Protein AF-0000000076037456 (afdb_homodimer)

Organism: Dicentrarchus labrax (NCBI:txid13489)

Structure (mmCIF, N/CA/C/O backbone):
data_AF-0000000076037456-model_v1
#
loop_
_entity.id
_entity.type
_entity.pdbx_description
1 polymer glutaminase
#
loop_
_atom_site.group_PDB
_atom_site.id
_atom_site.type_symbol
_atom_site.label_atom_id
_atom_site.label_alt_id
_atom_site.label_comp_id
_atom_site.label_asym_id
_atom_site.label_entity_id
_atom_site.label_seq_id
_atom_site.pdbx_PDB_ins_code
_atom_site.Cartn_x
_atom_site.Cartn_y
_atom_site.Cartn_z
_atom_site.occupancy
_atom_site.B_iso_or_equiv
_atom_site.auth_seq_id
_atom_site.auth_comp_id
_atom_site.auth_asym_id
_atom_site.auth_atom_id
_atom_site.pdbx_PDB_model_num
ATOM 1 N N . MET A 1 1 ? 34.469 20.172 8.633 1 68.5 1 MET A N 1
ATOM 2 C CA . MET A 1 1 ? 34.125 19.562 7.348 1 68.5 1 MET A CA 1
ATOM 3 C C . MET A 1 1 ? 32.719 19.969 6.902 1 68.5 1 MET A C 1
ATOM 5 O O . MET A 1 1 ? 32.531 20.406 5.77 1 68.5 1 MET A O 1
ATOM 9 N N . LEU A 1 2 ? 31.859 19.984 7.871 1 75.56 2 LEU A N 1
ATOM 10 C CA . LEU A 1 2 ? 30.484 20.344 7.504 1 75.56 2 LEU A CA 1
ATOM 11 C C . LEU A 1 2 ? 30.406 21.797 7.055 1 75.56 2 LEU A C 1
ATOM 13 O O . LEU A 1 2 ? 29.734 22.109 6.066 1 75.56 2 LEU A O 1
ATOM 17 N N . PHE A 1 3 ? 31.125 22.688 7.742 1 79.12 3 PHE A N 1
ATOM 18 C CA . PHE A 1 3 ? 31.125 24.094 7.402 1 79.12 3 PHE A CA 1
ATOM 19 C C . PHE A 1 3 ? 31.594 24.312 5.969 1 79.12 3 PHE A C 1
ATOM 21 O O . PHE A 1 3 ? 30.938 25.031 5.199 1 79.12 3 PHE A O 1
ATOM 28 N N . TYR A 1 4 ? 32.594 23.641 5.574 1 74.25 4 TYR A N 1
ATOM 29 C CA . TYR A 1 4 ? 33.156 23.828 4.242 1 74.25 4 TYR A CA 1
ATOM 30 C C . TYR A 1 4 ? 32.281 23.203 3.18 1 74.25 4 TYR A C 1
ATOM 32 O O . TYR A 1 4 ? 32.219 23.672 2.041 1 74.25 4 TYR A O 1
ATOM 40 N N . THR A 1 5 ? 31.562 22.125 3.586 1 74.06 5 THR A N 1
ATOM 41 C CA . THR A 1 5 ? 30.594 21.516 2.682 1 74.06 5 THR A CA 1
ATOM 42 C C . THR A 1 5 ? 29.453 22.5 2.395 1 74.06 5 THR A C 1
ATOM 44 O O . THR A 1 5 ? 29.016 22.625 1.249 1 74.06 5 THR A O 1
ATOM 47 N N . ILE A 1 6 ? 29.094 23.156 3.381 1 78.31 6 ILE A N 1
ATOM 48 C CA . ILE A 1 6 ? 27.969 24.078 3.27 1 78.31 6 ILE A CA 1
ATOM 49 C C . ILE A 1 6 ? 28.391 25.312 2.492 1 78.31 6 ILE A C 1
ATOM 51 O O . ILE A 1 6 ? 27.641 25.812 1.653 1 78.31 6 ILE A O 1
ATOM 55 N N . THR A 1 7 ? 29.641 25.688 2.723 1 77.62 7 THR A N 1
ATOM 56 C CA . THR A 1 7 ? 30.078 26.969 2.174 1 77.62 7 THR A CA 1
ATOM 57 C C . THR A 1 7 ? 30.797 26.766 0.837 1 77.62 7 THR A C 1
ATOM 59 O O . THR A 1 7 ? 31.266 27.719 0.227 1 77.62 7 THR A O 1
ATOM 62 N N . GLU A 1 8 ? 30.781 25.562 0.419 1 75.19 8 GLU A N 1
ATOM 63 C CA . GLU A 1 8 ? 31.469 25.219 -0.816 1 75.19 8 GLU A CA 1
ATOM 64 C C . GLU A 1 8 ? 32.938 25.672 -0.777 1 75.19 8 GLU A C 1
ATOM 66 O O . GLU A 1 8 ? 33.438 26.281 -1.732 1 75.19 8 GLU A O 1
ATOM 71 N N . GLY A 1 9 ? 33.469 25.578 0.369 1 72.12 9 GLY A N 1
ATOM 72 C CA . GLY A 1 9 ? 34.906 25.828 0.509 1 72.12 9 GLY A CA 1
ATOM 73 C C . GLY A 1 9 ? 35.219 27.234 0.963 1 72.12 9 GLY A C 1
ATOM 74 O O . GLY A 1 9 ? 36.375 27.547 1.275 1 72.12 9 GLY A O 1
ATOM 75 N N . LYS A 1 10 ? 34.25 28.062 1.097 1 81.75 10 LYS A N 1
ATOM 76 C CA . LYS A 1 10 ? 34.469 29.438 1.523 1 81.75 10 LYS A CA 1
ATOM 77 C C . LYS A 1 10 ? 34.75 29.516 3.023 1 81.75 10 LYS A C 1
ATOM 79 O O . LYS A 1 10 ? 34.188 28.734 3.799 1 81.75 10 LYS A O 1
ATOM 84 N N . GLU A 1 11 ? 35.562 30.469 3.365 1 83.44 11 GLU A N 1
ATOM 85 C CA . GLU A 1 11 ? 35.938 30.609 4.77 1 83.44 11 GLU A CA 1
ATOM 86 C C . GLU A 1 11 ? 34.875 31.391 5.547 1 83.44 11 GLU A C 1
ATOM 88 O O . GLU A 1 11 ? 34.781 31.266 6.77 1 83.44 11 GLU A O 1
ATOM 93 N N . GLN A 1 12 ? 34.219 32.281 4.82 1 88.56 12 GLN A N 1
ATOM 94 C CA . GLN A 1 12 ? 33.156 33.062 5.43 1 88.56 12 GLN A CA 1
ATOM 95 C C . GLN A 1 12 ? 31.984 33.219 4.473 1 88.56 12 GLN A C 1
ATOM 97 O O . GLN A 1 12 ? 32.188 33.375 3.262 1 88.56 12 GLN A O 1
ATOM 102 N N . VAL A 1 13 ? 30.859 33.062 5.098 1 88.75 13 VAL A N 1
ATOM 103 C CA . VAL A 1 13 ? 29.641 33.281 4.312 1 88.75 13 VAL A CA 1
ATOM 104 C C . VAL A 1 13 ? 28.641 34.125 5.125 1 88.75 13 VAL A C 1
ATOM 106 O O . VAL A 1 13 ? 28.672 34.094 6.359 1 88.75 13 VAL A O 1
ATOM 109 N N . PRO A 1 14 ? 27.891 34.938 4.367 1 89 14 PRO A N 1
ATOM 110 C CA . PRO A 1 14 ? 26.812 35.594 5.102 1 89 14 PRO A CA 1
ATOM 111 C C . PRO A 1 14 ? 25.875 34.625 5.789 1 89 14 PRO A C 1
ATOM 113 O O . PRO A 1 14 ? 25.656 33.531 5.301 1 89 14 PRO A O 1
ATOM 116 N N . ILE A 1 15 ? 25.297 35.062 6.844 1 88.31 15 ILE A N 1
ATOM 117 C CA . ILE A 1 15 ? 24.344 34.25 7.586 1 88.31 15 ILE A CA 1
ATOM 118 C C . ILE A 1 15 ? 23.156 33.875 6.688 1 88.31 15 ILE A C 1
ATOM 120 O O . ILE A 1 15 ? 22.609 32.781 6.773 1 88.31 15 ILE A O 1
ATOM 124 N N . SER A 1 16 ? 22.828 34.75 5.797 1 87.06 16 SER A N 1
ATOM 125 C CA . SER A 1 16 ? 21.734 34.531 4.867 1 87.06 16 SER A CA 1
ATOM 126 C C . SER A 1 16 ? 22.031 33.375 3.934 1 87.06 16 SER A C 1
ATOM 128 O O . SER A 1 16 ? 21.109 32.656 3.504 1 87.06 16 SER A O 1
ATOM 130 N N . TYR A 1 17 ? 23.188 33.219 3.666 1 88.69 17 TYR A N 1
ATOM 131 C CA . TYR A 1 17 ? 23.594 32.094 2.84 1 88.69 17 TYR A CA 1
ATOM 132 C C . TYR A 1 17 ? 23.312 30.766 3.545 1 88.69 17 TYR A C 1
ATOM 134 O O . TYR A 1 17 ? 22.828 29.812 2.928 1 88.69 17 TYR A O 1
ATOM 142 N N . PHE A 1 18 ? 23.609 30.75 4.781 1 87 18 PHE A N 1
ATOM 143 C CA . PHE A 1 18 ? 23.375 29.562 5.582 1 87 18 PHE A CA 1
ATOM 144 C C . PHE A 1 18 ? 21.875 29.266 5.684 1 87 18 PHE A C 1
ATOM 146 O O . PHE A 1 18 ? 21.453 28.109 5.512 1 87 18 PHE A O 1
ATOM 153 N N . THR A 1 19 ? 21.156 30.234 5.91 1 87.94 19 THR A N 1
ATOM 154 C CA . THR A 1 19 ? 19.719 30.078 6.047 1 87.94 19 THR A CA 1
ATOM 155 C C . THR A 1 19 ? 19.094 29.594 4.734 1 87.94 19 THR A C 1
ATOM 157 O O . THR A 1 19 ? 18.172 28.781 4.73 1 87.94 19 THR A O 1
ATOM 160 N N . SER A 1 20 ? 19.594 30.125 3.674 1 89.81 20 SER A N 1
ATOM 161 C CA . SER A 1 20 ? 19.141 29.688 2.359 1 89.81 20 SER A CA 1
ATOM 162 C C . SER A 1 20 ? 19.5 28.234 2.088 1 89.81 20 SER A C 1
ATOM 164 O O . SER A 1 20 ? 18.734 27.484 1.492 1 89.81 20 SER A O 1
ATOM 166 N N . ALA A 1 21 ? 20.672 27.906 2.469 1 88.19 21 ALA A N 1
ATOM 167 C CA . ALA A 1 21 ? 21.125 26.531 2.311 1 88.19 21 ALA A CA 1
ATOM 168 C C . ALA A 1 21 ? 20.266 25.562 3.123 1 88.19 21 ALA A C 1
ATOM 170 O O . ALA A 1 21 ? 19.938 24.469 2.664 1 88.19 21 ALA A O 1
ATOM 171 N N . LEU A 1 22 ? 19.922 25.984 4.312 1 89.69 22 LEU A N 1
ATOM 172 C CA . LEU A 1 22 ? 19.047 25.188 5.168 1 89.69 22 LEU A CA 1
ATOM 173 C C . LEU A 1 22 ? 17.688 24.984 4.516 1 89.69 22 LEU A C 1
ATOM 175 O O . LEU A 1 22 ? 17.141 23.875 4.512 1 89.69 22 LEU A O 1
ATOM 179 N N . LYS A 1 23 ? 17.219 26.016 3.949 1 91.94 23 LYS A N 1
ATOM 180 C CA . LYS A 1 23 ? 15.914 25.969 3.307 1 91.94 23 LYS A CA 1
ATOM 181 C C . LYS A 1 23 ? 15.914 25.016 2.113 1 91.94 23 LYS A C 1
ATOM 183 O O . LYS A 1 23 ? 14.906 24.375 1.828 1 91.94 23 LYS A O 1
ATOM 188 N N . ARG A 1 24 ? 16.969 24.906 1.469 1 92.5 24 ARG A N 1
ATOM 189 C CA . ARG A 1 24 ? 17.094 24.031 0.304 1 92.5 24 ARG A CA 1
ATOM 190 C C . ARG A 1 24 ? 17.016 22.562 0.709 1 92.5 24 ARG A C 1
ATOM 192 O O . ARG A 1 24 ? 16.656 21.703 -0.102 1 92.5 24 ARG A O 1
ATOM 199 N N . THR A 1 25 ? 17.344 22.328 1.947 1 93.44 25 THR A N 1
ATOM 200 C CA . THR A 1 25 ? 17.266 20.953 2.443 1 93.44 25 THR A CA 1
ATOM 201 C C . THR A 1 25 ? 15.859 20.625 2.938 1 93.44 25 THR A C 1
ATOM 203 O O . THR A 1 25 ? 15.562 19.484 3.281 1 93.44 25 THR A O 1
ATOM 206 N N . GLY A 1 26 ? 15.016 21.625 3.02 1 96.19 26 GLY A N 1
ATOM 207 C CA . GLY A 1 26 ? 13.648 21.438 3.486 1 96.19 26 GLY A CA 1
ATOM 208 C C . GLY A 1 26 ? 13.461 21.812 4.941 1 96.19 26 GLY A C 1
ATOM 209 O O . GLY A 1 26 ? 12.352 21.734 5.473 1 96.19 26 GLY A O 1
ATOM 210 N N . LEU A 1 27 ? 14.523 22.234 5.594 1 94.62 27 LEU A N 1
ATOM 211 C CA . LEU A 1 27 ? 14.406 22.641 6.996 1 94.62 27 LEU A CA 1
ATOM 212 C C . LEU A 1 27 ? 13.93 24.078 7.113 1 94.62 27 LEU A C 1
ATOM 214 O O . LEU A 1 27 ? 14.539 24.984 6.547 1 94.62 27 LEU A O 1
ATOM 218 N N . HIS A 1 28 ? 12.883 24.203 7.816 1 90.31 28 HIS A N 1
ATOM 219 C CA . HIS A 1 28 ? 12.312 25.516 8.062 1 90.31 28 HIS A CA 1
ATOM 220 C C . HIS A 1 28 ? 13.031 26.219 9.203 1 90.31 28 HIS A C 1
ATOM 222 O O . HIS A 1 28 ? 13.391 25.594 10.203 1 90.31 28 HIS A O 1
ATOM 228 N N . PRO A 1 29 ? 13.242 27.469 9.078 1 84 29 PRO A N 1
ATOM 229 C CA . PRO A 1 29 ? 13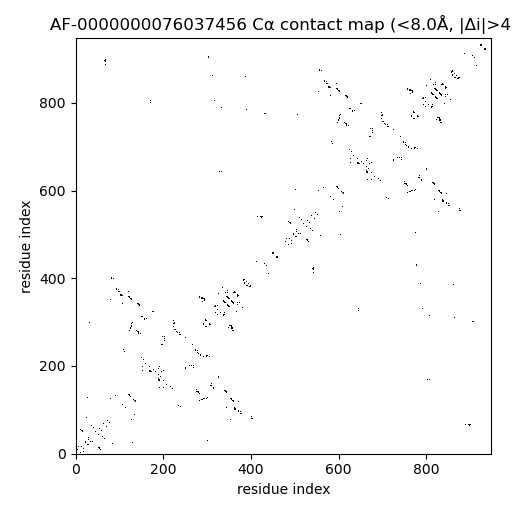.922 28.203 10.141 1 84 29 PRO A CA 1
ATOM 230 C C . PRO A 1 29 ? 13.195 28.109 11.484 1 84 29 PRO A C 1
ATOM 232 O O . PRO A 1 29 ? 13.828 28.219 12.539 1 84 29 PRO A O 1
ATOM 235 N N . LEU A 1 30 ? 11.938 27.875 11.375 1 84.44 30 LEU A N 1
ATOM 236 C CA . LEU A 1 30 ? 11.156 27.797 12.609 1 84.44 30 LEU A CA 1
ATOM 237 C C . LEU A 1 30 ? 11.039 26.344 13.086 1 84.44 30 LEU A C 1
ATOM 239 O O . LEU A 1 30 ? 10.25 26.062 13.992 1 84.44 30 LEU A O 1
ATOM 243 N N . ASP A 1 31 ? 11.758 25.516 12.461 1 89.69 31 ASP A N 1
ATOM 244 C CA . ASP A 1 31 ? 11.797 24.141 12.93 1 89.69 31 ASP A CA 1
ATOM 245 C C . ASP A 1 31 ? 12.242 24.062 14.383 1 89.69 31 ASP A C 1
ATOM 247 O O . ASP A 1 31 ? 13.32 24.547 14.742 1 89.69 31 ASP A O 1
ATOM 251 N N . PRO A 1 32 ? 11.406 23.5 15.219 1 86.69 32 PRO A N 1
ATOM 252 C CA . PRO A 1 32 ? 11.773 23.422 16.625 1 86.69 32 PRO A CA 1
ATOM 253 C C . PRO A 1 32 ? 13.109 22.719 16.859 1 86.69 32 PRO A C 1
ATOM 255 O O . PRO A 1 32 ? 13.781 22.969 17.859 1 86.69 32 PRO A O 1
ATOM 258 N N . ARG A 1 33 ? 13.578 21.938 16.062 1 88.31 33 ARG A N 1
ATOM 259 C CA . ARG A 1 33 ? 14.836 21.219 16.203 1 88.31 33 ARG A CA 1
ATOM 260 C C . ARG A 1 33 ? 16.031 22.141 15.992 1 88.31 33 ARG A C 1
ATOM 262 O O . ARG A 1 33 ? 17.156 21.812 16.406 1 88.31 33 ARG A O 1
ATOM 269 N N . LEU A 1 34 ? 15.734 23.234 15.375 1 88.31 34 LEU A N 1
ATOM 270 C CA . LEU A 1 34 ? 16.781 24.188 15.078 1 88.31 34 LEU A CA 1
ATOM 271 C C . LEU A 1 34 ? 16.688 25.406 16 1 88.31 34 LEU A C 1
ATOM 273 O O . LEU A 1 34 ? 17.391 26.391 15.805 1 88.31 34 LEU A O 1
ATOM 277 N N . LYS A 1 35 ? 15.891 25.312 16.953 1 85.94 35 LYS A N 1
ATOM 278 C CA . LYS A 1 35 ? 15.594 26.484 17.781 1 85.94 35 LYS 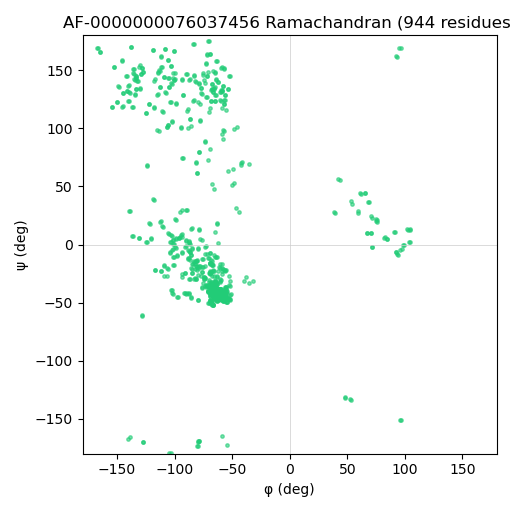A CA 1
ATOM 279 C C . LYS A 1 35 ? 16.859 27.078 18.391 1 85.94 35 LYS A C 1
ATOM 281 O O . LYS A 1 35 ? 17.094 28.281 18.297 1 85.94 35 LYS A O 1
ATOM 286 N N . ASP A 1 36 ? 17.703 26.281 18.984 1 84.12 36 ASP A N 1
ATOM 287 C CA . ASP A 1 36 ? 18.922 26.75 19.625 1 84.12 36 ASP A CA 1
ATOM 288 C C . ASP A 1 36 ? 19.875 27.375 18.609 1 84.12 36 ASP A C 1
ATOM 290 O O . ASP A 1 36 ? 20.469 28.422 18.875 1 84.12 36 ASP A O 1
ATOM 294 N N . CYS A 1 37 ? 19.984 26.656 17.562 1 86.69 37 CYS A N 1
ATOM 295 C CA . CYS A 1 37 ? 20.844 27.141 16.5 1 86.69 37 CYS A CA 1
ATOM 296 C C . CYS A 1 37 ? 20.375 28.5 15.992 1 86.69 37 CYS A C 1
ATOM 298 O O . CYS A 1 37 ? 21.172 29.438 15.898 1 86.69 37 CYS A O 1
ATOM 300 N N . MET A 1 38 ? 19.156 28.656 15.789 1 88.44 38 MET A N 1
ATOM 301 C CA . MET A 1 38 ? 18.594 29.875 15.234 1 88.44 38 MET A CA 1
ATOM 302 C C . MET A 1 38 ? 18.641 31.016 16.25 1 88.44 38 MET A C 1
ATOM 304 O O . MET A 1 38 ? 18.828 32.188 15.883 1 88.44 38 MET A O 1
ATOM 308 N N . GLU A 1 39 ? 18.469 30.656 17.438 1 88.44 39 GLU A N 1
ATOM 309 C CA . GLU A 1 39 ? 18.578 31.672 18.484 1 88.44 39 GLU A CA 1
ATOM 310 C C . GLU A 1 39 ? 20 32.219 18.578 1 88.44 39 GLU A C 1
ATOM 312 O O . GLU A 1 39 ? 20.188 33.438 18.734 1 88.44 39 GLU A O 1
ATOM 317 N N . LYS A 1 40 ? 20.953 31.406 18.516 1 87.69 40 LYS A N 1
ATOM 318 C CA . LYS A 1 40 ? 22.359 31.828 18.547 1 87.69 40 LYS A CA 1
ATOM 319 C C . LYS A 1 40 ? 22.703 32.688 17.328 1 87.69 40 LYS A C 1
ATOM 321 O O . LYS A 1 40 ? 23.469 33.625 17.438 1 87.69 40 LYS A O 1
ATOM 326 N N . LEU A 1 41 ? 22.172 32.312 16.266 1 88.19 41 LEU A N 1
ATOM 327 C CA . LEU A 1 41 ? 22.406 33.094 15.047 1 88.19 41 LEU A CA 1
ATOM 328 C C . LEU A 1 41 ? 21.797 34.469 15.164 1 88.19 41 LEU A C 1
ATOM 330 O O . LEU A 1 41 ? 22.406 35.469 14.766 1 88.19 41 LEU A O 1
ATOM 334 N N . ARG A 1 42 ? 20.641 34.5 15.695 1 88 42 ARG A N 1
ATOM 335 C CA . ARG A 1 42 ? 19.969 35.781 15.898 1 88 42 ARG A CA 1
ATOM 336 C C . ARG A 1 42 ? 20.766 36.656 16.875 1 88 42 ARG A C 1
ATOM 338 O O . ARG A 1 42 ? 20.859 37.875 16.688 1 88 42 ARG A O 1
ATOM 345 N N . GLN A 1 43 ? 21.234 36.031 17.844 1 88.38 43 GLN A N 1
ATOM 346 C CA . GLN A 1 43 ? 22.047 36.75 18.828 1 88.38 43 GLN A CA 1
ATOM 347 C C . GLN A 1 43 ? 23.312 37.312 18.172 1 88.38 43 GLN A C 1
ATOM 349 O O . GLN A 1 43 ? 23.719 38.438 18.469 1 88.38 43 GLN A O 1
ATOM 354 N N . ALA A 1 44 ? 23.875 36.469 17.359 1 86 44 ALA A N 1
ATOM 355 C CA . ALA A 1 44 ? 25.078 36.938 16.656 1 86 44 ALA A CA 1
ATOM 356 C C . ALA A 1 44 ? 24.781 38.125 15.766 1 86 44 ALA A C 1
ATOM 358 O O . ALA A 1 44 ? 25.609 39.031 15.641 1 86 44 ALA A O 1
ATOM 359 N N . VAL A 1 45 ? 23.688 38.125 15.141 1 86.56 45 VAL A N 1
ATOM 360 C CA . VAL A 1 45 ? 23.281 39.219 14.258 1 86.56 45 VAL A CA 1
ATOM 361 C C . VAL A 1 45 ? 23.016 40.469 15.07 1 86.56 45 VAL A C 1
ATOM 363 O O . VAL A 1 45 ? 23.391 41.562 14.664 1 86.56 45 VAL A O 1
ATOM 366 N N . LYS A 1 46 ? 22.453 40.312 16.203 1 86.31 46 LYS A N 1
ATOM 367 C CA . LYS A 1 46 ? 22.141 41.469 17.062 1 86.31 46 LYS A CA 1
ATOM 368 C C . LYS A 1 46 ? 23.406 42.094 17.609 1 86.31 46 LYS A C 1
ATOM 370 O O . LYS A 1 46 ? 23.453 43.312 17.797 1 86.31 46 LYS A O 1
ATOM 375 N N . GLU A 1 47 ? 24.328 41.312 17.875 1 84.06 47 GLU A N 1
ATOM 376 C CA . GLU A 1 47 ? 25.578 41.812 18.469 1 84.06 47 GLU A CA 1
ATOM 377 C C . GLU A 1 47 ? 26.453 42.5 17.422 1 84.06 47 GLU A C 1
ATOM 379 O O . GLU A 1 47 ? 27.406 43.188 17.766 1 84.06 47 GLU A O 1
ATOM 384 N N . SER A 1 48 ? 26.078 42.312 16.156 1 77.94 48 SER A N 1
ATOM 385 C CA . SER A 1 48 ? 26.922 42.875 15.117 1 77.94 48 SER A CA 1
ATOM 386 C C . SER A 1 48 ? 26.281 44.062 14.445 1 77.94 48 SER A C 1
ATOM 388 O O . SER A 1 48 ? 25.062 44.156 14.328 1 77.94 48 SER A O 1
ATOM 390 N N . ALA A 1 49 ? 27 45.312 14.25 1 69.81 49 ALA A N 1
ATOM 391 C CA . ALA A 1 49 ? 26.547 46.562 13.664 1 69.81 49 ALA A CA 1
ATOM 392 C C . ALA A 1 49 ? 26.281 46.406 12.164 1 69.81 49 ALA A C 1
ATOM 394 O O . ALA A 1 49 ? 25.516 47.156 11.586 1 69.81 49 ALA A O 1
ATOM 395 N N . GLY A 1 50 ? 26.781 45.25 11.516 1 68.31 50 GLY A N 1
ATOM 396 C CA . GLY A 1 50 ? 26.625 45.062 10.086 1 68.31 50 GLY A CA 1
ATOM 397 C C . GLY A 1 50 ? 26.266 43.656 9.703 1 68.31 50 GLY A C 1
ATOM 398 O O . GLY A 1 50 ? 25.688 42.906 10.5 1 68.31 50 GLY A O 1
ATOM 399 N N . GLU A 1 51 ? 26.422 43.438 8.422 1 77 51 GLU A N 1
ATOM 400 C CA . GLU A 1 51 ? 26.188 42.094 7.941 1 77 51 GLU A CA 1
ATOM 401 C C . GLU A 1 51 ? 27.109 41.094 8.625 1 77 51 GLU A C 1
ATOM 403 O O . GLU A 1 51 ? 28.328 41.281 8.672 1 77 51 GLU A O 1
ATOM 408 N N . VAL A 1 52 ? 26.484 40.188 9.328 1 82.81 52 VAL A N 1
ATOM 409 C CA . VAL A 1 52 ? 27.266 39.219 10.086 1 82.81 52 VAL A CA 1
ATOM 410 C C . VAL A 1 52 ? 27.75 38.125 9.156 1 82.81 52 VAL A C 1
ATOM 412 O O . VAL A 1 52 ? 26.953 37.531 8.406 1 82.81 52 VAL A O 1
ATOM 415 N N . MET A 1 53 ? 29.016 37.969 9.133 1 88.56 53 MET A N 1
ATOM 416 C CA . MET A 1 53 ? 29.641 36.844 8.398 1 88.56 53 MET A CA 1
ATOM 417 C C . MET A 1 53 ? 29.844 35.656 9.305 1 88.56 53 MET A C 1
ATOM 419 O O . MET A 1 53 ? 30.297 35.781 10.438 1 88.56 53 MET A O 1
ATOM 423 N N . MET A 1 54 ? 29.375 34.594 8.82 1 88.81 54 MET A N 1
ATOM 424 C CA . MET A 1 54 ? 29.562 33.344 9.555 1 88.81 54 MET A CA 1
ATOM 425 C C . MET A 1 54 ? 30.859 32.656 9.148 1 88.81 54 MET A C 1
ATOM 427 O O . MET A 1 54 ? 31.078 32.375 7.969 1 88.81 54 MET A O 1
ATOM 431 N N . ASP A 1 55 ? 31.734 32.562 10.055 1 87.88 55 ASP A N 1
ATOM 432 C CA . ASP A 1 55 ? 32.938 31.766 9.859 1 87.88 55 ASP A CA 1
ATOM 433 C C . ASP A 1 55 ? 32.844 30.438 10.586 1 87.88 55 ASP A C 1
ATOM 435 O O . ASP A 1 55 ? 31.797 30.062 11.102 1 87.88 55 ASP A O 1
ATOM 439 N N . LYS A 1 56 ? 33.875 29.703 10.453 1 85.56 56 LYS A N 1
ATOM 440 C CA . LYS A 1 56 ? 33.906 28.359 11.023 1 85.56 56 LYS A CA 1
ATOM 441 C C . LYS A 1 56 ? 33.594 28.375 12.516 1 85.56 56 LYS A C 1
ATOM 443 O O . LYS A 1 56 ? 32.906 27.516 13.031 1 85.56 56 LYS A O 1
ATOM 448 N N . ASP A 1 57 ? 34.125 29.359 13.195 1 83.31 57 ASP A N 1
ATOM 449 C CA . ASP A 1 57 ? 33.969 29.453 14.641 1 83.31 57 ASP A CA 1
ATOM 450 C C . ASP A 1 57 ? 32.5 29.766 15.008 1 83.31 57 ASP A C 1
ATOM 452 O O . ASP A 1 57 ? 31.938 29.141 15.891 1 83.31 57 ASP A O 1
ATOM 456 N N . LEU A 1 58 ? 32.031 30.734 14.352 1 87 58 LEU A N 1
ATOM 457 C CA . LEU A 1 58 ? 30.641 31.078 14.594 1 87 58 LEU A CA 1
ATOM 458 C C . LEU A 1 58 ? 29.734 29.906 14.25 1 87 58 LEU A C 1
ATOM 460 O O . LEU A 1 58 ? 28.766 29.641 14.969 1 87 58 LEU A O 1
ATOM 464 N N . PHE A 1 59 ? 30.047 29.266 13.203 1 88.19 59 PHE A N 1
ATOM 465 C CA . PHE A 1 59 ? 29.297 28.094 12.781 1 88.19 59 PHE A CA 1
ATOM 466 C C . PHE A 1 59 ? 29.297 27.016 13.875 1 88.19 59 PHE A C 1
ATOM 468 O O . PHE A 1 59 ? 28.25 26.5 14.242 1 88.19 59 PHE A O 1
ATOM 475 N N . HIS A 1 60 ? 30.391 26.781 14.352 1 82.44 60 HIS A N 1
ATOM 476 C CA . HIS A 1 60 ? 30.531 25.75 15.375 1 82.44 60 HIS A CA 1
ATOM 477 C C . HIS A 1 60 ? 29.766 26.125 16.641 1 82.44 60 HIS A C 1
ATOM 479 O O . HIS A 1 60 ? 29.188 25.25 17.297 1 82.44 60 HIS A O 1
ATOM 485 N N . ARG A 1 61 ? 29.781 27.344 16.906 1 82.81 61 ARG A N 1
ATOM 486 C CA . ARG A 1 61 ? 29.078 27.828 18.094 1 82.81 61 ARG A CA 1
ATOM 487 C C . ARG A 1 61 ? 27.562 27.672 17.922 1 82.81 61 ARG A C 1
ATOM 489 O O . ARG A 1 61 ? 26.859 27.359 18.875 1 82.81 61 ARG A O 1
ATOM 496 N N . CYS A 1 62 ? 27.172 27.875 16.766 1 83.88 62 CYS A N 1
ATOM 497 C CA . CYS A 1 62 ? 25.75 27.922 16.516 1 83.88 62 CYS A CA 1
ATOM 498 C C . CYS A 1 62 ? 25.188 26.531 16.266 1 83.88 62 CYS A C 1
ATOM 500 O O . CYS A 1 62 ? 24.031 26.25 16.609 1 83.88 62 CYS A O 1
ATOM 502 N N . VAL A 1 63 ? 26.016 25.625 15.719 1 81.06 63 VAL A N 1
ATOM 503 C CA . VAL A 1 63 ? 25.453 24.375 15.211 1 81.06 63 VAL A CA 1
ATOM 504 C C . VAL A 1 63 ? 25.75 23.25 16.188 1 81.06 63 VAL A C 1
ATOM 506 O O . VAL A 1 63 ? 25.281 22.125 16 1 81.06 63 VAL A O 1
ATOM 509 N N . GLY A 1 64 ? 26.5 23.516 17.141 1 71.06 64 GLY A N 1
ATOM 510 C CA . GLY A 1 64 ? 26.938 22.484 18.062 1 71.06 64 GLY A CA 1
ATOM 511 C C . GLY A 1 64 ? 25.812 21.656 18.641 1 71.06 64 GLY A C 1
ATOM 512 O O . GLY A 1 64 ? 25.922 20.438 18.781 1 71.06 64 GLY A O 1
ATOM 513 N N . GLY A 1 65 ? 24.656 22.281 18.891 1 71.19 65 GLY A N 1
ATOM 514 C CA . GLY A 1 65 ? 23.547 21.578 19.5 1 71.19 65 GLY A CA 1
ATOM 515 C C . GLY A 1 65 ? 22.656 20.875 18.484 1 71.19 65 GLY A C 1
ATOM 516 O O . GLY A 1 65 ? 21.688 20.203 18.859 1 71.19 65 GLY A O 1
ATOM 517 N N . ASN A 1 66 ? 23.031 20.984 17.172 1 79.69 66 ASN A N 1
ATOM 518 C CA . ASN A 1 66 ? 22.188 20.422 16.125 1 79.69 66 ASN A CA 1
ATOM 519 C C . ASN A 1 66 ? 23.016 19.734 15.039 1 79.69 66 ASN A C 1
ATOM 521 O O . ASN A 1 66 ? 22.578 19.625 13.891 1 79.69 66 ASN A O 1
ATOM 525 N N . ILE A 1 67 ? 24.062 19.266 15.375 1 74.69 67 ILE A N 1
ATOM 526 C CA . ILE A 1 67 ? 25.062 18.844 14.383 1 74.69 67 ILE A CA 1
ATOM 527 C C . ILE A 1 67 ? 24.562 17.594 13.672 1 74.69 67 ILE A C 1
ATOM 529 O O . ILE A 1 67 ? 24.781 17.422 12.469 1 74.69 67 ILE A O 1
ATOM 533 N N . VAL A 1 68 ? 23.969 16.672 14.375 1 77.12 68 VAL A N 1
ATOM 534 C CA . VAL A 1 68 ? 23.516 15.43 13.766 1 77.12 68 VAL A CA 1
ATOM 535 C C . VAL A 1 68 ? 22.469 15.734 12.695 1 77.12 68 VAL A C 1
ATOM 537 O O . VAL A 1 68 ? 22.531 15.211 11.578 1 77.12 68 VAL A O 1
ATOM 540 N N . LEU A 1 69 ? 21.547 16.609 13.039 1 85.25 69 LEU A N 1
ATOM 541 C CA . LEU A 1 69 ? 20.5 17 12.109 1 85.25 69 LEU A CA 1
ATOM 542 C C . LEU A 1 69 ? 21.078 17.703 10.883 1 85.25 69 LEU A C 1
ATOM 544 O O . LEU A 1 69 ? 20.672 17.422 9.758 1 85.25 69 LEU A O 1
ATOM 548 N N . LEU A 1 70 ? 22.031 18.547 11.164 1 82.31 70 LEU A N 1
ATOM 549 C CA . LEU A 1 70 ? 22.609 19.328 10.086 1 82.31 70 LEU A CA 1
ATOM 550 C C . LEU A 1 70 ? 23.469 18.453 9.172 1 82.31 70 LEU A C 1
ATOM 552 O O . LEU A 1 70 ? 23.5 18.656 7.957 1 82.31 70 LEU A O 1
ATOM 556 N N . ILE A 1 71 ? 24.109 17.531 9.719 1 77.69 71 ILE A N 1
ATOM 557 C CA . ILE A 1 71 ? 24.891 16.594 8.914 1 77.69 71 ILE A CA 1
ATOM 558 C C . ILE A 1 71 ? 23.953 15.797 8.008 1 77.69 71 ILE A C 1
ATOM 560 O O . ILE A 1 71 ? 24.219 15.641 6.816 1 77.69 71 ILE A O 1
ATOM 564 N N . GLN A 1 72 ? 22.891 15.352 8.539 1 83.56 72 GLN A N 1
ATOM 565 C CA . GLN A 1 72 ? 21.922 14.609 7.742 1 83.56 72 GLN A CA 1
ATOM 566 C C . GLN A 1 72 ? 21.359 15.469 6.613 1 83.56 72 GLN A C 1
ATOM 568 O O . GLN A 1 72 ? 21.188 14.992 5.488 1 83.56 72 GLN A O 1
ATOM 573 N N . ALA A 1 73 ? 21.078 16.625 6.938 1 87.81 73 ALA A N 1
ATOM 574 C CA . ALA A 1 73 ? 20.484 17.547 5.969 1 87.81 73 ALA A CA 1
ATOM 575 C C . ALA A 1 73 ? 21.438 17.812 4.809 1 87.81 73 ALA A C 1
ATOM 577 O O . ALA A 1 73 ? 21.047 17.672 3.643 1 87.81 73 ALA A O 1
ATOM 578 N N . PHE A 1 74 ? 22.688 18.125 5.145 1 82.81 74 PHE A N 1
ATOM 579 C CA . PHE A 1 74 ? 23.594 18.609 4.117 1 82.81 74 PHE A CA 1
ATOM 580 C C . PHE A 1 74 ? 24.312 17.453 3.43 1 82.81 74 PHE A C 1
ATOM 582 O O . PHE A 1 74 ? 24.875 17.625 2.35 1 82.81 74 PHE A O 1
ATOM 589 N N . ARG A 1 75 ? 24.188 16.281 4 1 77.69 75 ARG A N 1
ATOM 590 C CA . ARG A 1 75 ? 24.719 15.094 3.334 1 77.69 75 ARG A CA 1
ATOM 591 C C . ARG A 1 75 ? 23.625 14.391 2.533 1 77.69 75 ARG A C 1
ATOM 593 O O . ARG A 1 75 ? 23.828 13.266 2.07 1 77.69 75 ARG A O 1
ATOM 600 N N . LYS A 1 76 ? 22.438 15 2.434 1 84.94 76 LYS A N 1
ATOM 601 C CA . LYS A 1 76 ? 21.344 14.484 1.63 1 84.94 76 LYS A CA 1
ATOM 602 C C . LYS A 1 76 ? 20.891 13.117 2.119 1 84.94 76 LYS A C 1
ATOM 604 O O . LYS A 1 76 ? 20.719 12.188 1.32 1 84.94 76 LYS A O 1
ATOM 609 N N . LYS A 1 77 ? 20.781 13.008 3.426 1 85.38 77 LYS A N 1
ATOM 610 C CA . LYS A 1 77 ? 20.406 11.727 4.02 1 85.38 77 LYS A CA 1
ATOM 611 C C . LYS A 1 77 ? 18.953 11.727 4.473 1 85.38 77 LYS A C 1
ATOM 613 O O . LYS A 1 77 ? 18.469 10.734 5.023 1 85.38 77 LYS A O 1
ATOM 618 N N . PHE A 1 78 ? 18.297 12.867 4.203 1 94.31 78 PHE A N 1
ATOM 619 C CA . PHE A 1 78 ? 16.859 12.883 4.469 1 94.31 78 PHE A CA 1
ATOM 620 C C . PHE A 1 78 ? 16.109 12.031 3.449 1 94.31 78 PHE A C 1
ATOM 622 O O . PHE A 1 78 ? 16.688 11.617 2.434 1 94.31 78 PHE A O 1
ATOM 629 N N . ILE A 1 79 ? 14.867 11.656 3.721 1 96.19 79 ILE A N 1
ATOM 630 C CA . ILE A 1 79 ? 14.062 10.758 2.896 1 96.19 79 ILE A CA 1
ATOM 631 C C . ILE A 1 79 ? 13.992 11.297 1.468 1 96.19 79 ILE A C 1
ATOM 633 O O . ILE A 1 79 ? 13.93 10.516 0.511 1 96.19 79 ILE A O 1
ATOM 637 N N . ILE A 1 80 ? 13.883 12.633 1.317 1 97.5 80 ILE A N 1
ATOM 638 C CA . ILE A 1 80 ? 14.023 13.273 0.013 1 97.5 80 ILE A CA 1
ATOM 639 C C . ILE A 1 80 ? 15.375 13.984 -0.07 1 97.5 80 ILE A C 1
ATOM 641 O O . ILE A 1 80 ? 15.523 15.102 0.424 1 97.5 80 ILE A O 1
ATOM 645 N N . PRO A 1 81 ? 16.297 13.43 -0.723 1 93.38 81 PRO A N 1
ATOM 646 C CA . PRO A 1 81 ? 17.656 13.984 -0.71 1 93.38 81 PRO A CA 1
ATOM 647 C C . PRO A 1 81 ? 17.75 15.305 -1.471 1 93.38 81 PRO A C 1
ATOM 649 O O . PRO A 1 81 ? 18.375 16.266 -0.981 1 93.38 81 PRO A O 1
ATOM 652 N N . GLU A 1 82 ? 17.266 15.359 -2.674 1 93.44 82 GLU A N 1
ATOM 653 C CA . GLU A 1 82 ? 17.25 16.578 -3.479 1 93.44 82 GLU A CA 1
ATOM 654 C C . GLU A 1 82 ? 15.938 17.328 -3.312 1 93.44 82 GLU A C 1
ATOM 656 O O . GLU A 1 82 ? 15.18 17.5 -4.273 1 93.44 82 GLU A O 1
ATOM 661 N N . PHE A 1 83 ? 15.781 17.969 -2.174 1 96.75 83 PHE A N 1
ATOM 662 C CA . PHE A 1 83 ? 14.492 18.5 -1.757 1 96.75 83 PHE A CA 1
ATOM 663 C C . PHE A 1 83 ? 14.117 19.734 -2.584 1 96.75 83 PHE A C 1
ATOM 665 O O . PHE A 1 83 ? 12.945 19.953 -2.881 1 96.75 83 PHE A O 1
ATOM 672 N N . ASP A 1 84 ? 15.094 20.516 -2.947 1 94.38 84 ASP A N 1
ATOM 673 C CA . ASP A 1 84 ? 14.828 21.719 -3.729 1 94.38 84 ASP A CA 1
ATOM 674 C C . ASP A 1 84 ? 14.266 21.375 -5.105 1 94.38 84 ASP A C 1
ATOM 676 O O . ASP A 1 84 ? 13.328 22.016 -5.582 1 94.38 84 ASP A O 1
ATOM 680 N N . VAL A 1 85 ? 14.812 20.312 -5.691 1 94.38 85 VAL A N 1
ATOM 681 C CA . VAL A 1 85 ? 14.328 19.828 -6.984 1 94.38 85 VAL A CA 1
ATOM 682 C C . VAL A 1 85 ? 12.906 19.297 -6.836 1 94.38 85 VAL A C 1
ATOM 684 O O . VAL A 1 85 ? 12.039 19.578 -7.664 1 94.38 85 VAL A O 1
ATOM 687 N N . PHE A 1 86 ? 12.75 18.562 -5.82 1 97.56 86 PHE A N 1
ATOM 688 C CA . PHE A 1 86 ? 11.43 18 -5.527 1 97.56 86 PHE A CA 1
ATOM 689 C C . PHE A 1 86 ? 10.406 19.109 -5.316 1 97.56 86 PHE A C 1
ATOM 691 O O . PHE A 1 86 ? 9.312 19.078 -5.875 1 97.56 86 PHE A O 1
ATOM 698 N N . ALA A 1 87 ? 10.734 20.141 -4.551 1 98.06 87 ALA A N 1
ATOM 699 C CA . ALA A 1 87 ? 9.852 21.281 -4.258 1 98.06 87 ALA A CA 1
ATOM 700 C C . ALA A 1 87 ? 9.484 22.031 -5.531 1 98.06 87 ALA A C 1
ATOM 702 O O . ALA A 1 87 ? 8.352 22.5 -5.676 1 98.06 87 ALA A O 1
ATOM 703 N N . GLN A 1 88 ? 10.414 22.141 -6.406 1 97.31 88 GLN A N 1
ATOM 704 C CA . GLN A 1 88 ? 10.148 22.812 -7.68 1 97.31 88 GLN A CA 1
ATOM 705 C C . GLN A 1 88 ? 9.102 22.047 -8.484 1 97.31 88 GLN A C 1
ATOM 707 O O . GLN A 1 88 ? 8.227 22.641 -9.109 1 97.31 88 GLN A O 1
ATOM 712 N N . LYS A 1 89 ? 9.234 20.766 -8.484 1 97.69 89 LYS A N 1
ATOM 713 C CA . LYS A 1 89 ? 8.25 19.938 -9.188 1 97.69 89 LYS A CA 1
ATOM 714 C C . LYS A 1 89 ? 6.871 20.062 -8.547 1 97.69 89 LYS A C 1
ATOM 716 O O . LYS A 1 89 ? 5.855 20.047 -9.242 1 97.69 89 LYS A O 1
ATOM 721 N N . ILE A 1 90 ? 6.816 20.141 -7.246 1 98.62 90 ILE A N 1
ATOM 722 C CA . ILE A 1 90 ? 5.559 20.344 -6.535 1 98.62 90 ILE A CA 1
ATOM 723 C C . ILE A 1 90 ? 4.922 21.656 -6.977 1 98.62 90 ILE A C 1
ATOM 725 O O . ILE A 1 90 ? 3.711 21.734 -7.195 1 98.62 90 ILE A O 1
ATOM 729 N N . ASN A 1 91 ? 5.754 22.688 -7.105 1 98.62 91 ASN A N 1
ATOM 730 C CA . ASN A 1 91 ? 5.258 23.969 -7.578 1 98.62 91 ASN A CA 1
ATOM 731 C C . ASN A 1 91 ? 4.676 23.875 -8.984 1 98.62 91 ASN A C 1
ATOM 733 O O . ASN A 1 91 ? 3.668 24.5 -9.297 1 98.62 91 ASN A O 1
ATOM 737 N N . GLU A 1 92 ? 5.309 23.078 -9.82 1 98.19 92 GLU A N 1
ATOM 738 C CA . GLU A 1 92 ? 4.809 22.875 -11.172 1 98.19 92 GLU A CA 1
ATOM 739 C C . GLU A 1 92 ? 3.438 22.219 -11.164 1 98.19 92 GLU A C 1
ATOM 741 O O . GLU A 1 92 ? 2.539 22.625 -11.906 1 98.19 92 GLU A O 1
ATOM 746 N N . ILE A 1 93 ? 3.297 21.234 -10.352 1 98.44 93 ILE A N 1
ATOM 747 C CA . ILE A 1 93 ? 2.01 20.562 -10.219 1 98.44 93 ILE A CA 1
ATOM 748 C C . ILE A 1 93 ? 0.964 21.547 -9.695 1 98.44 93 ILE A C 1
ATOM 750 O O . ILE A 1 93 ? -0.158 21.594 -10.203 1 98.44 93 ILE A O 1
ATOM 754 N N . TYR A 1 94 ? 1.325 22.297 -8.656 1 98.5 94 TYR A N 1
ATOM 755 C CA . TYR A 1 94 ? 0.446 23.312 -8.078 1 98.5 94 TYR A CA 1
ATOM 756 C C . TYR A 1 94 ? -0.075 24.25 -9.148 1 98.5 94 TYR A C 1
ATOM 758 O O . TYR A 1 94 ? -1.277 24.516 -9.227 1 98.5 94 TYR A O 1
ATOM 766 N N . ASN A 1 95 ? 0.811 24.75 -10.008 1 97.81 95 ASN A N 1
ATOM 767 C CA . ASN A 1 95 ? 0.461 25.703 -11.055 1 97.81 95 ASN A CA 1
ATOM 768 C C . ASN A 1 95 ? -0.458 25.094 -12.102 1 97.81 95 ASN A C 1
ATOM 770 O O . ASN A 1 95 ? -1.375 25.75 -12.594 1 97.81 95 ASN A O 1
ATOM 774 N N . THR A 1 96 ? -0.202 23.859 -12.375 1 96.62 96 THR A N 1
ATOM 775 C CA . THR A 1 96 ? -1.019 23.156 -13.352 1 96.62 96 THR A CA 1
ATOM 776 C C . THR A 1 96 ? -2.459 23.031 -12.867 1 96.62 96 THR A C 1
ATOM 778 O O . THR A 1 96 ? -3.4 23.219 -13.633 1 96.62 96 THR A O 1
ATOM 781 N N . VAL A 1 97 ? -2.625 22.781 -11.625 1 97.31 97 VAL A N 1
ATOM 782 C CA . VAL A 1 97 ? -3.924 22.453 -11.039 1 97.31 97 VAL A CA 1
ATOM 783 C C . VAL A 1 97 ? -4.668 23.734 -10.695 1 97.31 97 VAL A C 1
ATOM 785 O O . VAL A 1 97 ? -5.902 23.766 -10.68 1 97.31 97 VAL A O 1
ATOM 788 N N . GLN A 1 98 ? -3.93 24.797 -10.492 1 96.06 98 GLN A N 1
ATOM 789 C CA . GLN A 1 98 ? -4.492 26.062 -10.047 1 96.06 98 GLN A CA 1
ATOM 790 C C . GLN A 1 98 ? -5.547 26.578 -11.023 1 96.06 98 GLN A C 1
ATOM 792 O O . GLN A 1 98 ? -6.484 27.266 -10.625 1 96.06 98 GLN A O 1
ATOM 797 N N . HIS A 1 99 ? -5.566 26.125 -12.289 1 93.31 99 HIS A N 1
ATOM 798 C CA . HIS A 1 99 ? -6.434 26.641 -13.344 1 93.31 99 HIS A CA 1
ATOM 799 C C . HIS A 1 99 ? -7.773 25.906 -13.359 1 93.31 99 HIS A C 1
ATOM 801 O O . HIS A 1 99 ? -8.695 26.312 -14.07 1 93.31 99 HIS A O 1
ATOM 807 N N . GLN A 1 100 ? -7.906 24.891 -12.523 1 93.56 100 GLN A N 1
ATOM 808 C CA . GLN A 1 100 ? -9.172 24.172 -12.438 1 93.56 100 GLN A CA 1
ATOM 809 C C . GLN A 1 100 ? -10.234 25.016 -11.734 1 93.56 100 GLN A C 1
ATOM 811 O O . GLN A 1 100 ? -10 25.531 -10.641 1 93.56 100 GLN A O 1
ATOM 816 N N . THR A 1 101 ? -11.383 25.203 -12.336 1 92.31 101 THR A N 1
ATOM 817 C CA . THR A 1 101 ? -12.398 26.078 -11.758 1 92.31 101 THR A CA 1
ATOM 818 C C . THR A 1 101 ? -13.688 25.297 -11.5 1 92.31 101 THR A C 1
ATOM 820 O O . THR A 1 101 ? -14.695 25.891 -11.086 1 92.31 101 THR A O 1
ATOM 823 N N . ASP A 1 102 ? -13.656 24.047 -11.703 1 95.69 102 ASP A N 1
ATOM 824 C CA . ASP A 1 102 ? -14.852 23.234 -11.461 1 95.69 102 ASP A CA 1
ATOM 825 C C . ASP A 1 102 ? -15.156 23.141 -9.969 1 95.69 102 ASP A C 1
ATOM 827 O O . ASP A 1 102 ? -14.336 23.531 -9.141 1 95.69 102 ASP A O 1
ATOM 831 N N . GLY A 1 103 ? -16.359 22.734 -9.609 1 96.25 103 GLY A N 1
ATOM 832 C CA . GLY A 1 103 ? -16.781 22.516 -8.234 1 96.25 103 GLY A CA 1
ATOM 833 C C . GLY A 1 103 ? -17.516 23.703 -7.645 1 96.25 103 GLY A C 1
ATOM 834 O O . GLY A 1 103 ? -17.594 24.766 -8.273 1 96.25 103 GLY A O 1
ATOM 835 N N . LYS A 1 104 ? -18.094 23.484 -6.527 1 96.56 104 LYS A N 1
ATOM 836 C CA . LYS A 1 104 ? -18.828 24.516 -5.805 1 96.56 104 LYS A CA 1
ATOM 837 C C . LYS A 1 104 ? -18.453 24.516 -4.324 1 96.56 104 LYS A C 1
ATOM 839 O O . LYS A 1 104 ? -18.234 23.469 -3.729 1 96.56 104 LYS A O 1
ATOM 844 N N . VAL A 1 105 ? -18.406 25.688 -3.818 1 96.81 105 VAL A N 1
ATOM 845 C CA . VAL A 1 105 ? -18.172 25.812 -2.387 1 96.81 105 VAL A CA 1
ATOM 846 C C . VAL A 1 105 ? -19.359 25.281 -1.608 1 96.81 105 VAL A C 1
ATOM 848 O O . VAL A 1 105 ? -20.516 25.531 -1.974 1 96.81 105 VAL A O 1
ATOM 851 N N . ALA A 1 106 ? -19.078 24.484 -0.586 1 92.44 106 ALA A N 1
ATOM 852 C CA . ALA A 1 106 ? -20.172 23.953 0.239 1 92.44 106 ALA A CA 1
ATOM 853 C C . ALA A 1 106 ? -20.969 25.078 0.88 1 92.44 106 ALA A C 1
ATOM 855 O O . ALA A 1 106 ? -20.406 25.984 1.482 1 92.44 106 ALA A O 1
ATOM 856 N N . ASP A 1 107 ? -22.281 24.969 0.782 1 90.56 107 ASP A N 1
ATOM 857 C CA . ASP A 1 107 ? -23.109 26.047 1.301 1 90.56 107 ASP A CA 1
ATOM 858 C C . ASP A 1 107 ? -24.109 25.547 2.334 1 90.56 107 ASP A C 1
ATOM 860 O O . ASP A 1 107 ? -24.875 26.328 2.896 1 90.56 107 ASP A O 1
ATOM 864 N N . TYR A 1 108 ? -24.078 24.344 2.637 1 84.44 108 TYR A N 1
ATOM 865 C CA . TYR A 1 108 ? -25.031 23.797 3.598 1 84.44 108 TYR A CA 1
ATOM 866 C C . TYR A 1 108 ? -24.562 24.031 5.027 1 84.44 108 TYR A C 1
ATOM 868 O O . TYR A 1 108 ? -25.312 23.844 5.98 1 84.44 108 TYR A O 1
ATOM 876 N N . ILE A 1 109 ? -23.344 24.375 5.238 1 86.62 109 ILE A N 1
ATOM 877 C CA . ILE A 1 109 ? -22.797 24.938 6.473 1 86.62 109 ILE A CA 1
ATOM 878 C C . ILE A 1 109 ? -22.422 26.406 6.25 1 86.62 109 ILE A C 1
ATOM 880 O O . ILE A 1 109 ? -21.469 26.703 5.52 1 86.62 109 ILE A O 1
ATOM 884 N N . PRO A 1 110 ? -23.031 27.25 6.844 1 89.19 110 PRO A N 1
ATOM 885 C CA . PRO A 1 110 ? -22.906 28.688 6.539 1 89.19 110 PRO A CA 1
ATOM 886 C C . PRO A 1 110 ? -21.453 29.188 6.629 1 89.19 110 PRO A C 1
ATOM 888 O O . PRO A 1 110 ? -21.031 29.984 5.793 1 89.19 110 PRO A O 1
ATOM 891 N N . GLN A 1 111 ? -20.734 28.766 7.578 1 89.25 111 GLN A N 1
ATOM 892 C CA . GLN A 1 111 ? -19.375 29.234 7.758 1 89.25 111 GLN A CA 1
ATOM 893 C C . GLN A 1 111 ? -18.484 28.812 6.594 1 89.25 111 GLN A C 1
ATOM 895 O O . GLN A 1 111 ? -17.547 29.516 6.23 1 89.25 111 GLN A O 1
ATOM 900 N N . LEU A 1 112 ? -18.703 27.703 5.988 1 92.19 112 LEU A N 1
ATOM 901 C CA . LEU A 1 112 ? -17.906 27.203 4.859 1 92.19 112 LEU A CA 1
ATOM 902 C C . LEU A 1 112 ? -18.219 28 3.596 1 92.19 112 LEU A C 1
ATOM 904 O O . LEU A 1 112 ? -17.359 28.172 2.738 1 92.19 112 LEU A O 1
ATOM 908 N N . ALA A 1 113 ? -19.438 28.516 3.516 1 93.25 113 ALA A N 1
ATOM 909 C CA . ALA A 1 113 ? -19.906 29.234 2.336 1 93.25 113 ALA A CA 1
ATOM 910 C C . ALA A 1 113 ? -19.172 30.578 2.184 1 93.25 113 ALA A C 1
ATOM 912 O O . ALA A 1 113 ? -19.188 31.172 1.104 1 93.25 113 ALA A O 1
ATOM 913 N N . LYS A 1 114 ? -18.547 31 3.213 1 94.25 114 LYS A N 1
ATOM 914 C CA . LYS A 1 114 ? -17.906 32.312 3.227 1 94.25 114 LYS A CA 1
ATOM 915 C C . LYS A 1 114 ? -16.547 32.281 2.523 1 94.25 114 LYS A C 1
ATOM 917 O O . LYS A 1 114 ? -15.992 33.312 2.184 1 94.25 114 LYS A O 1
ATOM 922 N N . PHE A 1 115 ? -16.016 31.125 2.266 1 96.25 115 PHE A N 1
ATOM 923 C CA . PHE A 1 115 ? -14.703 31.016 1.654 1 96.25 115 PHE A CA 1
ATOM 924 C C . PHE A 1 115 ? -14.758 31.375 0.178 1 96.25 115 PHE A C 1
ATOM 926 O O . PHE A 1 115 ? -15.719 31.062 -0.516 1 96.25 115 PHE A O 1
ATOM 933 N N . SER A 1 116 ? -13.727 32.125 -0.325 1 97 116 SER A N 1
ATOM 934 C CA . SER A 1 116 ? -13.562 32.375 -1.75 1 97 116 SER A CA 1
ATOM 935 C C . SER A 1 116 ? -13.242 31.109 -2.521 1 97 116 SER A C 1
ATOM 937 O O . SER A 1 116 ? -12.43 30.297 -2.08 1 97 116 SER A O 1
ATOM 939 N N . PRO A 1 117 ? -13.891 30.859 -3.641 1 97.19 117 PRO A N 1
ATOM 940 C CA . PRO A 1 117 ? -13.586 29.703 -4.477 1 97.19 117 PRO A CA 1
ATOM 941 C C . PRO A 1 117 ? -12.172 29.75 -5.059 1 97.19 117 PRO A C 1
ATOM 943 O O . PRO A 1 117 ? -11.695 28.75 -5.602 1 97.19 117 PRO A O 1
ATOM 946 N N . GLU A 1 118 ? -11.469 30.891 -4.941 1 97.06 118 GLU A N 1
ATOM 947 C CA . GLU A 1 118 ? -10.148 31.047 -5.547 1 97.06 118 GLU A CA 1
ATOM 948 C C . GLU A 1 118 ? -9.047 30.547 -4.613 1 97.06 118 GLU A C 1
ATOM 950 O O . GLU A 1 118 ? -7.898 30.391 -5.035 1 97.06 118 GLU A O 1
ATOM 955 N N . LEU A 1 119 ? -9.398 30.297 -3.391 1 98.19 119 LEU A N 1
ATOM 956 C CA . LEU A 1 119 ? -8.406 29.875 -2.412 1 98.19 119 LEU A CA 1
ATOM 957 C C . LEU A 1 119 ? -7.852 28.5 -2.766 1 98.19 119 LEU A C 1
ATOM 959 O O . LEU A 1 119 ? -8.602 27.594 -3.152 1 98.19 119 LEU A O 1
ATOM 963 N N . TRP A 1 120 ? -6.543 28.344 -2.766 1 98.62 120 TRP A N 1
ATOM 964 C CA . TRP A 1 120 ? -5.832 27.125 -3.107 1 98.62 120 TRP A CA 1
ATOM 965 C C . TRP A 1 120 ? -4.469 27.078 -2.432 1 98.62 120 TRP A C 1
ATOM 967 O O . TRP A 1 120 ? -3.654 27.984 -2.6 1 98.62 120 TRP A O 1
ATOM 977 N N . GLY A 1 121 ? -4.246 26.047 -1.558 1 98.81 121 GLY A N 1
ATOM 978 C CA . GLY A 1 121 ? -2.982 25.891 -0.855 1 98.81 121 GLY A CA 1
ATOM 979 C C . GLY A 1 121 ? -2.553 24.438 -0.722 1 98.81 121 GLY A C 1
ATOM 980 O O . GLY A 1 121 ? -3.395 23.547 -0.609 1 98.81 121 GLY A O 1
ATOM 981 N N . VAL A 1 122 ? -1.261 24.172 -0.785 1 98.88 122 VAL A N 1
ATOM 982 C CA . VAL A 1 122 ? -0.678 22.844 -0.61 1 98.88 122 VAL A CA 1
ATOM 983 C C . VAL A 1 122 ? 0.533 22.922 0.317 1 98.88 122 VAL A C 1
ATOM 985 O O . VAL A 1 122 ? 1.398 23.781 0.14 1 98.88 122 VAL A O 1
ATOM 988 N N . SER A 1 123 ? 0.539 22.109 1.278 1 98.81 123 SER A N 1
ATOM 989 C CA . SER A 1 123 ? 1.707 21.969 2.143 1 98.81 123 SER A CA 1
ATOM 990 C C . SER A 1 123 ? 2.121 20.5 2.283 1 98.81 123 SER A C 1
ATOM 992 O O . SER A 1 123 ? 1.276 19.609 2.252 1 98.81 123 SER A O 1
ATOM 994 N N . LEU A 1 124 ? 3.418 20.266 2.414 1 98.75 124 LEU A N 1
ATOM 995 C CA . LEU A 1 124 ? 3.906 18.922 2.662 1 98.75 124 LEU A CA 1
ATOM 996 C C . LEU A 1 124 ? 4.973 18.922 3.75 1 98.75 124 LEU A C 1
ATOM 998 O O . LEU A 1 124 ? 5.637 19.938 3.977 1 98.75 124 LEU A O 1
ATOM 1002 N N . CYS A 1 125 ? 5.059 17.859 4.43 1 98.69 125 CYS A N 1
ATOM 1003 C CA . CYS A 1 125 ? 6.043 17.578 5.473 1 98.69 125 CYS A CA 1
ATOM 1004 C C . CYS A 1 125 ? 6.52 16.141 5.402 1 98.69 125 CYS A C 1
ATOM 1006 O O . CYS A 1 125 ? 5.711 15.203 5.422 1 98.69 125 CYS A O 1
ATOM 1008 N N . THR A 1 126 ? 7.797 15.914 5.273 1 98.56 126 THR A N 1
ATOM 1009 C CA . THR A 1 126 ? 8.32 14.555 5.188 1 98.56 126 THR A CA 1
ATOM 1010 C C . THR A 1 126 ? 8.492 13.961 6.582 1 98.56 126 THR A C 1
ATOM 1012 O O . THR A 1 126 ? 8.375 14.664 7.586 1 98.56 126 THR A O 1
ATOM 1015 N N . VAL A 1 127 ? 8.812 12.703 6.613 1 97.69 127 VAL A N 1
ATOM 1016 C CA . VAL A 1 127 ? 9.008 11.984 7.867 1 97.69 127 VAL A CA 1
ATOM 1017 C C . VAL A 1 127 ? 10.297 12.461 8.539 1 97.69 127 VAL A C 1
ATOM 1019 O O . VAL A 1 127 ? 10.531 12.172 9.711 1 97.69 127 VAL A O 1
ATOM 1022 N N . ASP A 1 128 ? 11.156 13.234 7.809 1 96.06 128 ASP A N 1
ATOM 1023 C CA . ASP A 1 128 ? 12.367 13.805 8.383 1 96.06 128 ASP A CA 1
ATOM 1024 C C . ASP A 1 128 ? 12.172 15.281 8.734 1 96.06 128 ASP A C 1
ATOM 1026 O O . ASP A 1 128 ? 13.125 15.969 9.094 1 96.06 128 ASP A O 1
ATOM 1030 N N . GLY A 1 129 ? 10.984 15.766 8.484 1 96.75 129 GLY A N 1
ATOM 1031 C CA . GLY A 1 129 ? 10.648 17.125 8.891 1 96.75 129 GLY A CA 1
ATOM 1032 C C . GLY A 1 129 ? 10.945 18.156 7.812 1 96.75 129 GLY A C 1
ATOM 1033 O O . GLY A 1 129 ? 10.977 19.359 8.086 1 96.75 129 GLY A O 1
ATOM 1034 N N . GLN A 1 130 ? 11.242 17.672 6.594 1 97.94 130 GLN A N 1
ATOM 1035 C CA . GLN A 1 130 ? 11.336 18.609 5.477 1 97.94 130 GLN A CA 1
ATOM 1036 C C . GLN A 1 130 ? 9.969 19.203 5.145 1 97.94 130 GLN A C 1
ATOM 1038 O O . GLN A 1 130 ? 8.961 18.484 5.152 1 97.94 130 GLN A O 1
ATOM 1043 N N . ARG A 1 131 ? 9.977 20.531 4.867 1 97.75 131 ARG A N 1
ATOM 1044 C CA . ARG A 1 131 ? 8.68 21.156 4.668 1 97.75 131 ARG A CA 1
ATOM 1045 C C . ARG A 1 131 ? 8.688 22.047 3.43 1 97.75 131 ARG A C 1
ATOM 1047 O O . ARG A 1 131 ? 9.703 22.672 3.109 1 97.75 131 ARG A O 1
ATOM 1054 N N . HIS A 1 132 ? 7.57 22.078 2.766 1 98.31 132 HIS A N 1
ATOM 1055 C CA . HIS A 1 132 ? 7.328 22.969 1.64 1 98.31 132 HIS A CA 1
ATOM 1056 C C . HIS A 1 132 ? 5.855 23.375 1.56 1 98.31 132 HIS A C 1
ATOM 1058 O O . HIS A 1 132 ? 4.973 22.547 1.79 1 98.31 132 HIS A O 1
ATOM 1064 N N . SER A 1 133 ? 5.621 24.641 1.327 1 98.25 133 SER A N 1
ATOM 1065 C CA . SER A 1 133 ? 4.27 25.188 1.199 1 98.25 133 SER A CA 1
ATOM 1066 C C . SER A 1 133 ? 4.156 26.125 0.002 1 98.25 133 SER A C 1
ATOM 1068 O O . SER A 1 133 ? 5.086 26.875 -0.289 1 98.25 133 SER A O 1
ATOM 1070 N N . VAL A 1 134 ? 3.045 26.062 -0.67 1 98.69 134 VAL A N 1
ATOM 1071 C CA . VAL A 1 134 ? 2.801 26.922 -1.817 1 98.69 134 VAL A CA 1
ATOM 1072 C C . VAL A 1 134 ? 1.324 27.312 -1.871 1 98.69 134 VAL A C 1
ATOM 1074 O O . VAL A 1 134 ? 0.449 26.453 -1.674 1 98.69 134 VAL A O 1
ATOM 1077 N N . GLY A 1 135 ? 1.018 28.594 -2.025 1 98.62 135 GLY A N 1
ATOM 1078 C CA . GLY A 1 135 ? -0.346 29.078 -2.107 1 98.62 135 GLY A CA 1
ATOM 1079 C C . GLY A 1 135 ? -0.881 29.578 -0.778 1 98.62 135 GLY A C 1
ATOM 1080 O O . GLY A 1 135 ? -0.137 30.141 0.023 1 98.62 135 GLY A O 1
ATOM 1081 N N . ASP A 1 136 ? -2.193 29.484 -0.592 1 98.38 136 ASP A N 1
ATOM 1082 C CA . ASP A 1 136 ? -2.881 29.984 0.593 1 98.38 136 ASP A CA 1
ATOM 1083 C C . ASP A 1 136 ? -2.777 29 1.75 1 98.38 136 ASP A C 1
ATOM 1085 O O . ASP A 1 136 ? -3.787 28.453 2.197 1 98.38 136 ASP A O 1
ATOM 1089 N N . THR A 1 137 ? -1.632 28.859 2.289 1 98.44 137 THR A N 1
ATOM 1090 C CA . THR A 1 137 ? -1.366 27.75 3.201 1 98.44 137 THR A CA 1
ATOM 1091 C C . THR A 1 137 ? -1.506 28.203 4.652 1 98.44 137 THR A C 1
ATOM 1093 O O . THR A 1 137 ? -1.57 27.375 5.562 1 98.44 137 THR A O 1
ATOM 1096 N N . LYS A 1 138 ? -1.639 29.484 4.945 1 97.38 138 LYS A N 1
ATOM 1097 C CA . LYS A 1 138 ? -1.688 30 6.312 1 97.38 138 LYS A CA 1
ATOM 1098 C C . LYS A 1 138 ? -3.123 30.297 6.734 1 97.38 138 LYS A C 1
ATOM 1100 O O . LYS A 1 138 ? -3.395 30.516 7.918 1 97.38 138 LYS A O 1
ATOM 1105 N N . GLN A 1 139 ? -4.047 30.266 5.77 1 97.19 139 GLN A N 1
ATOM 1106 C CA . GLN A 1 139 ? -5.457 30.484 6.066 1 97.19 139 GLN A CA 1
ATOM 1107 C C . GLN A 1 139 ? -6.039 29.328 6.875 1 97.19 139 GLN A C 1
ATOM 1109 O O . GLN A 1 139 ? -5.98 28.188 6.449 1 97.19 139 GLN A O 1
ATOM 1114 N N . PRO A 1 140 ? -6.602 29.641 8.039 1 97.94 140 PRO A N 1
ATOM 1115 C CA . PRO A 1 140 ? -7.207 28.562 8.828 1 97.94 140 PRO A CA 1
ATOM 1116 C C . PRO A 1 140 ? -8.516 28.047 8.219 1 97.94 140 PRO A C 1
ATOM 1118 O O . PRO A 1 140 ? -9.281 28.828 7.648 1 97.94 140 PRO A O 1
ATOM 1121 N N . PHE A 1 141 ? -8.805 26.844 8.305 1 98.12 141 PHE A N 1
ATOM 1122 C CA . PHE A 1 141 ? -10.055 26.188 7.945 1 98.12 141 PHE A CA 1
ATOM 1123 C C . PHE A 1 141 ? -10.344 25.031 8.898 1 98.12 141 PHE A C 1
ATOM 1125 O O . PHE A 1 141 ? -9.438 24.516 9.555 1 98.12 141 PHE A O 1
ATOM 1132 N N . CYS A 1 142 ? -11.539 24.625 9 1 97.81 142 CYS A N 1
ATOM 1133 C CA . CYS A 1 142 ? -11.914 23.531 9.898 1 97.81 142 CYS A CA 1
ATOM 1134 C C . CYS A 1 142 ? -11.664 22.188 9.25 1 97.81 142 CYS A C 1
ATOM 1136 O O . CYS A 1 142 ? -11.898 22.016 8.055 1 97.81 142 CYS A O 1
ATOM 1138 N N . LEU A 1 143 ? -11.281 21.219 10.047 1 97.69 143 LEU A N 1
ATOM 1139 C CA . LEU A 1 143 ? -10.938 19.875 9.57 1 97.69 143 LEU A CA 1
ATOM 1140 C C . LEU A 1 143 ? -12.156 19.188 8.977 1 97.69 143 LEU A C 1
ATOM 1142 O O . LEU A 1 143 ? -12.031 18.391 8.047 1 97.69 143 LEU A O 1
ATOM 1146 N N . GLN A 1 144 ? -13.367 19.5 9.586 1 96.62 144 GLN A N 1
ATOM 1147 C CA . GLN A 1 144 ? -14.539 18.75 9.156 1 96.62 144 GLN A CA 1
ATOM 1148 C C . GLN A 1 144 ? -14.258 17.25 9.133 1 96.62 144 GLN A C 1
ATOM 1150 O O . GLN A 1 144 ? -13.641 16.719 10.055 1 96.62 144 GLN A O 1
ATOM 1155 N N . SER A 1 145 ? -14.562 16.531 8.133 1 96.38 145 SER A N 1
ATOM 1156 C CA . SER A 1 145 ? -14.438 15.07 8.094 1 96.38 145 SER A CA 1
ATOM 1157 C C . SER A 1 145 ? -12.969 14.641 8.141 1 96.38 145 SER A C 1
ATOM 1159 O O . SER A 1 145 ? -12.672 13.477 8.422 1 96.38 145 SER A O 1
ATOM 1161 N N . CYS A 1 146 ? -12.062 15.469 7.875 1 98 146 CYS A N 1
ATOM 1162 C CA . CYS A 1 146 ? -10.648 15.125 7.949 1 98 146 CYS A CA 1
ATOM 1163 C C . CYS A 1 146 ? -10.242 14.797 9.383 1 98 146 CYS A C 1
ATOM 1165 O O . CYS A 1 146 ? -9.164 14.242 9.617 1 98 146 CYS A O 1
ATOM 1167 N N . VAL A 1 147 ? -11.086 15.055 10.336 1 97.81 147 VAL A N 1
ATOM 1168 C CA . VAL A 1 147 ? -10.766 14.742 11.727 1 97.81 147 VAL A CA 1
ATOM 1169 C C . VAL A 1 147 ? -10.977 13.258 11.992 1 97.81 147 VAL A C 1
ATOM 1171 O O . VAL A 1 147 ? -10.43 12.703 12.945 1 97.81 147 VAL A O 1
ATOM 1174 N N . LYS A 1 148 ? -11.773 12.555 11.164 1 97.69 148 LYS A N 1
ATOM 1175 C CA . LYS A 1 148 ? -12.227 11.188 11.414 1 97.69 148 LYS A CA 1
ATOM 1176 C C . LYS A 1 148 ? -11.039 10.234 11.547 1 97.69 148 LYS A C 1
ATOM 1178 O O . LYS A 1 148 ? -10.969 9.445 12.492 1 97.69 148 LYS A O 1
ATOM 1183 N N . PRO A 1 149 ? -10.039 10.305 10.617 1 98.5 149 PRO A N 1
ATOM 1184 C CA . PRO A 1 149 ? -8.891 9.422 10.828 1 98.5 149 PRO A CA 1
ATOM 1185 C C . PRO A 1 149 ? -8.125 9.742 12.109 1 98.5 149 PRO A C 1
ATOM 1187 O O . PRO A 1 149 ? -7.594 8.844 12.758 1 98.5 149 PRO A O 1
ATOM 1190 N N . LEU A 1 150 ? -8.07 11.008 12.477 1 98.19 150 LEU A N 1
ATOM 1191 C CA . LEU A 1 150 ? -7.344 11.414 13.68 1 98.19 150 LEU A CA 1
ATOM 1192 C C . LEU A 1 150 ? -8.039 10.906 14.93 1 98.19 150 LEU A C 1
ATOM 1194 O O . LEU A 1 150 ? -7.395 10.328 15.812 1 98.19 150 LEU A O 1
ATOM 1198 N N . GLN A 1 151 ? -9.305 11.125 15 1 96.81 151 GLN A N 1
ATOM 1199 C CA . GLN A 1 151 ? -10.023 10.656 16.172 1 96.81 151 GLN A CA 1
ATOM 1200 C C . GLN A 1 151 ? -10.008 9.133 16.25 1 96.81 151 GLN A C 1
ATOM 1202 O O . GLN A 1 151 ? -9.906 8.562 17.344 1 96.81 151 GLN A O 1
ATOM 1207 N N . TYR A 1 152 ? -10.164 8.469 15.109 1 97.94 152 TYR A N 1
ATOM 1208 C CA . TYR A 1 152 ? -10.07 7.016 15.102 1 97.94 152 TYR A CA 1
ATOM 1209 C C . TYR A 1 152 ? -8.719 6.551 15.641 1 97.94 152 TYR A C 1
ATOM 1211 O O . TYR A 1 152 ? -8.648 5.637 16.453 1 97.94 152 TYR A O 1
ATOM 1219 N N . ALA A 1 153 ? -7.656 7.145 15.141 1 98.19 153 ALA A N 1
ATOM 1220 C CA . ALA A 1 153 ? -6.309 6.789 15.586 1 98.19 153 ALA A CA 1
ATOM 1221 C C . ALA A 1 153 ? -6.168 6.938 17.094 1 98.19 153 ALA A C 1
ATOM 1223 O O . ALA A 1 153 ? -5.578 6.078 17.75 1 98.19 153 ALA A O 1
ATOM 1224 N N . ILE A 1 154 ? -6.684 7.961 17.609 1 96.5 154 ILE A N 1
ATOM 1225 C CA . ILE A 1 154 ? -6.621 8.227 19.031 1 96.5 154 ILE A CA 1
ATOM 1226 C C . ILE A 1 154 ? -7.395 7.156 19.797 1 96.5 154 ILE A C 1
ATOM 1228 O O . ILE A 1 154 ? -6.918 6.633 20.812 1 96.5 154 ILE A O 1
ATOM 1232 N N . ALA A 1 155 ? -8.594 6.824 19.297 1 96.5 155 ALA A N 1
ATOM 1233 C CA . ALA A 1 155 ? -9.414 5.805 19.953 1 96.5 155 ALA A CA 1
ATOM 1234 C C . ALA A 1 155 ? -8.68 4.465 20.016 1 96.5 155 ALA A C 1
ATOM 1236 O O . ALA A 1 155 ? -8.664 3.805 21.047 1 96.5 155 ALA A O 1
ATOM 1237 N N . VAL A 1 156 ? -8.078 4.086 18.906 1 96.88 156 VAL A N 1
ATOM 1238 C CA . VAL A 1 156 ? -7.359 2.816 18.844 1 96.88 156 VAL A CA 1
ATOM 1239 C C . VAL A 1 156 ? -6.117 2.887 19.734 1 96.88 156 VAL A C 1
ATOM 1241 O O . VAL A 1 156 ? -5.777 1.914 20.422 1 96.88 156 VAL A O 1
ATOM 1244 N N . HIS A 1 157 ? -5.438 4.031 19.656 1 95.31 157 HIS A N 1
ATOM 1245 C CA . HIS A 1 157 ? -4.266 4.227 20.516 1 95.31 157 HIS A CA 1
ATOM 1246 C C . HIS A 1 157 ? -4.617 4.047 21.984 1 95.31 157 HIS A C 1
ATOM 1248 O O . HIS A 1 157 ? -3.857 3.432 22.734 1 95.31 157 HIS A O 1
ATOM 1254 N N . GLU A 1 158 ? -5.75 4.465 22.406 1 93.06 158 GLU A N 1
ATOM 1255 C CA . GLU A 1 158 ? -6.133 4.469 23.812 1 93.06 158 GLU A CA 1
ATOM 1256 C C . GLU A 1 158 ? -6.801 3.154 24.203 1 93.06 158 GLU A C 1
ATOM 1258 O O . GLU A 1 158 ? -6.535 2.617 25.281 1 93.06 158 GLU A O 1
ATOM 1263 N N . ALA A 1 159 ? -7.652 2.648 23.359 1 94.12 159 ALA A N 1
ATOM 1264 C CA . ALA A 1 159 ? -8.516 1.552 23.781 1 94.12 159 ALA A CA 1
ATOM 1265 C C . ALA A 1 159 ? -8.117 0.243 23.109 1 94.12 159 ALA A C 1
ATOM 1267 O O . ALA A 1 159 ? -8.516 -0.837 23.547 1 94.12 159 ALA A O 1
ATOM 1268 N N . GLY A 1 160 ? -7.348 0.364 22.016 1 94.75 160 GLY A N 1
ATOM 1269 C CA . GLY A 1 160 ? -6.965 -0.832 21.281 1 94.75 160 GLY A CA 1
ATOM 1270 C C . GLY A 1 160 ? -7.914 -1.172 20.156 1 94.75 160 GLY A C 1
ATOM 1271 O O . GLY A 1 160 ? -9.07 -0.741 20.156 1 94.75 160 GLY A O 1
ATOM 1272 N N . THR A 1 161 ? -7.457 -1.985 19.25 1 95.69 161 THR A N 1
ATOM 1273 C CA . THR A 1 161 ? -8.172 -2.344 18.031 1 95.69 161 THR A CA 1
ATOM 1274 C C . THR A 1 161 ? -9.414 -3.168 18.359 1 95.69 161 THR A C 1
ATOM 1276 O O . THR A 1 161 ? -10.5 -2.906 17.828 1 95.69 161 THR A O 1
ATOM 1279 N N . GLU A 1 162 ? -9.281 -4.152 19.156 1 95.5 162 GLU A N 1
ATOM 1280 C CA . GLU A 1 162 ? -10.367 -5.074 19.469 1 95.5 162 GLU A CA 1
ATOM 1281 C C . GLU A 1 162 ? -11.555 -4.344 20.078 1 95.5 162 GLU A C 1
ATOM 1283 O O . GLU A 1 162 ? -12.695 -4.559 19.672 1 95.5 162 GLU A O 1
ATOM 1288 N N . LYS A 1 163 ? -11.305 -3.504 21 1 95.38 163 LYS A N 1
ATOM 1289 C CA . LYS A 1 163 ? -12.383 -2.775 21.672 1 95.38 163 LYS A CA 1
ATOM 1290 C C . LYS A 1 163 ? -13.102 -1.847 20.703 1 95.38 163 LYS A C 1
ATOM 1292 O O . LYS A 1 163 ? -14.336 -1.776 20.703 1 95.38 163 LYS A O 1
ATOM 1297 N N . VAL A 1 164 ? -12.398 -1.156 19.891 1 96.88 164 VAL A N 1
ATOM 1298 C CA . VAL A 1 164 ? -12.977 -0.193 18.953 1 96.88 164 VAL A CA 1
ATOM 1299 C C . VAL A 1 164 ? -13.852 -0.92 17.938 1 96.88 164 VAL A C 1
ATOM 1301 O O . VAL A 1 164 ? -14.984 -0.513 17.672 1 96.88 164 VAL A O 1
ATOM 1304 N N . HIS A 1 165 ? -13.406 -2.018 17.484 1 95.56 165 HIS A N 1
ATOM 1305 C CA . HIS A 1 165 ? -14.102 -2.68 16.391 1 95.56 165 HIS A CA 1
ATOM 1306 C C . HIS A 1 165 ? -15.164 -3.643 16.906 1 95.56 165 HIS A C 1
ATOM 1308 O O . HIS A 1 165 ? -15.852 -4.301 16.125 1 95.56 165 HIS A O 1
ATOM 1314 N N . ARG A 1 166 ? -15.336 -3.68 18.125 1 95.62 166 ARG A N 1
ATOM 1315 C CA . ARG A 1 166 ? -16.562 -4.254 18.656 1 95.62 166 ARG A CA 1
ATOM 1316 C C . ARG A 1 166 ? -17.766 -3.4 18.297 1 95.62 166 ARG A C 1
ATOM 1318 O O . ARG A 1 166 ? -18.875 -3.914 18.156 1 95.62 166 ARG A O 1
ATOM 1325 N N . TYR A 1 167 ? -17.562 -2.129 18 1 95.62 167 TYR A N 1
ATOM 1326 C CA . TYR A 1 167 ? -18.688 -1.207 17.844 1 95.62 167 TYR A CA 1
ATOM 1327 C C . TYR A 1 167 ? -18.75 -0.658 16.422 1 95.62 167 TYR A C 1
ATOM 1329 O O . TYR A 1 167 ? -19.766 -0.116 16 1 95.62 167 TYR A O 1
ATOM 1337 N N . VAL A 1 168 ? -17.688 -0.68 15.719 1 95.62 168 VAL A N 1
ATOM 1338 C CA . VAL A 1 168 ? -17.656 -0.136 14.367 1 95.62 168 VAL A CA 1
ATOM 1339 C C . VAL A 1 168 ? -16.984 -1.136 13.422 1 95.62 168 VAL A C 1
ATOM 1341 O O . VAL A 1 168 ? -16 -1.782 13.781 1 95.62 168 VAL A O 1
ATOM 1344 N N . GLY A 1 169 ? -17.453 -1.295 12.227 1 92.12 169 GLY A N 1
ATOM 1345 C CA . GLY A 1 169 ? -16.906 -2.209 11.242 1 92.12 169 GLY A CA 1
ATOM 1346 C C . GLY A 1 169 ? -15.672 -1.663 10.547 1 92.12 169 GLY A C 1
ATOM 1347 O O . GLY A 1 169 ? -15.062 -0.7 11.016 1 92.12 169 GLY A O 1
ATOM 1348 N N . MET A 1 170 ? -15.25 -2.393 9.445 1 89.69 170 MET A N 1
ATOM 1349 C CA . MET A 1 170 ? -14.055 -2.035 8.695 1 89.69 170 MET A CA 1
ATOM 1350 C C . MET A 1 170 ? -14.336 -1.99 7.199 1 89.69 170 MET A C 1
ATOM 1352 O O . MET A 1 170 ? -13.422 -1.83 6.395 1 89.69 170 MET A O 1
ATOM 1356 N N . GLU A 1 171 ? -15.562 -2.143 6.723 1 84.81 171 GLU A N 1
ATOM 1357 C CA . GLU A 1 171 ? -15.898 -2.318 5.312 1 84.81 171 GLU A CA 1
ATOM 1358 C C . GLU A 1 171 ? -16.406 -1.014 4.699 1 84.81 171 GLU A C 1
ATOM 1360 O O . GLU A 1 171 ? -17.078 -0.227 5.363 1 84.81 171 GLU A O 1
ATOM 1365 N N . PRO A 1 172 ? -16.078 -0.882 3.373 1 81.56 172 PRO A N 1
ATOM 1366 C CA . PRO A 1 172 ? -16.734 0.235 2.684 1 81.56 172 PRO A CA 1
ATOM 1367 C C . PRO A 1 172 ? -18.25 0.108 2.656 1 81.56 172 PRO A C 1
ATOM 1369 O O . PRO A 1 172 ? -18.781 -1.001 2.547 1 81.56 172 PRO A O 1
ATOM 1372 N N . SER A 1 173 ? -18.922 1.131 2.836 1 72.12 173 SER A N 1
ATOM 1373 C CA . SER A 1 173 ? -20.375 1.102 2.918 1 72.12 173 SER A CA 1
ATOM 1374 C C . SER A 1 173 ? -21 0.939 1.538 1 72.12 173 SER A C 1
ATOM 1376 O O . SER A 1 173 ? -22.125 0.449 1.417 1 72.12 173 SER A O 1
ATOM 1378 N N . GLY A 1 174 ? -20.281 1.312 0.489 1 66.12 174 GLY A N 1
ATOM 1379 C CA . GLY A 1 174 ? -20.859 1.328 -0.843 1 66.12 174 GLY A CA 1
ATOM 1380 C C . GLY A 1 174 ? -21.859 2.451 -1.042 1 66.12 174 GLY A C 1
ATOM 1381 O O . GLY A 1 174 ? -22.469 2.572 -2.111 1 66.12 174 GLY A O 1
ATOM 1382 N N . PHE A 1 175 ? -22.125 3.289 0.124 1 62.81 175 PHE A N 1
ATOM 1383 C CA . PHE A 1 175 ? -23.078 4.395 0.114 1 62.81 175 PHE A CA 1
ATOM 1384 C C . PHE A 1 175 ? -22.375 5.715 0.424 1 62.81 175 PHE A C 1
ATOM 1386 O O . PHE A 1 175 ? -21.188 5.727 0.773 1 62.81 175 PHE A O 1
ATOM 1393 N N . LYS A 1 176 ? -23.219 6.758 0.134 1 59.97 176 LYS A N 1
ATOM 1394 C CA . LYS A 1 176 ? -22.703 8.07 0.5 1 59.97 176 LYS A CA 1
ATOM 1395 C C . LYS A 1 176 ? -22.422 8.156 1.997 1 59.97 176 LYS A C 1
ATOM 1397 O O . LYS A 1 176 ? -23.047 7.457 2.793 1 59.97 176 LYS A O 1
ATOM 1402 N N . PHE A 1 177 ? -21.516 8.961 2.348 1 56.56 177 PHE A N 1
ATOM 1403 C CA . PHE A 1 177 ? -21.016 9.07 3.709 1 56.56 177 PHE A CA 1
ATOM 1404 C C . PHE A 1 177 ? -22.125 9.43 4.684 1 56.56 177 PHE A C 1
ATOM 1406 O O . PHE A 1 177 ? -22 9.227 5.891 1 56.56 177 PHE A O 1
ATOM 1413 N N . ASN A 1 178 ? -23.188 9.891 4.23 1 55.97 178 ASN A N 1
ATOM 1414 C CA . ASN A 1 178 ? -24.25 10.375 5.105 1 55.97 178 ASN A CA 1
ATOM 1415 C C . ASN A 1 178 ? -25.484 9.484 5.043 1 55.97 178 ASN A C 1
ATOM 1417 O O . ASN A 1 178 ? -26.578 9.898 5.449 1 55.97 178 ASN A O 1
ATOM 1421 N N . MET A 1 179 ? -25.312 8.328 4.609 1 60.72 179 MET A N 1
ATOM 1422 C CA . MET A 1 179 ? -26.453 7.434 4.457 1 60.72 179 MET A CA 1
ATOM 1423 C C . MET A 1 179 ? -26.719 6.672 5.746 1 60.72 179 MET A C 1
ATOM 1425 O O . MET A 1 179 ? -25.797 6.305 6.469 1 60.72 179 MET A O 1
ATOM 1429 N N . LEU A 1 180 ? -28.031 6.527 5.988 1 68.31 180 LEU A N 1
ATOM 1430 C CA . LEU A 1 180 ? -28.484 5.734 7.121 1 68.31 180 LEU A CA 1
ATOM 1431 C C . LEU A 1 180 ? -28.406 4.242 6.809 1 68.31 180 LEU A C 1
ATOM 1433 O O . LEU A 1 180 ? -29.344 3.654 6.293 1 68.31 180 LEU A O 1
ATOM 1437 N N . SER A 1 181 ? -27.25 3.701 6.91 1 73.62 181 SER A N 1
ATOM 1438 C CA . SER A 1 181 ? -27.062 2.281 6.641 1 73.62 181 SER A CA 1
ATOM 1439 C C . SER A 1 181 ? -26.062 1.663 7.613 1 73.62 181 SER A C 1
ATOM 1441 O O . SER A 1 181 ? -25.062 2.287 7.961 1 73.62 181 SER A O 1
ATOM 1443 N N . LEU A 1 182 ? -26.438 0.562 8.156 1 79.62 182 LEU A N 1
ATOM 1444 C CA . LEU A 1 182 ? -25.578 -0.242 9.031 1 79.62 182 LEU A CA 1
ATOM 1445 C C . LEU A 1 182 ? -25.203 -1.562 8.367 1 79.62 182 LEU A C 1
ATOM 1447 O O . LEU A 1 182 ? -25.781 -1.931 7.344 1 79.62 182 LEU A O 1
ATOM 1451 N N . ASP A 1 183 ? -24.219 -2.129 8.867 1 74.5 183 ASP A N 1
ATOM 1452 C CA . ASP A 1 183 ? -23.812 -3.422 8.32 1 74.5 183 ASP A CA 1
ATOM 1453 C C . ASP A 1 183 ? -24.688 -4.547 8.875 1 74.5 183 ASP A C 1
ATOM 1455 O O . ASP A 1 183 ? -25.719 -4.289 9.508 1 74.5 183 ASP A O 1
ATOM 1459 N N . ASP A 1 184 ? -24.344 -5.844 8.562 1 74.38 184 ASP A N 1
ATOM 1460 C CA . ASP A 1 184 ? -25.156 -7.008 8.898 1 74.38 184 ASP A CA 1
ATOM 1461 C C . ASP A 1 184 ? -25.203 -7.223 10.414 1 74.38 184 ASP A C 1
ATOM 1463 O O . ASP A 1 184 ? -26.109 -7.883 10.922 1 74.38 184 ASP A O 1
ATOM 1467 N N . GLU A 1 185 ? -24.297 -6.629 11.109 1 80.62 185 GLU A N 1
ATOM 1468 C CA . GLU A 1 185 ? -24.266 -6.773 12.562 1 80.62 185 GLU A CA 1
ATOM 1469 C C . GLU A 1 185 ? -24.828 -5.535 13.25 1 80.62 185 GLU A C 1
ATOM 1471 O O . GLU A 1 185 ? -24.609 -5.336 14.453 1 80.62 185 GLU A O 1
ATOM 1476 N N . ASP A 1 186 ? -25.391 -4.594 12.5 1 85.94 186 ASP A N 1
ATOM 1477 C CA . ASP A 1 186 ? -26 -3.367 13.008 1 85.94 186 ASP A CA 1
ATOM 1478 C C . ASP A 1 186 ? -24.938 -2.43 13.578 1 85.94 186 ASP A C 1
ATOM 1480 O O . ASP A 1 186 ? -25.125 -1.852 14.648 1 85.94 186 ASP A O 1
ATOM 1484 N N . LYS A 1 187 ? -23.828 -2.424 12.938 1 91.31 187 LYS A N 1
ATOM 1485 C CA . LYS A 1 187 ? -22.75 -1.492 13.234 1 91.31 187 LYS A CA 1
ATOM 1486 C C . LYS A 1 187 ? -22.516 -0.532 12.07 1 91.31 187 LYS A C 1
ATOM 1488 O O . LYS A 1 187 ? -22.797 -0.865 10.914 1 91.31 187 LYS A O 1
ATOM 1493 N N . PRO A 1 188 ? -22.094 0.702 12.516 1 92.38 188 PRO A N 1
ATOM 1494 C CA . PRO A 1 188 ? -21.594 1.506 11.391 1 92.38 188 PRO A CA 1
ATOM 1495 C C . PRO A 1 188 ? -20.562 0.773 10.555 1 92.38 188 PRO A C 1
ATOM 1497 O O . PRO A 1 188 ? -19.719 0.044 11.102 1 92.38 188 PRO A O 1
ATOM 1500 N N . HIS A 1 189 ? -20.5 0.938 9.289 1 88.94 189 HIS A N 1
ATOM 1501 C CA . HIS A 1 189 ? -19.688 0.172 8.359 1 88.94 189 HIS A CA 1
ATOM 1502 C C . HIS A 1 189 ? -18.203 0.395 8.625 1 88.94 189 HIS A C 1
ATOM 1504 O O . HIS A 1 189 ? -17.391 -0.524 8.469 1 88.94 189 HIS A O 1
ATOM 1510 N N . ASN A 1 190 ? -17.828 1.652 8.969 1 91.88 190 ASN A N 1
ATOM 1511 C CA . ASN A 1 190 ? -16.422 2.008 9.219 1 91.88 190 ASN A CA 1
ATOM 1512 C C . ASN A 1 190 ? -16.312 3.369 9.891 1 91.88 190 ASN A C 1
ATOM 1514 O O . ASN A 1 190 ? -17.281 4.121 9.969 1 91.88 190 ASN A O 1
ATOM 1518 N N . PRO A 1 191 ? -15.164 3.748 10.375 1 95.31 191 PRO A N 1
ATOM 1519 C CA . PRO A 1 191 ? -14.984 4.988 11.133 1 95.31 191 PRO A CA 1
ATOM 1520 C C . PRO A 1 191 ? -14.875 6.219 10.242 1 95.31 191 PRO A C 1
ATOM 1522 O O . PRO A 1 191 ? -14.812 7.348 10.742 1 95.31 191 PRO A O 1
ATOM 1525 N N . MET A 1 192 ? -14.875 6.082 8.93 1 95.12 192 MET A N 1
ATOM 1526 C CA . MET A 1 192 ? -14.68 7.215 8.023 1 95.12 192 MET A CA 1
ATOM 1527 C C . MET A 1 192 ? -16.016 7.809 7.598 1 95.12 192 MET A C 1
ATOM 1529 O O . MET A 1 192 ? -16.062 8.836 6.926 1 95.12 192 MET A O 1
ATOM 1533 N N . VAL A 1 193 ? -17.078 7.172 7.969 1 92.44 193 VAL A N 1
ATOM 1534 C CA . VAL A 1 193 ? -18.406 7.715 7.707 1 92.44 193 VAL A CA 1
ATOM 1535 C C . VAL A 1 193 ? -18.953 8.367 8.977 1 92.44 193 VAL A C 1
ATOM 1537 O O . VAL A 1 193 ? -18.438 8.141 10.07 1 92.44 193 VAL A O 1
ATOM 1540 N N . ASN A 1 194 ? -20.016 9.133 8.852 1 92.5 194 ASN A N 1
ATOM 1541 C CA . ASN A 1 194 ? -20.547 9.875 9.984 1 92.5 194 ASN A CA 1
ATOM 1542 C C . ASN A 1 194 ? -20.984 8.945 11.109 1 92.5 194 ASN A C 1
ATOM 1544 O O . ASN A 1 194 ? -20.688 9.188 12.281 1 92.5 194 ASN A O 1
ATOM 1548 N N . ALA A 1 195 ? -21.719 7.898 10.758 1 92.62 195 ALA A N 1
ATOM 1549 C CA . ALA A 1 195 ? -22.188 6.945 11.758 1 92.62 195 ALA A CA 1
ATOM 1550 C C . ALA A 1 195 ? -21.031 6.383 12.57 1 92.62 195 ALA A C 1
ATOM 1552 O O . ALA A 1 195 ? -21.094 6.32 13.805 1 92.62 195 ALA A O 1
ATOM 1553 N N . GLY A 1 196 ? -19.969 6.004 11.906 1 95.75 196 GLY A N 1
ATOM 1554 C CA . GLY A 1 196 ? -18.797 5.477 12.578 1 95.75 196 GLY A CA 1
ATOM 1555 C C . GLY A 1 196 ? -18.094 6.508 13.445 1 95.75 196 GLY A C 1
ATOM 1556 O O . GLY A 1 196 ? -17.656 6.199 14.562 1 95.75 196 GLY A O 1
ATOM 1557 N N . ALA A 1 197 ? -17.984 7.707 12.961 1 95.94 197 ALA A N 1
ATOM 1558 C CA . ALA A 1 197 ? -17.297 8.781 13.672 1 95.94 197 ALA A CA 1
ATOM 1559 C C . ALA A 1 197 ? -18.031 9.133 14.969 1 95.94 197 ALA A C 1
ATOM 1561 O O . ALA A 1 197 ? -17.391 9.438 15.984 1 95.94 197 ALA A O 1
ATOM 1562 N N . ILE A 1 198 ? -19.297 9.109 14.93 1 95.5 198 ILE A N 1
ATOM 1563 C CA . ILE A 1 198 ? -20.109 9.406 16.109 1 95.5 198 ILE A CA 1
ATOM 1564 C C . ILE A 1 198 ? -19.891 8.336 17.172 1 95.5 198 ILE A C 1
ATOM 1566 O O . ILE A 1 198 ? -19.719 8.648 18.344 1 95.5 198 ILE A O 1
ATOM 1570 N N . VAL A 1 199 ? -19.906 7.117 16.719 1 96.38 199 VAL A N 1
ATOM 1571 C CA . VAL A 1 199 ? -19.672 6.016 17.641 1 96.38 199 VAL A CA 1
ATOM 1572 C C . VAL A 1 199 ? -18.25 6.117 18.219 1 96.38 199 VAL A C 1
ATOM 1574 O O . VAL A 1 199 ? -18.047 5.898 19.406 1 96.38 199 VAL A O 1
ATOM 1577 N N . ILE A 1 200 ? -17.25 6.441 17.422 1 96.81 200 ILE A N 1
ATOM 1578 C CA . ILE A 1 200 ? -15.883 6.621 17.891 1 96.81 200 ILE A CA 1
ATOM 1579 C C . ILE A 1 200 ? -15.836 7.73 18.938 1 96.81 200 ILE A C 1
ATOM 1581 O O . ILE A 1 200 ? -15.141 7.605 19.938 1 96.81 200 ILE A O 1
ATOM 1585 N N . SER A 1 201 ? -16.531 8.797 18.625 1 95.31 201 SER A N 1
ATOM 1586 C CA . SER A 1 201 ? -16.625 9.891 19.594 1 95.31 201 SER A CA 1
ATOM 1587 C C . SER A 1 201 ? -17.156 9.398 20.922 1 95.31 201 SER A C 1
ATOM 1589 O O . SER A 1 201 ? -16.672 9.805 21.984 1 95.31 201 SER A O 1
ATOM 1591 N N . SER A 1 202 ? -18.141 8.539 20.859 1 95 202 SER A N 1
ATOM 1592 C CA . SER A 1 202 ? -18.719 7.992 22.078 1 95 202 SER A CA 1
ATOM 1593 C C . SER A 1 202 ? -17.703 7.137 22.828 1 95 202 SER A C 1
ATOM 1595 O O . SER A 1 202 ? -17.656 7.168 24.062 1 95 202 SER A O 1
ATOM 1597 N N . LEU A 1 203 ? -16.922 6.383 22.125 1 94.75 203 LEU A N 1
ATOM 1598 C CA . LEU A 1 203 ? -15.906 5.52 22.734 1 94.75 203 LEU A CA 1
ATOM 1599 C C . LEU A 1 203 ? -14.844 6.348 23.438 1 94.75 203 LEU A C 1
ATOM 1601 O O . LEU A 1 203 ? -14.398 5.996 24.531 1 94.75 203 LEU A O 1
ATOM 1605 N N . ILE A 1 204 ? -14.422 7.441 22.828 1 93.38 204 ILE A N 1
ATOM 1606 C CA . ILE A 1 204 ? -13.414 8.32 23.422 1 93.38 204 ILE A CA 1
ATOM 1607 C C . ILE A 1 204 ? -13.969 8.961 24.688 1 93.38 204 ILE A C 1
ATOM 1609 O O . ILE A 1 204 ? -13.266 9.062 25.703 1 93.38 204 ILE A O 1
ATOM 1613 N N . LYS A 1 205 ? -15.18 9.336 24.672 1 87.25 205 LYS A N 1
ATOM 1614 C CA . LYS A 1 205 ? -15.805 10.023 25.797 1 87.25 205 LYS A CA 1
ATOM 1615 C C . LYS A 1 205 ? -15.984 9.086 26.984 1 87.25 205 LYS A C 1
ATOM 1617 O O . LYS A 1 205 ? -15.789 9.484 28.125 1 87.25 205 LYS A O 1
ATOM 1622 N N . VAL A 1 206 ? -16.438 7.93 26.719 1 81.69 206 VAL A N 1
ATOM 1623 C CA . VAL A 1 206 ? -16.703 6.973 27.781 1 81.69 206 VAL A CA 1
ATOM 1624 C C . VAL A 1 206 ? -15.383 6.578 28.453 1 81.69 206 VAL A C 1
ATOM 1626 O O . VAL A 1 206 ? -15.344 6.344 29.672 1 81.69 206 VAL A O 1
ATOM 1629 N N . ASN A 1 207 ? -14.383 6.418 27.734 1 74.56 207 ASN A N 1
ATOM 1630 C CA . ASN A 1 207 ? -13.102 5.988 28.281 1 74.56 207 ASN A CA 1
ATOM 1631 C C . ASN A 1 207 ? -12.461 7.082 29.141 1 74.56 207 ASN A C 1
ATOM 1633 O O . ASN A 1 207 ? -11.594 6.797 29.969 1 74.56 207 ASN A O 1
ATOM 1637 N N . ARG A 1 208 ? -12.859 8.242 28.875 1 66.5 208 ARG A N 1
ATOM 1638 C CA . ARG A 1 208 ? -12.172 9.305 29.594 1 66.5 208 ARG A CA 1
ATOM 1639 C C . ARG A 1 208 ? -13.133 10.031 30.531 1 66.5 208 ARG A C 1
ATOM 1641 O O . ARG A 1 208 ? -14.219 10.453 30.125 1 66.5 208 ARG A O 1
ATOM 1648 N N . TRP A 1 209 ? -13.125 9.688 31.75 1 51.03 209 TRP A N 1
ATOM 1649 C CA . TRP A 1 209 ? -13.969 10.266 32.781 1 51.03 209 TRP A CA 1
ATOM 1650 C C . TRP A 1 209 ? -13.836 11.781 32.812 1 51.03 209 TRP A C 1
ATOM 1652 O O . TRP A 1 209 ? -14.82 12.5 33.031 1 51.03 209 TRP A O 1
ATOM 1662 N N . THR A 1 210 ? -12.609 12.297 32.75 1 51.28 210 THR A N 1
ATOM 1663 C CA . THR A 1 210 ? -12.398 13.727 32.938 1 51.28 210 THR A CA 1
ATOM 1664 C C . THR A 1 210 ? -11.805 14.367 31.703 1 51.28 210 THR A C 1
ATOM 1666 O O . THR A 1 210 ? -10.992 13.742 31 1 51.28 210 THR A O 1
ATOM 1669 N N . CYS A 1 211 ? -12.18 15.641 31.234 1 56.91 211 CYS A N 1
ATOM 1670 C CA . CYS A 1 211 ? -11.867 16.672 30.25 1 56.91 211 CYS A CA 1
ATOM 1671 C C . CYS A 1 211 ? -11.602 16.078 28.875 1 56.91 211 CYS A C 1
ATOM 1673 O O . CYS A 1 211 ? -10.484 16.172 28.359 1 56.91 211 CYS A O 1
ATOM 1675 N N . THR A 1 212 ? -12.5 15.312 28.297 1 52.38 212 THR A N 1
ATOM 1676 C CA . THR A 1 212 ? -12.422 14.586 27.031 1 52.38 212 THR A CA 1
ATOM 1677 C C . THR A 1 212 ? -12.008 15.523 25.906 1 52.38 212 THR A C 1
ATOM 1679 O O . THR A 1 212 ? -11.148 15.188 25.078 1 52.38 212 THR A O 1
ATOM 1682 N N . ASP A 1 213 ? -12.633 16.688 25.828 1 58.81 213 ASP A N 1
ATOM 1683 C CA . ASP A 1 213 ? -12.359 17.641 24.766 1 58.81 213 ASP A CA 1
ATOM 1684 C C . ASP A 1 213 ? -10.898 18.078 24.781 1 58.81 213 ASP A C 1
ATOM 1686 O O . ASP A 1 213 ? -10.266 18.203 23.734 1 58.81 213 ASP A O 1
ATOM 1690 N N . CYS A 1 214 ? -10.5 18.031 25.922 1 65.75 214 CYS A N 1
ATOM 1691 C CA . CYS A 1 214 ? -9.125 18.5 26.094 1 65.75 214 CYS A CA 1
ATOM 1692 C C . CYS A 1 214 ? -8.133 17.438 25.641 1 65.75 214 CYS A C 1
ATOM 1694 O O . CYS A 1 214 ? -7.098 17.766 25.047 1 65.75 214 CYS A O 1
ATOM 1696 N N . CYS A 1 215 ? -8.617 16.297 25.562 1 80.75 215 CYS A N 1
ATOM 1697 C CA . CYS A 1 215 ? -7.652 15.234 25.297 1 80.75 215 CYS A CA 1
ATOM 1698 C C . CYS A 1 215 ? -7.398 15.094 23.797 1 80.75 215 CYS A C 1
ATOM 1700 O O . CYS A 1 215 ? -6.25 15.102 23.359 1 80.75 215 CYS A O 1
ATOM 1702 N N . VAL A 1 216 ? -8.484 15.094 23 1 89.75 216 VAL A N 1
ATOM 1703 C CA . VAL A 1 216 ? -8.305 14.93 21.562 1 89.75 216 VAL A CA 1
ATOM 1704 C C . VAL A 1 216 ? -7.57 16.141 20.984 1 89.75 216 VAL A C 1
ATOM 1706 O O . VAL A 1 216 ? -6.688 16 20.141 1 89.75 216 VAL A O 1
ATOM 1709 N N . MET A 1 217 ? -7.902 17.281 21.562 1 90.5 217 MET A N 1
ATOM 1710 C CA . MET A 1 217 ? -7.25 18.516 21.109 1 90.5 217 MET A CA 1
ATOM 1711 C C . MET A 1 217 ? -5.75 18.453 21.391 1 90.5 217 MET A C 1
ATOM 1713 O O . MET A 1 217 ? -4.949 18.938 20.578 1 90.5 217 MET A O 1
ATOM 1717 N N . GLU A 1 218 ? -5.457 17.938 22.484 1 91.94 218 GLU A N 1
ATOM 1718 C CA . GLU A 1 218 ? -4.043 17.828 22.828 1 91.94 218 GLU A CA 1
ATOM 1719 C C . GLU A 1 218 ? -3.318 16.875 21.875 1 91.94 218 GLU A C 1
ATOM 1721 O O . GLU A 1 218 ? -2.178 17.141 21.484 1 91.94 218 GLU A O 1
ATOM 1726 N N . PHE A 1 219 ? -3.967 15.789 21.531 1 94.25 219 PHE A N 1
ATOM 1727 C CA . PHE A 1 219 ? -3.387 14.867 20.562 1 94.25 219 PHE A CA 1
ATOM 1728 C C . PHE A 1 219 ? -3.18 15.555 19.219 1 94.25 219 PHE A C 1
ATOM 1730 O O . PHE A 1 219 ? -2.123 15.422 18.594 1 94.25 219 PHE A O 1
ATOM 1737 N N . VAL A 1 220 ? -4.176 16.297 18.828 1 96 220 VAL A N 1
ATOM 1738 C CA . VAL A 1 220 ? -4.113 16.969 17.531 1 96 220 VAL A CA 1
ATOM 1739 C C . VAL A 1 220 ? -2.99 18 17.547 1 96 220 VAL A C 1
ATOM 1741 O O . VAL A 1 220 ? -2.25 18.125 16.562 1 96 220 VAL A O 1
ATOM 1744 N N . LYS A 1 221 ? -2.822 18.688 18.609 1 95.62 221 LYS A N 1
ATOM 1745 C CA . LYS A 1 221 ? -1.748 19.656 18.75 1 95.62 221 LYS A CA 1
ATOM 1746 C C . LYS A 1 221 ? -0.38 18.984 18.688 1 95.62 221 LYS A C 1
ATOM 1748 O O . LYS A 1 221 ? 0.541 19.5 18.047 1 95.62 221 LYS A O 1
ATOM 1753 N N . LYS A 1 222 ? -0.32 17.922 19.375 1 96.06 222 LYS A N 1
ATOM 1754 C CA . LYS A 1 222 ? 0.932 17.172 19.344 1 96.06 222 LYS A CA 1
ATOM 1755 C C . LYS A 1 222 ? 1.248 16.672 17.938 1 96.06 222 LYS A C 1
ATOM 1757 O O . LYS A 1 222 ? 2.398 16.719 17.5 1 96.06 222 LYS A O 1
ATOM 1762 N N . MET A 1 223 ? 0.227 16.219 17.234 1 97.5 223 MET A N 1
ATOM 1763 C CA . MET A 1 223 ? 0.412 15.734 15.867 1 97.5 223 MET A CA 1
ATOM 1764 C C . MET A 1 223 ? 0.827 16.875 14.93 1 97.5 223 MET A C 1
ATOM 1766 O O . MET A 1 223 ? 1.524 16.641 13.945 1 97.5 223 MET A O 1
ATOM 1770 N N . ALA A 1 224 ? 0.441 18.078 15.258 1 97.19 224 ALA A N 1
ATOM 1771 C CA . ALA A 1 224 ? 0.716 19.234 14.406 1 97.19 224 ALA A CA 1
ATOM 1772 C C . ALA A 1 224 ? 2.074 19.844 14.734 1 97.19 224 ALA A C 1
ATOM 1774 O O . ALA A 1 224 ? 2.469 20.844 14.141 1 97.19 224 ALA A O 1
ATOM 1775 N N . GLY A 1 225 ? 2.834 19.281 15.641 1 93.19 225 GLY A N 1
ATOM 1776 C CA . GLY A 1 225 ? 4.176 19.734 15.977 1 93.19 225 GLY A C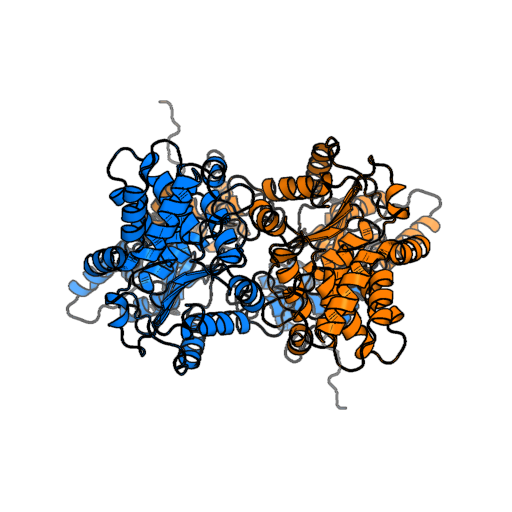A 1
ATOM 1777 C C . GLY A 1 225 ? 4.211 21.172 16.469 1 93.19 225 GLY A C 1
ATOM 1778 O O . GLY A 1 225 ? 5.094 21.938 16.078 1 93.19 225 GLY A O 1
ATOM 1779 N N . GLN A 1 226 ? 3.16 21.609 17.031 1 84.75 226 GLN A N 1
ATOM 1780 C CA . GLN A 1 226 ? 3.047 22.922 17.656 1 84.75 226 GLN A CA 1
ATOM 1781 C C . GLN A 1 226 ? 2.74 24 16.625 1 84.75 226 GLN A C 1
ATOM 1783 O O . GLN A 1 226 ? 2.82 25.188 16.906 1 84.75 226 GLN A O 1
ATOM 1788 N N . GLU A 1 227 ? 2.525 23.578 15.484 1 94.19 227 GLU A N 1
ATOM 1789 C CA . GLU A 1 227 ? 1.964 24.516 14.516 1 94.19 227 GLU A CA 1
ATOM 1790 C C . GLU A 1 227 ? 0.51 24.844 14.844 1 94.19 227 GLU A C 1
ATOM 1792 O O . GLU A 1 227 ? -0.055 24.297 15.797 1 94.19 227 GLU A O 1
ATOM 1797 N N . TYR A 1 228 ? -0.042 25.688 14.148 1 96 228 TYR A N 1
ATOM 1798 C CA . TYR A 1 228 ? -1.339 26.266 14.469 1 96 228 TYR A CA 1
ATOM 1799 C C . TYR A 1 228 ? -2.418 25.203 14.547 1 96 228 TYR A C 1
ATOM 1801 O O . TYR A 1 228 ? -2.602 24.422 13.609 1 96 228 TYR A O 1
ATOM 1809 N N . VAL A 1 229 ? -3.111 25.078 15.633 1 97.25 229 VAL A N 1
ATOM 1810 C CA . VAL A 1 229 ? -4.348 24.344 15.852 1 97.25 229 VAL A CA 1
ATOM 1811 C C . VAL A 1 229 ? -5.316 25.188 16.672 1 97.25 229 VAL A C 1
ATOM 1813 O O . VAL A 1 229 ? -4.984 25.625 17.781 1 97.25 229 VAL A O 1
ATOM 1816 N N . GLY A 1 230 ? -6.426 25.484 16.094 1 96.31 230 GLY A N 1
ATOM 1817 C CA . GLY A 1 230 ? -7.422 26.297 16.781 1 96.31 230 GLY A CA 1
ATOM 1818 C C . GLY A 1 230 ? -8.797 25.656 16.797 1 96.31 230 GLY A C 1
ATOM 1819 O O . GLY A 1 230 ? -8.93 24.453 16.609 1 96.31 230 GLY A O 1
ATOM 1820 N N . PHE A 1 231 ? -9.773 26.453 17.219 1 95.75 231 PHE A N 1
ATOM 1821 C CA . PHE A 1 231 ? -11.156 26.016 17.328 1 95.75 231 PHE A CA 1
ATOM 1822 C C . PHE A 1 231 ? -12.109 27.109 16.844 1 95.75 231 PHE A C 1
ATOM 1824 O O . PHE A 1 231 ? -11.961 28.281 17.203 1 95.75 231 PHE A O 1
ATOM 1831 N N . SER A 1 232 ? -13.023 26.734 15.984 1 95.5 232 SER A N 1
ATOM 1832 C CA . SER A 1 232 ? -14 27.688 15.469 1 95.5 232 SER A CA 1
ATOM 1833 C C . SER A 1 232 ? -15.352 27.516 16.156 1 95.5 232 SER A C 1
ATOM 1835 O O . SER A 1 232 ? -16.141 26.656 15.773 1 95.5 232 SER A O 1
ATOM 1837 N N . ASN A 1 233 ? -15.648 28.406 16.984 1 94.62 233 ASN A N 1
ATOM 1838 C CA . ASN A 1 233 ? -16.938 28.375 17.672 1 94.62 233 ASN A CA 1
ATOM 1839 C C . ASN A 1 233 ? -18.094 28.609 16.688 1 94.62 233 ASN A C 1
ATOM 1841 O O . ASN A 1 233 ? -19.172 28.031 16.844 1 94.62 233 ASN A O 1
ATOM 1845 N N . ALA A 1 234 ? -17.875 29.484 15.805 1 94.06 234 ALA A N 1
ATOM 1846 C CA . ALA A 1 234 ? -18.906 29.781 14.805 1 94.06 234 ALA A CA 1
ATOM 1847 C C . ALA A 1 234 ? -19.266 28.547 14.008 1 94.06 234 ALA A C 1
ATOM 1849 O O . ALA A 1 234 ? -20.453 28.266 13.781 1 94.06 234 ALA A O 1
ATOM 1850 N N . THR A 1 235 ? -18.281 27.812 13.578 1 93.44 235 THR A N 1
ATOM 1851 C CA . THR A 1 235 ? -18.531 26.578 12.828 1 93.44 235 THR A CA 1
ATOM 1852 C C . THR A 1 235 ? -19.234 25.547 13.703 1 93.44 235 THR A C 1
ATOM 1854 O O . THR A 1 235 ? -20.125 24.828 13.234 1 93.44 235 THR A O 1
ATOM 1857 N N . PHE A 1 236 ? -18.797 25.469 14.93 1 94.56 236 PHE A N 1
ATOM 1858 C CA . PHE A 1 236 ? -19.406 24.531 15.859 1 94.56 236 PHE A CA 1
ATOM 1859 C C . PHE A 1 236 ? -20.906 24.781 15.984 1 94.56 236 PHE A C 1
ATOM 1861 O O . PHE A 1 236 ? -21.703 23.859 15.906 1 94.56 236 PHE A O 1
ATOM 1868 N N . GLN A 1 237 ? -21.25 26 16.141 1 92.38 237 GLN A N 1
ATOM 1869 C CA . GLN A 1 237 ? -22.656 26.375 16.25 1 92.38 237 GLN A CA 1
ATOM 1870 C C . GLN A 1 237 ? -23.406 26.078 14.953 1 92.38 237 GLN A C 1
ATOM 1872 O O . GLN A 1 237 ? -24.547 25.594 14.992 1 92.38 237 GLN A O 1
ATOM 1877 N N . SER A 1 238 ? -22.781 26.359 13.867 1 89.94 238 SER A N 1
ATOM 1878 C CA . SER A 1 238 ? -23.391 26.078 12.57 1 89.94 238 SER A CA 1
ATOM 1879 C C . SER A 1 238 ? -23.625 24.578 12.375 1 89.94 238 SER A C 1
ATOM 1881 O O . SER A 1 238 ? -24.641 24.172 11.805 1 89.94 238 SER A O 1
ATOM 1883 N N . GLU A 1 239 ? -22.641 23.734 12.789 1 89.69 239 GLU A N 1
ATOM 1884 C CA . GLU A 1 239 ? -22.766 22.281 12.703 1 89.69 239 GLU A CA 1
ATOM 1885 C C . GLU A 1 239 ? -23.938 21.781 13.531 1 89.69 239 GLU A C 1
ATOM 1887 O O . GLU A 1 239 ? -24.672 20.891 13.102 1 89.69 239 GLU A O 1
ATOM 1892 N N . LYS A 1 240 ? -24.078 22.344 14.617 1 89.12 240 LYS A N 1
ATOM 1893 C CA . LYS A 1 240 ? -25.156 21.938 15.516 1 89.12 240 LYS A CA 1
ATOM 1894 C C . LYS A 1 240 ? -26.516 22.312 14.938 1 89.12 240 LYS A C 1
ATOM 1896 O O . LYS A 1 240 ? -27.453 21.516 14.992 1 89.12 240 LYS A O 1
ATOM 1901 N N . GLU A 1 241 ? -26.578 23.438 14.375 1 86.38 241 GLU A N 1
ATOM 1902 C CA . GLU A 1 241 ? -27.844 23.969 13.883 1 86.38 241 GLU A CA 1
ATOM 1903 C C . GLU A 1 241 ? -28.266 23.25 12.602 1 86.38 241 GLU A C 1
ATOM 1905 O O . GLU A 1 241 ? -29.469 23.125 12.328 1 86.38 241 GLU A O 1
ATOM 1910 N N . THR A 1 242 ? -27.344 22.781 11.875 1 82.5 242 THR A N 1
ATOM 1911 C CA . THR A 1 242 ? -27.641 22.156 10.586 1 82.5 242 THR A CA 1
ATOM 1912 C C . THR A 1 242 ? -27.406 20.656 10.641 1 82.5 242 THR A C 1
ATOM 1914 O O . THR A 1 242 ? -27.312 20 9.602 1 82.5 242 THR A O 1
ATOM 1917 N N . GLY A 1 243 ? -27.297 20.156 11.797 1 87.38 243 GLY A N 1
ATOM 1918 C CA . GLY A 1 243 ? -26.891 18.781 11.953 1 87.38 243 GLY A CA 1
ATOM 1919 C C . GLY A 1 243 ? -28.047 17.797 11.961 1 87.38 243 GLY A C 1
ATOM 1920 O O . GLY A 1 243 ? -28 16.781 12.641 1 87.38 243 GLY A O 1
ATOM 1921 N N . ASP A 1 244 ? -29.156 18.125 11.258 1 80.75 244 ASP A N 1
ATOM 1922 C CA . ASP A 1 244 ? -30.359 17.297 11.281 1 80.75 244 ASP A CA 1
ATOM 1923 C C . ASP A 1 244 ? -30.047 15.867 10.82 1 80.75 244 ASP A C 1
ATOM 1925 O O . ASP A 1 244 ? -30.547 14.898 11.398 1 80.75 244 ASP A O 1
ATOM 1929 N N . ARG A 1 245 ? -29.328 15.766 9.805 1 84.56 245 ARG A N 1
ATOM 1930 C CA . ARG A 1 245 ? -28.984 14.453 9.281 1 84.56 245 ARG A CA 1
ATOM 1931 C C . ARG A 1 245 ? -28.203 13.633 10.32 1 84.56 245 ARG A C 1
ATOM 1933 O O . ARG A 1 245 ? -28.469 12.445 10.492 1 84.56 245 ARG A O 1
ATOM 1940 N N . ASN A 1 246 ? -27.266 14.242 10.953 1 89.38 246 ASN A N 1
ATOM 1941 C CA . ASN A 1 246 ? -26.469 13.562 11.969 1 89.38 246 ASN A CA 1
ATOM 1942 C C . ASN A 1 246 ? -27.328 13.164 13.172 1 89.38 246 ASN A C 1
ATOM 1944 O O . ASN A 1 246 ? -27.094 12.117 13.789 1 89.38 246 ASN A O 1
ATOM 1948 N N . PHE A 1 247 ? -28.266 13.992 13.477 1 89.31 247 PHE A N 1
ATOM 1949 C CA . PHE A 1 247 ? -29.203 13.625 14.539 1 89.31 247 PHE A CA 1
ATOM 1950 C C . PHE A 1 247 ? -30.016 12.406 14.141 1 89.31 247 PHE A C 1
ATOM 1952 O O . PHE A 1 247 ? -30.234 11.508 14.953 1 89.31 247 PHE A O 1
ATOM 1959 N N . ALA A 1 248 ? -30.5 12.406 12.93 1 87.25 248 ALA A N 1
ATOM 1960 C CA . ALA A 1 248 ? -31.25 11.25 12.445 1 87.25 248 ALA A CA 1
ATOM 1961 C C . ALA A 1 248 ? -30.422 9.977 12.539 1 87.25 248 ALA A C 1
ATOM 1963 O O . ALA A 1 248 ? -30.906 8.938 12.992 1 87.25 248 ALA A O 1
ATOM 1964 N N . ILE A 1 249 ? -29.172 10.062 12.125 1 89.25 249 ILE A N 1
ATOM 1965 C CA . ILE A 1 249 ? -28.25 8.938 12.195 1 89.25 249 ILE A CA 1
ATOM 1966 C C . ILE A 1 249 ? -28.062 8.516 13.656 1 89.25 249 ILE A C 1
ATOM 1968 O O . ILE A 1 249 ? -28.094 7.32 13.969 1 89.25 249 ILE A O 1
ATOM 1972 N N . GLY A 1 250 ? -27.922 9.508 14.508 1 91.81 250 GLY A N 1
ATOM 1973 C CA . GLY A 1 250 ? -27.734 9.242 15.922 1 91.81 250 GLY A CA 1
ATOM 1974 C C . GLY A 1 250 ? -28.891 8.484 16.547 1 91.81 250 GLY A C 1
ATOM 1975 O O . GLY A 1 250 ? -28.688 7.492 17.25 1 91.81 250 GLY A O 1
ATOM 1976 N N . TYR A 1 251 ? -30.062 8.938 16.234 1 90.12 251 TYR A N 1
ATOM 1977 C CA . TYR A 1 251 ? -31.25 8.305 16.812 1 90.12 251 TYR A CA 1
ATOM 1978 C C . TYR A 1 251 ? -31.453 6.906 16.234 1 90.12 251 TYR A C 1
ATOM 1980 O O . TYR A 1 251 ? -31.859 5.988 16.953 1 90.12 251 TYR A O 1
ATOM 1988 N N . TYR A 1 252 ? -31.234 6.805 14.992 1 90.31 252 TYR A N 1
ATOM 1989 C CA . TYR A 1 252 ? -31.312 5.488 14.375 1 90.31 252 TYR A CA 1
ATOM 1990 C C . TYR A 1 252 ? -30.359 4.508 15.039 1 90.31 252 TYR A C 1
ATOM 1992 O O . TYR A 1 252 ? -30.734 3.387 15.383 1 90.31 252 TYR A O 1
ATOM 2000 N N . MET A 1 253 ? -29.125 4.914 15.281 1 93.12 253 MET A N 1
ATOM 2001 C CA . MET A 1 253 ? -28.109 4.074 15.906 1 93.12 253 MET A CA 1
ATOM 2002 C C . MET A 1 253 ? -28.469 3.773 17.359 1 93.12 253 MET A C 1
ATOM 2004 O O . MET A 1 253 ? -28.188 2.689 17.859 1 93.12 253 MET A O 1
ATOM 2008 N N . LYS A 1 254 ? -29.047 4.727 17.969 1 91.69 254 LYS A N 1
ATOM 2009 C CA . LYS A 1 254 ? -29.484 4.52 19.344 1 91.69 254 LYS A CA 1
ATOM 2010 C C . LYS A 1 254 ? -30.547 3.418 19.406 1 91.69 254 LYS A C 1
ATOM 2012 O O . LYS A 1 254 ? -30.484 2.551 20.281 1 91.69 254 LYS A O 1
ATOM 2017 N N . GLU A 1 255 ? -31.484 3.486 18.5 1 90.19 255 GLU A N 1
ATOM 2018 C CA . GLU A 1 255 ? -32.531 2.461 18.422 1 90.19 255 GLU A CA 1
ATOM 2019 C C . GLU A 1 255 ? -31.906 1.079 18.188 1 90.19 255 GLU A C 1
ATOM 2021 O O . GLU A 1 255 ? -32.375 0.089 18.75 1 90.19 255 GLU A O 1
ATOM 2026 N N . LYS A 1 256 ? -30.906 1.045 17.406 1 91.5 256 LYS A N 1
ATOM 2027 C CA . LYS A 1 256 ? -30.266 -0.22 17.047 1 91.5 256 LYS A CA 1
ATOM 2028 C C . LYS A 1 256 ? -29.234 -0.627 18.094 1 91.5 256 LYS A C 1
ATOM 2030 O O . LYS A 1 256 ? -28.562 -1.644 17.938 1 91.5 256 LYS A O 1
ATOM 2035 N N . LYS A 1 257 ? -29 0.225 19.125 1 93.44 257 LYS A N 1
ATOM 2036 C CA . LYS A 1 257 ? -28.094 -0.057 20.25 1 93.44 257 LYS A CA 1
ATOM 2037 C C . LYS A 1 257 ? -26.656 -0.166 19.781 1 93.44 257 LYS A C 1
ATOM 2039 O O . LYS A 1 257 ? -25.938 -1.094 20.156 1 93.44 257 LYS A O 1
ATOM 2044 N N . CYS A 1 258 ? -26.25 0.75 18.922 1 94.06 258 CYS A N 1
ATOM 2045 C CA . CYS A 1 258 ? -24.906 0.758 18.359 1 94.06 258 CYS A CA 1
ATOM 2046 C C . CYS A 1 258 ? -23.906 1.381 19.312 1 94.06 258 CYS A C 1
ATOM 2048 O O . CYS A 1 258 ? -22.703 1.199 19.172 1 94.06 258 CYS A O 1
ATOM 2050 N N . PHE A 1 259 ? -24.359 2.074 20.344 1 95.44 259 PHE A N 1
ATOM 2051 C CA . PHE A 1 259 ? -23.469 2.818 21.219 1 95.44 259 PHE A CA 1
ATOM 2052 C C . PHE A 1 259 ? -22.984 1.944 22.375 1 95.44 259 PHE A C 1
ATOM 2054 O O . PHE A 1 259 ? -23.719 1.061 22.844 1 95.44 259 PHE A O 1
ATOM 2061 N N . PRO A 1 260 ? -21.734 2.174 22.844 1 94.69 260 PRO A N 1
ATOM 2062 C CA . PRO A 1 260 ? -21.266 1.434 24.016 1 94.69 260 PRO A CA 1
ATOM 2063 C C . PRO A 1 260 ? -22.078 1.757 25.266 1 94.69 260 PRO A C 1
ATOM 2065 O O . PRO A 1 260 ? -22.688 2.83 25.359 1 94.69 260 PRO A O 1
ATOM 2068 N N . PRO A 1 261 ? -22.016 0.787 26.234 1 93.06 261 PRO A N 1
ATOM 2069 C CA . PRO A 1 261 ? -22.75 1.037 27.469 1 93.06 261 PRO A CA 1
ATOM 2070 C C . PRO A 1 261 ? -22.281 2.311 28.172 1 93.06 261 PRO A C 1
ATOM 2072 O O . PRO A 1 261 ? -21.078 2.562 28.281 1 93.06 261 PRO A O 1
ATOM 2075 N N . GLY A 1 262 ? -23.25 3.115 28.562 1 91 262 GLY A N 1
ATOM 2076 C CA . GLY A 1 262 ? -22.953 4.328 29.312 1 91 262 GLY A CA 1
ATOM 2077 C C . GLY A 1 262 ? -22.781 5.551 28.438 1 91 262 GLY A C 1
ATOM 2078 O O . GLY A 1 262 ? -22.703 6.676 28.938 1 91 262 GLY A O 1
ATOM 2079 N N . ALA A 1 263 ? -22.797 5.336 27.125 1 93 263 ALA A N 1
ATOM 2080 C CA . ALA A 1 263 ? -22.625 6.461 26.203 1 93 263 ALA A CA 1
ATOM 2081 C C . ALA A 1 263 ? -23.922 7.25 26.047 1 93 263 ALA A C 1
ATOM 2083 O O . ALA A 1 263 ? -25.016 6.668 26.016 1 93 263 ALA A O 1
ATOM 2084 N N . ASP A 1 264 ? -23.797 8.562 26.031 1 93.25 264 ASP A N 1
ATOM 2085 C CA . ASP A 1 264 ? -24.906 9.453 25.703 1 93.25 264 ASP A CA 1
ATOM 2086 C C . ASP A 1 264 ? -24.828 9.906 24.25 1 93.25 264 ASP A C 1
ATOM 2088 O O . ASP A 1 264 ? -23.844 10.523 23.828 1 93.25 264 ASP A O 1
ATOM 2092 N N . MET A 1 265 ? -25.875 9.609 23.547 1 93.25 265 MET A N 1
ATOM 2093 C CA . MET A 1 265 ? -25.906 9.867 22.109 1 93.25 265 MET A CA 1
ATOM 2094 C C . MET A 1 265 ? -25.75 11.359 21.812 1 93.25 265 MET A C 1
ATOM 2096 O O . MET A 1 265 ? -24.984 11.75 20.938 1 93.25 265 MET A O 1
ATOM 2100 N N . ILE A 1 266 ? -26.438 12.203 22.531 1 93.88 266 ILE A N 1
ATOM 2101 C CA . ILE A 1 266 ? -26.406 13.648 22.312 1 93.88 266 ILE A CA 1
ATOM 2102 C C . ILE A 1 266 ? -25.016 14.188 22.625 1 93.88 266 ILE A C 1
ATOM 2104 O O . ILE A 1 266 ? -24.469 15.016 21.875 1 93.88 266 ILE A O 1
ATOM 2108 N N . ASP A 1 267 ? -24.469 13.719 23.688 1 93 267 ASP A N 1
ATOM 2109 C CA . ASP A 1 267 ? -23.109 14.125 24.047 1 93 267 ASP A CA 1
ATOM 2110 C C . ASP A 1 267 ? -22.094 13.688 23 1 93 267 ASP A C 1
ATOM 2112 O O . ASP A 1 267 ? -21.141 14.406 22.719 1 93 267 ASP A O 1
ATOM 2116 N N . SER A 1 268 ? -22.297 12.508 22.5 1 93.94 268 SER A N 1
ATOM 2117 C CA . SER A 1 268 ? -21.422 11.984 21.469 1 93.94 268 SER A CA 1
ATOM 2118 C C . SER A 1 268 ? -21.5 12.828 20.188 1 93.94 268 SER A C 1
ATOM 2120 O O . SER A 1 268 ? -20.469 13.117 19.562 1 93.94 268 SER A O 1
ATOM 2122 N N . LEU A 1 269 ? -22.672 13.188 19.828 1 94.06 269 LEU A N 1
ATOM 2123 C CA . LEU A 1 269 ? -22.875 14.016 18.656 1 94.06 269 LEU A CA 1
ATOM 2124 C C . LEU A 1 269 ? -22.25 15.391 18.844 1 94.06 269 LEU A C 1
ATOM 2126 O O . LEU A 1 269 ? -21.609 15.914 17.922 1 94.06 269 LEU A O 1
ATOM 2130 N N . ASP A 1 270 ? -22.484 15.93 20 1 93.75 270 ASP A N 1
ATOM 2131 C CA . ASP A 1 270 ? -21.906 17.234 20.328 1 93.75 270 ASP A CA 1
ATOM 2132 C C . ASP A 1 270 ? -20.391 17.203 20.234 1 93.75 270 ASP A C 1
ATOM 2134 O O . ASP A 1 270 ? -19.781 18.125 19.703 1 93.75 270 ASP A O 1
ATOM 2138 N N . PHE A 1 271 ? -19.891 16.203 20.766 1 94.06 271 PHE A N 1
ATOM 2139 C CA . PHE A 1 271 ? -18.438 16.047 20.734 1 94.06 271 PHE A CA 1
ATOM 2140 C C . PHE A 1 271 ? -17.938 15.914 19.297 1 94.06 271 PHE A C 1
ATOM 2142 O O . PHE A 1 271 ? -16.922 16.5 18.922 1 94.06 271 PHE A O 1
ATOM 2149 N N . TYR A 1 272 ? -18.609 15.117 18.531 1 94.81 272 TYR A N 1
ATOM 2150 C CA . TYR A 1 272 ? -18.234 14.961 17.125 1 94.81 272 TYR A CA 1
ATOM 2151 C C . TYR A 1 272 ? -18.266 16.297 16.406 1 94.81 272 TYR A C 1
ATOM 2153 O O . TYR A 1 272 ? -17.375 16.609 15.617 1 94.81 272 TYR A O 1
ATOM 2161 N N . PHE A 1 273 ? -19.266 17.141 16.672 1 94.5 273 PHE A N 1
ATOM 2162 C CA . PHE A 1 273 ? -19.359 18.453 16.062 1 94.5 273 PHE A CA 1
ATOM 2163 C C . PHE A 1 273 ? -18.172 19.328 16.5 1 94.5 273 PHE A C 1
ATOM 2165 O O . PHE A 1 273 ? -17.672 20.125 15.703 1 94.5 273 PHE A O 1
ATOM 2172 N N . GLN A 1 274 ? -17.844 19.203 17.703 1 94.69 274 GLN A N 1
ATOM 2173 C CA . GLN A 1 274 ? -16.688 19.938 18.203 1 94.69 274 GLN A CA 1
ATOM 2174 C C . GLN A 1 274 ? -15.422 19.547 17.438 1 94.69 274 GLN A C 1
ATOM 2176 O O . GLN A 1 274 ? -14.625 20.406 17.047 1 94.69 274 GLN A O 1
ATOM 2181 N N . LEU A 1 275 ? -15.234 18.266 17.266 1 96.06 275 LEU A N 1
ATOM 2182 C CA . LEU A 1 275 ? -14.055 17.781 16.578 1 96.06 275 LEU A CA 1
ATOM 2183 C C . LEU A 1 275 ? -14.031 18.281 15.133 1 96.06 275 LEU A C 1
ATOM 2185 O O . LEU A 1 275 ? -12.977 18.672 14.625 1 96.06 275 LEU A O 1
ATOM 2189 N N . CYS A 1 276 ? -15.172 18.25 14.484 1 95.56 276 CYS A N 1
ATOM 2190 C CA . CYS A 1 276 ? -15.273 18.734 13.109 1 95.56 276 CYS A CA 1
ATOM 2191 C C . CYS A 1 276 ? -14.898 20.203 13.023 1 95.56 276 CYS A C 1
ATOM 2193 O O . CYS A 1 276 ? -14.492 20.688 11.961 1 95.56 276 CYS A O 1
ATOM 2195 N N . SER A 1 277 ? -14.945 20.938 14.148 1 96.38 277 SER A N 1
ATOM 2196 C CA . SER A 1 277 ? -14.781 22.391 14.18 1 96.38 277 SER A CA 1
ATOM 2197 C C . SER A 1 277 ? -13.352 22.766 14.562 1 96.38 277 SER A C 1
ATOM 2199 O O . SER A 1 277 ? -13.047 23.953 14.742 1 96.38 277 SER A O 1
ATOM 2201 N N . ILE A 1 278 ? -12.516 21.812 14.703 1 96.69 278 ILE A N 1
ATOM 2202 C CA . ILE A 1 278 ? -11.102 22.094 14.922 1 96.69 278 ILE A CA 1
ATOM 2203 C C . ILE A 1 278 ? -10.516 22.766 13.688 1 96.69 278 ILE A C 1
ATOM 2205 O O . ILE A 1 278 ? -10.75 22.328 12.562 1 96.69 278 ILE A O 1
ATOM 2209 N N . GLU A 1 279 ? -9.727 23.828 13.906 1 97.62 279 GLU A N 1
ATOM 2210 C CA . GLU A 1 279 ? -9.141 24.609 12.828 1 97.62 279 GLU A CA 1
ATOM 2211 C C . GLU A 1 279 ? -7.652 24.297 12.672 1 97.62 279 GLU A C 1
ATOM 2213 O O . GLU A 1 279 ? -6.922 24.203 13.656 1 97.62 279 GLU A O 1
ATOM 2218 N N . VAL A 1 280 ? -7.277 24.141 11.422 1 98.31 280 VAL A N 1
ATOM 2219 C CA . VAL A 1 280 ? -5.867 23.953 11.086 1 98.31 280 VAL A CA 1
ATOM 2220 C C . VAL A 1 280 ? -5.516 24.766 9.844 1 98.31 280 VAL A C 1
ATOM 2222 O O . VAL A 1 280 ? -6.387 25.406 9.242 1 98.31 280 VAL A O 1
ATOM 2225 N N . THR A 1 281 ? -4.289 24.859 9.531 1 98.56 281 THR A N 1
ATOM 2226 C CA . THR A 1 281 ? -3.807 25.359 8.25 1 98.56 281 THR A CA 1
ATOM 2227 C C . THR A 1 281 ? -3.238 24.219 7.402 1 98.56 281 THR A C 1
ATOM 2229 O O . THR A 1 281 ? -3.104 23.094 7.879 1 98.56 281 THR A O 1
ATOM 2232 N N . CYS A 1 282 ? -2.996 24.531 6.133 1 98.62 282 CYS A N 1
ATOM 2233 C CA . CYS A 1 282 ? -2.336 23.516 5.316 1 98.62 282 CYS A CA 1
ATOM 2234 C C . CYS A 1 282 ? -1.021 23.078 5.945 1 98.62 282 CYS A C 1
ATOM 2236 O O . CYS A 1 282 ? -0.667 21.906 5.895 1 98.62 282 CYS A O 1
ATOM 2238 N N . GLU A 1 283 ? -0.351 24.031 6.535 1 98.12 283 GLU A N 1
ATOM 2239 C CA . GLU A 1 283 ? 0.958 23.75 7.121 1 98.12 283 GLU A CA 1
ATOM 2240 C C . GLU A 1 283 ? 0.841 22.812 8.32 1 98.12 283 GLU A C 1
ATOM 2242 O O . GLU A 1 283 ? 1.528 21.797 8.375 1 98.12 283 GLU A O 1
ATOM 2247 N N . SER A 1 284 ? -0.018 23.141 9.25 1 98.19 284 SER A N 1
ATOM 2248 C CA . SER A 1 284 ? -0.175 22.266 10.406 1 98.19 284 SER A CA 1
ATOM 2249 C C . SER A 1 284 ? -0.783 20.922 10.008 1 98.19 284 SER A C 1
ATOM 2251 O O . SER A 1 284 ? -0.406 19.875 10.547 1 98.19 284 SER A O 1
ATOM 2253 N N . GLY A 1 285 ? -1.729 20.938 9.047 1 98.69 285 GLY A N 1
ATOM 2254 C CA . GLY A 1 285 ? -2.322 19.703 8.555 1 98.69 285 GLY A CA 1
ATOM 2255 C C . GLY A 1 285 ? -1.311 18.766 7.934 1 98.69 285 GLY A C 1
ATOM 2256 O O . GLY A 1 285 ? -1.411 17.547 8.086 1 98.69 285 GLY A O 1
ATOM 2257 N N . SER A 1 286 ? -0.353 19.344 7.223 1 98.81 286 SER A N 1
ATOM 2258 C CA . SER A 1 286 ? 0.66 18.5 6.586 1 98.81 286 SER A CA 1
ATOM 2259 C C . SER A 1 286 ? 1.528 17.797 7.621 1 98.81 286 SER A C 1
ATOM 2261 O O . SER A 1 286 ? 1.952 16.656 7.41 1 98.81 286 SER A O 1
ATOM 2263 N N . ILE A 1 287 ? 1.774 18.438 8.727 1 98.5 287 ILE A N 1
ATOM 2264 C CA . ILE A 1 287 ? 2.572 17.844 9.789 1 98.5 287 ILE A CA 1
ATOM 2265 C C . ILE A 1 287 ? 1.781 16.719 10.461 1 98.5 287 ILE A C 1
ATOM 2267 O O . ILE A 1 287 ? 2.34 15.672 10.789 1 98.5 287 ILE A O 1
ATOM 2271 N N . MET A 1 288 ? 0.481 16.969 10.648 1 98.69 288 MET A N 1
ATOM 2272 C CA . MET A 1 288 ? -0.379 15.914 11.18 1 98.69 288 MET A CA 1
ATOM 2273 C C . MET A 1 288 ? -0.327 14.672 10.289 1 98.69 288 MET A C 1
ATOM 2275 O O . MET A 1 288 ? -0.174 13.555 10.789 1 98.69 288 MET A O 1
ATOM 2279 N N . ALA A 1 289 ? -0.464 14.914 9.008 1 98.81 289 ALA A N 1
ATOM 2280 C CA . ALA A 1 289 ? -0.387 13.812 8.047 1 98.81 289 ALA A CA 1
ATOM 2281 C C . ALA A 1 289 ? 0.979 13.133 8.102 1 98.81 289 ALA A C 1
ATOM 2283 O O . ALA A 1 289 ? 1.077 11.914 7.969 1 98.81 289 ALA A O 1
ATOM 2284 N N . ALA A 1 290 ? 1.998 13.898 8.266 1 98.75 290 ALA A N 1
ATOM 2285 C CA . ALA A 1 290 ? 3.354 13.359 8.344 1 98.75 290 ALA A CA 1
ATOM 2286 C C . ALA A 1 290 ? 3.535 12.516 9.594 1 98.75 290 ALA A C 1
ATOM 2288 O O . ALA A 1 290 ? 4.285 11.531 9.586 1 98.75 290 ALA A O 1
ATOM 2289 N N . THR A 1 291 ? 2.887 12.898 10.641 1 98.44 291 THR A N 1
ATOM 2290 C CA . THR A 1 291 ? 2.924 12.086 11.852 1 98.44 291 THR A CA 1
ATOM 2291 C C . THR A 1 291 ? 2.338 10.703 11.602 1 98.44 291 THR A C 1
ATOM 2293 O O . THR A 1 291 ? 2.863 9.703 12.094 1 98.44 291 THR A O 1
ATOM 2296 N N . LEU A 1 292 ? 1.296 10.672 10.844 1 98.38 292 LEU A N 1
ATOM 2297 C CA . LEU A 1 292 ? 0.753 9.383 10.43 1 98.38 292 LEU A CA 1
ATOM 2298 C C . LEU A 1 292 ? 1.735 8.648 9.523 1 98.38 292 LEU A C 1
ATOM 2300 O O . LEU A 1 292 ? 1.963 7.445 9.695 1 98.38 292 LEU A O 1
ATOM 2304 N N . ALA A 1 293 ? 2.334 9.383 8.617 1 98.38 293 ALA A N 1
ATOM 2305 C CA . ALA A 1 293 ? 3.287 8.773 7.688 1 98.38 293 ALA A CA 1
ATOM 2306 C C . ALA A 1 293 ? 4.488 8.203 8.43 1 98.38 293 ALA A C 1
ATOM 2308 O O . ALA A 1 293 ? 5.109 7.242 7.973 1 98.38 293 ALA A O 1
ATOM 2309 N N . ASN A 1 294 ? 4.789 8.766 9.555 1 97.25 294 ASN A N 1
ATOM 2310 C CA . ASN A 1 294 ? 5.977 8.422 10.328 1 97.25 294 ASN A CA 1
ATOM 2311 C C . ASN A 1 294 ? 5.645 7.457 11.469 1 97.25 294 ASN A C 1
ATOM 2313 O O . ASN A 1 294 ? 6.363 7.398 12.461 1 97.25 294 ASN A O 1
ATOM 2317 N N . GLY A 1 295 ? 4.613 6.777 11.406 1 94.56 295 GLY A N 1
ATOM 2318 C CA . GLY A 1 295 ? 4.289 5.727 12.352 1 94.56 295 GLY A CA 1
ATOM 2319 C C . GLY A 1 295 ? 3.822 6.254 13.695 1 94.56 295 GLY A C 1
ATOM 2320 O O . GLY A 1 295 ? 3.967 5.582 14.719 1 94.56 295 GLY A O 1
ATOM 2321 N N . GLY A 1 296 ? 3.379 7.477 13.781 1 96.44 296 GLY A N 1
ATOM 2322 C CA . GLY A 1 296 ? 2.84 8.039 15.008 1 96.44 296 GLY A CA 1
ATOM 2323 C C . GLY A 1 296 ? 3.807 8.969 15.711 1 96.44 296 GLY A C 1
ATOM 2324 O O . GLY A 1 296 ? 3.496 9.5 16.781 1 96.44 296 GLY A O 1
ATOM 2325 N N . ILE A 1 297 ? 4.926 9.172 15.117 1 95.19 297 ILE A N 1
ATOM 2326 C CA . ILE A 1 297 ? 5.926 10.086 15.672 1 95.19 297 ILE A CA 1
ATOM 2327 C C . ILE A 1 297 ? 5.914 11.398 14.898 1 95.19 297 ILE A C 1
ATOM 2329 O O . ILE A 1 297 ? 6.059 11.406 13.672 1 95.19 297 ILE A O 1
ATOM 2333 N N . CYS A 1 298 ? 5.703 12.453 15.57 1 96.69 298 CYS A N 1
ATOM 2334 C CA . CYS A 1 298 ? 5.742 13.75 14.914 1 96.69 298 CYS A CA 1
ATOM 2335 C C . CYS A 1 298 ? 7.145 14.062 14.406 1 96.69 298 CYS A C 1
ATOM 2337 O O . CYS A 1 298 ? 8.094 14.102 15.18 1 96.69 298 CYS A O 1
ATOM 2339 N N . PRO A 1 299 ? 7.32 14.328 13.18 1 94.94 299 PRO A N 1
ATOM 2340 C CA . PRO A 1 299 ? 8.664 14.484 12.617 1 94.94 299 PRO A CA 1
ATOM 2341 C C . PRO A 1 299 ? 9.375 15.734 13.109 1 94.94 299 PRO A C 1
ATOM 2343 O O . PRO A 1 299 ? 10.609 15.797 13.117 1 94.94 299 PRO A O 1
ATOM 2346 N N . ILE A 1 300 ? 8.688 16.719 13.523 1 92.81 300 ILE A N 1
ATOM 2347 C CA . ILE A 1 300 ? 9.312 17.984 13.844 1 92.81 300 ILE A CA 1
ATOM 2348 C C . ILE A 1 300 ? 9.656 18.047 15.328 1 92.81 300 ILE A C 1
ATOM 2350 O O . ILE A 1 300 ? 10.625 18.688 15.727 1 92.81 300 ILE A O 1
ATOM 2354 N N . THR A 1 301 ? 8.945 17.297 16.125 1 91.19 301 THR A N 1
ATOM 2355 C CA . THR A 1 301 ? 9.203 17.344 17.562 1 91.19 301 THR A CA 1
ATOM 2356 C C . THR A 1 301 ? 9.867 16.062 18.031 1 91.19 301 THR A C 1
ATOM 2358 O O . THR A 1 301 ? 10.492 16.031 19.094 1 91.19 301 THR A O 1
ATOM 2361 N N . GLY A 1 302 ? 9.609 14.953 17.297 1 89.62 302 GLY A N 1
ATOM 2362 C CA . GLY A 1 302 ? 10.133 13.664 17.703 1 89.62 302 GLY A CA 1
ATOM 2363 C C . GLY A 1 302 ? 9.266 12.961 18.734 1 89.62 302 GLY A C 1
ATOM 2364 O O . GLY A 1 302 ? 9.578 11.852 19.156 1 89.62 302 GLY A O 1
ATOM 2365 N N . GLU A 1 303 ? 8.164 13.523 19.047 1 91.12 303 GLU A N 1
ATOM 2366 C CA . GLU A 1 303 ? 7.289 12.953 20.062 1 91.12 303 GLU A CA 1
ATOM 2367 C C . GLU A 1 303 ? 6.512 11.758 19.531 1 91.12 303 GLU A C 1
ATOM 2369 O O . GLU A 1 303 ? 6.012 11.781 18.406 1 91.12 303 GLU A O 1
ATOM 2374 N N . HIS A 1 304 ? 6.48 10.703 20.344 1 93.06 304 HIS A N 1
ATOM 2375 C CA . HIS A 1 304 ? 5.609 9.57 20.062 1 93.06 304 HIS A CA 1
ATOM 2376 C C . HIS A 1 304 ? 4.168 9.875 20.453 1 93.06 304 HIS A C 1
ATOM 2378 O O . HIS A 1 304 ? 3.805 9.773 21.625 1 93.06 304 HIS A O 1
ATOM 2384 N N . VAL A 1 305 ? 3.352 10.07 19.5 1 95.44 305 VAL A N 1
ATOM 2385 C CA . VAL A 1 305 ? 2.002 10.555 19.766 1 95.44 305 VAL A CA 1
ATOM 2386 C C . VAL A 1 305 ? 1.011 9.398 19.688 1 95.44 305 VAL A C 1
ATOM 2388 O O . VAL A 1 305 ? 0.072 9.312 20.484 1 95.44 305 VAL A O 1
ATOM 2391 N N . LEU A 1 306 ? 1.168 8.5 18.688 1 95.94 306 LEU A N 1
ATOM 2392 C CA . LEU A 1 306 ? 0.266 7.387 18.422 1 95.94 306 LEU A CA 1
ATOM 2393 C C . LEU A 1 306 ? 1.036 6.07 18.328 1 95.94 306 LEU A C 1
ATOM 2395 O O . LEU A 1 306 ? 2.205 6.059 17.938 1 95.94 306 LEU A O 1
ATOM 2399 N N . SER A 1 307 ? 0.365 5.031 18.656 1 93.56 307 SER A N 1
ATOM 2400 C CA . SER A 1 307 ? 0.968 3.711 18.484 1 93.56 307 SER A CA 1
ATOM 2401 C C . SER A 1 307 ? 1.048 3.322 17.016 1 93.56 307 SER A C 1
ATOM 2403 O O . SER A 1 307 ? 0.257 3.799 16.203 1 93.56 307 SER A O 1
ATOM 2405 N N . ALA A 1 308 ? 1.983 2.439 16.75 1 92.38 308 ALA A N 1
ATOM 2406 C CA . ALA A 1 308 ? 2.146 1.942 15.391 1 92.38 308 ALA A CA 1
ATOM 2407 C C . ALA A 1 308 ? 0.886 1.225 14.914 1 92.38 308 ALA A C 1
ATOM 2409 O O . ALA A 1 308 ? 0.513 1.324 13.742 1 92.38 308 ALA A O 1
ATOM 2410 N N . GLU A 1 309 ? 0.263 0.518 15.75 1 92.75 309 GLU A N 1
ATOM 2411 C CA . GLU A 1 309 ? -0.967 -0.198 15.43 1 92.75 309 GLU A CA 1
ATOM 2412 C C . GLU A 1 309 ? -2.084 0.768 15.039 1 92.75 309 GLU A C 1
ATOM 2414 O O . GLU A 1 309 ? -2.795 0.541 14.055 1 92.75 309 GLU A O 1
ATOM 2419 N N . ALA A 1 310 ? -2.211 1.794 15.812 1 96.25 310 ALA A N 1
ATOM 2420 C CA . ALA A 1 310 ? -3.227 2.807 15.531 1 96.25 310 ALA A CA 1
ATOM 2421 C C . ALA A 1 310 ? -3.008 3.434 14.156 1 96.25 310 ALA A C 1
ATOM 2423 O O . ALA A 1 310 ? -3.963 3.65 13.406 1 96.25 310 ALA A O 1
ATOM 2424 N N . VAL A 1 311 ? -1.759 3.686 13.883 1 97.31 311 VAL A N 1
ATOM 2425 C CA . VAL A 1 311 ? -1.425 4.336 12.617 1 97.31 311 VAL A CA 1
ATOM 2426 C C . VAL A 1 311 ? -1.678 3.377 11.461 1 97.31 311 VAL A C 1
ATOM 2428 O O . VAL A 1 311 ? -2.285 3.754 10.453 1 97.31 311 VAL A O 1
ATOM 2431 N N . ARG A 1 312 ? -1.217 2.182 11.555 1 95.56 312 ARG A N 1
ATOM 2432 C CA . ARG A 1 312 ? -1.419 1.181 10.516 1 95.56 312 ARG A CA 1
ATOM 2433 C C . ARG A 1 312 ? -2.9 1.021 10.188 1 95.56 312 ARG A C 1
ATOM 2435 O O . ARG A 1 312 ? -3.285 1.006 9.016 1 95.56 312 ARG A O 1
ATOM 2442 N N . ASN A 1 313 ? -3.697 0.855 11.234 1 97.06 313 ASN A N 1
ATOM 2443 C CA . ASN A 1 313 ? -5.141 0.707 11.062 1 97.06 313 ASN A CA 1
ATOM 2444 C C . ASN A 1 313 ? -5.754 1.933 10.391 1 97.06 313 ASN A C 1
ATOM 2446 O O . ASN A 1 313 ? -6.602 1.802 9.508 1 97.06 313 ASN A O 1
ATOM 2450 N N . THR A 1 314 ? -5.34 3.086 10.82 1 98.31 314 THR A N 1
ATOM 2451 C CA . THR A 1 314 ? -5.871 4.34 10.305 1 98.31 314 THR A CA 1
ATOM 2452 C C . THR A 1 314 ? -5.57 4.477 8.812 1 98.31 314 THR A C 1
ATOM 2454 O O . THR A 1 314 ? -6.461 4.793 8.023 1 98.31 314 THR A O 1
ATOM 2457 N N . LEU A 1 315 ? -4.332 4.219 8.438 1 98.12 315 LEU A N 1
ATOM 2458 C CA . LEU A 1 315 ? -3.941 4.336 7.035 1 98.12 315 LEU A CA 1
ATOM 2459 C C . LEU A 1 315 ? -4.691 3.322 6.176 1 98.12 315 LEU A C 1
ATOM 2461 O O . LEU A 1 315 ? -5.086 3.629 5.051 1 98.12 315 LEU A O 1
ATOM 2465 N N . SER A 1 316 ? -4.91 2.17 6.695 1 96.56 316 SER A N 1
ATOM 2466 C CA . SER A 1 316 ? -5.676 1.151 5.98 1 96.56 316 SER A CA 1
ATOM 2467 C C . SER A 1 316 ? -7.09 1.638 5.672 1 96.56 316 SER A C 1
ATOM 2469 O O . SER A 1 316 ? -7.566 1.488 4.547 1 96.56 316 SER A O 1
ATOM 2471 N N . LEU A 1 317 ? -7.699 2.219 6.633 1 96.5 317 LEU A N 1
ATOM 2472 C CA . LEU A 1 317 ? -9.086 2.646 6.48 1 96.5 317 LEU A CA 1
ATOM 2473 C C . LEU A 1 317 ? -9.172 3.91 5.633 1 96.5 317 LEU A C 1
ATOM 2475 O O . LEU A 1 317 ? -10.141 4.098 4.887 1 96.5 317 LEU A O 1
ATOM 2479 N N . MET A 1 318 ? -8.203 4.816 5.797 1 97.31 318 MET A N 1
ATOM 2480 C CA . MET A 1 318 ? -8.141 5.98 4.914 1 97.31 318 MET A CA 1
ATOM 2481 C C . MET A 1 318 ? -8.078 5.551 3.453 1 97.31 318 MET A C 1
ATOM 2483 O O . MET A 1 318 ? -8.703 6.176 2.592 1 97.31 318 MET A O 1
ATOM 2487 N N . HIS A 1 319 ? -7.352 4.535 3.178 1 95.75 319 HIS A N 1
ATOM 2488 C CA . HIS A 1 319 ? -7.164 4.051 1.814 1 95.75 319 HIS A CA 1
ATOM 2489 C C . HIS A 1 319 ? -8.445 3.445 1.26 1 95.75 319 HIS A C 1
ATOM 2491 O O . HIS A 1 319 ? -8.805 3.686 0.104 1 95.75 319 HIS A O 1
ATOM 2497 N N . SER A 1 320 ? -9.117 2.691 2.049 1 91.12 320 SER A N 1
ATOM 2498 C CA . SER A 1 320 ? -10.242 1.91 1.553 1 91.12 320 SER A CA 1
ATOM 2499 C C . SER A 1 320 ? -11.547 2.688 1.677 1 91.12 320 SER A C 1
ATOM 2501 O O . SER A 1 320 ? -12.484 2.463 0.908 1 91.12 320 SER A O 1
ATOM 2503 N N . CYS A 1 321 ? -11.578 3.666 2.635 1 91.31 321 CYS A N 1
ATOM 2504 C CA . CYS A 1 321 ? -12.875 4.242 2.963 1 91.31 321 CYS A CA 1
ATOM 2505 C C . CYS A 1 321 ? -12.789 5.758 3.09 1 91.31 321 CYS A C 1
ATOM 2507 O O . CYS A 1 321 ? -13.766 6.41 3.451 1 91.31 321 CYS A O 1
ATOM 2509 N N . GLY A 1 322 ? -11.758 6.395 2.803 1 91.56 322 GLY A N 1
ATOM 2510 C CA . GLY A 1 322 ? -11.516 7.77 3.209 1 91.56 322 GLY A CA 1
ATOM 2511 C C . GLY A 1 322 ? -12.141 8.789 2.271 1 91.56 322 GLY A C 1
ATOM 2512 O O . GLY A 1 322 ? -12.281 9.961 2.623 1 91.56 322 GLY A O 1
ATOM 2513 N N . MET A 1 323 ? -12.516 8.398 1.08 1 90.44 323 MET A N 1
ATOM 2514 C CA . MET A 1 323 ? -12.945 9.367 0.077 1 90.44 323 MET A CA 1
ATOM 2515 C C . MET A 1 323 ? -14.391 9.125 -0.334 1 90.44 323 MET A C 1
ATOM 2517 O O . MET A 1 323 ? -14.727 9.195 -1.519 1 90.44 323 MET A O 1
ATOM 2521 N N . TYR A 1 324 ? -15.172 8.805 0.526 1 77.5 324 TYR A N 1
ATOM 2522 C CA . TYR A 1 324 ? -16.594 8.594 0.301 1 77.5 324 TYR A CA 1
ATOM 2523 C C . TYR A 1 324 ? -16.844 7.617 -0.843 1 77.5 324 TYR A C 1
ATOM 2525 O O . TYR A 1 324 ? -16.234 6.535 -0.877 1 77.5 324 TYR A O 1
ATOM 2533 N N . ASP A 1 325 ? -17.734 7.953 -1.739 1 75 325 ASP A N 1
ATOM 2534 C CA . ASP A 1 325 ? -18.078 7.102 -2.873 1 75 325 ASP A CA 1
ATOM 2535 C C . ASP A 1 325 ? -16.953 7.102 -3.918 1 75 325 ASP A C 1
ATOM 2537 O O . ASP A 1 325 ? -17.016 6.355 -4.895 1 75 325 ASP A O 1
ATOM 2541 N N . PHE A 1 326 ? -16.016 7.844 -3.6 1 79.56 326 PHE A N 1
ATOM 2542 C CA . PHE A 1 326 ? -14.906 7.98 -4.531 1 79.56 326 PHE A CA 1
ATOM 2543 C C . PHE A 1 326 ? -13.719 7.129 -4.09 1 79.56 326 PHE A C 1
ATOM 2545 O O . PHE A 1 326 ? -12.695 7.082 -4.77 1 79.56 326 PHE A O 1
ATOM 2552 N N . SER A 1 327 ? -13.852 6.348 -3.029 1 84.69 327 SER A N 1
ATOM 2553 C CA . SER A 1 327 ? -12.727 5.645 -2.414 1 84.69 327 SER A CA 1
ATOM 2554 C C . SER A 1 327 ? -12.141 4.609 -3.365 1 84.69 327 SER A C 1
ATOM 2556 O O . SER A 1 327 ? -10.914 4.453 -3.439 1 84.69 327 SER A O 1
ATOM 2558 N N . GLY A 1 328 ? -12.984 3.91 -4.059 1 84.5 328 GLY A N 1
ATOM 2559 C CA . GLY A 1 328 ? -12.469 2.941 -5.012 1 84.5 328 GLY A CA 1
ATOM 2560 C C . GLY A 1 328 ? -11.648 3.57 -6.121 1 84.5 328 GLY A C 1
ATOM 2561 O O . GLY A 1 328 ? -10.594 3.053 -6.488 1 84.5 328 GLY A O 1
ATOM 2562 N N . GLN A 1 329 ? -12.094 4.676 -6.645 1 87.94 329 GLN A N 1
ATOM 2563 C CA . GLN A 1 329 ? -11.383 5.406 -7.688 1 87.94 329 GLN A CA 1
ATOM 2564 C C . GLN A 1 329 ? -10.07 5.977 -7.16 1 87.94 329 GLN A C 1
ATOM 2566 O O . GLN A 1 329 ? -9.039 5.895 -7.828 1 87.94 329 GLN A O 1
ATOM 2571 N N . MET A 1 330 ? -10.172 6.539 -5.973 1 91.75 330 MET A N 1
ATOM 2572 C CA . MET A 1 330 ? -8.969 7.098 -5.355 1 91.75 330 MET A CA 1
ATOM 2573 C C . MET A 1 330 ? -7.93 6.012 -5.109 1 91.75 330 MET A C 1
ATOM 2575 O O . MET A 1 330 ? -6.742 6.215 -5.367 1 91.75 330 MET A O 1
ATOM 2579 N N . ALA A 1 331 ? -8.398 4.918 -4.633 1 91.5 331 ALA A N 1
ATOM 2580 C CA . ALA A 1 331 ? -7.508 3.791 -4.371 1 91.5 331 ALA A CA 1
ATOM 2581 C C . ALA A 1 331 ? -6.875 3.279 -5.66 1 91.5 331 ALA A C 1
ATOM 2583 O O . ALA A 1 331 ? -5.723 2.836 -5.66 1 91.5 331 ALA A O 1
ATOM 2584 N N . PHE A 1 332 ? -7.582 3.334 -6.711 1 91.12 332 PHE A N 1
ATOM 2585 C CA . PHE A 1 332 ? -7.137 2.811 -7.996 1 91.12 332 PHE A CA 1
ATOM 2586 C C . PHE A 1 332 ? -6.188 3.789 -8.68 1 91.12 332 PHE A C 1
ATOM 2588 O O . PHE A 1 332 ? -5.082 3.416 -9.078 1 91.12 332 PHE A O 1
ATOM 2595 N N . HIS A 1 333 ? -6.523 5.055 -8.758 1 92.19 333 HIS A N 1
ATOM 2596 C CA . HIS A 1 333 ? -5.785 6.031 -9.547 1 92.19 333 HIS A CA 1
ATOM 2597 C C . HIS A 1 333 ? -4.641 6.641 -8.742 1 92.19 333 HIS A C 1
ATOM 2599 O O . HIS A 1 333 ? -3.562 6.895 -9.281 1 92.19 333 HIS A O 1
ATOM 2605 N N . VAL A 1 334 ? -4.906 6.953 -7.496 1 94.94 334 VAL A N 1
ATOM 2606 C CA . VAL A 1 334 ? -3.902 7.613 -6.664 1 94.94 334 VAL A CA 1
ATOM 2607 C C . VAL A 1 334 ? -3.168 6.574 -5.816 1 94.94 334 VAL A C 1
ATOM 2609 O O . VAL A 1 334 ? -1.941 6.617 -5.699 1 94.94 334 VAL A O 1
ATOM 2612 N N . GLY A 1 335 ? -3.99 5.629 -5.203 1 96.44 335 GLY A N 1
ATOM 2613 C CA . GLY A 1 335 ? -3.396 4.488 -4.523 1 96.44 335 GLY A CA 1
ATOM 2614 C C . GLY A 1 335 ? -2.783 4.844 -3.184 1 96.44 335 GLY A C 1
ATOM 2615 O O . GLY A 1 335 ? -1.867 4.164 -2.715 1 96.44 335 GLY A O 1
ATOM 2616 N N . LEU A 1 336 ? -3.195 5.957 -2.561 1 97.81 336 LEU A N 1
ATOM 2617 C CA . LEU A 1 336 ? -2.652 6.41 -1.286 1 97.81 336 LEU A CA 1
ATOM 2618 C C . LEU A 1 336 ? -3.768 6.66 -0.277 1 97.81 336 LEU A C 1
ATOM 2620 O O . LEU A 1 336 ? -4.898 6.977 -0.659 1 97.81 336 LEU A O 1
ATOM 2624 N N . PRO A 1 337 ? -3.479 6.438 1.03 1 98 337 PRO A N 1
ATOM 2625 C CA . PRO A 1 337 ? -4.461 6.812 2.051 1 98 337 PRO A CA 1
ATOM 2626 C C . PRO A 1 337 ? -4.789 8.305 2.037 1 98 337 PRO A C 1
ATOM 2628 O O . PRO A 1 337 ? -3.881 9.141 2.047 1 98 337 PRO A O 1
ATOM 2631 N N . ALA A 1 338 ? -6.051 8.578 2.039 1 98.38 338 ALA A N 1
ATOM 2632 C CA . ALA A 1 338 ? -6.488 9.969 2.045 1 98.38 338 ALA A CA 1
ATOM 2633 C C . ALA A 1 338 ? -7.855 10.109 2.709 1 98.38 338 ALA A C 1
ATOM 2635 O O . ALA A 1 338 ? -8.609 9.141 2.814 1 98.38 338 ALA A O 1
ATOM 2636 N N . LYS A 1 339 ? -8.07 11.203 3.223 1 98.06 339 LYS A N 1
ATOM 2637 C CA . LYS A 1 339 ? -9.391 11.586 3.719 1 98.06 339 LYS A CA 1
ATOM 2638 C C . LYS A 1 339 ? -9.766 12.992 3.264 1 98.06 339 LYS A C 1
ATOM 2640 O O . LYS A 1 339 ? -8.945 13.914 3.348 1 98.06 339 LYS A O 1
ATOM 2645 N N . SER A 1 340 ? -10.969 13.125 2.783 1 96.62 340 SER A N 1
ATOM 2646 C CA . SER A 1 340 ? -11.477 14.422 2.33 1 96.62 340 SER A CA 1
ATOM 2647 C C . SER A 1 340 ? -12.438 15.023 3.348 1 96.62 340 SER A C 1
ATOM 2649 O O . SER A 1 340 ? -12.992 14.312 4.184 1 96.62 340 SER A O 1
ATOM 2651 N N . GLY A 1 341 ? -12.555 16.344 3.377 1 95.19 341 GLY A N 1
ATOM 2652 C CA . GLY A 1 341 ? -13.531 17.109 4.141 1 95.19 341 GLY A CA 1
ATOM 2653 C C . GLY A 1 341 ? -14.258 18.141 3.316 1 95.19 341 GLY A C 1
ATOM 2654 O O . GLY A 1 341 ? -13.695 18.688 2.361 1 95.19 341 GLY A O 1
ATOM 2655 N N . VAL A 1 342 ? -15.438 18.469 3.752 1 94.19 342 VAL A N 1
ATOM 2656 C CA . VAL A 1 342 ? -16.297 19.344 2.971 1 94.19 342 VAL A CA 1
ATOM 2657 C C . VAL A 1 342 ? -15.781 20.781 3.043 1 94.19 342 VAL A C 1
ATOM 2659 O O . VAL A 1 342 ? -16.266 21.656 2.332 1 94.19 342 VAL A O 1
ATOM 2662 N N . SER A 1 343 ? -14.789 21.016 3.904 1 96.5 343 SER A N 1
ATOM 2663 C CA . SER A 1 343 ? -14.125 22.312 3.926 1 96.5 343 SER A CA 1
ATOM 2664 C C . SER A 1 343 ? -13.281 22.531 2.672 1 96.5 343 SER A C 1
ATOM 2666 O O . SER A 1 343 ? -12.852 23.641 2.393 1 96.5 343 SER A O 1
ATOM 2668 N N . GLY A 1 344 ? -13.031 21.469 1.972 1 97.81 344 GLY A N 1
ATOM 2669 C CA . GLY A 1 344 ? -12.156 21.5 0.806 1 97.81 344 GLY A CA 1
ATOM 2670 C C . GLY A 1 344 ? -10.773 20.953 1.08 1 97.81 344 GLY A C 1
ATOM 2671 O O . GLY A 1 344 ? -9.867 21.094 0.26 1 97.81 344 GLY A O 1
ATOM 2672 N N . ALA A 1 345 ? -10.656 20.312 2.174 1 98.38 345 ALA A N 1
ATOM 2673 C CA . ALA A 1 345 ? -9.352 19.781 2.576 1 98.38 345 ALA A CA 1
ATOM 2674 C C . ALA A 1 345 ? -9.195 18.328 2.123 1 98.38 345 ALA A C 1
ATOM 2676 O O . ALA A 1 345 ? -10.164 17.562 2.1 1 98.38 345 ALA A O 1
ATOM 2677 N N . ILE A 1 346 ? -8.031 17.953 1.718 1 98.56 346 ILE A N 1
ATOM 2678 C CA . ILE A 1 346 ? -7.641 16.562 1.527 1 98.56 346 ILE A CA 1
ATOM 2679 C C . ILE A 1 346 ? -6.375 16.266 2.332 1 98.56 346 ILE A C 1
ATOM 2681 O O . ILE A 1 346 ? -5.332 16.891 2.111 1 98.56 346 ILE A O 1
ATOM 2685 N N . LEU A 1 347 ? -6.523 15.445 3.307 1 98.81 347 LEU A N 1
ATOM 2686 C CA . LEU A 1 347 ? -5.398 14.922 4.074 1 98.81 347 LEU A CA 1
ATOM 2687 C C . LEU A 1 347 ? -4.82 13.68 3.414 1 98.81 347 LEU A C 1
ATOM 2689 O O . LEU A 1 347 ? -5.453 12.617 3.416 1 98.81 347 LEU A O 1
ATOM 2693 N N . LEU A 1 348 ? -3.633 13.797 2.828 1 98.88 348 LEU A N 1
ATOM 2694 C CA . LEU A 1 348 ? -2.998 12.719 2.074 1 98.88 348 LEU A CA 1
ATOM 2695 C C . LEU A 1 348 ? -1.745 12.227 2.789 1 98.88 348 LEU A C 1
ATOM 2697 O O . LEU A 1 348 ? -0.947 13.023 3.281 1 98.88 348 LEU A O 1
ATOM 2701 N N . VAL A 1 349 ? -1.599 10.906 2.852 1 98.81 349 VAL A N 1
ATOM 2702 C CA . VAL A 1 349 ? -0.432 10.32 3.506 1 98.81 349 VAL A CA 1
ATOM 2703 C C . VAL A 1 349 ? 0.322 9.43 2.518 1 98.81 349 VAL A C 1
ATOM 2705 O O . VAL A 1 349 ? -0.271 8.555 1.881 1 98.81 349 VAL A O 1
ATOM 2708 N N . ILE A 1 350 ? 1.537 9.719 2.264 1 98.5 350 ILE A N 1
ATOM 2709 C CA . ILE A 1 350 ? 2.469 8.805 1.611 1 98.5 350 ILE A CA 1
ATOM 2710 C C . ILE A 1 350 ? 3.264 8.039 2.666 1 98.5 350 ILE A C 1
ATOM 2712 O O . ILE A 1 350 ? 4.23 8.562 3.225 1 98.5 350 ILE A O 1
ATOM 2716 N N . PRO A 1 351 ? 2.877 6.789 2.924 1 97.12 351 PRO A N 1
ATOM 2717 C CA . PRO A 1 351 ? 3.426 6.047 4.062 1 97.12 351 PRO A CA 1
ATOM 2718 C C . PRO A 1 351 ? 4.953 6.004 4.059 1 97.12 351 PRO A C 1
ATOM 2720 O O . PRO A 1 351 ? 5.562 5.754 3.018 1 97.12 351 PRO A O 1
ATOM 2723 N N . ASN A 1 352 ? 5.547 6.273 5.242 1 96 352 ASN A N 1
ATOM 2724 C CA . ASN A 1 352 ? 6.984 6.211 5.484 1 96 352 ASN A CA 1
ATOM 2725 C C . ASN A 1 352 ? 7.734 7.293 4.715 1 96 352 ASN A C 1
ATOM 2727 O O . ASN A 1 352 ? 8.969 7.281 4.66 1 96 352 ASN A O 1
ATOM 2731 N N . VAL A 1 353 ? 6.973 8.273 4.094 1 97.88 353 VAL A N 1
ATOM 2732 C CA . VAL A 1 353 ? 7.656 9.266 3.27 1 97.88 353 VAL A CA 1
ATOM 2733 C C . VAL A 1 353 ? 7.242 10.664 3.699 1 97.88 353 VAL A C 1
ATOM 2735 O O . VAL A 1 353 ? 8.086 11.484 4.078 1 97.88 353 VAL A O 1
ATOM 2738 N N . MET A 1 354 ? 5.922 10.977 3.588 1 98.75 354 MET A N 1
ATOM 2739 C CA . MET A 1 354 ? 5.523 12.336 3.922 1 98.75 354 MET A CA 1
ATOM 2740 C C . MET A 1 354 ? 4.016 12.438 4.105 1 98.75 354 MET A C 1
ATOM 2742 O O . MET A 1 354 ? 3.283 11.5 3.789 1 98.75 354 MET A O 1
ATOM 2746 N N . GLY A 1 355 ? 3.605 13.531 4.688 1 98.81 355 GLY A N 1
ATOM 2747 C CA . GLY A 1 355 ? 2.223 13.984 4.727 1 98.81 355 GLY A CA 1
ATOM 2748 C C . GLY A 1 355 ? 1.972 15.211 3.867 1 98.81 355 GLY A C 1
ATOM 2749 O O . GLY A 1 355 ? 2.826 16.094 3.77 1 98.81 355 GLY A O 1
ATOM 2750 N N . VAL A 1 356 ? 0.763 15.25 3.248 1 98.88 356 VAL A N 1
ATOM 2751 C CA . VAL A 1 356 ? 0.376 16.375 2.391 1 98.88 356 VAL A CA 1
ATOM 2752 C C . VAL A 1 356 ? -1.01 16.875 2.791 1 98.88 356 VAL A C 1
ATOM 2754 O O . VAL A 1 356 ? -1.906 16.078 3.08 1 98.88 356 VAL A O 1
ATOM 2757 N N . MET A 1 357 ? -1.162 18.125 2.902 1 98.88 357 MET A N 1
ATOM 2758 C CA . MET A 1 357 ? -2.465 18.766 3.076 1 98.88 357 MET A CA 1
ATOM 2759 C C . MET A 1 357 ? -2.775 19.688 1.906 1 98.88 357 MET A C 1
ATOM 2761 O O . MET A 1 357 ? -2.023 20.625 1.635 1 98.88 357 MET A O 1
ATOM 2765 N N . CYS A 1 358 ? -3.832 19.406 1.172 1 98.75 358 CYS A N 1
ATOM 2766 C CA . CYS A 1 358 ? -4.383 20.266 0.134 1 98.75 358 CYS A CA 1
ATOM 2767 C C . CYS A 1 358 ? -5.668 20.938 0.606 1 98.75 358 CYS A C 1
ATOM 2769 O O . CYS A 1 358 ? -6.477 20.312 1.301 1 98.75 358 CYS A O 1
ATOM 2771 N N . TRP A 1 359 ? -5.812 22.172 0.174 1 98.81 359 TRP A N 1
ATOM 2772 C CA . TRP A 1 359 ? -7.043 22.844 0.565 1 98.81 359 TRP A CA 1
ATOM 2773 C C . TRP A 1 359 ? -7.531 23.766 -0.541 1 98.81 359 TRP A C 1
ATOM 2775 O O . TRP A 1 359 ? -6.793 24.656 -0.985 1 98.81 359 TRP A O 1
ATOM 2785 N N . SER A 1 360 ? -8.656 23.484 -1.001 1 98.81 360 SER A N 1
ATOM 2786 C CA . SER A 1 360 ? -9.398 24.297 -1.954 1 98.81 360 SER A CA 1
ATOM 2787 C C . SER A 1 360 ? -10.906 24.141 -1.771 1 98.81 360 SER A C 1
ATOM 2789 O O . SER A 1 360 ? -11.438 23.031 -1.931 1 98.81 360 SER A O 1
ATOM 2791 N N . PRO A 1 361 ? -11.656 25.156 -1.534 1 98 361 PRO A N 1
ATOM 2792 C CA . PRO A 1 361 ? -13.055 25.094 -1.101 1 98 361 PRO A CA 1
ATOM 2793 C C . PRO A 1 361 ? -13.969 24.484 -2.158 1 98 361 PRO A C 1
ATOM 2795 O O . PRO A 1 361 ? -14.922 23.766 -1.821 1 98 361 PRO A O 1
ATOM 2798 N N . PRO A 1 362 ? -13.836 24.656 -3.49 1 98.06 362 PRO A N 1
ATOM 2799 C CA . PRO A 1 362 ? -14.773 24.078 -4.453 1 98.06 362 PRO A CA 1
ATOM 2800 C C . PRO A 1 362 ? -14.75 22.547 -4.461 1 98.06 362 PRO A C 1
ATOM 2802 O O . PRO A 1 362 ? -13.672 21.953 -4.582 1 98.06 362 PRO A O 1
ATOM 2805 N N . LEU A 1 363 ? -15.906 21.953 -4.336 1 97.06 363 LEU A N 1
ATOM 2806 C CA . LEU A 1 363 ? -16.078 20.516 -4.207 1 97.06 363 LEU A CA 1
ATOM 2807 C C . LEU A 1 363 ? -16.781 19.938 -5.438 1 97.06 363 LEU A C 1
ATOM 2809 O O . LEU A 1 363 ? -17.578 20.625 -6.07 1 97.06 363 LEU A O 1
ATOM 2813 N N . ASP A 1 364 ? -16.484 18.734 -5.758 1 94.12 364 ASP A N 1
ATOM 2814 C CA . ASP A 1 364 ? -17.219 18.031 -6.805 1 94.12 364 ASP A CA 1
ATOM 2815 C C . ASP A 1 364 ? -18.562 17.516 -6.289 1 94.12 364 ASP A C 1
ATOM 2817 O O . ASP A 1 364 ? -19 17.875 -5.195 1 94.12 364 ASP A O 1
ATOM 2821 N N . ARG A 1 365 ? -19.203 16.688 -7.074 1 87.81 365 ARG A N 1
ATOM 2822 C CA . ARG A 1 365 ? -20.562 16.25 -6.777 1 87.81 365 ARG A CA 1
ATOM 2823 C C . ARG A 1 365 ? -20.594 15.336 -5.555 1 87.81 365 ARG A C 1
ATOM 2825 O O . ARG A 1 365 ? -21.594 15.266 -4.855 1 87.81 365 ARG A O 1
ATOM 2832 N N . VAL A 1 366 ? -19.453 14.703 -5.328 1 85.94 366 VAL A N 1
ATOM 2833 C CA . VAL A 1 366 ? -19.453 13.75 -4.227 1 85.94 366 VAL A CA 1
ATOM 2834 C C . VAL A 1 366 ? -18.844 14.391 -2.982 1 85.94 366 VAL A C 1
ATOM 2836 O O . VAL A 1 366 ? -18.812 13.773 -1.913 1 85.94 366 VAL A O 1
ATOM 2839 N N . GLY A 1 367 ? -18.359 15.656 -3.057 1 90.88 367 GLY A N 1
ATOM 2840 C CA . GLY A 1 367 ? -17.953 16.406 -1.869 1 90.88 367 GLY A CA 1
ATOM 2841 C C . GLY A 1 367 ? -16.453 16.5 -1.695 1 90.88 367 GLY A C 1
ATOM 2842 O O . GLY A 1 367 ? -15.969 16.844 -0.618 1 90.88 367 GLY A O 1
ATOM 2843 N N . ASN A 1 368 ? -15.695 16.156 -2.703 1 94.12 368 ASN A N 1
ATOM 2844 C CA . ASN A 1 368 ? -14.242 16.234 -2.629 1 94.12 368 ASN A CA 1
ATOM 2845 C C . ASN A 1 368 ? -13.719 17.5 -3.32 1 94.12 368 ASN A C 1
ATOM 2847 O O . ASN A 1 368 ? -14.258 17.922 -4.34 1 94.12 368 ASN A O 1
ATOM 2851 N N . SER A 1 369 ? -12.703 18.078 -2.754 1 97.44 369 SER A N 1
ATOM 2852 C CA . SER A 1 369 ? -12.055 19.219 -3.391 1 97.44 369 SER A CA 1
ATOM 2853 C C . SER A 1 369 ? -11.578 18.875 -4.793 1 97.44 369 SER A C 1
ATOM 2855 O O . SER A 1 369 ? -10.781 17.938 -4.973 1 97.44 369 SER A O 1
ATOM 2857 N N . VAL A 1 370 ? -11.977 19.594 -5.785 1 97.69 370 VAL A N 1
ATOM 2858 C CA . VAL A 1 370 ? -11.648 19.312 -7.176 1 97.69 370 VAL A CA 1
ATOM 2859 C C . VAL A 1 370 ? -10.148 19.5 -7.398 1 97.69 370 VAL A C 1
ATOM 2861 O O . VAL A 1 370 ? -9.477 18.594 -7.918 1 97.69 370 VAL A O 1
ATOM 2864 N N . ARG A 1 371 ? -9.625 20.656 -7.004 1 98.44 371 ARG A N 1
ATOM 2865 C CA . ARG A 1 371 ? -8.195 20.906 -7.172 1 98.44 371 ARG A CA 1
ATOM 2866 C C . ARG A 1 371 ? -7.363 19.922 -6.363 1 98.44 371 ARG A C 1
ATOM 2868 O O . ARG A 1 371 ? -6.316 19.469 -6.824 1 98.44 371 ARG A O 1
ATOM 2875 N N . GLY A 1 372 ? -7.816 19.609 -5.164 1 98.06 372 GLY A N 1
ATOM 2876 C CA . GLY A 1 372 ? -7.105 18.641 -4.336 1 98.06 372 GLY A CA 1
ATOM 2877 C C . GLY A 1 372 ? -6.949 17.281 -4.992 1 98.06 372 GLY A C 1
ATOM 2878 O O . GLY A 1 372 ? -5.859 16.703 -4.98 1 98.06 372 GLY A O 1
ATOM 2879 N N . ILE A 1 373 ? -8 16.766 -5.574 1 97.25 373 ILE A N 1
ATOM 2880 C CA . ILE A 1 373 ? -7.98 15.461 -6.238 1 97.25 373 ILE A CA 1
ATOM 2881 C C . ILE A 1 373 ? -7.027 15.5 -7.43 1 97.25 373 ILE A C 1
ATOM 2883 O O . ILE A 1 373 ? -6.211 14.594 -7.609 1 97.25 373 ILE A O 1
ATOM 2887 N N . HIS A 1 374 ? -7.137 16.5 -8.211 1 97.62 374 HIS A N 1
ATOM 2888 C CA . HIS A 1 374 ? -6.273 16.625 -9.383 1 97.62 374 HIS A CA 1
ATOM 2889 C C . HIS A 1 374 ? -4.805 16.719 -8.977 1 97.62 374 HIS A C 1
ATOM 2891 O O . HIS A 1 374 ? -3.932 16.188 -9.672 1 97.62 374 HIS A O 1
ATOM 2897 N N . PHE A 1 375 ? -4.547 17.438 -7.922 1 98.5 375 PHE A N 1
ATOM 2898 C CA . PHE A 1 375 ? -3.18 17.5 -7.418 1 98.5 375 PHE A CA 1
ATOM 2899 C C . PHE A 1 375 ? -2.654 16.109 -7.082 1 98.5 375 PHE A C 1
ATOM 2901 O O . PHE A 1 375 ? -1.534 15.766 -7.457 1 98.5 375 PHE A O 1
ATOM 2908 N N . CYS A 1 376 ? -3.461 15.336 -6.367 1 98.12 376 CYS A N 1
ATOM 2909 C CA . CYS A 1 376 ? -3.068 13.984 -5.992 1 98.12 376 CYS A CA 1
ATOM 2910 C C . CYS A 1 376 ? -2.799 13.133 -7.227 1 98.12 376 CYS A C 1
ATOM 2912 O O . CYS A 1 376 ? -1.832 12.367 -7.258 1 98.12 376 CYS A O 1
ATOM 2914 N N . GLU A 1 377 ? -3.639 13.25 -8.195 1 96.81 377 GLU A N 1
ATOM 2915 C CA . GLU A 1 377 ? -3.475 12.492 -9.438 1 96.81 377 GLU A CA 1
ATOM 2916 C C . GLU A 1 377 ? -2.176 12.867 -10.141 1 96.81 377 GLU A C 1
ATOM 2918 O O . GLU A 1 377 ? -1.441 11.992 -10.609 1 96.81 377 GLU A O 1
ATOM 2923 N N . GLU A 1 378 ? -1.859 14.133 -10.234 1 97.38 378 GLU A N 1
ATOM 2924 C CA . GLU A 1 378 ? -0.623 14.586 -10.859 1 97.38 378 GLU A CA 1
ATOM 2925 C C . GLU A 1 378 ? 0.599 14.133 -10.062 1 97.38 378 GLU A C 1
ATOM 2927 O O . GLU A 1 378 ? 1.632 13.789 -10.641 1 97.38 378 GLU A O 1
ATOM 2932 N N . LEU A 1 379 ? 0.462 14.227 -8.805 1 98 379 LEU A N 1
ATOM 2933 C CA . LEU A 1 379 ? 1.548 13.836 -7.914 1 98 379 LEU A CA 1
ATOM 2934 C C . LEU A 1 379 ? 1.987 12.398 -8.18 1 98 379 LEU A C 1
ATOM 2936 O O . LEU A 1 379 ? 3.182 12.133 -8.328 1 98 379 LEU A O 1
ATOM 2940 N N . VAL A 1 380 ? 1.036 11.484 -8.336 1 96.12 380 VAL A N 1
ATOM 2941 C CA . VAL A 1 380 ? 1.367 10.07 -8.484 1 96.12 380 VAL A CA 1
ATOM 2942 C C . VAL A 1 380 ? 1.675 9.766 -9.953 1 96.12 380 VAL A C 1
ATOM 2944 O O . VAL A 1 380 ? 2.232 8.719 -10.273 1 96.12 380 VAL A O 1
ATOM 2947 N N . SER A 1 381 ? 1.223 10.586 -10.82 1 94.44 381 SER A N 1
ATOM 2948 C CA . SER A 1 381 ? 1.597 10.43 -12.227 1 94.44 381 SER A CA 1
ATOM 2949 C C . SER A 1 381 ? 3.068 10.766 -12.445 1 94.44 381 SER A C 1
ATOM 2951 O O . SER A 1 381 ? 3.732 10.156 -13.281 1 94.44 381 SER A O 1
ATOM 2953 N N . LEU A 1 382 ? 3.525 11.68 -11.648 1 95.06 382 LEU A N 1
ATOM 2954 C CA . LEU A 1 382 ? 4.898 12.133 -11.812 1 95.06 382 LEU A CA 1
ATOM 2955 C C . LEU A 1 382 ? 5.855 11.312 -10.953 1 95.06 382 LEU A C 1
ATOM 2957 O O . LEU A 1 382 ? 6.957 10.977 -11.391 1 95.06 382 LEU A O 1
ATOM 2961 N N . PHE A 1 383 ? 5.441 11.039 -9.742 1 95.56 383 PHE A N 1
ATOM 2962 C CA . PHE A 1 383 ? 6.328 10.375 -8.797 1 95.56 383 PHE A CA 1
ATOM 2963 C C . PHE A 1 383 ? 5.848 8.953 -8.508 1 95.56 383 PHE A C 1
ATOM 2965 O O . PHE A 1 383 ? 4.648 8.68 -8.547 1 95.56 383 PHE A O 1
ATOM 2972 N N . ASN A 1 384 ? 6.762 8.016 -8.141 1 93.12 384 ASN A N 1
ATOM 2973 C CA . ASN A 1 384 ? 6.441 6.633 -7.797 1 93.12 384 ASN A CA 1
ATOM 2974 C C . ASN A 1 384 ? 5.934 6.52 -6.359 1 93.12 384 ASN A C 1
ATOM 2976 O O . ASN A 1 384 ? 6.508 5.793 -5.551 1 93.12 384 ASN A O 1
ATOM 2980 N N . PHE A 1 385 ? 4.793 7.211 -6.102 1 95.25 385 PHE A N 1
ATOM 2981 C CA . PHE A 1 385 ? 4.242 7.219 -4.75 1 95.25 385 PHE A CA 1
ATOM 2982 C C . PHE A 1 385 ? 3.082 6.238 -4.633 1 95.25 385 PHE A C 1
ATOM 2984 O O . PHE A 1 385 ? 2.678 5.875 -3.527 1 95.25 385 PHE A O 1
ATOM 2991 N N . HIS A 1 386 ? 2.537 5.832 -5.816 1 93.88 386 HIS A N 1
ATOM 2992 C CA . HIS A 1 386 ? 1.461 4.852 -5.766 1 93.88 386 HIS A CA 1
ATOM 2993 C C . HIS A 1 386 ? 1.914 3.576 -5.059 1 93.88 386 HIS A C 1
ATOM 2995 O O . HIS A 1 386 ? 3.014 3.078 -5.312 1 93.88 386 HIS A O 1
ATOM 3001 N N . ASN A 1 387 ? 1.135 3.014 -4.203 1 92.94 387 ASN A N 1
ATOM 3002 C CA . ASN A 1 387 ? 1.495 1.868 -3.373 1 92.94 387 ASN A CA 1
ATOM 3003 C C . ASN A 1 387 ? 1.948 0.683 -4.223 1 92.94 387 ASN A C 1
ATOM 3005 O O . ASN A 1 387 ? 2.701 -0.171 -3.75 1 92.94 387 ASN A O 1
ATOM 3009 N N . TYR A 1 388 ? 1.53 0.703 -5.453 1 92.62 388 TYR A N 1
ATOM 3010 C CA . TYR A 1 388 ? 1.789 -0.487 -6.258 1 92.62 388 TYR A CA 1
ATOM 3011 C C . TYR A 1 388 ? 2.607 -0.141 -7.496 1 92.62 388 TYR A C 1
ATOM 3013 O O . TYR A 1 388 ? 2.605 -0.889 -8.477 1 92.62 388 TYR A O 1
ATOM 3021 N N . ASP A 1 389 ? 3.223 0.98 -7.461 1 90.5 389 ASP A N 1
ATOM 3022 C CA . ASP A 1 389 ? 4.242 1.277 -8.461 1 90.5 389 ASP A CA 1
ATOM 3023 C C . ASP A 1 389 ? 5.422 0.314 -8.344 1 90.5 389 ASP A C 1
ATOM 3025 O O . ASP A 1 389 ? 5.82 -0.056 -7.242 1 90.5 389 ASP A O 1
ATOM 3029 N N . ASN A 1 390 ? 5.883 -0.016 -9.477 1 85.31 390 ASN A N 1
ATOM 3030 C CA . ASN A 1 390 ? 7.129 -0.777 -9.461 1 85.31 390 ASN A CA 1
ATOM 3031 C C . ASN A 1 390 ? 8.328 0.121 -9.18 1 85.31 390 ASN A C 1
ATOM 3033 O O . ASN A 1 390 ? 8.5 1.155 -9.828 1 85.31 390 ASN A O 1
ATOM 3037 N N . LEU A 1 391 ? 9.117 -0.246 -8.305 1 79.81 391 LEU A N 1
ATOM 3038 C CA . LEU A 1 391 ? 10.219 0.608 -7.875 1 79.81 391 LEU A CA 1
ATOM 3039 C C . LEU A 1 391 ? 11.531 0.15 -8.5 1 79.81 391 LEU A C 1
ATOM 3041 O O . LEU A 1 391 ? 12.555 0.833 -8.383 1 79.81 391 LEU A O 1
ATOM 3045 N N . ARG A 1 392 ? 11.406 -0.91 -9.172 1 74.94 392 ARG A N 1
ATOM 3046 C CA . ARG A 1 392 ? 12.633 -1.467 -9.734 1 74.94 392 ARG A CA 1
ATOM 3047 C C . ARG A 1 392 ? 12.742 -1.162 -11.219 1 74.94 392 ARG A C 1
ATOM 3049 O O . ARG A 1 392 ? 13.836 -0.907 -11.727 1 74.94 392 ARG A O 1
ATOM 3056 N N . HIS A 1 393 ? 11.539 -1.259 -11.875 1 70 393 HIS A N 1
ATOM 3057 C CA . HIS A 1 393 ? 11.555 -1.104 -13.32 1 70 393 HIS A CA 1
ATOM 3058 C C . HIS A 1 393 ? 10.609 0.006 -13.766 1 70 393 HIS A C 1
ATOM 3060 O O . HIS A 1 393 ? 9.43 -0.245 -14.039 1 70 393 HIS A O 1
ATOM 3066 N N . PHE A 1 394 ? 11.023 1.208 -13.406 1 64.5 394 PHE A N 1
ATOM 3067 C CA . PHE A 1 394 ? 10.102 2.271 -13.789 1 64.5 394 PHE A CA 1
ATOM 3068 C C . PHE A 1 394 ? 10.742 3.203 -14.812 1 64.5 394 PHE A C 1
ATOM 3070 O O . PHE A 1 394 ? 11.93 3.518 -14.711 1 64.5 394 PHE A O 1
ATOM 3077 N N . VAL A 1 395 ? 9.977 3.357 -15.82 1 61.84 395 VAL A N 1
ATOM 3078 C CA . VAL A 1 395 ? 10.586 4.137 -16.891 1 61.84 395 VAL A CA 1
ATOM 3079 C C . VAL A 1 395 ? 9.984 5.539 -16.922 1 61.84 395 VAL A C 1
ATOM 3081 O O . VAL A 1 395 ? 10.68 6.512 -17.219 1 61.84 395 VAL A O 1
ATOM 3084 N N . LYS A 1 396 ? 8.891 5.645 -16.375 1 76.06 396 LYS A N 1
ATOM 3085 C CA . LYS A 1 396 ? 8.211 6.902 -16.688 1 76.06 396 LYS A CA 1
ATOM 3086 C C . LYS A 1 396 ? 8.117 7.797 -15.453 1 76.06 396 LYS A C 1
ATOM 3088 O O . LYS A 1 396 ? 8.188 9.023 -15.562 1 76.06 396 LYS A O 1
ATOM 3093 N N . LYS A 1 397 ? 8.18 7.273 -14.289 1 88 397 LYS A N 1
ATOM 3094 C CA . LYS A 1 397 ? 7.996 8.055 -13.078 1 88 397 LYS A CA 1
ATOM 3095 C C . LYS A 1 397 ? 9.328 8.289 -12.367 1 88 397 LYS A C 1
ATOM 3097 O O . LYS A 1 397 ? 10.32 7.617 -12.664 1 88 397 LYS A O 1
ATOM 3102 N N . GLN A 1 398 ? 9.32 9.328 -11.539 1 89.5 398 GLN A N 1
ATOM 3103 C CA . GLN A 1 398 ? 10.484 9.648 -10.727 1 89.5 398 GLN A CA 1
ATOM 3104 C C . GLN A 1 398 ? 10.312 9.164 -9.297 1 89.5 398 GLN A C 1
ATOM 3106 O O . GLN A 1 398 ? 9.203 9.18 -8.758 1 89.5 398 GLN A O 1
ATOM 3111 N N . ASP A 1 399 ? 11.398 8.703 -8.797 1 90.75 399 ASP A N 1
ATOM 3112 C CA . ASP A 1 399 ? 11.414 8.414 -7.367 1 90.75 399 ASP A CA 1
ATOM 3113 C C . ASP A 1 399 ? 12.242 9.453 -6.609 1 90.75 399 ASP A C 1
ATOM 3115 O O . ASP A 1 399 ? 13.469 9.383 -6.586 1 90.75 399 ASP A O 1
ATOM 3119 N N . PRO A 1 400 ? 11.594 10.391 -5.98 1 93.75 400 PRO A N 1
ATOM 3120 C CA . PRO A 1 400 ? 12.336 11.477 -5.336 1 93.75 400 PRO A CA 1
ATOM 3121 C C . PRO A 1 400 ? 13.125 11.008 -4.113 1 93.75 400 PRO A C 1
ATOM 3123 O O . PRO A 1 400 ? 13.93 11.766 -3.568 1 93.75 400 PRO A O 1
ATOM 3126 N N . ARG A 1 401 ? 12.984 9.773 -3.658 1 94.19 401 ARG A N 1
ATOM 3127 C CA . ARG A 1 401 ? 13.688 9.234 -2.5 1 94.19 401 ARG A CA 1
ATOM 3128 C C . ARG A 1 401 ? 15.102 8.797 -2.871 1 94.19 401 ARG A C 1
ATOM 3130 O O . ARG A 1 401 ? 15.938 8.562 -1.993 1 94.19 401 ARG A O 1
ATOM 3137 N N . ARG A 1 402 ? 15.227 8.648 -4.109 1 86.12 402 ARG A N 1
ATOM 3138 C CA . ARG A 1 402 ? 16.531 8.203 -4.598 1 86.12 402 ARG A CA 1
ATOM 3139 C C . ARG A 1 402 ? 17.312 9.352 -5.203 1 86.12 402 ARG A C 1
ATOM 3141 O O . ARG A 1 402 ? 16.75 10.219 -5.871 1 86.12 402 ARG A O 1
ATOM 3148 N N . PRO A 1 403 ? 18.641 9.266 -4.824 1 74.31 403 PRO A N 1
ATOM 3149 C CA . PRO A 1 403 ? 19.453 10.297 -5.473 1 74.31 403 PRO A CA 1
ATOM 3150 C C . PRO A 1 403 ? 19.531 10.125 -6.988 1 74.31 403 PRO A C 1
ATOM 3152 O O . PRO A 1 403 ? 19.391 9.008 -7.496 1 74.31 403 PRO A O 1
ATOM 3155 N N . ASP A 1 404 ? 19.641 11.133 -7.66 1 62.31 404 ASP A N 1
ATOM 3156 C CA . ASP A 1 404 ? 19.719 11.109 -9.117 1 62.31 404 ASP A CA 1
ATOM 3157 C C . ASP A 1 404 ? 20.875 10.227 -9.594 1 62.31 404 ASP A C 1
ATOM 3159 O O . ASP A 1 404 ? 21.969 10.281 -9.039 1 62.31 404 ASP A O 1
ATOM 3163 N N . GLY A 1 405 ? 20.625 9.312 -10.484 1 56.16 405 GLY A N 1
ATOM 3164 C CA . GLY A 1 405 ? 21.672 8.57 -11.156 1 56.16 405 GLY A CA 1
ATOM 3165 C C . GLY A 1 405 ? 22 7.254 -10.477 1 56.16 405 GLY A C 1
ATOM 3166 O O . GLY A 1 405 ? 22.75 6.434 -11.023 1 56.16 405 GLY A O 1
ATOM 3167 N N . ASP A 1 406 ? 21.5 7.02 -9.367 1 57.38 406 ASP A N 1
ATOM 3168 C CA . ASP A 1 406 ? 21.922 5.852 -8.602 1 57.38 406 ASP A CA 1
ATOM 3169 C C . ASP A 1 406 ? 21.5 4.559 -9.297 1 57.38 406 ASP A C 1
ATOM 3171 O O . ASP A 1 406 ? 22.328 3.67 -9.523 1 57.38 406 ASP A O 1
ATOM 3175 N N . ASP A 1 407 ? 20.297 4.434 -9.641 1 57.66 407 ASP A N 1
ATOM 3176 C CA . ASP A 1 407 ? 19.812 3.178 -10.203 1 57.66 407 ASP A CA 1
ATOM 3177 C C . ASP A 1 407 ? 20.406 2.918 -11.586 1 57.66 407 ASP A C 1
ATOM 3179 O O . ASP A 1 407 ? 20.734 1.779 -11.914 1 57.66 407 ASP A O 1
ATOM 3183 N N . ARG A 1 408 ? 20.547 3.938 -12.289 1 54.59 408 ARG A N 1
ATOM 3184 C CA . ARG A 1 408 ? 21.125 3.799 -13.617 1 54.59 408 ARG A CA 1
ATOM 3185 C C . ARG A 1 408 ? 22.594 3.365 -13.523 1 54.59 408 ARG A C 1
ATOM 3187 O O . ARG A 1 408 ? 23.031 2.512 -14.297 1 54.59 408 ARG A O 1
ATOM 3194 N N . ASN A 1 409 ? 23.125 3.887 -12.641 1 51.88 409 ASN A N 1
ATOM 3195 C CA . ASN A 1 409 ? 24.531 3.555 -12.484 1 51.88 409 ASN A CA 1
ATOM 3196 C C . ASN A 1 409 ? 24.719 2.098 -12.07 1 51.88 409 ASN A C 1
ATOM 3198 O O . ASN A 1 409 ? 25.625 1.417 -12.578 1 51.88 409 ASN A O 1
ATOM 3202 N N . LYS A 1 410 ? 23.859 1.701 -11.305 1 58 410 LYS A N 1
ATOM 3203 C CA . LYS A 1 410 ? 23.953 0.312 -10.859 1 58 410 LYS A CA 1
ATOM 3204 C C . LYS A 1 410 ? 23.672 -0.65 -12.016 1 58 410 LYS A C 1
ATOM 3206 O O . LYS A 1 410 ? 24.359 -1.664 -12.164 1 58 410 LYS A O 1
ATOM 3211 N N . SER A 1 411 ? 22.656 -0.307 -12.773 1 59.78 411 SER A N 1
ATOM 3212 C CA . SER A 1 411 ? 22.312 -1.164 -13.898 1 59.78 411 SER A CA 1
ATOM 3213 C C . SER A 1 411 ? 23.422 -1.2 -14.938 1 59.78 411 SER A C 1
ATOM 3215 O O . SER A 1 411 ? 23.734 -2.258 -15.492 1 59.78 411 SER A O 1
ATOM 3217 N N . VAL A 1 412 ? 23.938 -0.099 -15.133 1 54.94 412 VAL A N 1
ATOM 3218 C CA . VAL A 1 412 ? 25.016 -0.012 -16.109 1 54.94 412 VAL A CA 1
ATOM 3219 C C . VAL A 1 412 ? 26.234 -0.798 -15.602 1 54.94 412 VAL A C 1
ATOM 3221 O O . VAL A 1 412 ? 26.859 -1.53 -16.375 1 54.94 412 VAL A O 1
ATOM 3224 N N . PHE A 1 413 ? 26.391 -0.733 -14.391 1 52.5 413 PHE A N 1
ATOM 3225 C CA . PHE A 1 413 ? 27.5 -1.485 -13.812 1 52.5 413 PHE A CA 1
ATOM 3226 C C . PHE A 1 413 ? 27.281 -2.984 -13.969 1 52.5 413 PHE A C 1
ATOM 3228 O O . PHE A 1 413 ? 28.188 -3.715 -14.367 1 52.5 413 PHE A O 1
ATOM 3235 N N . ASN A 1 414 ? 26.156 -3.35 -13.68 1 59.75 414 ASN A N 1
ATOM 3236 C CA . ASN A 1 414 ? 25.859 -4.773 -13.766 1 59.75 414 ASN A CA 1
ATOM 3237 C C . ASN A 1 414 ? 25.969 -5.277 -15.203 1 59.75 414 ASN A C 1
ATOM 3239 O O . ASN A 1 414 ? 26.438 -6.391 -15.438 1 59.75 414 ASN A O 1
ATOM 3243 N N . LEU A 1 415 ? 25.516 -4.426 -16.062 1 60.34 415 LEU A N 1
ATOM 3244 C CA . LEU A 1 415 ? 25.609 -4.797 -17.469 1 60.34 415 LEU A CA 1
ATOM 3245 C C . LEU A 1 415 ? 27.062 -4.891 -17.906 1 60.34 415 LEU A C 1
ATOM 3247 O O . LEU A 1 415 ? 27.453 -5.859 -18.562 1 60.34 415 LEU A O 1
ATOM 3251 N N . MET A 1 416 ? 27.781 -3.951 -17.531 1 56.91 416 MET A N 1
ATOM 3252 C CA . MET A 1 416 ? 29.188 -3.924 -17.906 1 56.91 416 MET A CA 1
ATOM 3253 C C . MET A 1 416 ? 29.953 -5.078 -17.25 1 56.91 416 MET A C 1
ATOM 3255 O O . MET A 1 416 ? 30.797 -5.703 -17.891 1 56.91 416 MET A O 1
ATOM 3259 N N . PHE A 1 417 ? 29.531 -5.324 -16.062 1 56.38 417 PHE A N 1
ATOM 3260 C CA . PHE A 1 417 ? 30.156 -6.441 -15.359 1 56.38 417 PHE A CA 1
ATOM 3261 C C . PHE A 1 417 ? 29.797 -7.766 -16.016 1 56.38 417 PHE A C 1
ATOM 3263 O O . PHE A 1 417 ? 30.641 -8.656 -16.141 1 56.38 417 PHE A O 1
ATOM 3270 N N . ALA A 1 418 ? 28.625 -7.852 -16.422 1 62.09 418 ALA A N 1
ATOM 3271 C CA . ALA A 1 418 ? 28.172 -9.062 -17.109 1 62.09 418 ALA A CA 1
ATOM 3272 C C . ALA A 1 418 ? 28.922 -9.258 -18.422 1 62.09 418 ALA A C 1
ATOM 3274 O O . ALA A 1 418 ? 29.344 -10.367 -18.75 1 62.09 418 ALA A O 1
ATOM 3275 N N . ALA A 1 419 ? 28.953 -8.211 -19.094 1 59.72 419 ALA A N 1
ATOM 3276 C CA . ALA A 1 419 ? 29.672 -8.258 -20.359 1 59.72 419 ALA A CA 1
ATOM 3277 C C . ALA A 1 419 ? 31.141 -8.625 -20.156 1 59.72 419 ALA A C 1
ATOM 3279 O O . ALA A 1 419 ? 31.688 -9.453 -20.891 1 59.72 419 ALA A O 1
ATOM 3280 N N . TYR A 1 420 ? 31.641 -8.031 -19.125 1 52.22 420 TYR A N 1
ATOM 3281 C CA . TYR A 1 420 ? 33.062 -8.266 -18.828 1 52.22 420 TYR A CA 1
ATOM 3282 C C . TYR A 1 420 ? 33.281 -9.695 -18.375 1 52.22 420 TYR A C 1
ATOM 3284 O O . TYR A 1 420 ? 34.281 -10.328 -18.766 1 52.22 420 TYR A O 1
ATOM 3292 N N . SER A 1 421 ? 32.375 -10.156 -17.625 1 56.34 421 SER A N 1
ATOM 3293 C CA . SER A 1 421 ? 32.531 -11.484 -17.031 1 56.34 421 SER A CA 1
ATOM 3294 C C . SER A 1 421 ? 32.031 -12.57 -17.984 1 56.34 421 SER A C 1
ATOM 3296 O O . SER A 1 421 ? 32.156 -13.766 -17.688 1 56.34 421 SER A O 1
ATOM 3298 N N . GLY A 1 422 ? 31.422 -12.148 -19.109 1 56.62 422 GLY A N 1
ATOM 3299 C CA . GLY A 1 422 ? 30.875 -13.117 -20.062 1 56.62 422 GLY A CA 1
ATOM 3300 C C . GLY A 1 422 ? 29.625 -13.805 -19.547 1 56.62 422 GLY A C 1
ATOM 3301 O O . GLY A 1 422 ? 29.391 -14.977 -19.844 1 56.62 422 GLY A O 1
ATOM 3302 N N . ASP A 1 423 ? 29.047 -13.133 -18.672 1 63.19 423 ASP A N 1
ATOM 3303 C CA . ASP A 1 423 ? 27.797 -13.648 -18.125 1 63.19 423 ASP A CA 1
ATOM 3304 C C . ASP A 1 423 ? 26.656 -13.508 -19.125 1 63.19 423 ASP A C 1
ATOM 3306 O O . ASP A 1 423 ? 25.906 -12.531 -19.094 1 63.19 423 ASP A O 1
ATOM 3310 N N . VAL A 1 424 ? 26.5 -14.492 -19.938 1 62.09 424 VAL A N 1
ATOM 3311 C CA . VAL A 1 424 ? 25.547 -14.453 -21.047 1 62.09 424 VAL A CA 1
ATOM 3312 C C . VAL A 1 424 ? 24.125 -14.469 -20.5 1 62.09 424 VAL A C 1
ATOM 3314 O O . VAL A 1 424 ? 23.234 -13.828 -21.062 1 62.09 424 VAL A O 1
ATOM 3317 N N . SER A 1 425 ? 24 -15.148 -19.438 1 66.75 425 SER A N 1
ATOM 3318 C CA . SER A 1 425 ? 22.672 -15.219 -18.844 1 66.75 425 SER A CA 1
ATOM 3319 C C . SER A 1 425 ? 22.203 -13.836 -18.375 1 66.75 425 SER A C 1
ATOM 3321 O O . SER A 1 425 ? 21.062 -13.453 -18.609 1 66.75 425 SER A O 1
ATOM 3323 N N . ALA A 1 426 ? 23.094 -13.148 -17.766 1 68.38 426 ALA A N 1
ATOM 3324 C CA . ALA A 1 426 ? 22.766 -11.797 -17.312 1 68.38 426 ALA A CA 1
ATOM 3325 C C . ALA A 1 426 ? 22.5 -10.875 -18.484 1 68.38 426 ALA A C 1
ATOM 3327 O O . ALA A 1 426 ? 21.578 -10.047 -18.438 1 68.38 426 ALA A O 1
ATOM 3328 N N . LEU A 1 427 ? 23.281 -11.047 -19.5 1 62.78 427 LEU A N 1
ATOM 3329 C CA . LEU A 1 427 ? 23.109 -10.211 -20.688 1 62.78 427 LEU A CA 1
ATOM 3330 C C . LEU A 1 427 ? 21.766 -10.492 -21.344 1 62.78 427 LEU A C 1
ATOM 3332 O O . LEU A 1 427 ? 21.078 -9.562 -21.797 1 62.78 427 LEU A O 1
ATOM 3336 N N . ARG A 1 428 ? 21.406 -11.672 -21.375 1 64 428 ARG A N 1
ATOM 3337 C CA . ARG A 1 428 ? 20.125 -12.062 -21.938 1 64 428 ARG A CA 1
ATOM 3338 C C . ARG A 1 428 ? 18.969 -11.484 -21.125 1 64 428 ARG A C 1
ATOM 3340 O O . ARG A 1 428 ? 17.984 -11 -21.703 1 64 428 ARG A O 1
ATOM 3347 N N . ARG A 1 429 ? 19.094 -11.555 -19.891 1 65.88 429 ARG A N 1
ATOM 3348 C CA . ARG A 1 429 ? 18.047 -11.023 -19.016 1 65.88 429 ARG A CA 1
ATOM 3349 C C . ARG A 1 429 ? 17.875 -9.523 -19.219 1 65.88 429 ARG A C 1
ATOM 3351 O O . ARG A 1 429 ? 16.75 -9.016 -19.219 1 65.88 429 ARG A O 1
ATOM 3358 N N . PHE A 1 430 ? 18.969 -8.938 -19.312 1 62.72 430 PHE A N 1
ATOM 3359 C CA . PHE A 1 430 ? 18.922 -7.504 -19.578 1 62.72 430 PHE A CA 1
ATOM 3360 C C . PHE A 1 430 ? 18.203 -7.207 -20.891 1 62.72 430 PHE A C 1
ATOM 3362 O O . PHE A 1 430 ? 17.438 -6.254 -20.969 1 62.72 430 PHE A O 1
ATOM 3369 N N . ALA A 1 431 ? 18.453 -8.016 -21.844 1 59.91 431 ALA A N 1
ATOM 3370 C CA . ALA A 1 431 ? 17.859 -7.832 -23.156 1 59.91 431 ALA A CA 1
ATOM 3371 C C . ALA A 1 431 ? 16.344 -8.07 -23.109 1 59.91 431 ALA A C 1
ATOM 3373 O O . ALA A 1 431 ? 15.578 -7.375 -23.766 1 59.91 431 ALA A O 1
ATOM 3374 N N . LEU A 1 432 ? 16.047 -8.945 -22.25 1 59.5 432 LEU A N 1
ATOM 3375 C CA . LEU A 1 432 ? 14.648 -9.344 -22.172 1 59.5 432 LEU A CA 1
ATOM 3376 C C . LEU A 1 432 ? 13.852 -8.352 -21.344 1 59.5 432 LEU A C 1
ATOM 3378 O O . LEU A 1 432 ? 12.641 -8.211 -21.531 1 59.5 432 LEU A O 1
ATOM 3382 N N . SER A 1 433 ? 14.555 -7.719 -20.375 1 56.97 433 SER A N 1
ATOM 3383 C CA . SER A 1 433 ? 13.859 -6.812 -19.469 1 56.97 433 SER A CA 1
ATOM 3384 C C . SER A 1 433 ? 13.602 -5.461 -20.125 1 56.97 433 SER A C 1
ATOM 3386 O O . SER A 1 433 ? 12.867 -4.633 -19.578 1 56.97 433 SER A O 1
ATOM 3388 N N . ASN A 1 434 ? 13.734 -5.211 -21.422 1 48.12 434 ASN A N 1
ATOM 3389 C CA . ASN A 1 434 ? 13.547 -3.979 -22.172 1 48.12 434 ASN A CA 1
ATOM 3390 C C . ASN A 1 434 ? 14.078 -2.768 -21.406 1 48.12 434 ASN A C 1
ATOM 3392 O O . ASN A 1 434 ? 13.445 -1.708 -21.406 1 48.12 434 ASN A O 1
ATOM 3396 N N . MET A 1 435 ? 14.977 -2.918 -20.594 1 46.56 435 MET A N 1
ATOM 3397 C CA . MET A 1 435 ? 15.578 -1.728 -20 1 46.56 435 MET A CA 1
ATOM 3398 C C . MET A 1 435 ? 16.125 -0.8 -21.078 1 46.56 435 MET A C 1
ATOM 3400 O O . MET A 1 435 ? 16.828 -1.248 -21.984 1 46.56 435 MET A O 1
ATOM 3404 N N . ASP A 1 436 ? 15.422 0.228 -21.5 1 42.94 436 ASP A N 1
ATOM 3405 C CA . ASP A 1 436 ? 15.914 1.233 -22.438 1 42.94 436 ASP A CA 1
ATOM 3406 C C . ASP A 1 436 ? 17.344 1.638 -22.109 1 42.94 436 ASP A C 1
ATOM 3408 O O . ASP A 1 436 ? 17.594 2.387 -21.172 1 42.94 436 ASP A O 1
ATOM 3412 N N . MET A 1 437 ? 18.219 0.872 -22.25 1 41.09 437 MET A N 1
ATOM 3413 C CA . MET A 1 437 ? 19.609 1.26 -22.016 1 41.09 437 MET A CA 1
ATOM 3414 C C . MET A 1 437 ? 20.078 2.262 -23.062 1 41.09 437 MET A C 1
ATOM 3416 O O . MET A 1 437 ? 20.422 1.881 -24.172 1 41.09 437 MET A O 1
ATOM 3420 N N . ASP A 1 438 ? 19.484 3.301 -23.344 1 36.31 438 ASP A N 1
ATOM 3421 C CA . ASP A 1 438 ? 20.266 4.281 -24.094 1 36.31 438 ASP A CA 1
ATOM 3422 C C . ASP A 1 438 ? 21.625 4.512 -23.453 1 36.31 438 ASP A C 1
ATOM 3424 O O . ASP A 1 438 ? 21.812 5.469 -22.703 1 36.31 438 ASP A O 1
ATOM 3428 N N . LEU A 1 439 ? 22.344 3.518 -23.219 1 39.5 439 LEU A N 1
ATOM 3429 C CA . LEU A 1 439 ? 23.656 3.537 -22.609 1 39.5 439 LEU A CA 1
ATOM 3430 C C . LEU A 1 439 ? 24.656 4.305 -23.484 1 39.5 439 LEU A C 1
ATOM 3432 O O . LEU A 1 439 ? 25.859 4.062 -23.422 1 39.5 439 LEU A O 1
ATOM 3436 N N . LYS A 1 440 ? 24.312 5.102 -24.391 1 35.84 440 LYS A N 1
ATOM 3437 C CA . LYS A 1 440 ? 25.297 5.711 -25.266 1 35.84 440 LYS A CA 1
ATOM 3438 C C . LYS A 1 440 ? 26.422 6.367 -24.469 1 35.84 440 LYS A C 1
ATOM 3440 O O . LYS A 1 440 ? 27.562 6.473 -24.938 1 35.84 440 LYS A O 1
ATOM 3445 N N . ASP A 1 441 ? 26.094 7.059 -23.438 1 33.91 441 ASP A N 1
ATOM 3446 C CA . ASP A 1 441 ? 27.109 7.969 -22.906 1 33.91 441 ASP A CA 1
ATOM 3447 C C . ASP A 1 441 ? 27.953 7.281 -21.844 1 33.91 441 ASP A C 1
ATOM 3449 O O . ASP A 1 441 ? 28.672 7.945 -21.094 1 33.91 441 ASP A O 1
ATOM 3453 N N . TYR A 1 442 ? 27.719 6.07 -21.484 1 34.69 442 TYR A N 1
ATOM 3454 C CA . TYR A 1 442 ? 28.531 5.598 -20.359 1 34.69 442 TYR A CA 1
ATOM 3455 C C . TYR A 1 442 ? 29.875 5.055 -20.844 1 34.69 442 TYR A C 1
ATOM 3457 O O . TYR A 1 442 ? 29.922 4.223 -21.75 1 34.69 442 TYR A O 1
ATOM 3465 N N . ASP A 1 443 ? 30.891 5.875 -20.672 1 37.41 443 ASP A N 1
ATOM 3466 C CA . ASP A 1 443 ? 32.281 5.508 -20.875 1 37.41 443 ASP A CA 1
ATOM 3467 C C . ASP A 1 443 ? 32.781 4.566 -19.781 1 37.41 443 ASP A C 1
ATOM 3469 O O . ASP A 1 443 ? 32.125 4.449 -18.719 1 37.41 443 ASP A O 1
ATOM 3473 N N . SER A 1 444 ? 33.688 3.662 -19.984 1 36.06 444 SER A N 1
ATOM 3474 C CA . SER A 1 444 ? 34.406 2.709 -19.141 1 36.06 444 SER A CA 1
ATOM 3475 C C . SER A 1 444 ? 34.75 3.322 -17.797 1 36.06 444 SER A C 1
ATOM 3477 O O . SER A 1 444 ? 34.875 2.611 -16.797 1 36.06 444 SER A O 1
ATOM 3479 N N . ARG A 1 445 ? 34.906 4.512 -17.719 1 38.75 445 ARG A N 1
ATOM 3480 C CA . ARG A 1 445 ? 35.344 5.203 -16.5 1 38.75 445 ARG A CA 1
ATOM 3481 C C . ARG A 1 445 ? 34.219 5.293 -15.492 1 38.75 445 ARG A C 1
ATOM 3483 O O . ARG A 1 445 ? 34.438 5.195 -14.289 1 38.75 445 ARG A O 1
ATOM 3490 N N . THR A 1 446 ? 33.125 5.41 -15.977 1 41.5 446 THR A N 1
ATOM 3491 C CA . THR A 1 446 ? 31.953 5.52 -15.125 1 41.5 446 THR A CA 1
ATOM 3492 C C . THR A 1 446 ? 31.672 4.195 -14.422 1 41.5 446 THR A C 1
ATOM 3494 O O . THR A 1 446 ? 31.328 4.176 -13.242 1 41.5 446 THR A O 1
ATOM 3497 N N . ALA A 1 447 ? 31.891 3.215 -15.117 1 42.03 447 ALA A N 1
ATOM 3498 C CA . ALA A 1 447 ? 31.688 1.899 -14.516 1 42.03 447 ALA A CA 1
ATOM 3499 C C . ALA A 1 447 ? 32.656 1.676 -13.359 1 42.03 447 ALA A C 1
ATOM 3501 O O . ALA A 1 447 ? 32.281 1.143 -12.312 1 42.03 447 ALA A O 1
ATOM 3502 N N . LEU A 1 448 ? 33.875 2.131 -13.531 1 41.84 448 LEU A N 1
ATOM 3503 C CA . LEU A 1 448 ? 34.875 2.016 -12.484 1 41.84 448 LEU A CA 1
ATOM 3504 C C . LEU A 1 448 ? 34.531 2.879 -11.281 1 41.84 448 LEU A C 1
ATOM 3506 O O . LEU A 1 448 ? 34.719 2.463 -10.133 1 41.84 448 LEU A O 1
ATOM 3510 N N . HIS A 1 449 ? 34.094 3.967 -11.547 1 40.22 449 HIS A N 1
ATOM 3511 C CA . HIS A 1 449 ? 33.719 4.875 -10.469 1 40.22 449 HIS A CA 1
ATOM 3512 C C . HIS A 1 449 ? 32.531 4.336 -9.672 1 40.22 449 HIS A C 1
ATOM 3514 O O . HIS A 1 449 ? 32.531 4.422 -8.438 1 40.22 449 HIS A O 1
ATOM 3520 N N . ILE A 1 450 ? 31.688 3.834 -10.375 1 44.19 450 ILE A N 1
ATOM 3521 C CA . ILE A 1 450 ? 30.516 3.293 -9.695 1 44.19 450 ILE A CA 1
ATOM 3522 C C . ILE A 1 450 ? 30.922 2.088 -8.852 1 44.19 450 ILE A C 1
ATOM 3524 O O . ILE A 1 450 ? 30.469 1.939 -7.711 1 44.19 450 ILE A O 1
ATOM 3528 N N . ALA A 1 451 ? 31.797 1.326 -9.406 1 45.19 451 ALA A N 1
ATOM 3529 C CA . ALA A 1 451 ? 32.312 0.172 -8.672 1 45.19 451 ALA A CA 1
ATOM 3530 C C . ALA A 1 451 ? 33.062 0.607 -7.41 1 45.19 451 ALA A C 1
ATOM 3532 O O . ALA A 1 451 ? 32.938 -0.032 -6.363 1 45.19 451 ALA A O 1
ATOM 3533 N N . ALA A 1 452 ? 33.812 1.65 -7.59 1 42.53 452 ALA A N 1
ATOM 3534 C CA . ALA A 1 452 ? 34.562 2.195 -6.461 1 42.53 452 ALA A CA 1
ATOM 3535 C C . ALA A 1 452 ? 33.625 2.727 -5.383 1 42.53 452 ALA A C 1
ATOM 3537 O O . ALA A 1 452 ? 33.844 2.514 -4.188 1 42.53 452 ALA A O 1
ATOM 3538 N N . ALA A 1 453 ? 32.688 3.412 -5.863 1 40.97 453 ALA A N 1
ATOM 3539 C CA . ALA A 1 453 ? 31.781 4.055 -4.926 1 40.97 453 ALA A CA 1
ATOM 3540 C C . ALA A 1 453 ? 30.969 3.016 -4.152 1 40.97 453 ALA A C 1
ATOM 3542 O O . ALA A 1 453 ? 30.641 3.23 -2.984 1 40.97 453 ALA A O 1
ATOM 3543 N N . GLU A 1 454 ? 30.688 1.991 -4.848 1 42.31 454 GLU A N 1
ATOM 3544 C CA . GLU A 1 454 ? 29.891 0.965 -4.18 1 42.31 454 GLU A CA 1
ATOM 3545 C C . GLU A 1 454 ? 30.766 0.01 -3.387 1 42.31 454 GLU A C 1
ATOM 3547 O O . GLU A 1 454 ? 30.281 -0.981 -2.838 1 42.31 454 GLU A O 1
ATOM 3552 N N . GLY A 1 455 ? 32.062 0.352 -3.162 1 40.91 455 GLY A N 1
ATOM 3553 C CA . GLY A 1 455 ? 33 -0.455 -2.406 1 40.91 455 GLY A CA 1
ATOM 3554 C C . GLY A 1 455 ? 33.406 -1.727 -3.125 1 40.91 455 GLY A C 1
ATOM 3555 O O . GLY A 1 455 ? 33.906 -2.67 -2.498 1 40.91 455 GLY A O 1
ATOM 3556 N N . GLU A 1 456 ? 33.031 -1.8 -4.312 1 38.97 456 GLU A N 1
ATOM 3557 C CA . GLU A 1 456 ? 33.344 -3.012 -5.062 1 38.97 456 GLU A CA 1
ATOM 3558 C C . GLU A 1 456 ? 34.656 -2.854 -5.852 1 38.97 456 GLU A C 1
ATOM 3560 O O . GLU A 1 456 ? 34.812 -3.484 -6.895 1 38.97 456 GLU A O 1
ATOM 3565 N N . LEU A 1 457 ? 35.531 -2.121 -5.441 1 39.44 457 LEU A N 1
ATOM 3566 C CA . LEU A 1 457 ? 36.781 -1.904 -6.137 1 39.44 457 LEU A CA 1
ATOM 3567 C C . LEU A 1 457 ? 37.5 -3.227 -6.383 1 39.44 457 LEU A C 1
ATOM 3569 O O . LEU A 1 457 ? 38.125 -3.412 -7.426 1 39.44 457 LEU A O 1
ATOM 3573 N N . HIS A 1 458 ? 37.469 -4.043 -5.535 1 38.53 458 HIS A N 1
ATOM 3574 C CA . HIS A 1 458 ? 38.281 -5.262 -5.676 1 38.53 458 HIS A CA 1
ATOM 3575 C C . HIS A 1 458 ? 37.781 -6.102 -6.855 1 38.53 458 HIS A C 1
ATOM 3577 O O . HIS A 1 458 ? 38.531 -6.902 -7.41 1 38.53 458 HIS A O 1
ATOM 3583 N N . MET A 1 459 ? 36.656 -5.938 -7.211 1 36.84 459 MET A N 1
ATOM 3584 C CA . MET A 1 459 ? 36.156 -6.746 -8.32 1 36.84 459 MET A CA 1
ATOM 3585 C C . MET A 1 459 ? 36.688 -6.219 -9.648 1 36.84 459 MET A C 1
ATOM 3587 O O . MET A 1 459 ? 36.75 -6.965 -10.625 1 36.84 459 MET A O 1
ATOM 3591 N N . ILE A 1 460 ? 37 -4.984 -9.758 1 36 460 ILE A N 1
ATOM 3592 C CA . ILE A 1 460 ? 37.406 -4.363 -11.016 1 36 460 ILE A CA 1
ATOM 3593 C C . ILE A 1 460 ? 38.906 -4.637 -11.266 1 36 460 ILE A C 1
ATOM 3595 O O . ILE A 1 460 ? 39.375 -4.492 -12.391 1 36 460 ILE A O 1
ATOM 3599 N N . TYR A 1 461 ? 39.625 -4.926 -10.406 1 32.88 461 TYR A N 1
ATOM 3600 C CA . TYR A 1 461 ? 41.031 -5.039 -10.82 1 32.88 461 TYR A CA 1
ATOM 3601 C C . TYR A 1 461 ? 41.156 -5.961 -12.023 1 32.88 461 TYR A C 1
ATOM 3603 O O . TYR A 1 461 ? 42.094 -5.812 -12.82 1 32.88 461 TYR A O 1
ATOM 3611 N N . GLY A 1 462 ? 40.344 -6.934 -12.172 1 33.16 462 GLY A N 1
ATOM 3612 C CA . GLY A 1 462 ? 40.594 -7.754 -13.344 1 33.16 462 GLY A CA 1
ATOM 3613 C C . GLY A 1 462 ? 40.094 -7.137 -14.625 1 33.16 462 GLY A C 1
ATOM 3614 O O . GLY A 1 462 ? 40.188 -7.738 -15.695 1 33.16 462 GLY A O 1
ATOM 3615 N N . ILE A 1 463 ? 39.25 -6.223 -14.531 1 30.17 463 ILE A N 1
ATOM 3616 C CA . ILE A 1 463 ? 38.812 -5.723 -15.836 1 30.17 463 ILE A CA 1
ATOM 3617 C C . ILE A 1 463 ? 39.938 -4.941 -16.484 1 30.17 463 ILE A C 1
ATOM 3619 O O . ILE A 1 463 ? 40.312 -3.865 -16.016 1 30.17 463 ILE A O 1
ATOM 3623 N N . LYS A 1 464 ? 40.938 -5.5 -16.953 1 29.86 464 LYS A N 1
ATOM 3624 C CA . LYS A 1 464 ? 41.781 -4.793 -17.906 1 29.86 464 LYS A CA 1
ATOM 3625 C C . LYS A 1 464 ? 40.969 -4.09 -18.969 1 29.86 464 LYS A C 1
ATOM 3627 O O . LYS A 1 464 ? 40.125 -4.711 -19.609 1 29.86 464 LYS A O 1
ATOM 3632 N N . VAL A 1 465 ? 40.75 -2.807 -18.906 1 29.58 465 VAL A N 1
ATOM 3633 C CA . VAL A 1 465 ? 40.375 -1.953 -20.031 1 29.58 465 VAL A CA 1
ATOM 3634 C C . VAL A 1 465 ? 41.062 -2.428 -21.312 1 29.58 465 VAL A C 1
ATOM 3636 O O . VAL A 1 465 ? 42.281 -2.338 -21.438 1 29.58 465 VAL A O 1
ATOM 3639 N N . HIS A 1 466 ? 40.75 -3.494 -21.859 1 27.3 466 HIS A N 1
ATOM 3640 C CA . HIS A 1 466 ? 41.25 -3.672 -23.219 1 27.3 466 HIS A CA 1
ATOM 3641 C C . HIS A 1 466 ? 40.781 -2.562 -24.141 1 27.3 466 HIS A C 1
ATOM 3643 O O . HIS A 1 466 ? 39.562 -2.357 -24.281 1 27.3 466 HIS A O 1
ATOM 3649 N N . LYS A 1 467 ? 41.438 -1.405 -24.375 1 28.47 467 LYS A N 1
ATOM 3650 C CA . LYS A 1 467 ? 41.5 -0.345 -25.375 1 28.47 467 LYS A CA 1
ATOM 3651 C C . LYS A 1 467 ? 41.219 -0.89 -26.781 1 28.47 467 LYS A C 1
ATOM 3653 O O . LYS A 1 467 ? 41 -0.122 -27.719 1 28.47 467 LYS A O 1
ATOM 3658 N N . ASN A 1 468 ? 41.469 -2.033 -27.281 1 26.83 468 ASN A N 1
ATOM 3659 C CA . ASN A 1 468 ? 41.594 -2.191 -28.719 1 26.83 468 ASN A CA 1
ATOM 3660 C C . ASN A 1 468 ? 40.219 -2.217 -29.406 1 26.83 468 ASN A C 1
ATOM 3662 O O . ASN A 1 468 ? 40.094 -2.707 -30.516 1 26.83 468 ASN A O 1
ATOM 3666 N N . MET A 1 469 ? 39.094 -2.023 -28.75 1 25.23 469 MET A N 1
ATOM 3667 C CA . MET A 1 469 ? 38.094 -2.053 -29.812 1 25.23 469 MET A CA 1
ATOM 3668 C C . MET A 1 469 ? 38.188 -0.815 -30.703 1 25.23 469 MET A C 1
ATOM 3670 O O . MET A 1 469 ? 38.375 0.299 -30.203 1 25.23 469 MET A O 1
ATOM 3674 N N . ASN A 1 470 ? 38.562 -0.969 -31.984 1 23.89 470 ASN A N 1
ATOM 3675 C CA . ASN A 1 470 ? 38.719 -0.204 -33.219 1 23.89 470 ASN A CA 1
ATOM 3676 C C . ASN A 1 470 ? 37.469 0.626 -33.531 1 23.89 470 ASN A C 1
ATOM 3678 O O . ASN A 1 470 ? 36.406 0.076 -33.844 1 23.89 470 ASN A O 1
ATOM 3682 N N . CYS A 1 471 ? 37.031 1.585 -32.844 1 22.58 471 CYS A N 1
ATOM 3683 C CA . CYS A 1 471 ? 36.312 2.686 -33.469 1 22.58 471 CYS A CA 1
ATOM 3684 C C . CYS A 1 471 ? 37 3.135 -34.75 1 22.58 471 CYS A C 1
ATOM 3686 O O . CYS A 1 471 ? 37.219 4.332 -34.969 1 22.58 471 CYS A O 1
ATOM 3688 N N . ASN A 1 472 ? 37.75 2.254 -35.5 1 20.14 472 ASN A N 1
ATOM 3689 C CA . ASN A 1 472 ? 38.094 2.793 -36.812 1 20.14 472 ASN A CA 1
ATOM 3690 C C . ASN A 1 472 ? 36.844 3.234 -37.562 1 20.14 472 ASN A C 1
ATOM 3692 O O . ASN A 1 472 ? 35.75 2.824 -37.25 1 20.14 472 ASN A O 1
ATOM 3696 N N . LYS A 1 473 ? 37.062 3.637 -39 1 21 473 LYS A N 1
ATOM 3697 C CA . LYS A 1 473 ? 36.5 4.328 -40.125 1 21 473 LYS A CA 1
ATOM 3698 C C . LYS A 1 473 ? 35.219 3.615 -40.625 1 21 473 LYS A C 1
ATOM 3700 O O . LYS A 1 473 ? 34.625 4.016 -41.625 1 21 473 LYS A O 1
ATOM 3705 N N . MET A 1 474 ? 34.5 2.715 -40.188 1 18.7 474 MET A N 1
ATOM 3706 C CA . MET A 1 474 ? 33.469 2.758 -41.219 1 18.7 474 MET A CA 1
ATOM 3707 C C . MET A 1 474 ? 32.375 3.785 -40.844 1 18.7 474 MET A C 1
ATOM 3709 O O . MET A 1 474 ? 32.062 3.961 -39.688 1 18.7 474 MET A O 1
ATOM 3713 N N . MET B 1 1 ? 37.625 -15.227 -5.734 1 68.44 1 MET B N 1
ATOM 3714 C CA . MET B 1 1 ? 37.125 -14.672 -4.488 1 68.44 1 MET B CA 1
ATOM 3715 C C . MET B 1 1 ? 35.75 -15.273 -4.16 1 68.44 1 MET B C 1
ATOM 3717 O O . MET B 1 1 ? 35.531 -15.742 -3.045 1 68.44 1 MET B O 1
ATOM 3721 N N . LEU B 1 2 ? 34.969 -15.406 -5.195 1 75.75 2 LEU B N 1
ATOM 3722 C CA . LEU B 1 2 ? 33.656 -15.953 -4.949 1 75.75 2 LEU B CA 1
ATOM 3723 C C . LEU B 1 2 ? 33.719 -17.406 -4.496 1 75.75 2 LEU B C 1
ATOM 3725 O O . LEU B 1 2 ? 33.031 -17.812 -3.566 1 75.75 2 LEU B O 1
ATOM 3729 N N . PHE B 1 3 ? 34.625 -18.172 -5.113 1 79.56 3 PHE B N 1
ATOM 3730 C CA . PHE B 1 3 ? 34.781 -19.578 -4.766 1 79.56 3 PHE B CA 1
ATOM 3731 C C . PHE B 1 3 ? 35.156 -19.719 -3.291 1 79.56 3 PHE B C 1
ATOM 3733 O O . PHE B 1 3 ? 34.531 -20.516 -2.576 1 79.56 3 PHE B O 1
ATOM 3740 N N . TYR B 1 4 ? 36.031 -18.922 -2.812 1 74.31 4 TYR B N 1
ATOM 3741 C CA . TYR B 1 4 ? 36.5 -19.047 -1.436 1 74.31 4 TYR B CA 1
ATOM 3742 C C . TYR B 1 4 ? 35.438 -18.547 -0.458 1 74.31 4 TYR B C 1
ATOM 3744 O O . TYR B 1 4 ? 35.344 -19.016 0.677 1 74.31 4 TYR B O 1
ATOM 3752 N N . THR B 1 5 ? 34.625 -17.578 -0.929 1 74.56 5 THR B N 1
ATOM 3753 C CA . THR B 1 5 ? 33.5 -17.125 -0.12 1 74.56 5 THR B CA 1
ATOM 3754 C C . THR B 1 5 ? 32.469 -18.25 0.074 1 74.56 5 THR B C 1
ATOM 3756 O O . THR B 1 5 ? 31.953 -18.438 1.175 1 74.56 5 THR B O 1
ATOM 3759 N N . ILE B 1 6 ? 32.281 -18.953 -0.935 1 78.38 6 ILE B N 1
ATOM 3760 C CA . ILE B 1 6 ? 31.312 -20.031 -0.917 1 78.38 6 ILE B CA 1
ATOM 3761 C C . ILE B 1 6 ? 31.828 -21.203 -0.095 1 78.38 6 ILE B C 1
ATOM 3763 O O . ILE B 1 6 ? 31.094 -21.812 0.676 1 78.38 6 ILE B O 1
ATOM 3767 N N . THR B 1 7 ? 33.156 -21.391 -0.217 1 78.12 7 THR B N 1
ATOM 3768 C CA . THR B 1 7 ? 33.719 -22.594 0.379 1 78.12 7 THR B CA 1
ATOM 3769 C C . THR B 1 7 ? 34.281 -22.297 1.771 1 78.12 7 THR B C 1
ATOM 3771 O O . THR B 1 7 ? 34.812 -23.188 2.43 1 78.12 7 THR B O 1
ATOM 3774 N N . GLU B 1 8 ? 34.062 -21.125 2.172 1 75.62 8 GLU B N 1
ATOM 3775 C CA . GLU B 1 8 ? 34.594 -20.688 3.463 1 75.62 8 GLU B CA 1
ATOM 3776 C C . GLU B 1 8 ? 36.094 -20.938 3.557 1 75.62 8 GLU B C 1
ATOM 3778 O O . GLU B 1 8 ? 36.562 -21.469 4.551 1 75.62 8 GLU B O 1
ATOM 3783 N N . GLY B 1 9 ? 36.719 -20.734 2.469 1 72.88 9 GLY B N 1
ATOM 3784 C CA . GLY B 1 9 ? 38.156 -20.781 2.457 1 72.88 9 GLY B CA 1
ATOM 3785 C C . GLY B 1 9 ? 38.719 -22.141 2.039 1 72.88 9 GLY B C 1
ATOM 3786 O O . GLY B 1 9 ? 39.906 -22.281 1.834 1 72.88 9 GLY B O 1
ATOM 3787 N N . LYS B 1 10 ? 37.906 -23.094 1.834 1 82.56 10 LYS B N 1
ATOM 3788 C CA . LYS B 1 10 ? 38.344 -24.422 1.436 1 82.56 10 LYS B CA 1
ATOM 3789 C C . LYS B 1 10 ? 38.75 -24.438 -0.036 1 82.56 10 LYS B C 1
ATOM 3791 O O . LYS B 1 10 ? 38.156 -23.75 -0.861 1 82.56 10 LYS B O 1
ATOM 3796 N N . GLU B 1 11 ? 39.75 -25.266 -0.303 1 83.69 11 GLU B N 1
ATOM 3797 C CA . GLU B 1 11 ? 40.25 -25.344 -1.667 1 83.69 11 GLU B CA 1
ATOM 3798 C C . GLU B 1 11 ? 39.406 -26.266 -2.529 1 83.69 11 GLU B C 1
ATOM 3800 O O . GLU B 1 11 ? 39.406 -26.141 -3.758 1 83.69 11 GLU B O 1
ATOM 3805 N N . GLN B 1 12 ? 38.812 -27.234 -1.842 1 88.81 12 GLN B N 1
ATOM 3806 C CA . GLN B 1 12 ? 37.938 -28.172 -2.537 1 88.81 12 GLN B CA 1
ATOM 3807 C C . GLN B 1 12 ? 36.719 -28.5 -1.684 1 88.81 12 GLN B C 1
ATOM 3809 O O . GLN B 1 12 ? 36.812 -28.625 -0.461 1 88.81 12 GLN B O 1
ATOM 3814 N N . VAL B 1 13 ? 35.625 -28.5 -2.402 1 88.94 13 VAL B N 1
ATOM 3815 C CA . VAL B 1 13 ? 34.406 -28.906 -1.725 1 88.94 13 VAL B CA 1
ATOM 3816 C C . VAL B 1 13 ? 33.594 -29.859 -2.617 1 88.94 13 VAL B C 1
ATOM 3818 O O . VAL B 1 13 ? 33.719 -29.828 -3.842 1 88.94 13 VAL B O 1
ATOM 3821 N N . PRO B 1 14 ? 32.906 -30.781 -1.918 1 89.19 14 PRO B N 1
ATOM 3822 C CA . PRO B 1 14 ? 32 -31.594 -2.74 1 89.19 14 PRO B CA 1
ATOM 3823 C C . PRO B 1 14 ? 30.984 -30.766 -3.514 1 89.19 14 PRO B C 1
ATOM 3825 O O . PRO B 1 14 ? 30.578 -29.688 -3.051 1 89.19 14 PRO B O 1
ATOM 3828 N N . ILE B 1 15 ? 30.578 -31.266 -4.613 1 88.44 15 ILE B N 1
ATOM 3829 C CA . ILE B 1 15 ? 29.594 -30.578 -5.438 1 88.44 15 ILE B CA 1
ATOM 3830 C C . ILE B 1 15 ? 28.297 -30.406 -4.652 1 88.44 15 ILE B C 1
ATOM 3832 O O . ILE B 1 15 ? 27.609 -29.391 -4.789 1 88.44 15 ILE B O 1
ATOM 3836 N N . SER B 1 16 ? 28.016 -31.328 -3.787 1 87.25 16 SER B N 1
ATOM 3837 C CA . SER B 1 16 ? 26.812 -31.266 -2.959 1 87.25 16 SER B CA 1
ATOM 3838 C C . SER B 1 16 ? 26.859 -30.078 -2.014 1 87.25 16 SER B C 1
ATOM 3840 O O . SER B 1 16 ? 25.812 -29.516 -1.668 1 87.25 16 SER B O 1
ATOM 3842 N N . TYR B 1 17 ? 27.969 -29.75 -1.651 1 88.81 17 TYR B N 1
ATOM 3843 C CA . TYR B 1 17 ? 28.141 -28.578 -0.8 1 88.81 17 TYR B CA 1
ATOM 3844 C C . TYR B 1 17 ? 27.734 -27.297 -1.536 1 88.81 17 TYR B C 1
ATOM 3846 O O . TYR B 1 17 ? 27.062 -26.438 -0.97 1 88.81 17 TYR B O 1
ATOM 3854 N N . PHE B 1 18 ? 28.125 -27.25 -2.746 1 87.12 18 PHE B N 1
ATOM 3855 C CA . PHE B 1 18 ? 27.781 -26.094 -3.574 1 87.12 18 PHE B CA 1
ATOM 3856 C C . PHE B 1 18 ? 26.281 -26.016 -3.803 1 87.12 18 PHE B C 1
ATOM 3858 O O . PHE B 1 18 ? 25.688 -24.938 -3.678 1 87.12 18 PHE B O 1
ATOM 3865 N N . THR B 1 19 ? 25.719 -27.094 -4.09 1 88.12 19 THR B N 1
ATOM 3866 C CA . THR B 1 19 ? 24.297 -27.125 -4.352 1 88.12 19 THR B CA 1
ATOM 3867 C C . THR B 1 19 ? 23.5 -26.766 -3.1 1 88.12 19 THR B C 1
ATOM 3869 O O . THR B 1 19 ? 22.484 -26.078 -3.184 1 88.12 19 THR B O 1
ATOM 3872 N N . SER B 1 20 ? 23.984 -27.203 -1.993 1 89.94 20 SER B N 1
ATOM 3873 C CA . SER B 1 20 ? 23.344 -26.859 -0.728 1 89.94 20 SER B CA 1
ATOM 3874 C C . SER B 1 20 ? 23.484 -25.359 -0.434 1 89.94 20 SER B C 1
ATOM 3876 O O . SER B 1 20 ? 22.547 -24.734 0.087 1 89.94 20 SER B O 1
ATOM 3878 N N . ALA B 1 21 ? 24.625 -24.875 -0.712 1 88.25 21 ALA B N 1
ATOM 3879 C CA . ALA B 1 21 ? 24.844 -23.438 -0.523 1 88.25 21 ALA B CA 1
ATOM 3880 C C . ALA B 1 21 ? 23.938 -22.609 -1.415 1 88.25 21 ALA B C 1
ATOM 3882 O O . ALA B 1 21 ? 23.422 -21.578 -0.994 1 88.25 21 ALA B O 1
ATOM 3883 N N . LEU B 1 22 ? 23.766 -23.062 -2.623 1 89.75 22 LEU B N 1
ATOM 3884 C CA . LEU B 1 22 ? 22.859 -22.406 -3.559 1 89.75 22 LEU B CA 1
ATOM 3885 C C . LEU B 1 22 ? 21.438 -22.406 -3.027 1 89.75 22 LEU B C 1
ATOM 3887 O O . LEU B 1 22 ? 20.734 -21.375 -3.082 1 89.75 22 LEU B O 1
ATOM 3891 N N . LYS B 1 23 ? 21.047 -23.484 -2.502 1 92.06 23 LYS B N 1
ATOM 3892 C CA . LYS B 1 23 ? 19.703 -23.641 -1.973 1 92.06 23 LYS B CA 1
ATOM 3893 C C . LYS B 1 23 ? 19.469 -22.703 -0.789 1 92.06 23 LYS B C 1
ATOM 3895 O O . LYS B 1 23 ? 18.359 -22.203 -0.595 1 92.06 23 LYS B O 1
ATOM 3900 N N . ARG B 1 24 ? 20.438 -22.438 -0.054 1 92.5 24 ARG B N 1
ATOM 3901 C CA . ARG B 1 24 ? 20.328 -21.562 1.112 1 92.5 24 ARG B CA 1
ATOM 3902 C C . ARG B 1 24 ? 20.078 -20.125 0.694 1 92.5 24 ARG B C 1
ATOM 3904 O O . ARG B 1 24 ? 19.531 -19.328 1.468 1 92.5 24 ARG B O 1
ATOM 3911 N N . THR B 1 25 ? 20.484 -19.828 -0.518 1 93.44 25 THR B N 1
ATOM 3912 C CA . THR B 1 25 ? 20.266 -18.484 -1.025 1 93.44 25 THR B CA 1
ATOM 3913 C C . THR B 1 25 ? 18.875 -18.359 -1.642 1 93.44 25 THR B C 1
ATOM 3915 O O . THR B 1 25 ? 18.438 -17.266 -2.021 1 93.44 25 THR B O 1
ATOM 3918 N N . GLY B 1 26 ? 18.188 -19.453 -1.792 1 96.25 26 GLY B N 1
ATOM 3919 C CA . GLY B 1 26 ? 16.859 -19.469 -2.375 1 96.25 26 GLY B CA 1
ATOM 3920 C C . GLY B 1 26 ? 16.844 -19.859 -3.842 1 96.25 26 GLY B C 1
ATOM 3921 O O . GLY B 1 26 ? 15.789 -19.922 -4.465 1 96.25 26 GLY B O 1
ATOM 3922 N N . LEU B 1 27 ? 18 -20.125 -4.391 1 94.62 27 LEU B N 1
ATOM 3923 C CA . LEU B 1 27 ? 18.078 -20.531 -5.793 1 94.62 27 LEU B CA 1
ATOM 3924 C C . LEU B 1 27 ? 17.828 -22.031 -5.941 1 94.62 27 LEU B C 1
ATOM 3926 O O . LEU B 1 27 ? 18.516 -22.828 -5.316 1 94.62 27 LEU B O 1
ATOM 3930 N N . HIS B 1 28 ? 16.859 -22.281 -6.734 1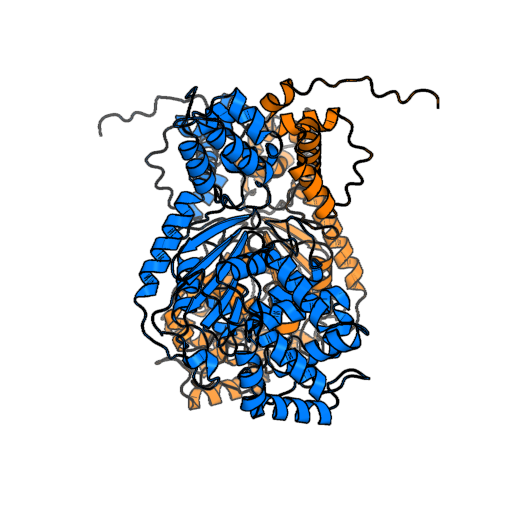 90.31 28 HIS B N 1
ATOM 3931 C CA . HIS B 1 28 ? 16.516 -23.672 -7.02 1 90.31 28 HIS B CA 1
ATOM 3932 C C . HIS B 1 28 ? 17.422 -24.266 -8.094 1 90.31 28 HIS B C 1
ATOM 3934 O O . HIS B 1 28 ? 17.781 -23.578 -9.062 1 90.31 28 HIS B O 1
ATOM 3940 N N . PRO B 1 29 ? 17.812 -25.469 -7.941 1 84.25 29 PRO B N 1
ATOM 3941 C CA . PRO B 1 29 ? 18.688 -26.078 -8.945 1 84.25 29 PRO B CA 1
ATOM 3942 C C . PRO B 1 29 ? 18.062 -26.094 -10.344 1 84.25 29 PRO B C 1
ATOM 3944 O O . PRO B 1 29 ? 18.781 -26.094 -11.344 1 84.25 29 PRO B O 1
ATOM 3947 N N . LEU B 1 30 ? 16.781 -26.031 -10.344 1 84.31 30 LEU B N 1
ATOM 3948 C CA . LEU B 1 30 ? 16.094 -26.062 -11.633 1 84.31 30 LEU B CA 1
ATOM 3949 C C . LEU B 1 30 ? 15.82 -24.656 -12.133 1 84.31 30 LEU B C 1
ATOM 3951 O O . LEU B 1 30 ? 15.078 -24.469 -13.094 1 84.31 30 LEU B O 1
ATOM 3955 N N . ASP B 1 31 ? 16.359 -23.734 -11.453 1 89.56 31 ASP B N 1
ATOM 3956 C CA . ASP B 1 31 ? 16.234 -22.359 -11.922 1 89.56 31 ASP B CA 1
ATOM 3957 C C . ASP B 1 31 ? 16.781 -22.203 -13.344 1 89.56 31 ASP B C 1
ATOM 3959 O O . ASP B 1 31 ? 17.953 -22.531 -13.602 1 89.56 31 ASP B O 1
ATOM 3963 N N . PRO B 1 32 ? 15.938 -21.766 -14.25 1 86.56 32 PRO B N 1
ATOM 3964 C CA . PRO B 1 32 ? 16.406 -21.625 -15.633 1 86.56 32 PRO B CA 1
ATOM 3965 C C . PRO B 1 32 ? 17.641 -20.734 -15.75 1 86.56 32 PRO B C 1
ATOM 3967 O O . PRO 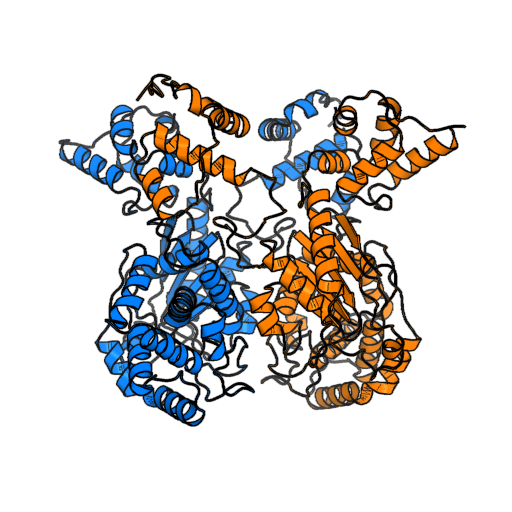B 1 32 ? 18.422 -20.891 -16.688 1 86.56 32 PRO B O 1
ATOM 3970 N N . ARG B 1 33 ? 17.953 -19.906 -14.914 1 88.25 33 ARG B N 1
ATOM 3971 C CA . ARG B 1 33 ? 19.094 -19 -14.953 1 88.25 33 ARG B CA 1
ATOM 3972 C C . ARG B 1 33 ? 20.391 -19.75 -14.641 1 88.25 33 ARG B C 1
ATOM 3974 O O . ARG B 1 33 ? 21.484 -19.266 -14.953 1 88.25 33 ARG B O 1
ATOM 3981 N N . LEU B 1 34 ? 20.188 -20.875 -14.039 1 88.31 34 LEU B N 1
ATOM 3982 C CA . LEU B 1 34 ? 21.328 -21.688 -13.641 1 88.31 34 LEU B CA 1
ATOM 3983 C C . LEU B 1 34 ? 21.484 -22.891 -14.562 1 88.31 34 LEU B C 1
ATOM 3985 O O . LEU B 1 34 ? 22.297 -23.781 -14.297 1 88.31 34 LEU B O 1
ATOM 3989 N N . LYS B 1 35 ? 20.766 -22.922 -15.578 1 85.81 35 LYS B N 1
ATOM 3990 C CA . LYS B 1 35 ? 20.703 -24.094 -16.422 1 85.81 35 LYS B CA 1
ATOM 3991 C C . LYS B 1 35 ? 22.094 -24.5 -16.906 1 85.81 35 LYS B C 1
ATOM 3993 O O . LYS B 1 35 ? 22.5 -25.672 -16.781 1 85.81 35 LYS B O 1
ATOM 3998 N N . ASP B 1 36 ? 22.875 -23.594 -17.438 1 84.25 36 ASP B N 1
ATOM 3999 C CA . ASP B 1 36 ? 24.203 -23.875 -17.969 1 84.25 36 ASP B CA 1
ATOM 4000 C C . ASP B 1 36 ? 25.141 -24.359 -16.875 1 84.25 36 ASP B C 1
ATOM 4002 O O . ASP B 1 36 ? 25.906 -25.312 -17.062 1 84.25 36 ASP B O 1
ATOM 4006 N N . CYS B 1 37 ? 25.047 -23.641 -15.82 1 86.75 37 CYS B N 1
ATOM 4007 C CA . CYS B 1 37 ? 25.875 -24 -14.68 1 86.75 37 CYS B CA 1
ATOM 4008 C C . CYS B 1 37 ? 25.562 -25.422 -14.219 1 86.75 37 CYS B C 1
ATOM 4010 O O . CYS B 1 37 ? 26.469 -26.234 -14.039 1 86.75 37 CYS B O 1
ATOM 4012 N N . MET B 1 38 ? 24.375 -25.75 -14.102 1 88.5 38 MET B N 1
ATOM 4013 C CA . MET B 1 38 ? 23.938 -27.047 -13.586 1 88.5 38 MET B CA 1
ATOM 4014 C C . MET B 1 38 ? 24.25 -28.156 -14.594 1 88.5 38 MET B C 1
ATOM 4016 O O . MET B 1 38 ? 24.562 -29.281 -14.203 1 88.5 38 MET B O 1
ATOM 4020 N N . GLU B 1 39 ? 24.125 -27.828 -15.797 1 88.38 39 GLU B N 1
ATOM 4021 C CA . GLU B 1 39 ? 24.469 -28.812 -16.828 1 88.38 39 GLU B CA 1
ATOM 4022 C C . GLU B 1 39 ? 25.953 -29.156 -16.781 1 88.38 39 GLU B C 1
ATOM 4024 O O . GLU B 1 39 ? 26.328 -30.328 -16.922 1 88.38 39 GLU B O 1
ATOM 4029 N N . LYS B 1 40 ? 26.781 -28.188 -16.641 1 87.88 40 LYS B N 1
ATOM 4030 C CA . LYS B 1 40 ? 28.219 -28.422 -16.562 1 87.88 40 LYS B CA 1
ATOM 4031 C C . LYS B 1 40 ? 28.578 -29.203 -15.305 1 87.88 40 LYS B C 1
ATOM 4033 O O . LYS B 1 40 ? 29.484 -30.047 -15.336 1 87.88 40 LYS B O 1
ATOM 4038 N N . LEU B 1 41 ? 27.906 -28.922 -14.289 1 88.25 41 LEU B N 1
ATOM 4039 C CA . LEU B 1 41 ? 28.141 -29.656 -13.055 1 88.25 41 LEU B CA 1
ATOM 4040 C C . LEU B 1 41 ? 27.75 -31.125 -13.219 1 88.25 41 LEU B C 1
ATOM 4042 O O . LEU B 1 41 ? 28.453 -32.031 -12.758 1 88.25 41 LEU B O 1
ATOM 4046 N N . ARG B 1 42 ? 26.656 -31.312 -13.844 1 88.12 42 ARG B N 1
ATOM 4047 C CA . ARG B 1 42 ? 26.203 -32.688 -14.094 1 88.12 42 ARG B CA 1
ATOM 4048 C C . ARG B 1 42 ? 27.188 -33.406 -14.984 1 88.12 42 ARG B C 1
ATOM 4050 O O . ARG B 1 42 ? 27.438 -34.625 -14.781 1 88.12 42 ARG B O 1
ATOM 4057 N N . GLN B 1 43 ? 27.656 -32.719 -15.922 1 88.38 43 GLN B N 1
ATOM 4058 C CA . GLN B 1 43 ? 28.656 -33.312 -16.812 1 88.38 43 GLN B CA 1
ATOM 4059 C C . GLN B 1 43 ? 29.922 -33.688 -16.062 1 88.38 43 GLN B C 1
ATOM 4061 O O . GLN B 1 43 ? 30.516 -34.75 -16.297 1 88.38 43 GLN B O 1
ATOM 4066 N N . ALA B 1 44 ? 30.281 -32.812 -15.203 1 86.12 44 ALA B N 1
ATOM 4067 C CA . ALA B 1 44 ? 31.484 -33.094 -14.398 1 86.12 44 ALA B CA 1
ATOM 4068 C C . ALA B 1 44 ? 31.281 -34.312 -13.516 1 86.12 44 ALA B C 1
ATOM 4070 O O . ALA B 1 44 ? 32.219 -35.094 -13.32 1 86.12 44 ALA B O 1
ATOM 4071 N N . VAL B 1 45 ? 30.156 -34.469 -13 1 86.62 45 VAL B N 1
ATOM 4072 C CA . VAL B 1 45 ? 29.828 -35.594 -12.141 1 86.62 45 VAL B CA 1
ATOM 4073 C C . VAL B 1 45 ? 29.812 -36.875 -12.969 1 86.62 45 VAL B C 1
ATOM 4075 O O . VAL B 1 45 ? 30.297 -37.938 -12.523 1 86.62 45 VAL B O 1
ATOM 4078 N N . LYS B 1 46 ? 29.328 -36.812 -14.148 1 86.31 46 LYS B N 1
ATOM 4079 C CA . LYS B 1 46 ? 29.25 -38 -15.023 1 86.31 46 LYS B CA 1
ATOM 4080 C C . LYS B 1 46 ? 30.656 -38.438 -15.445 1 86.31 46 LYS B C 1
ATOM 4082 O O . LYS B 1 46 ? 30.891 -39.656 -15.617 1 86.31 46 LYS B O 1
ATOM 4087 N N . GLU B 1 47 ? 31.484 -37.531 -15.648 1 84.06 47 GLU B N 1
ATOM 4088 C CA . GLU B 1 47 ? 32.812 -37.812 -16.125 1 84.06 47 GLU B CA 1
ATOM 4089 C C . GLU B 1 47 ? 33.688 -38.375 -15.008 1 84.06 47 GLU B C 1
ATOM 4091 O O . GLU B 1 47 ? 34.781 -38.906 -15.266 1 84.06 47 GLU B O 1
ATOM 4096 N N . SER B 1 48 ? 33.219 -38.281 -13.789 1 77.94 48 SER B N 1
ATOM 4097 C CA . SER B 1 48 ? 34.031 -38.688 -12.672 1 77.94 48 SER B CA 1
ATOM 4098 C C . SER B 1 48 ? 33.531 -40 -12.047 1 77.94 48 SER B C 1
ATOM 4100 O O . SER B 1 48 ? 32.312 -40.25 -12.031 1 77.94 48 SER B O 1
ATOM 4102 N N . ALA B 1 49 ? 34.375 -41.125 -11.766 1 69.69 49 ALA B N 1
ATOM 4103 C CA . ALA B 1 49 ? 34.062 -42.438 -11.211 1 69.69 49 ALA B CA 1
ATOM 4104 C C . ALA B 1 49 ? 33.656 -42.312 -9.75 1 69.69 49 ALA B C 1
ATOM 4106 O O . ALA B 1 49 ? 32.969 -43.219 -9.227 1 69.69 49 ALA B O 1
ATOM 4107 N N . GLY B 1 50 ? 33.906 -41.094 -9.07 1 68.25 50 GLY B N 1
ATOM 4108 C CA . GLY B 1 50 ? 33.594 -40.938 -7.66 1 68.25 50 GLY B CA 1
ATOM 4109 C C . GLY B 1 50 ? 33.031 -39.594 -7.316 1 68.25 50 GLY B C 1
ATOM 4110 O O . GLY B 1 50 ? 32.406 -38.938 -8.172 1 68.25 50 GLY B O 1
ATOM 4111 N N . GLU B 1 51 ? 33 -39.375 -6.027 1 76.88 51 GLU B N 1
ATOM 4112 C CA . GLU B 1 51 ? 32.562 -38.062 -5.574 1 76.88 51 GLU B CA 1
ATOM 4113 C C . GLU B 1 51 ? 33.375 -36.938 -6.184 1 76.88 51 GLU B C 1
ATOM 4115 O O . GLU B 1 51 ? 34.625 -36.969 -6.121 1 76.88 51 GLU B O 1
ATOM 4120 N N . VAL B 1 52 ? 32.719 -36.156 -6.945 1 82.88 52 VAL B N 1
ATOM 4121 C CA . VAL B 1 52 ? 33.406 -35.062 -7.633 1 82.88 52 VAL B CA 1
ATOM 4122 C C . VAL B 1 52 ? 33.656 -33.906 -6.672 1 82.88 52 VAL B C 1
ATOM 4124 O O . VAL B 1 52 ? 32.719 -33.438 -6.004 1 82.88 52 VAL B O 1
ATOM 4127 N N . MET B 1 53 ? 34.875 -33.594 -6.539 1 88.69 53 MET B N 1
ATOM 4128 C CA . MET B 1 53 ? 35.25 -32.406 -5.762 1 88.69 53 MET B CA 1
ATOM 4129 C C . MET B 1 53 ? 35.375 -31.188 -6.656 1 88.69 53 MET B C 1
ATOM 4131 O O . MET B 1 53 ? 35.938 -31.266 -7.75 1 88.69 53 MET B O 1
ATOM 4135 N N . MET B 1 54 ? 34.719 -30.203 -6.242 1 89 54 MET B N 1
ATOM 4136 C CA . MET B 1 54 ? 34.781 -28.938 -6.965 1 89 54 MET B CA 1
ATOM 4137 C C . MET B 1 54 ? 35.938 -28.094 -6.453 1 89 54 MET B C 1
ATOM 4139 O O . MET B 1 54 ? 36 -27.797 -5.262 1 89 54 MET B O 1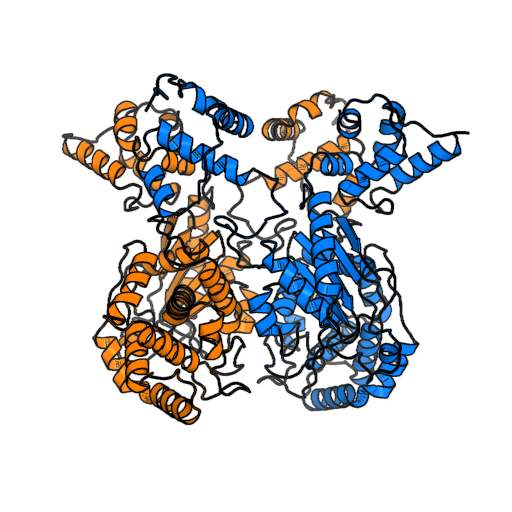
ATOM 4143 N N . ASP B 1 55 ? 36.844 -27.844 -7.277 1 88.12 55 ASP B N 1
ATOM 4144 C CA . ASP B 1 55 ? 37.906 -26.906 -6.984 1 88.12 55 ASP B CA 1
ATOM 4145 C C . ASP B 1 55 ? 37.688 -25.578 -7.727 1 88.12 55 ASP B C 1
ATOM 4147 O O . ASP B 1 55 ? 36.656 -25.375 -8.336 1 88.12 55 ASP B O 1
ATOM 4151 N N . LYS B 1 56 ? 38.594 -24.703 -7.516 1 85.94 56 LYS B N 1
ATOM 4152 C CA . LYS B 1 56 ? 38.469 -23.375 -8.086 1 85.94 56 LYS B CA 1
ATOM 4153 C C . LYS B 1 56 ? 38.312 -23.438 -9.602 1 85.94 56 LYS B C 1
ATOM 4155 O O . LYS B 1 56 ? 37.531 -22.672 -10.188 1 85.94 56 LYS B O 1
ATOM 4160 N N . ASP B 1 57 ? 39.031 -24.328 -10.227 1 83.75 57 ASP B N 1
ATOM 4161 C CA . ASP B 1 57 ? 39 -24.438 -11.68 1 83.75 57 ASP B CA 1
ATOM 4162 C C . ASP B 1 57 ? 37.656 -24.969 -12.164 1 83.75 57 ASP B C 1
ATOM 4164 O O . ASP B 1 57 ? 37.062 -24.406 -13.102 1 83.75 57 ASP B O 1
ATOM 4168 N N . LEU B 1 58 ? 37.25 -25.984 -11.555 1 87.19 58 LEU B N 1
ATOM 4169 C CA . LEU B 1 58 ? 35.969 -26.531 -11.906 1 87.19 58 LEU B CA 1
ATOM 4170 C C . LEU B 1 58 ? 34.844 -25.5 -11.648 1 87.19 58 LEU B C 1
ATOM 4172 O O . LEU B 1 58 ? 33.938 -25.375 -12.445 1 87.19 58 LEU B O 1
ATOM 4176 N N . PHE B 1 59 ? 35 -24.812 -10.578 1 88.31 59 PHE B N 1
ATOM 4177 C CA . PHE B 1 59 ? 34.031 -23.766 -10.234 1 88.31 59 PHE B CA 1
ATOM 4178 C C . PHE B 1 59 ? 33.969 -22.703 -11.328 1 88.31 59 PHE B C 1
ATOM 4180 O O . PHE B 1 59 ? 32.906 -22.344 -11.789 1 88.31 59 PHE B O 1
ATOM 4187 N N . HIS B 1 60 ? 35.062 -22.297 -11.711 1 82.94 60 HIS B N 1
ATOM 4188 C CA . HIS B 1 60 ? 35.156 -21.266 -12.734 1 82.94 60 HIS B CA 1
ATOM 4189 C C . HIS B 1 60 ? 34.531 -21.734 -14.047 1 82.94 60 HIS B C 1
ATOM 4191 O O . HIS B 1 60 ? 33.906 -20.953 -14.758 1 82.94 60 HIS B O 1
ATOM 41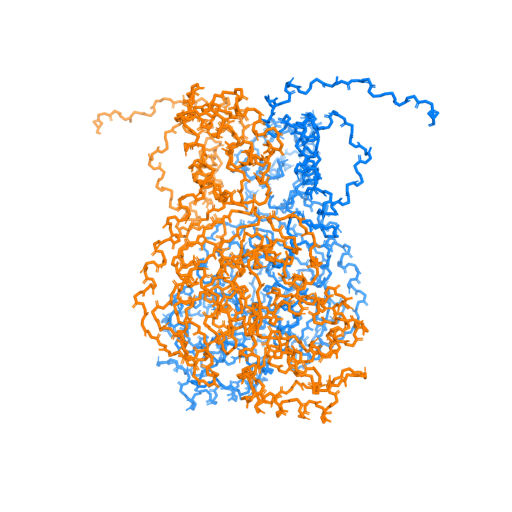97 N N . ARG B 1 61 ? 34.75 -22.938 -14.305 1 83.06 61 ARG B N 1
ATOM 4198 C CA . ARG B 1 61 ? 34.219 -23.516 -15.539 1 83.06 61 ARG B CA 1
ATOM 4199 C C . ARG B 1 61 ? 32.719 -23.594 -15.5 1 83.06 61 ARG B C 1
ATOM 4201 O O . ARG B 1 61 ? 32.031 -23.359 -16.516 1 83.06 61 ARG B O 1
ATOM 4208 N N . CYS B 1 62 ? 32.25 -23.844 -14.383 1 84.06 62 CYS B N 1
ATOM 4209 C CA . CYS B 1 62 ? 30.828 -24.109 -14.258 1 84.06 62 CYS B CA 1
ATOM 4210 C C . CYS B 1 62 ? 30.062 -22.797 -14.062 1 84.06 62 CYS B C 1
ATOM 4212 O O . CYS B 1 62 ? 28.906 -22.688 -14.508 1 84.06 62 CYS B O 1
ATOM 4214 N N . VAL B 1 63 ? 30.688 -21.797 -13.461 1 81.19 63 VAL B N 1
ATOM 4215 C CA . VAL B 1 63 ? 29.922 -20.641 -13.016 1 81.19 63 VAL B CA 1
ATOM 4216 C C . VAL B 1 63 ? 30.141 -19.469 -13.969 1 81.19 63 VAL B C 1
ATOM 4218 O O . VAL B 1 63 ? 29.484 -18.422 -13.836 1 81.19 63 VAL B O 1
ATOM 4221 N N . GLY B 1 64 ? 31 -19.625 -14.859 1 71.69 64 GLY B N 1
ATOM 4222 C CA . GLY B 1 64 ? 31.375 -18.531 -15.742 1 71.69 64 GLY B CA 1
ATOM 4223 C C . GLY B 1 64 ? 30.188 -17.875 -16.422 1 71.69 64 GLY B C 1
ATOM 4224 O O . GLY B 1 64 ? 30.141 -16.656 -16.562 1 71.69 64 GLY B O 1
ATOM 4225 N N . GLY B 1 65 ? 29.156 -18.656 -16.766 1 71.44 65 GLY B N 1
ATOM 4226 C CA . GLY B 1 65 ? 28.016 -18.125 -17.484 1 71.44 65 GLY B CA 1
ATOM 4227 C C . GLY B 1 65 ? 26.953 -17.547 -16.562 1 71.44 65 GLY B C 1
ATOM 4228 O O . GLY B 1 65 ? 25.938 -17.016 -17.031 1 71.44 65 GLY B O 1
ATOM 4229 N N . ASN B 1 66 ? 27.219 -17.609 -15.219 1 79.69 66 ASN B N 1
ATOM 4230 C CA . ASN B 1 66 ? 26.219 -17.172 -14.25 1 79.69 66 ASN B CA 1
ATOM 4231 C C . ASN B 1 66 ? 26.844 -16.391 -13.102 1 79.69 66 ASN B C 1
ATOM 4233 O O . ASN B 1 66 ? 26.297 -16.344 -12 1 79.69 66 ASN B O 1
ATOM 4237 N N . ILE B 1 67 ? 27.844 -15.781 -13.352 1 74.75 67 ILE B N 1
ATOM 4238 C CA . ILE B 1 67 ? 28.672 -15.227 -12.281 1 74.75 67 ILE B CA 1
ATOM 4239 C C . ILE B 1 67 ? 27.953 -14.055 -11.625 1 74.75 67 ILE B C 1
ATOM 4241 O O . ILE B 1 67 ? 28.031 -13.867 -10.414 1 74.75 67 ILE B O 1
ATOM 4245 N N . VAL B 1 68 ? 27.281 -13.219 -12.383 1 77.25 68 VAL B N 1
ATOM 4246 C CA . VAL B 1 68 ? 26.594 -12.055 -11.828 1 77.25 68 VAL B CA 1
ATOM 4247 C C . VAL B 1 68 ? 25.516 -12.508 -10.844 1 77.25 68 VAL B C 1
ATOM 4249 O O . VAL B 1 68 ? 25.438 -11.992 -9.734 1 77.25 68 VAL B O 1
ATOM 4252 N N . LEU B 1 69 ? 24.766 -13.508 -11.258 1 85.12 69 LEU B N 1
ATOM 4253 C CA . LEU B 1 69 ? 23.719 -14.055 -10.422 1 85.12 69 LEU B CA 1
ATOM 4254 C C . LEU B 1 69 ? 24.281 -14.664 -9.141 1 85.12 69 LEU B C 1
ATOM 4256 O O . LEU B 1 69 ? 23.75 -14.453 -8.055 1 85.12 69 LEU B O 1
ATOM 4260 N N . LEU B 1 70 ? 25.359 -15.359 -9.336 1 82.38 70 LEU B N 1
ATOM 4261 C CA . LEU B 1 70 ? 25.953 -16.062 -8.203 1 82.38 70 LEU B CA 1
ATOM 4262 C C . LEU B 1 70 ? 26.594 -15.078 -7.23 1 82.38 70 LEU B C 1
ATOM 4264 O O . LEU B 1 70 ? 26.547 -15.281 -6.016 1 82.38 70 LEU B O 1
ATOM 4268 N N . ILE B 1 71 ? 27.141 -14.078 -7.723 1 77.56 71 ILE B N 1
ATOM 4269 C CA . ILE B 1 71 ? 27.719 -13.039 -6.867 1 77.56 71 ILE B CA 1
ATOM 4270 C C . ILE B 1 71 ? 26.609 -12.383 -6.051 1 77.56 71 ILE B C 1
ATOM 4272 O O . ILE B 1 71 ? 26.75 -12.195 -4.84 1 77.56 71 ILE B O 1
ATOM 4276 N N . GLN B 1 72 ? 25.531 -12.094 -6.672 1 83.5 72 GLN B N 1
ATOM 4277 C CA . GLN B 1 72 ? 24.406 -11.5 -5.965 1 83.5 72 GLN B CA 1
ATOM 4278 C C . GLN B 1 72 ? 23.875 -12.438 -4.883 1 83.5 72 GLN B C 1
ATOM 4280 O O . GLN B 1 72 ? 23.547 -11.992 -3.781 1 83.5 72 GLN B O 1
ATOM 4285 N N . ALA B 1 73 ? 23.781 -13.617 -5.215 1 87.69 73 ALA B N 1
ATOM 4286 C CA . ALA B 1 73 ? 23.234 -14.625 -4.301 1 87.69 73 ALA B CA 1
ATOM 4287 C C . ALA B 1 73 ? 24.125 -14.758 -3.059 1 87.69 73 ALA B C 1
ATOM 4289 O O . ALA B 1 73 ? 23.625 -14.688 -1.931 1 87.69 73 ALA B O 1
ATOM 4290 N N . PHE B 1 74 ? 25.422 -14.883 -3.285 1 82.81 74 PHE B N 1
ATOM 4291 C CA . PHE B 1 74 ? 26.297 -15.242 -2.18 1 82.81 74 PHE B CA 1
ATOM 4292 C C . PHE B 1 74 ? 26.781 -14 -1.441 1 82.81 74 PHE B C 1
ATOM 4294 O O . PHE B 1 74 ? 27.281 -14.094 -0.317 1 82.81 74 PHE B O 1
ATOM 4301 N N . ARG B 1 75 ? 26.562 -12.852 -2.029 1 77.88 75 ARG B N 1
ATOM 4302 C CA . ARG B 1 75 ? 26.844 -11.609 -1.327 1 77.88 75 ARG B CA 1
ATOM 4303 C C . ARG B 1 75 ? 25.609 -11.07 -0.627 1 77.88 75 ARG B C 1
ATOM 4305 O O . ARG B 1 75 ? 25.594 -9.93 -0.155 1 77.88 75 ARG B O 1
ATOM 4312 N N . LYS B 1 76 ? 24.5 -11.844 -0.624 1 85 76 LYS B N 1
ATOM 4313 C CA . LYS B 1 76 ? 23.266 -11.508 0.08 1 85 76 LYS B CA 1
ATOM 4314 C C . LYS B 1 76 ? 22.672 -10.203 -0.451 1 85 76 LYS B C 1
ATOM 4316 O O . LYS B 1 76 ? 22.312 -9.32 0.326 1 85 76 LYS B O 1
ATOM 4321 N N . LYS B 1 77 ? 22.672 -10.102 -1.77 1 85.38 77 LYS B N 1
ATOM 4322 C CA . LYS B 1 77 ? 22.172 -8.883 -2.4 1 85.38 77 LYS B CA 1
ATOM 4323 C C . LYS B 1 77 ? 20.781 -9.086 -2.973 1 85.38 77 LYS B C 1
ATOM 4325 O O . LYS B 1 77 ? 20.203 -8.172 -3.568 1 85.38 77 LYS B O 1
ATOM 4330 N N . PHE B 1 78 ? 20.266 -10.328 -2.752 1 94.25 78 PHE B N 1
ATOM 4331 C CA . PHE B 1 78 ? 18.875 -10.539 -3.139 1 94.25 78 PHE B CA 1
ATOM 4332 C C . PHE B 1 78 ? 17.938 -9.812 -2.189 1 94.25 78 PHE B C 1
ATOM 4334 O O . PHE B 1 78 ? 18.359 -9.336 -1.132 1 94.25 78 PHE B O 1
ATOM 4341 N N . ILE B 1 79 ? 16.672 -9.617 -2.57 1 96.12 79 ILE B N 1
ATOM 4342 C CA . ILE B 1 79 ? 15.68 -8.844 -1.822 1 96.12 79 ILE B CA 1
ATOM 4343 C C . ILE B 1 79 ? 15.57 -9.391 -0.402 1 96.12 79 ILE B C 1
ATOM 4345 O O . ILE B 1 79 ? 15.32 -8.641 0.543 1 96.12 79 ILE B O 1
ATOM 4349 N N . ILE B 1 80 ? 15.633 -10.742 -0.257 1 97.44 80 ILE B N 1
ATOM 4350 C CA . ILE B 1 80 ? 15.758 -11.359 1.059 1 97.44 80 ILE B CA 1
ATOM 4351 C C . ILE B 1 80 ? 17.188 -11.875 1.257 1 97.44 80 ILE B C 1
ATOM 4353 O O . ILE B 1 80 ? 17.531 -12.961 0.786 1 97.44 80 ILE B O 1
ATOM 4357 N N . PRO B 1 81 ? 17.953 -11.195 1.988 1 93.44 81 PRO B N 1
ATOM 4358 C CA . PRO B 1 81 ? 19.375 -11.555 2.092 1 93.44 81 PRO B CA 1
ATOM 4359 C C . PRO B 1 81 ? 19.594 -12.852 2.869 1 93.44 81 PRO B C 1
ATOM 4361 O O . PRO B 1 81 ? 20.375 -13.703 2.438 1 93.44 81 PRO B O 1
ATOM 4364 N N . GLU B 1 82 ? 19.016 -12.977 4.027 1 93.5 82 GLU B N 1
ATOM 4365 C CA . GLU B 1 82 ? 19.109 -14.188 4.836 1 93.5 82 GLU B CA 1
ATOM 4366 C C . GLU B 1 82 ? 17.938 -15.117 4.559 1 93.5 82 GLU B C 1
ATOM 4368 O O . GLU B 1 82 ? 17.125 -15.391 5.449 1 93.5 82 GLU B O 1
ATOM 4373 N N . PHE B 1 83 ? 17.969 -15.766 3.418 1 96.81 83 PHE B N 1
ATOM 4374 C CA . PHE B 1 83 ? 16.812 -16.484 2.896 1 96.81 83 PHE B CA 1
ATOM 4375 C C . PHE B 1 83 ? 16.547 -17.75 3.695 1 96.81 83 PHE B C 1
ATOM 4377 O O . PHE B 1 83 ? 15.406 -18.156 3.893 1 96.81 83 PHE B O 1
ATOM 4384 N N . ASP B 1 84 ? 17.594 -18.406 4.145 1 94.56 84 ASP B N 1
ATOM 4385 C CA . ASP B 1 84 ? 17.438 -19.625 4.906 1 94.56 84 ASP B CA 1
ATOM 4386 C C . ASP B 1 84 ? 16.719 -19.375 6.23 1 94.56 84 ASP B C 1
ATOM 4388 O O . ASP B 1 84 ? 15.836 -20.141 6.629 1 94.56 84 ASP B O 1
ATOM 4392 N N . VAL B 1 85 ? 17.062 -18.25 6.859 1 94.5 85 VAL B N 1
ATOM 4393 C CA . VAL B 1 85 ? 16.406 -17.859 8.102 1 94.5 85 VAL B CA 1
ATOM 4394 C C . VAL B 1 85 ? 14.938 -17.516 7.828 1 94.5 85 VAL B C 1
ATOM 4396 O O . VAL B 1 85 ? 14.047 -17.922 8.586 1 94.5 85 VAL B O 1
ATOM 4399 N N . PHE B 1 86 ? 14.766 -16.797 6.801 1 97.56 86 PHE B N 1
ATOM 4400 C CA . PHE B 1 86 ? 13.414 -16.438 6.391 1 97.56 86 PHE B CA 1
ATOM 4401 C C . PHE B 1 86 ? 12.578 -17.688 6.098 1 97.56 86 PHE B C 1
ATOM 4403 O O . PHE B 1 86 ? 11.445 -17.797 6.562 1 97.56 86 PHE B O 1
ATOM 4410 N N . ALA B 1 87 ? 13.109 -18.641 5.375 1 98.06 87 ALA B N 1
ATOM 4411 C CA . ALA B 1 87 ? 12.422 -19.891 5.016 1 98.06 87 ALA B CA 1
ATOM 4412 C C . ALA B 1 87 ? 12.055 -20.688 6.258 1 98.06 87 ALA B C 1
ATOM 4414 O O . ALA B 1 87 ? 10.992 -21.312 6.309 1 98.06 87 ALA B O 1
ATOM 4415 N N . GLN B 1 88 ? 12.914 -20.688 7.207 1 97.38 88 GLN B N 1
ATOM 4416 C CA . GLN B 1 88 ? 12.641 -21.391 8.461 1 97.38 88 GLN B CA 1
ATOM 4417 C C . GLN B 1 88 ? 11.43 -20.781 9.172 1 97.38 88 GLN B C 1
ATOM 4419 O O . GLN B 1 88 ? 10.602 -21.516 9.719 1 97.38 88 GLN B O 1
ATOM 4424 N N . LYS B 1 89 ? 11.383 -19.5 9.172 1 97.75 89 LYS B N 1
ATOM 4425 C CA . LYS B 1 89 ? 10.234 -18.828 9.781 1 97.75 89 LYS B CA 1
ATOM 4426 C C . LYS B 1 89 ? 8.945 -19.141 9.023 1 97.75 89 LYS B C 1
ATOM 4428 O O . LYS B 1 89 ? 7.883 -19.281 9.633 1 97.75 89 LYS B O 1
ATOM 4433 N N . ILE B 1 90 ? 9.016 -19.219 7.727 1 98.62 90 ILE B N 1
ATOM 4434 C CA . ILE B 1 90 ? 7.863 -19.594 6.91 1 98.62 90 ILE B CA 1
ATOM 4435 C C . ILE B 1 90 ? 7.387 -21 7.305 1 98.62 90 ILE B C 1
ATOM 4437 O O . ILE B 1 90 ? 6.184 -21.234 7.422 1 98.62 90 ILE B O 1
ATOM 4441 N N . ASN B 1 91 ? 8.344 -21.891 7.504 1 98.62 91 ASN B N 1
ATOM 4442 C CA . ASN B 1 91 ? 8 -23.25 7.941 1 98.62 91 ASN B CA 1
ATOM 4443 C C . ASN B 1 91 ? 7.293 -23.234 9.297 1 98.62 91 ASN B C 1
ATOM 4445 O O . ASN B 1 91 ? 6.363 -24 9.523 1 98.62 91 ASN B O 1
ATOM 4449 N N . GLU B 1 92 ? 7.734 -22.359 10.172 1 98.19 92 GLU B N 1
ATOM 4450 C CA . GLU B 1 92 ? 7.098 -22.25 11.484 1 98.19 92 GLU B CA 1
ATOM 4451 C C . GLU B 1 92 ? 5.652 -21.781 11.352 1 98.19 92 GLU B C 1
ATOM 4453 O O . GLU B 1 92 ? 4.762 -22.328 12.016 1 98.19 92 GLU B O 1
ATOM 4458 N N . ILE B 1 93 ? 5.438 -20.812 10.523 1 98.44 93 ILE B N 1
ATOM 4459 C CA . ILE B 1 93 ? 4.082 -20.328 10.281 1 98.44 93 ILE B CA 1
ATOM 4460 C C . ILE B 1 93 ? 3.236 -21.453 9.68 1 98.44 93 ILE B C 1
ATOM 4462 O O . ILE B 1 93 ? 2.096 -21.672 10.094 1 98.44 93 ILE B O 1
ATOM 4466 N N . TYR B 1 94 ? 3.789 -22.156 8.68 1 98.5 94 TYR B N 1
ATOM 4467 C CA . TYR B 1 94 ? 3.115 -23.266 8.031 1 98.5 94 TYR B CA 1
ATOM 4468 C C . TYR B 1 94 ? 2.646 -24.297 9.062 1 98.5 94 TYR B C 1
ATOM 4470 O O . TYR B 1 94 ? 1.491 -24.719 9.039 1 98.5 94 TYR B O 1
ATOM 4478 N N . ASN B 1 95 ? 3.525 -24.656 9.992 1 97.81 95 ASN B N 1
ATOM 4479 C CA . ASN B 1 95 ? 3.23 -25.656 11.008 1 97.81 95 ASN B CA 1
ATOM 4480 C C . ASN B 1 95 ? 2.146 -25.188 11.969 1 97.81 95 ASN B C 1
ATOM 4482 O O . ASN B 1 95 ? 1.295 -25.969 12.391 1 97.81 95 ASN B O 1
ATOM 4486 N N . THR B 1 96 ? 2.201 -23.938 12.258 1 96.69 96 THR B N 1
ATOM 4487 C CA . THR B 1 96 ? 1.211 -23.359 13.164 1 96.69 96 THR B CA 1
ATOM 4488 C C . THR B 1 96 ? -0.186 -23.438 12.555 1 96.69 96 THR B C 1
ATOM 4490 O O . THR B 1 96 ? -1.153 -23.766 13.242 1 96.69 96 THR B O 1
ATOM 4493 N N . VAL B 1 97 ? -0.285 -23.203 11.305 1 97.38 97 VAL B N 1
ATOM 4494 C CA . VAL B 1 97 ? -1.562 -23.062 10.609 1 97.38 97 VAL B CA 1
ATOM 4495 C C . VAL B 1 97 ? -2.084 -24.438 10.211 1 97.38 97 VAL B C 1
ATOM 4497 O O . VAL B 1 97 ? -3.295 -24.641 10.102 1 97.38 97 VAL B O 1
ATOM 4500 N N . GLN B 1 98 ? -1.189 -25.375 10.07 1 96.12 98 GLN B N 1
ATOM 4501 C CA . GLN B 1 98 ? -1.524 -26.719 9.586 1 96.12 98 GLN B CA 1
ATOM 4502 C C . GLN B 1 98 ? -2.574 -27.375 10.477 1 96.12 98 GLN B C 1
ATOM 4504 O O . GLN B 1 98 ? -3.367 -28.188 10.008 1 96.12 98 GLN B O 1
ATOM 4509 N N . HIS B 1 99 ? -2.76 -26.938 11.734 1 93.38 99 HIS B N 1
ATOM 4510 C CA . HIS B 1 99 ? -3.631 -27.578 12.719 1 93.38 99 HIS B CA 1
ATOM 4511 C C . HIS B 1 99 ? -5.059 -27.047 12.609 1 93.38 99 HIS B C 1
ATOM 4513 O O . HIS B 1 99 ? -5.969 -27.578 13.242 1 93.38 99 HIS B O 1
ATOM 4519 N N . GLN B 1 100 ? -5.266 -26.047 11.766 1 93.56 100 GLN B N 1
ATOM 4520 C CA . GLN B 1 100 ? -6.609 -25.516 11.562 1 93.56 100 GLN B CA 1
ATOM 4521 C C . GLN B 1 100 ? -7.477 -26.5 10.781 1 93.56 100 GLN B C 1
ATOM 4523 O O . GLN B 1 100 ? -7.074 -27 9.727 1 93.56 100 GLN B O 1
ATOM 4528 N N . THR B 1 101 ? -8.641 -26.859 11.273 1 92.25 101 THR B N 1
ATOM 4529 C CA . THR B 1 101 ? -9.469 -27.859 10.625 1 92.25 101 THR B CA 1
ATOM 4530 C C . THR B 1 101 ? -10.828 -27.281 10.25 1 92.25 101 THR B C 1
ATOM 4532 O O . THR B 1 101 ? -11.703 -28 9.758 1 92.25 101 THR B O 1
ATOM 4535 N N . ASP B 1 102 ? -11 -26.031 10.453 1 95.62 102 ASP B N 1
ATOM 4536 C CA . ASP B 1 102 ? -12.266 -25.391 10.109 1 95.62 102 ASP B CA 1
ATOM 4537 C C . ASP B 1 102 ? -12.453 -25.344 8.594 1 95.62 102 ASP B C 1
ATOM 4539 O O . ASP B 1 102 ? -11.516 -25.594 7.836 1 95.62 102 ASP B O 1
ATOM 4543 N N . GLY B 1 103 ? -13.672 -25.094 8.125 1 96.19 103 GLY B N 1
ATOM 4544 C CA . GLY B 1 103 ? -14 -24.938 6.715 1 96.19 103 GLY B CA 1
ATOM 4545 C C . GLY B 1 103 ? -14.5 -26.219 6.07 1 96.19 103 GLY B C 1
ATOM 4546 O O . GLY B 1 103 ? -14.492 -27.281 6.699 1 96.19 103 GLY B O 1
ATOM 4547 N N . LYS B 1 104 ? -15.008 -26.078 4.91 1 96.5 104 LYS B N 1
ATOM 4548 C CA . LYS B 1 104 ? -15.523 -27.203 4.133 1 96.5 104 LYS B CA 1
ATOM 4549 C C . LYS B 1 104 ? -15.031 -27.156 2.691 1 96.5 104 LYS B C 1
ATOM 4551 O O . LYS B 1 104 ? -14.906 -26.062 2.111 1 96.5 104 LYS B O 1
ATOM 4556 N N . VAL B 1 105 ? -14.781 -28.297 2.195 1 96.75 105 VAL B N 1
ATOM 4557 C CA . VAL B 1 105 ? -14.398 -28.391 0.788 1 96.75 105 VAL B CA 1
ATOM 4558 C C . VAL B 1 105 ? -15.594 -28.016 -0.092 1 96.75 105 VAL B C 1
ATOM 4560 O O . VAL B 1 105 ? -16.719 -28.438 0.176 1 96.75 105 VAL B O 1
ATOM 4563 N N . ALA B 1 106 ? -15.344 -27.172 -1.084 1 92.31 106 ALA B N 1
ATOM 4564 C CA . ALA B 1 106 ? -16.422 -26.797 -2 1 92.31 106 ALA B CA 1
ATOM 4565 C C . ALA B 1 106 ? -17 -28.031 -2.699 1 92.31 106 ALA B C 1
ATOM 4567 O O . ALA B 1 106 ? -16.25 -28.844 -3.248 1 92.31 106 ALA B O 1
ATOM 4568 N N . ASP B 1 107 ? -18.312 -28.109 -2.723 1 90.5 107 ASP B N 1
ATOM 4569 C CA . ASP B 1 107 ? -18.922 -29.312 -3.301 1 90.5 107 ASP B CA 1
ATOM 4570 C C . ASP B 1 107 ? -19.906 -28.938 -4.418 1 90.5 107 ASP B C 1
ATOM 4572 O O . ASP B 1 107 ? -20.5 -29.828 -5.039 1 90.5 107 ASP B O 1
ATOM 4576 N N . TYR B 1 108 ? -20.031 -27.75 -4.715 1 84.38 108 TYR B N 1
ATOM 4577 C CA . TYR B 1 108 ? -20.953 -27.344 -5.758 1 84.38 108 TYR B CA 1
ATOM 4578 C C . TYR B 1 108 ? -20.328 -27.484 -7.141 1 84.38 108 TYR B C 1
ATOM 4580 O O . TYR B 1 108 ? -21.016 -27.406 -8.156 1 84.38 108 TYR B O 1
ATOM 4588 N N . ILE B 1 109 ? -19.062 -27.656 -7.254 1 86.69 109 ILE B N 1
ATOM 4589 C CA . ILE B 1 109 ? -18.344 -28.141 -8.438 1 86.69 109 ILE B CA 1
ATOM 4590 C C . ILE B 1 109 ? -17.781 -29.531 -8.172 1 86.69 109 ILE B C 1
ATOM 4592 O O . ILE B 1 109 ? -16.859 -29.688 -7.363 1 86.69 109 ILE B O 1
ATOM 4596 N N . PRO B 1 110 ? -18.203 -30.453 -8.805 1 89.19 110 PRO B N 1
ATOM 4597 C CA . PRO B 1 110 ? -17.891 -31.844 -8.484 1 89.19 110 PRO B CA 1
ATOM 4598 C C . PRO B 1 110 ? -16.391 -32.125 -8.445 1 89.19 110 PRO B C 1
ATOM 4600 O O . PRO B 1 110 ? -15.922 -32.875 -7.574 1 89.19 110 PRO B O 1
ATOM 4603 N N . GLN B 1 111 ? -15.648 -31.609 -9.336 1 89.19 111 GLN B N 1
ATOM 4604 C CA . GLN B 1 111 ? -14.219 -31.875 -9.391 1 89.19 111 GLN B CA 1
ATOM 4605 C C . GLN B 1 111 ? -13.508 -31.328 -8.156 1 89.19 111 GLN B C 1
ATOM 4607 O O . GLN B 1 111 ? -12.508 -31.891 -7.711 1 89.19 111 GLN B O 1
ATOM 4612 N N . LEU B 1 112 ? -13.938 -30.266 -7.574 1 92.25 112 LEU B N 1
ATOM 4613 C CA . LEU B 1 112 ? -13.328 -29.672 -6.387 1 92.25 112 LEU B CA 1
ATOM 4614 C C . LEU B 1 112 ? -13.633 -30.516 -5.148 1 92.25 112 LEU B C 1
ATOM 4616 O O . LEU B 1 112 ? -12.828 -30.562 -4.219 1 92.25 112 LEU B O 1
ATOM 4620 N N . ALA B 1 113 ? -14.758 -31.203 -5.176 1 93.12 113 ALA B N 1
ATOM 4621 C CA . ALA B 1 113 ? -15.219 -31.984 -4.035 1 93.12 113 ALA B CA 1
ATOM 4622 C C . ALA B 1 113 ? -14.32 -33.188 -3.812 1 93.12 113 ALA B C 1
ATOM 4624 O O . ALA B 1 113 ? -14.336 -33.812 -2.736 1 93.12 113 ALA B O 1
ATOM 4625 N N . LYS B 1 114 ? -13.562 -33.531 -4.777 1 94.19 114 LYS B N 1
ATOM 4626 C CA . LYS B 1 114 ? -12.742 -34.75 -4.73 1 94.19 114 LYS B CA 1
ATOM 4627 C C . LYS B 1 114 ? -11.469 -34.5 -3.916 1 94.19 114 LYS B C 1
ATOM 4629 O O . LYS B 1 114 ? -10.797 -35.469 -3.527 1 94.19 114 LYS B O 1
ATOM 4634 N N . PHE B 1 115 ? -11.133 -33.281 -3.625 1 96.19 115 PHE B N 1
ATOM 4635 C CA . PHE B 1 115 ? -9.898 -33 -2.908 1 96.19 115 PHE B CA 1
ATOM 4636 C C . PHE B 1 115 ? -10.023 -33.375 -1.438 1 96.19 115 PHE B C 1
ATOM 4638 O O . PHE B 1 115 ? -11.078 -33.188 -0.83 1 96.19 115 PHE B O 1
ATOM 4645 N N . SER B 1 116 ? -8.938 -33.938 -0.842 1 97 116 SER B N 1
ATOM 4646 C CA . SER B 1 116 ? -8.859 -34.219 0.593 1 97 116 SER B CA 1
ATOM 4647 C C . SER B 1 116 ? -8.797 -32.906 1.383 1 97 116 SER B C 1
ATOM 4649 O O . SER B 1 116 ? -8.07 -31.984 1.008 1 97 116 SER B O 1
ATOM 4651 N N . PRO B 1 117 ? -9.57 -32.75 2.436 1 97.19 117 PRO B N 1
ATOM 4652 C CA . PRO B 1 117 ? -9.5 -31.578 3.287 1 97.19 117 PRO B CA 1
ATOM 4653 C C . PRO B 1 117 ? -8.156 -31.422 3.988 1 97.19 117 PRO B C 1
ATOM 4655 O O . PRO B 1 117 ? -7.875 -30.375 4.566 1 97.19 117 PRO B O 1
ATOM 4658 N N . GLU B 1 118 ? -7.277 -32.438 3.945 1 97.12 118 GLU B N 1
ATOM 4659 C CA . GLU B 1 118 ? -6.008 -32.438 4.66 1 97.12 118 GLU B CA 1
ATOM 4660 C C . GLU B 1 118 ? -4.914 -31.766 3.824 1 97.12 118 GLU B C 1
ATOM 4662 O O . GLU B 1 118 ? -3.842 -31.438 4.34 1 97.12 118 GLU B O 1
ATOM 4667 N N . LEU B 1 119 ? -5.195 -31.562 2.57 1 98.19 119 LEU B N 1
ATOM 4668 C CA . LEU B 1 119 ? -4.191 -30.984 1.678 1 98.19 119 LEU B CA 1
ATOM 4669 C C . LEU B 1 119 ? -3.871 -29.547 2.066 1 98.19 119 LEU B C 1
ATOM 4671 O O . LEU B 1 119 ? -4.773 -28.766 2.383 1 98.19 119 LEU B O 1
ATOM 4675 N N . TRP B 1 120 ? -2.607 -29.219 2.178 1 98.62 120 TRP B N 1
ATOM 4676 C CA . TRP B 1 120 ? -2.111 -27.906 2.57 1 98.62 120 TRP B CA 1
ATOM 4677 C C . TRP B 1 120 ? -0.714 -27.656 2.012 1 98.62 120 TRP B C 1
ATOM 4679 O O . TRP B 1 120 ? 0.203 -28.453 2.25 1 98.62 120 TRP B O 1
ATOM 4689 N N . GLY B 1 121 ? -0.564 -26.609 1.15 1 98.81 121 GLY B N 1
ATOM 4690 C CA . GLY B 1 121 ? 0.719 -26.281 0.557 1 98.81 121 GLY B CA 1
ATOM 4691 C C . GLY B 1 121 ? 0.945 -24.781 0.451 1 98.81 121 GLY B C 1
ATOM 4692 O O . GLY B 1 121 ? -0.002 -24.016 0.256 1 98.81 121 GLY B O 1
ATOM 4693 N N . VAL B 1 122 ? 2.172 -24.312 0.626 1 98.88 122 VAL B N 1
ATOM 4694 C CA . VAL B 1 122 ? 2.572 -22.922 0.49 1 98.88 122 VAL B CA 1
ATOM 4695 C C . VAL B 1 122 ? 3.857 -22.828 -0.33 1 98.88 122 VAL B C 1
ATOM 4697 O O . VAL B 1 122 ? 4.816 -23.562 -0.075 1 98.88 122 VAL B O 1
ATOM 4700 N N . SER B 1 123 ? 3.828 -22 -1.296 1 98.81 123 SER B N 1
ATOM 4701 C CA . SER B 1 123 ? 5.035 -21.688 -2.059 1 98.81 123 SER B CA 1
ATOM 4702 C C . SER B 1 123 ? 5.246 -20.188 -2.17 1 98.81 123 SER B C 1
ATOM 4704 O O . SER B 1 123 ? 4.285 -19.422 -2.217 1 98.81 123 SER B O 1
ATOM 4706 N N . LEU B 1 124 ? 6.504 -19.781 -2.193 1 98.75 124 LEU B N 1
ATOM 4707 C CA . LEU B 1 124 ? 6.812 -18.359 -2.408 1 98.75 124 LEU B CA 1
ATOM 4708 C C . LEU B 1 124 ? 7.957 -18.203 -3.402 1 98.75 124 LEU B C 1
ATOM 4710 O O . LEU B 1 124 ? 8.773 -19.109 -3.568 1 98.75 124 LEU B O 1
ATOM 4714 N N . CYS B 1 125 ? 7.945 -17.141 -4.086 1 98.69 125 CYS B N 1
ATOM 4715 C CA . CYS B 1 125 ? 8.969 -16.719 -5.043 1 98.69 125 CYS B CA 1
ATOM 4716 C C . CYS B 1 125 ? 9.227 -15.219 -4.938 1 98.69 125 CYS B C 1
ATOM 4718 O O . CYS B 1 125 ? 8.297 -14.414 -5.035 1 98.69 125 CYS B O 1
ATOM 4720 N N . THR B 1 126 ? 10.453 -14.828 -4.703 1 98.56 126 THR B N 1
ATOM 4721 C CA . THR B 1 126 ? 10.766 -13.406 -4.582 1 98.56 126 THR B CA 1
ATOM 4722 C C . THR B 1 126 ? 10.977 -12.781 -5.961 1 98.56 126 THR B C 1
ATOM 4724 O O . THR B 1 126 ? 11.039 -13.492 -6.965 1 98.56 126 THR B O 1
ATOM 4727 N N . VAL B 1 127 ? 11.102 -11.5 -5.965 1 97.69 127 VAL B N 1
ATOM 4728 C CA . VAL B 1 127 ? 11.297 -10.75 -7.203 1 97.69 127 VAL B CA 1
ATOM 4729 C C . VAL B 1 127 ? 12.695 -11.031 -7.758 1 97.69 127 VAL B C 1
ATOM 4731 O O . VAL B 1 127 ? 12.984 -10.711 -8.914 1 97.69 127 VAL B O 1
ATOM 4734 N N . ASP B 1 128 ? 13.586 -11.68 -6.957 1 96 128 ASP B N 1
ATOM 4735 C CA . ASP B 1 128 ? 14.914 -12.062 -7.422 1 96 128 ASP B CA 1
ATOM 4736 C C . ASP B 1 128 ? 14.961 -13.547 -7.785 1 96 128 ASP B C 1
ATOM 4738 O O . ASP B 1 128 ? 16.031 -14.094 -8.062 1 96 128 ASP B O 1
ATOM 4742 N N . GLY B 1 129 ? 13.836 -14.203 -7.633 1 96.69 129 GLY B N 1
ATOM 4743 C CA . GLY B 1 129 ? 13.734 -15.594 -8.047 1 96.69 129 GLY B CA 1
ATOM 4744 C C . GLY B 1 129 ? 14.078 -16.578 -6.945 1 96.69 129 GLY B C 1
ATOM 4745 O O . GLY B 1 129 ? 14.305 -17.766 -7.207 1 96.69 129 GLY B O 1
ATOM 4746 N N . GLN B 1 130 ? 14.203 -16.078 -5.715 1 97.94 130 GLN B N 1
ATOM 4747 C CA . GLN B 1 130 ? 14.328 -16.984 -4.59 1 97.94 130 GLN B CA 1
ATOM 4748 C C . GLN B 1 130 ? 13.031 -17.766 -4.367 1 97.94 130 GLN B C 1
ATOM 4750 O O . GLN B 1 130 ? 11.938 -17.203 -4.465 1 97.94 130 GLN B O 1
ATOM 4755 N N . ARG B 1 131 ? 13.219 -19.078 -4.082 1 97.75 131 ARG B N 1
ATOM 4756 C CA . ARG B 1 131 ? 12.008 -19.891 -3.988 1 97.75 131 ARG B CA 1
ATOM 4757 C C . ARG B 1 131 ? 12.039 -20.781 -2.746 1 97.75 131 ARG B C 1
ATOM 4759 O O . ARG B 1 131 ? 13.102 -21.25 -2.336 1 97.75 131 ARG B O 1
ATOM 4766 N N . HIS B 1 132 ? 10.875 -20.969 -2.188 1 98.31 132 HIS B N 1
ATOM 4767 C CA . HIS B 1 132 ? 10.672 -21.906 -1.081 1 98.31 132 HIS B CA 1
ATOM 4768 C C . HIS B 1 132 ? 9.266 -22.5 -1.122 1 98.31 132 HIS B C 1
ATOM 4770 O O . HIS B 1 132 ? 8.297 -21.812 -1.433 1 98.31 132 HIS B O 1
ATOM 4776 N N . SER B 1 133 ? 9.203 -23.812 -0.894 1 98.31 133 SER B N 1
ATOM 4777 C CA . SER B 1 133 ? 7.938 -24.531 -0.875 1 98.31 133 SER B CA 1
ATOM 4778 C C . SER B 1 133 ? 7.863 -25.484 0.317 1 98.31 133 SER B C 1
ATOM 4780 O O . SER B 1 133 ? 8.859 -26.109 0.688 1 98.31 133 SER B O 1
ATOM 4782 N N . VAL B 1 134 ? 6.699 -25.578 0.89 1 98.69 134 VAL B N 1
ATOM 4783 C CA . VAL B 1 134 ? 6.484 -26.469 2.02 1 98.69 134 VAL B CA 1
ATOM 4784 C C . VAL B 1 134 ? 5.078 -27.062 1.951 1 98.69 134 VAL B C 1
ATOM 4786 O O . VAL B 1 134 ? 4.109 -26.344 1.679 1 98.69 134 VAL B O 1
ATOM 4789 N N . GLY B 1 135 ? 4.941 -28.375 2.084 1 98.62 135 GLY B N 1
ATOM 4790 C CA . GLY B 1 135 ? 3.662 -29.062 2.053 1 98.62 135 GLY B CA 1
ATOM 4791 C C . GLY B 1 135 ? 3.316 -29.609 0.685 1 98.62 135 GLY B C 1
ATOM 4792 O O . GLY B 1 135 ? 4.199 -30.062 -0.049 1 98.62 135 GLY B O 1
ATOM 4793 N N . ASP B 1 136 ? 2.027 -29.703 0.384 1 98.38 136 ASP B N 1
ATOM 4794 C CA . ASP B 1 136 ? 1.52 -30.297 -0.853 1 98.38 136 ASP B CA 1
ATOM 4795 C C . ASP B 1 136 ? 1.58 -29.297 -2.002 1 98.38 136 ASP B C 1
ATOM 4797 O O . ASP B 1 136 ? 0.545 -28.891 -2.537 1 98.38 136 ASP B O 1
ATOM 4801 N N . THR B 1 137 ? 2.746 -29 -2.447 1 98.44 137 THR B N 1
ATOM 4802 C CA . THR B 1 137 ? 2.928 -27.859 -3.34 1 98.44 137 THR B CA 1
ATOM 4803 C C . THR B 1 137 ? 2.977 -28.312 -4.797 1 98.44 137 THR B C 1
ATOM 4805 O O . THR B 1 137 ? 2.875 -27.484 -5.711 1 98.44 137 THR B O 1
ATOM 4808 N N . LYS B 1 138 ? 3.045 -29.609 -5.094 1 97.38 138 LYS B N 1
ATOM 4809 C CA . LYS B 1 138 ? 3.184 -30.109 -6.457 1 97.38 138 LYS B CA 1
ATOM 4810 C C . LYS B 1 138 ? 1.85 -30.609 -6.996 1 97.38 138 LYS B C 1
ATOM 4812 O O . LYS B 1 138 ? 1.71 -30.844 -8.195 1 97.38 138 LYS B O 1
ATOM 4817 N N . GLN B 1 139 ? 0.859 -30.719 -6.109 1 97.25 139 GLN B N 1
ATOM 4818 C CA . GLN B 1 139 ? -0.473 -31.141 -6.523 1 97.25 139 GLN B CA 1
ATOM 4819 C C . GLN B 1 139 ? -1.147 -30.078 -7.383 1 97.25 139 GLN B C 1
ATOM 4821 O O . GLN B 1 139 ? -1.292 -28.938 -6.957 1 97.25 139 GLN B O 1
ATOM 4826 N N . PRO B 1 140 ? -1.559 -30.453 -8.594 1 97.94 140 PRO B N 1
ATOM 4827 C CA . PRO B 1 140 ? -2.242 -29.469 -9.43 1 97.94 140 PRO B CA 1
ATOM 4828 C C . PRO B 1 140 ? -3.652 -29.156 -8.938 1 97.94 140 PRO B C 1
ATOM 4830 O O . PRO B 1 140 ? -4.344 -30.031 -8.422 1 97.94 140 PRO B O 1
ATOM 4833 N N . PHE B 1 141 ? -4.113 -28 -9.055 1 98.19 141 PHE B N 1
ATOM 4834 C CA . PHE B 1 141 ? -5.469 -27.516 -8.805 1 98.19 141 PHE B CA 1
ATOM 4835 C C . PHE B 1 141 ? -5.844 -26.406 -9.781 1 98.19 141 PHE B C 1
ATOM 4837 O O . PHE B 1 141 ? -4.965 -25.781 -10.375 1 98.19 141 PHE B O 1
ATOM 4844 N N . CYS B 1 142 ? -7.074 -26.172 -9.992 1 97.81 142 CYS B N 1
ATOM 4845 C CA . CYS B 1 142 ? -7.527 -25.156 -10.922 1 97.81 142 CYS B CA 1
ATOM 4846 C C . CYS B 1 142 ? -7.531 -23.781 -10.266 1 97.81 142 CYS B C 1
ATOM 4848 O O . CYS B 1 142 ? -7.891 -23.641 -9.094 1 97.81 142 CYS B O 1
ATOM 4850 N N . LEU B 1 143 ? -7.215 -22.766 -11.039 1 97.69 143 LEU B N 1
ATOM 4851 C CA . LEU B 1 143 ? -7.105 -21.391 -10.539 1 97.69 143 LEU B CA 1
ATOM 4852 C C . LEU B 1 143 ? -8.461 -20.891 -10.055 1 97.69 143 LEU B C 1
ATOM 4854 O O . LEU B 1 143 ? -8.523 -20.078 -9.125 1 97.69 143 LEU B O 1
ATOM 4858 N N . GLN B 1 144 ? -9.555 -21.375 -10.766 1 96.62 144 GLN B N 1
ATOM 4859 C CA . GLN B 1 144 ? -10.859 -20.797 -10.445 1 96.62 144 GLN B CA 1
ATOM 4860 C C . GLN B 1 144 ? -10.797 -19.281 -10.406 1 96.62 144 GLN B C 1
ATOM 4862 O O . GLN B 1 144 ? -10.195 -18.656 -11.289 1 96.62 144 GLN B O 1
ATOM 4867 N N . SER B 1 145 ? -11.281 -18.609 -9.43 1 96.44 145 SER B N 1
ATOM 4868 C CA . SER B 1 145 ? -11.367 -17.141 -9.391 1 96.44 145 SER B CA 1
ATOM 4869 C C . SER B 1 145 ? -9.984 -16.516 -9.312 1 96.44 145 SER B C 1
ATOM 4871 O O . SER B 1 145 ? -9.82 -15.32 -9.578 1 96.44 145 SER B O 1
ATOM 4873 N N . CYS B 1 146 ? -8.984 -17.219 -8.977 1 97.94 146 CYS B N 1
ATOM 4874 C CA . CYS B 1 146 ? -7.633 -16.672 -8.93 1 97.94 146 CYS B CA 1
ATOM 4875 C C . CYS B 1 146 ? -7.152 -16.281 -10.32 1 97.94 146 CYS B C 1
ATOM 4877 O O . CYS B 1 146 ? -6.152 -15.578 -10.469 1 97.94 146 CYS B O 1
ATOM 4879 N N . VAL B 1 147 ? -7.879 -16.641 -11.344 1 97.81 147 VAL B N 1
ATOM 4880 C CA . VAL B 1 147 ? -7.484 -16.281 -12.703 1 97.81 147 VAL B CA 1
ATOM 4881 C C . VAL B 1 147 ? -7.887 -14.844 -12.992 1 97.81 147 VAL B C 1
ATOM 4883 O O . VAL B 1 147 ? -7.344 -14.211 -13.906 1 97.81 147 VAL B O 1
ATOM 4886 N N . LYS B 1 148 ? -8.844 -14.266 -12.25 1 97.69 148 LYS B N 1
ATOM 4887 C CA . LYS B 1 148 ? -9.461 -12.977 -12.547 1 97.69 148 LYS B CA 1
ATOM 4888 C C . LYS B 1 148 ? -8.422 -11.859 -12.586 1 97.69 148 LYS B C 1
ATOM 4890 O O . LYS B 1 148 ? -8.383 -11.07 -13.523 1 97.69 148 LYS B O 1
ATOM 4895 N N . PRO B 1 149 ? -7.5 -11.789 -11.57 1 98.5 149 PRO B N 1
ATOM 4896 C CA . PRO B 1 149 ? -6.477 -10.75 -11.688 1 98.5 149 PRO B CA 1
ATOM 4897 C C . PRO B 1 149 ? -5.562 -10.953 -12.891 1 98.5 149 PRO B C 1
ATOM 4899 O O . PRO B 1 149 ? -5.113 -9.984 -13.508 1 98.5 149 PRO B O 1
ATOM 4902 N N . LEU B 1 150 ? -5.309 -12.188 -13.258 1 98.19 150 LEU B N 1
ATOM 4903 C CA . LEU B 1 150 ? -4.434 -12.477 -14.383 1 98.19 150 LEU B CA 1
ATOM 4904 C C . LEU B 1 150 ? -5.082 -12.062 -15.695 1 98.19 150 LEU B C 1
ATOM 4906 O O . LEU B 1 150 ? -4.453 -11.398 -16.531 1 98.19 150 LEU B O 1
ATOM 4910 N N . GLN B 1 151 ? -6.293 -12.469 -15.875 1 96.75 151 GLN B N 1
ATOM 4911 C CA . GLN B 1 151 ? -6.977 -12.102 -17.109 1 96.75 151 GLN B CA 1
ATOM 4912 C C . GLN B 1 151 ? -7.168 -10.586 -17.203 1 96.75 151 GLN B C 1
ATOM 4914 O O . GLN B 1 151 ? -7.055 -10.008 -18.281 1 96.75 151 GLN B O 1
ATOM 4919 N N . TYR B 1 152 ? -7.508 -9.969 -16.078 1 97.94 152 TYR B N 1
ATOM 4920 C CA . TYR B 1 152 ? -7.629 -8.516 -16.062 1 97.94 152 TYR B CA 1
ATOM 4921 C C . TYR B 1 152 ? -6.316 -7.855 -16.484 1 97.94 152 TYR B C 1
ATOM 4923 O O . TYR B 1 152 ? -6.312 -6.934 -17.297 1 97.94 152 TYR B O 1
ATOM 4931 N N . ALA B 1 153 ? -5.223 -8.297 -15.898 1 98.19 153 ALA B N 1
ATOM 4932 C CA . ALA B 1 153 ? -3.91 -7.75 -16.219 1 98.19 153 ALA B CA 1
ATOM 4933 C C . ALA B 1 153 ? -3.621 -7.867 -17.719 1 98.19 153 ALA B C 1
ATOM 4935 O O . ALA B 1 153 ? -3.105 -6.93 -18.328 1 98.19 153 ALA B O 1
ATOM 4936 N N . ILE B 1 154 ? -3.939 -8.945 -18.266 1 96.5 154 ILE B N 1
ATOM 4937 C CA . ILE B 1 154 ? -3.717 -9.188 -19.688 1 96.5 154 ILE B CA 1
ATOM 4938 C C . ILE B 1 154 ? -4.57 -8.234 -20.516 1 96.5 154 ILE B C 1
ATOM 4940 O O . ILE B 1 154 ? -4.086 -7.641 -21.484 1 96.5 154 ILE B O 1
ATOM 4944 N N . ALA B 1 155 ? -5.84 -8.078 -20.125 1 96.5 155 ALA B N 1
ATOM 4945 C CA . ALA B 1 155 ? -6.742 -7.184 -20.844 1 96.5 155 ALA B CA 1
ATOM 4946 C C . ALA B 1 155 ? -6.203 -5.758 -20.859 1 96.5 155 ALA B C 1
ATOM 4948 O O . ALA B 1 155 ? -6.195 -5.094 -21.891 1 96.5 155 ALA B O 1
ATOM 4949 N N . VAL B 1 156 ? -5.754 -5.305 -19.703 1 96.81 156 VAL B N 1
ATOM 4950 C CA . VAL B 1 156 ? -5.23 -3.947 -19.594 1 96.81 156 VAL B CA 1
ATOM 4951 C C . VAL B 1 156 ? -3.924 -3.834 -20.375 1 96.81 156 VAL B C 1
ATOM 4953 O O . VAL B 1 156 ? -3.668 -2.818 -21.031 1 96.81 156 VAL B O 1
ATOM 4956 N N . HIS B 1 157 ? -3.092 -4.871 -20.234 1 95.25 157 HIS B N 1
ATOM 4957 C CA . HIS B 1 157 ? -1.839 -4.895 -20.984 1 95.25 157 HIS B CA 1
ATOM 4958 C C . HIS B 1 157 ? -2.088 -4.754 -22.484 1 95.25 157 HIS B C 1
ATOM 4960 O O . HIS B 1 157 ? -1.361 -4.035 -23.172 1 95.25 157 HIS B O 1
ATOM 4966 N N . GLU B 1 158 ? -3.115 -5.32 -22.984 1 93.12 158 GLU B N 1
ATOM 4967 C CA . GLU B 1 158 ? -3.375 -5.375 -24.422 1 93.12 158 GLU B CA 1
ATOM 4968 C C . GLU B 1 158 ? -4.188 -4.164 -24.875 1 93.12 158 GLU B C 1
ATOM 4970 O O . GLU B 1 158 ? -3.912 -3.59 -25.938 1 93.12 158 GLU B O 1
ATOM 4975 N N . ALA B 1 159 ? -5.172 -3.795 -24.109 1 94.12 159 ALA B N 1
ATOM 4976 C CA . ALA B 1 159 ? -6.145 -2.83 -24.609 1 94.12 159 ALA B CA 1
ATOM 4977 C C . ALA B 1 159 ? -5.992 -1.481 -23.922 1 94.12 159 ALA B C 1
ATOM 4979 O O . ALA B 1 159 ? -6.504 -0.468 -24.391 1 94.12 159 ALA B O 1
ATOM 4980 N N . GLY B 1 160 ? -5.312 -1.498 -22.75 1 94.69 160 GLY B N 1
ATOM 4981 C CA . GLY B 1 160 ? -5.164 -0.265 -22 1 94.69 160 GLY B CA 1
ATOM 4982 C C . GLY B 1 160 ? -6.246 -0.071 -20.953 1 94.69 160 GLY B C 1
ATOM 4983 O O . GLY B 1 160 ? -7.32 -0.666 -21.047 1 94.69 160 GLY B O 1
ATOM 4984 N N . THR B 1 161 ? -5.98 0.795 -20.016 1 95.62 161 THR B N 1
ATOM 4985 C CA . THR B 1 161 ? -6.844 1.042 -18.859 1 95.62 161 THR B CA 1
ATOM 4986 C C . THR B 1 161 ? -8.156 1.684 -19.297 1 95.62 161 THR B C 1
ATOM 4988 O O . THR B 1 161 ? -9.234 1.268 -18.859 1 95.62 161 THR B O 1
ATOM 4991 N N . GLU B 1 162 ? -8.094 2.676 -20.094 1 95.44 162 GLU B N 1
ATOM 4992 C CA . GLU B 1 162 ? -9.273 3.438 -20.5 1 95.44 162 GLU B CA 1
ATOM 4993 C C . GLU B 1 162 ? -10.289 2.547 -21.203 1 95.44 162 GLU B C 1
ATOM 4995 O O . GLU B 1 162 ? -11.484 2.592 -20.891 1 95.44 162 GLU B O 1
ATOM 5000 N N . LYS B 1 163 ? -9.852 1.759 -22.109 1 95.31 163 LYS B N 1
ATOM 5001 C CA . LYS B 1 163 ? -10.75 0.888 -22.859 1 95.31 163 LYS B CA 1
ATOM 5002 C C . LYS B 1 163 ? -11.406 -0.139 -21.938 1 95.31 163 LYS B C 1
ATOM 5004 O O . LYS B 1 163 ? -12.617 -0.382 -22.047 1 95.31 163 LYS B O 1
ATOM 5009 N N . VAL B 1 164 ? -10.695 -0.728 -21.062 1 96.81 164 VAL B N 1
ATOM 5010 C CA . VAL B 1 164 ? -11.203 -1.77 -20.188 1 96.81 164 VAL B CA 1
ATOM 5011 C C . VAL B 1 164 ? -12.25 -1.18 -19.234 1 96.81 164 VAL B C 1
ATOM 5013 O O . VAL B 1 164 ? -13.336 -1.745 -19.078 1 96.81 164 VAL B O 1
ATOM 5016 N N . HIS B 1 165 ? -12.008 -0.032 -18.766 1 95.56 165 HIS B N 1
ATOM 5017 C CA . HIS B 1 165 ? -12.875 0.518 -17.734 1 95.56 165 HIS B CA 1
ATOM 5018 C C . HIS B 1 165 ? -14.023 1.321 -18.344 1 95.56 165 HIS B C 1
ATOM 5020 O O . HIS B 1 165 ? -14.852 1.87 -17.625 1 95.56 165 HIS B O 1
ATOM 5026 N N . ARG B 1 166 ? -14.086 1.345 -19.562 1 95.62 166 ARG B N 1
ATOM 5027 C CA . ARG B 1 166 ? -15.336 1.739 -20.203 1 95.62 166 ARG B CA 1
ATOM 5028 C C . ARG B 1 166 ? -16.438 0.72 -19.938 1 95.62 166 ARG B C 1
ATOM 5030 O O . ARG B 1 166 ? -17.625 1.07 -19.906 1 95.62 166 ARG B O 1
ATOM 5037 N N . TYR B 1 167 ? -16.078 -0.511 -19.625 1 95.56 167 TYR B N 1
ATOM 5038 C CA . TYR B 1 167 ? -17.062 -1.584 -19.562 1 95.56 167 TYR B CA 1
ATOM 5039 C C . TYR B 1 167 ? -17.156 -2.146 -18.141 1 95.56 167 TYR B C 1
ATOM 5041 O O . TYR B 1 167 ? -18.141 -2.828 -17.812 1 95.56 167 TYR B O 1
ATOM 5049 N N . VAL B 1 168 ? -16.188 -1.984 -17.359 1 95.62 168 VAL B N 1
ATOM 5050 C CA . VAL B 1 168 ? -16.188 -2.529 -16 1 95.62 168 VAL B CA 1
ATOM 5051 C C . VAL B 1 168 ? -15.758 -1.451 -15.008 1 95.62 168 VAL B C 1
ATOM 5053 O O . VAL B 1 168 ? -14.852 -0.666 -15.289 1 95.62 168 VAL B O 1
ATOM 5056 N N . GLY B 1 169 ? -16.344 -1.365 -13.859 1 92.12 169 GLY B N 1
ATOM 5057 C CA . GLY B 1 169 ? -16.016 -0.387 -12.828 1 92.12 169 GLY B CA 1
ATOM 5058 C C . GLY B 1 169 ? -14.789 -0.754 -12.031 1 92.12 169 GLY B C 1
ATOM 5059 O O . GLY B 1 169 ? -14 -1.612 -12.438 1 92.12 169 GLY B O 1
ATOM 5060 N N . MET B 1 170 ? -14.562 0.016 -10.914 1 89.56 170 MET B N 1
ATOM 5061 C CA . MET B 1 170 ? -13.391 -0.172 -10.062 1 89.56 170 MET B CA 1
ATOM 5062 C C . MET B 1 170 ? -13.797 -0.259 -8.594 1 89.56 170 MET B C 1
ATOM 5064 O O . MET B 1 170 ? -12.938 -0.283 -7.711 1 89.56 170 MET B O 1
ATOM 5068 N N . GLU B 1 171 ? -15.062 -0.278 -8.219 1 84.81 171 GLU B N 1
ATOM 5069 C CA . GLU B 1 171 ? -15.539 -0.163 -6.848 1 84.81 171 GLU B CA 1
ATOM 5070 C C . GLU B 1 171 ? -15.891 -1.531 -6.27 1 84.81 171 GLU B C 1
ATOM 5072 O O . GLU B 1 171 ? -16.391 -2.402 -6.984 1 84.81 171 GLU B O 1
ATOM 5077 N N . PRO B 1 172 ? -15.672 -1.63 -4.918 1 81.31 172 PRO B N 1
ATOM 5078 C CA . PRO B 1 172 ? -16.203 -2.834 -4.277 1 81.31 172 PRO B CA 1
ATOM 5079 C C . PRO B 1 172 ? -17.719 -2.934 -4.383 1 81.31 172 PRO B C 1
ATOM 5081 O O . PRO B 1 172 ? -18.422 -1.914 -4.332 1 81.31 172 PRO B O 1
ATOM 5084 N N . SER B 1 173 ? -18.219 -4.043 -4.605 1 72.06 173 SER B N 1
ATOM 5085 C CA . SER B 1 173 ? -19.656 -4.227 -4.809 1 72.06 173 SER B CA 1
ATOM 5086 C C . SER B 1 173 ? -20.406 -4.164 -3.488 1 72.06 173 SER B C 1
ATOM 5088 O O . SER B 1 173 ? -21.594 -3.842 -3.465 1 72.06 173 SER B O 1
ATOM 5090 N N . GLY B 1 174 ? -19.734 -4.441 -2.383 1 65.94 174 GLY B N 1
ATOM 5091 C CA . GLY B 1 174 ? -20.406 -4.551 -1.105 1 65.94 174 GLY B CA 1
ATOM 5092 C C . GLY B 1 174 ? -21.25 -5.805 -0.987 1 65.94 174 GLY B C 1
ATOM 5093 O O . GLY B 1 174 ? -21.922 -6.02 0.03 1 65.94 174 GLY B O 1
ATOM 5094 N N . PHE B 1 175 ? -21.297 -6.66 -2.174 1 62.66 175 PHE B N 1
ATOM 5095 C CA . PHE B 1 175 ? -22.078 -7.891 -2.238 1 62.66 175 PHE B CA 1
ATOM 5096 C C . PHE B 1 175 ? -21.172 -9.094 -2.486 1 62.66 175 PHE B C 1
ATOM 5098 O O . PHE B 1 175 ? -19.969 -8.938 -2.736 1 62.66 175 PHE B O 1
ATOM 5105 N N . LYS B 1 176 ? -21.859 -10.234 -2.268 1 60.28 176 LYS B N 1
ATOM 5106 C CA . LYS B 1 176 ? -21.141 -11.461 -2.586 1 60.28 176 LYS B CA 1
ATOM 5107 C C . LYS B 1 176 ? -20.719 -11.492 -4.055 1 60.28 176 LYS B C 1
ATOM 5109 O O . LYS B 1 176 ? -21.375 -10.883 -4.902 1 60.28 176 LYS B O 1
ATOM 5114 N N . PHE B 1 177 ? -19.719 -12.164 -4.324 1 56.84 177 PHE B N 1
ATOM 5115 C CA . PHE B 1 177 ? -19.078 -12.188 -5.637 1 56.84 177 PHE B CA 1
ATOM 5116 C C . PHE B 1 177 ? -20.047 -12.695 -6.695 1 56.84 177 PHE B C 1
ATOM 5118 O O . PHE B 1 177 ? -19.859 -12.461 -7.891 1 56.84 177 PHE B O 1
ATOM 5125 N N . ASN B 1 178 ? -21.078 -13.297 -6.332 1 56.47 178 ASN B N 1
ATOM 5126 C CA . ASN B 1 178 ? -21.984 -13.93 -7.293 1 56.47 178 ASN B CA 1
ATOM 5127 C C . ASN B 1 178 ? -23.328 -13.227 -7.336 1 56.47 178 ASN B C 1
ATOM 5129 O O . ASN B 1 178 ? -24.312 -13.781 -7.836 1 56.47 178 ASN B O 1
ATOM 5133 N N . MET B 1 179 ? -23.359 -12.062 -6.879 1 60.81 179 MET B N 1
ATOM 5134 C CA . MET B 1 179 ? -24.625 -11.344 -6.824 1 60.81 179 MET B CA 1
ATOM 5135 C C . MET B 1 179 ? -24.891 -10.617 -8.141 1 60.81 179 MET B C 1
ATOM 5137 O O . MET B 1 179 ? -23.953 -10.109 -8.773 1 60.81 179 MET B O 1
ATOM 5141 N N . LEU B 1 180 ? -26.172 -10.648 -8.492 1 68.31 180 LEU B N 1
ATOM 5142 C CA . LEU B 1 180 ? -26.641 -9.922 -9.664 1 68.31 180 LEU B CA 1
ATOM 5143 C C . LEU B 1 180 ? -26.797 -8.438 -9.359 1 68.31 180 LEU B C 1
ATOM 5145 O O . LEU B 1 180 ? -27.859 -7.992 -8.922 1 68.31 180 LEU B O 1
ATOM 5149 N N . SER B 1 181 ? -25.734 -7.742 -9.359 1 73.56 181 SER B N 1
ATOM 5150 C CA . SER B 1 181 ? -25.766 -6.312 -9.078 1 73.56 181 SER B CA 1
ATOM 5151 C C . SER B 1 181 ? -24.797 -5.551 -9.969 1 73.56 181 SER B C 1
ATOM 5153 O O . SER B 1 181 ? -23.688 -6.023 -10.234 1 73.56 181 SER B O 1
ATOM 5155 N N . LEU B 1 182 ? -25.266 -4.516 -10.547 1 79.62 182 LEU B N 1
ATOM 5156 C CA . LEU B 1 182 ? -24.469 -3.592 -11.359 1 79.62 182 LEU B CA 1
ATOM 5157 C C . LEU B 1 182 ? -24.344 -2.238 -10.664 1 79.62 182 LEU B C 1
ATOM 5159 O O . LEU B 1 182 ? -25.062 -1.962 -9.695 1 79.62 182 LEU B O 1
ATOM 5163 N N . ASP B 1 183 ? -23.406 -1.529 -11.094 1 74.62 183 ASP B N 1
ATOM 5164 C CA . ASP B 1 183 ? -23.234 -0.196 -10.523 1 74.62 183 ASP B CA 1
ATOM 5165 C C . ASP B 1 183 ? -24.219 0.795 -11.148 1 74.62 183 ASP B C 1
ATOM 5167 O O . ASP B 1 183 ? -25.125 0.398 -11.867 1 74.62 183 ASP B O 1
ATOM 5171 N N . ASP B 1 184 ? -24.078 2.143 -10.812 1 74.5 184 ASP B N 1
ATOM 5172 C CA . ASP B 1 184 ? -25.016 3.182 -11.234 1 74.5 184 ASP B CA 1
ATOM 5173 C C . ASP B 1 184 ? -24.969 3.393 -12.742 1 74.5 184 ASP B C 1
ATOM 5175 O O . ASP B 1 184 ? -25.922 3.918 -13.336 1 74.5 184 ASP B O 1
ATOM 5179 N N . GLU B 1 185 ? -23.938 2.93 -13.359 1 80.44 185 GLU B N 1
ATOM 5180 C CA . GLU B 1 185 ? -23.797 3.086 -14.805 1 80.44 185 GLU B CA 1
ATOM 5181 C C . GLU B 1 185 ? -24.109 1.784 -15.531 1 80.44 185 GLU B C 1
ATOM 5183 O O . GLU B 1 185 ? -23.781 1.624 -16.703 1 80.44 185 GLU B O 1
ATOM 5188 N N . ASP B 1 186 ? -24.609 0.773 -14.82 1 85.94 186 ASP B N 1
ATOM 5189 C CA . ASP B 1 186 ? -24.984 -0.524 -15.375 1 85.94 186 ASP B CA 1
ATOM 5190 C C . ASP B 1 186 ? -23.766 -1.299 -15.844 1 85.94 186 ASP B C 1
ATOM 5192 O O . ASP B 1 186 ? -23.766 -1.893 -16.922 1 85.94 186 ASP B O 1
ATOM 5196 N N . LYS B 1 187 ? -22.734 -1.154 -15.117 1 91.25 187 LYS B N 1
ATOM 5197 C CA . LYS B 1 187 ? -21.5 -1.923 -15.312 1 91.25 187 LYS B CA 1
ATOM 5198 C C . LYS B 1 187 ? -21.234 -2.844 -14.133 1 91.25 187 LYS B C 1
ATOM 5200 O O . LYS B 1 187 ? -21.672 -2.562 -13.008 1 91.25 187 LYS B O 1
ATOM 5205 N N . PRO B 1 188 ? -20.594 -3.998 -14.523 1 92.31 188 PRO B N 1
ATOM 5206 C CA . PRO B 1 188 ? -20.094 -4.727 -13.359 1 92.31 188 PRO B CA 1
ATOM 5207 C C . PRO B 1 188 ? -19.234 -3.857 -12.438 1 92.31 188 PRO B C 1
ATOM 5209 O O . PRO B 1 188 ? -18.484 -3.008 -12.922 1 92.31 188 PRO B O 1
ATOM 5212 N N . HIS B 1 189 ? -19.266 -4.023 -11.18 1 88.88 189 HIS B N 1
ATOM 5213 C CA . HIS B 1 189 ? -18.641 -3.152 -10.188 1 88.88 189 HIS B CA 1
ATOM 5214 C C . HIS B 1 189 ? -17.125 -3.158 -10.32 1 88.88 189 HIS B C 1
ATOM 5216 O O . HIS B 1 189 ? -16.469 -2.135 -10.102 1 88.88 189 HIS B O 1
ATOM 5222 N N . ASN B 1 190 ? -16.547 -4.352 -10.633 1 91.81 190 ASN B N 1
ATOM 5223 C CA . ASN B 1 190 ? -15.109 -4.5 -10.758 1 91.81 190 ASN B CA 1
ATOM 5224 C C . ASN B 1 190 ? -14.734 -5.828 -11.414 1 91.81 190 ASN B C 1
ATOM 5226 O O . ASN B 1 190 ? -15.578 -6.711 -11.562 1 91.81 190 ASN B O 1
ATOM 5230 N N . PRO B 1 191 ? -13.516 -6.031 -11.797 1 95.25 191 PRO B N 1
ATOM 5231 C CA . PRO B 1 191 ? -13.094 -7.23 -12.531 1 95.25 191 PRO B CA 1
ATOM 5232 C C . PRO B 1 191 ? -12.883 -8.438 -11.625 1 95.25 191 PRO B C 1
ATOM 5234 O O . PRO B 1 191 ? -12.625 -9.539 -12.109 1 95.25 191 PRO B O 1
ATOM 5237 N N . MET B 1 192 ? -13.023 -8.312 -10.32 1 95 192 MET B N 1
ATOM 5238 C CA . MET B 1 192 ? -12.742 -9.414 -9.398 1 95 192 MET B CA 1
ATOM 5239 C C . MET B 1 192 ? -14.016 -10.195 -9.086 1 95 192 MET B C 1
ATOM 5241 O O . MET B 1 192 ? -13.969 -11.227 -8.414 1 95 192 MET B O 1
ATOM 5245 N N . VAL B 1 193 ? -15.117 -9.703 -9.539 1 92.38 193 VAL B N 1
ATOM 5246 C CA . VAL B 1 193 ? -16.375 -10.438 -9.383 1 92.38 193 VAL B CA 1
ATOM 5247 C C . VAL B 1 193 ? -16.719 -11.148 -10.688 1 92.38 193 VAL B C 1
ATOM 5249 O O . VAL B 1 193 ? -16.156 -10.844 -11.742 1 92.38 193 VAL B O 1
ATOM 5252 N N . ASN B 1 194 ? -17.656 -12.062 -10.648 1 92.44 194 ASN B N 1
ATOM 5253 C CA . ASN B 1 194 ? -17.984 -12.875 -11.82 1 92.44 194 ASN B CA 1
ATOM 5254 C C . ASN B 1 194 ? -18.453 -12.008 -12.984 1 92.44 194 ASN B C 1
ATOM 5256 O O . ASN B 1 194 ? -18.016 -12.195 -14.125 1 92.44 194 ASN B O 1
ATOM 5260 N N . ALA B 1 195 ? -19.344 -11.07 -12.711 1 92.56 195 ALA B N 1
ATOM 5261 C CA . ALA B 1 195 ? -19.859 -10.195 -13.75 1 92.56 195 ALA B CA 1
ATOM 5262 C C . ALA B 1 195 ? -18.719 -9.461 -14.469 1 92.56 195 ALA B C 1
ATOM 5264 O O . ALA B 1 195 ? -18.688 -9.406 -15.695 1 92.56 195 ALA B O 1
ATOM 5265 N N . GLY B 1 196 ? -17.797 -8.945 -13.711 1 95.69 196 GLY B N 1
ATOM 5266 C CA . GLY B 1 196 ? -16.641 -8.25 -14.281 1 95.69 196 GLY B CA 1
ATOM 5267 C C . GLY B 1 196 ? -15.734 -9.164 -15.078 1 95.69 196 GLY B C 1
ATOM 5268 O O . GLY B 1 196 ? -15.266 -8.789 -16.156 1 95.69 196 GLY B O 1
ATOM 5269 N N . ALA B 1 197 ? -15.5 -10.336 -14.578 1 95.94 197 ALA B N 1
ATOM 5270 C CA . ALA B 1 197 ? -14.609 -11.297 -15.227 1 95.94 197 ALA B CA 1
ATOM 5271 C C . ALA B 1 197 ? -15.172 -11.742 -16.578 1 95.94 197 ALA B C 1
ATOM 5273 O O . ALA B 1 197 ? -14.422 -11.953 -17.531 1 95.94 197 ALA B O 1
ATOM 5274 N N . ILE B 1 198 ? -16.438 -11.906 -16.641 1 95.5 198 ILE B N 1
ATOM 5275 C CA . ILE B 1 198 ? -17.094 -12.312 -17.875 1 95.5 198 ILE B CA 1
ATOM 5276 C C . ILE B 1 198 ? -16.938 -11.211 -18.922 1 95.5 198 ILE B C 1
ATOM 5278 O O . ILE B 1 198 ? -16.625 -11.492 -20.094 1 95.5 198 ILE B O 1
ATOM 5282 N N . VAL B 1 199 ? -17.172 -10.008 -18.484 1 96.31 199 VAL B N 1
ATOM 5283 C CA . VAL B 1 199 ? -17.016 -8.883 -19.406 1 96.31 199 VAL B CA 1
ATOM 5284 C C . VAL B 1 199 ? -15.555 -8.773 -19.844 1 96.31 199 VAL B C 1
ATOM 5286 O O . VAL B 1 199 ? -15.281 -8.516 -21.031 1 96.31 199 VAL B O 1
ATOM 5289 N N . ILE B 1 200 ? -14.586 -8.961 -18.969 1 96.81 200 ILE B N 1
ATOM 5290 C CA . ILE B 1 200 ? -13.172 -8.938 -19.312 1 96.81 200 ILE B CA 1
ATOM 5291 C C . ILE B 1 200 ? -12.875 -10.023 -20.359 1 96.81 200 ILE B C 1
ATOM 5293 O O . ILE B 1 200 ? -12.125 -9.797 -21.297 1 96.81 200 ILE B O 1
ATOM 5297 N N . SER B 1 201 ? -13.445 -11.188 -20.094 1 95.31 201 SER B N 1
ATOM 5298 C CA . SER B 1 201 ? -13.305 -12.266 -21.062 1 95.31 201 SER B CA 1
ATOM 5299 C C . SER B 1 201 ? -13.789 -11.852 -22.438 1 95.31 201 SER B C 1
ATOM 5301 O O . SER B 1 201 ? -13.164 -12.172 -23.453 1 95.31 201 SER B O 1
ATOM 5303 N N . SER B 1 202 ? -14.875 -11.141 -22.453 1 95 202 SER B N 1
ATOM 5304 C CA . SER B 1 202 ? -15.43 -10.672 -23.734 1 95 202 SER B CA 1
ATOM 5305 C C . SER B 1 202 ? -14.484 -9.68 -24.406 1 95 202 SER B C 1
ATOM 5307 O O . SER B 1 202 ? -14.336 -9.695 -25.625 1 95 202 SER B O 1
ATOM 5309 N N . LEU B 1 203 ? -13.875 -8.82 -23.641 1 94.75 203 LEU B N 1
ATOM 5310 C CA . LEU B 1 203 ? -12.953 -7.82 -24.156 1 94.75 203 LEU B CA 1
ATOM 5311 C C . LEU B 1 203 ? -11.727 -8.477 -24.766 1 94.75 203 LEU B C 1
ATOM 5313 O O . LEU B 1 203 ? -11.25 -8.062 -25.828 1 94.75 203 LEU B O 1
ATOM 5317 N N . ILE B 1 204 ? -11.211 -9.508 -24.125 1 93.38 204 ILE B N 1
ATOM 5318 C CA . ILE B 1 204 ? -10.039 -10.227 -24.625 1 93.38 204 ILE B CA 1
ATOM 5319 C C . ILE B 1 204 ? -10.391 -10.93 -25.922 1 93.38 204 ILE B C 1
ATOM 5321 O O . ILE B 1 204 ? -9.594 -10.922 -26.875 1 93.38 204 ILE B O 1
ATOM 5325 N N . LYS B 1 205 ? -11.523 -11.469 -26 1 87.25 205 LYS B N 1
ATOM 5326 C CA . LYS B 1 205 ? -11.953 -12.234 -27.172 1 87.25 205 LYS B CA 1
ATOM 5327 C C . LYS B 1 205 ? -12.172 -11.32 -28.375 1 87.25 205 LYS B C 1
ATOM 5329 O O . LYS B 1 205 ? -11.82 -11.672 -29.5 1 87.25 205 LYS B O 1
ATOM 5334 N N . VAL B 1 206 ? -12.797 -10.242 -28.156 1 82.12 206 VAL B N 1
ATOM 5335 C CA . VAL B 1 206 ? -13.102 -9.32 -29.25 1 82.12 206 VAL B CA 1
ATOM 5336 C C . VAL B 1 206 ? -11.812 -8.742 -29.812 1 82.12 206 VAL B C 1
ATOM 5338 O O . VAL B 1 206 ? -11.711 -8.492 -31.016 1 82.12 206 VAL B O 1
ATOM 5341 N N . ASN B 1 207 ? -10.898 -8.438 -29.016 1 74.75 207 ASN B N 1
ATOM 5342 C CA . ASN B 1 207 ? -9.648 -7.828 -29.453 1 74.75 207 ASN B CA 1
ATOM 5343 C C . ASN B 1 207 ? -8.789 -8.812 -30.25 1 74.75 207 ASN B C 1
ATOM 5345 O O . ASN B 1 207 ? -7.91 -8.398 -31 1 74.75 207 ASN B O 1
ATOM 5349 N N . ARG B 1 208 ? -9.023 -10.023 -30 1 66.62 208 ARG B N 1
ATOM 5350 C CA . ARG B 1 208 ? -8.133 -10.977 -30.672 1 66.62 208 ARG B CA 1
ATOM 5351 C C . ARG B 1 208 ? -8.891 -11.82 -31.688 1 66.62 208 ARG B C 1
ATOM 5353 O O . ARG B 1 208 ? -9.945 -12.375 -31.375 1 66.62 208 ARG B O 1
ATOM 5360 N N . TRP B 1 209 ? -8.828 -11.453 -32.906 1 51.06 209 TRP B N 1
ATOM 5361 C CA . TRP B 1 209 ? -9.477 -12.141 -34 1 51.06 209 TRP B CA 1
ATOM 5362 C C . TRP B 1 209 ? -9.125 -13.625 -34 1 51.06 209 TRP B C 1
ATOM 5364 O O . TRP B 1 209 ? -9.969 -14.469 -34.312 1 51.06 209 TRP B O 1
ATOM 5374 N N . THR B 1 210 ? -7.848 -13.953 -33.844 1 51.47 210 THR B N 1
ATOM 5375 C CA . THR B 1 210 ? -7.422 -15.344 -34 1 51.47 210 THR B CA 1
ATOM 5376 C C . THR B 1 210 ? -6.855 -15.898 -32.719 1 51.47 210 THR B C 1
ATOM 5378 O O . THR B 1 210 ? -6.215 -15.172 -31.938 1 51.47 210 THR B O 1
ATOM 5381 N N . CYS B 1 211 ? -7.066 -17.234 -32.281 1 56.34 211 CYS B N 1
ATOM 5382 C CA . CYS B 1 211 ? -6.703 -18.219 -31.266 1 56.34 211 CYS B CA 1
ATOM 5383 C C . CYS B 1 211 ? -6.645 -17.594 -29.875 1 56.34 211 CYS B C 1
ATOM 5385 O O . CYS B 1 211 ? -5.582 -17.547 -29.266 1 56.34 211 CYS B O 1
ATOM 5387 N N . THR B 1 212 ? -7.703 -16.969 -29.375 1 52.06 212 THR B N 1
ATOM 5388 C CA . THR B 1 212 ? -7.836 -16.25 -28.109 1 52.06 212 THR B CA 1
ATOM 5389 C C . THR B 1 212 ? -7.395 -17.125 -26.953 1 52.06 212 THR B C 1
ATOM 5391 O O . THR B 1 212 ? -6.672 -16.672 -26.062 1 52.06 212 THR B O 1
ATOM 5394 N N . ASP B 1 213 ? -7.855 -18.375 -26.906 1 58.09 213 ASP B N 1
ATOM 5395 C CA . ASP B 1 213 ? -7.535 -19.297 -25.812 1 58.09 213 ASP B CA 1
ATOM 5396 C C . ASP B 1 213 ? -6.027 -19.516 -25.703 1 58.09 213 ASP B C 1
ATOM 5398 O O . ASP B 1 213 ? -5.477 -19.547 -24.609 1 58.09 213 ASP B O 1
ATOM 5402 N N . CYS B 1 214 ? -5.535 -19.406 -26.812 1 65.62 214 CYS B N 1
ATOM 5403 C CA . CYS B 1 214 ? -4.102 -19.656 -26.875 1 65.62 214 CYS B CA 1
ATOM 5404 C C . CYS B 1 214 ? -3.314 -18.469 -26.328 1 65.62 214 CYS B C 1
ATOM 5406 O O . CYS B 1 214 ? -2.301 -18.641 -25.656 1 65.62 214 CYS B O 1
ATOM 5408 N N . CYS B 1 215 ? -3.973 -17.406 -26.297 1 80.69 215 CYS B N 1
ATOM 5409 C CA . CYS B 1 215 ? -3.199 -16.219 -25.953 1 80.69 215 CYS B CA 1
ATOM 5410 C C . CYS B 1 215 ? -3.096 -16.047 -24.438 1 80.69 215 CYS B C 1
ATOM 5412 O O . CYS B 1 215 ? -1.997 -15.898 -23.906 1 80.69 215 CYS B O 1
ATOM 5414 N N . VAL B 1 216 ? -4.234 -16.219 -23.734 1 89.75 216 VAL B N 1
ATOM 5415 C CA . VAL B 1 216 ? -4.199 -16.047 -22.281 1 89.75 216 VAL B CA 1
ATOM 5416 C C . VAL B 1 216 ? -3.355 -17.141 -21.641 1 89.75 216 VAL B C 1
ATOM 5418 O O . VAL B 1 216 ? -2.57 -16.891 -20.734 1 89.75 216 VAL B O 1
ATOM 5421 N N . MET B 1 217 ? -3.479 -18.312 -22.234 1 90.5 217 MET B N 1
ATOM 5422 C CA . MET B 1 217 ? -2.699 -19.438 -21.734 1 90.5 217 MET B CA 1
ATOM 5423 C C . MET B 1 217 ? -1.204 -19.172 -21.891 1 90.5 217 MET B C 1
ATOM 5425 O O . MET B 1 217 ? -0.414 -19.531 -21.016 1 90.5 217 MET B O 1
ATOM 5429 N N . GLU B 1 218 ? -0.888 -18.625 -22.969 1 91.94 218 GLU B N 1
ATOM 5430 C CA . GLU B 1 218 ? 0.517 -18.297 -23.188 1 91.94 218 GLU B CA 1
ATOM 5431 C C . GLU B 1 218 ? 1.02 -17.266 -22.188 1 91.94 218 GLU B C 1
ATOM 5433 O O . GLU B 1 218 ? 2.148 -17.359 -21.703 1 91.94 218 GLU B O 1
ATOM 5438 N N . PHE B 1 219 ? 0.19 -16.281 -21.891 1 94.19 219 PHE B N 1
ATOM 5439 C CA . PHE B 1 219 ? 0.55 -15.289 -20.891 1 94.19 219 PHE B CA 1
ATOM 5440 C C . PHE B 1 219 ? 0.74 -15.953 -19.531 1 94.19 219 PHE B C 1
ATOM 5442 O O . PHE B 1 219 ? 1.715 -15.68 -18.828 1 94.19 219 PHE B O 1
ATOM 5449 N N . VAL B 1 220 ? -0.165 -16.828 -19.219 1 95.94 220 VAL B N 1
ATOM 5450 C CA . VAL B 1 220 ? -0.118 -17.484 -17.922 1 95.94 220 VAL B CA 1
ATOM 5451 C C . VAL B 1 220 ? 1.139 -18.344 -17.828 1 95.94 220 VAL B C 1
ATOM 5453 O O . VAL B 1 220 ? 1.805 -18.375 -16.781 1 95.94 220 VAL B O 1
ATOM 5456 N N . LYS B 1 221 ? 1.48 -19 -18.875 1 95.62 221 LYS B N 1
ATOM 5457 C CA . LYS B 1 221 ? 2.691 -19.828 -18.922 1 95.62 221 LYS B CA 1
ATOM 5458 C C . LYS B 1 221 ? 3.939 -18.969 -18.75 1 95.62 221 LYS B C 1
ATOM 5460 O O . LYS B 1 221 ? 4.867 -19.344 -18.031 1 95.62 221 LYS B O 1
ATOM 5465 N N . LYS B 1 222 ? 3.912 -17.891 -19.422 1 96 222 LYS B N 1
ATOM 5466 C CA . LYS B 1 222 ? 5.039 -16.969 -19.297 1 96 222 LYS B CA 1
ATOM 5467 C C . LYS B 1 222 ? 5.164 -16.438 -17.875 1 96 222 LYS B C 1
ATOM 5469 O O . LYS B 1 222 ? 6.27 -16.328 -17.344 1 96 222 LYS B O 1
ATOM 5474 N N . MET B 1 223 ? 4.035 -16.156 -17.25 1 97.5 223 MET B N 1
ATOM 5475 C CA . MET B 1 223 ? 4.035 -15.656 -15.883 1 97.5 223 MET B CA 1
ATOM 5476 C C . MET B 1 223 ? 4.523 -16.719 -14.906 1 97.5 223 MET B C 1
ATOM 5478 O O . MET B 1 223 ? 5.094 -16.406 -13.859 1 97.5 223 MET B O 1
ATOM 5482 N N . ALA B 1 224 ? 4.344 -17.969 -15.258 1 97.12 224 ALA B N 1
ATOM 5483 C CA . ALA B 1 224 ? 4.707 -19.078 -14.383 1 97.12 224 ALA B CA 1
ATOM 5484 C C . ALA B 1 224 ? 6.164 -19.484 -14.586 1 97.12 224 ALA B C 1
ATOM 5486 O O . ALA B 1 224 ? 6.645 -20.422 -13.953 1 97.12 224 ALA B O 1
ATOM 5487 N N . GLY B 1 225 ? 6.91 -18.828 -15.43 1 93.06 225 GLY B N 1
ATOM 5488 C CA . GLY B 1 225 ? 8.328 -19.078 -15.648 1 93.06 225 GLY B CA 1
ATOM 5489 C C . GLY B 1 225 ? 8.617 -20.484 -16.109 1 93.06 225 GLY B C 1
ATOM 5490 O O . GLY B 1 225 ? 9.555 -21.125 -15.633 1 93.06 225 GLY B O 1
ATOM 5491 N N . GLN B 1 226 ? 7.707 -21.078 -16.781 1 84.75 226 GLN B N 1
ATOM 5492 C CA . GLN B 1 226 ? 7.844 -22.391 -17.391 1 84.75 226 GLN B CA 1
ATOM 5493 C C . GLN B 1 226 ? 7.59 -23.5 -16.359 1 84.75 226 GLN B C 1
ATOM 5495 O O . GLN B 1 226 ? 7.859 -24.672 -16.641 1 84.75 226 GLN B O 1
ATOM 5500 N N . GLU B 1 227 ? 7.219 -23.125 -15.266 1 94.19 227 GLU B N 1
ATOM 5501 C CA . GLU B 1 227 ? 6.703 -24.125 -14.336 1 94.19 227 GLU B CA 1
ATOM 5502 C C . GLU B 1 227 ? 5.344 -24.656 -14.789 1 94.19 227 GLU B C 1
ATOM 5504 O O . GLU B 1 227 ? 4.797 -24.188 -15.789 1 94.19 227 GLU B O 1
ATOM 5509 N N . TYR B 1 228 ? 4.852 -25.562 -14.148 1 96.06 228 TYR B N 1
ATOM 5510 C CA . TYR B 1 228 ? 3.682 -26.328 -14.578 1 96.06 228 TYR B CA 1
ATOM 5511 C C . TYR B 1 228 ? 2.473 -25.406 -14.75 1 96.06 228 TYR B C 1
ATOM 5513 O O . TYR B 1 228 ? 2.104 -24.672 -13.836 1 96.06 228 TYR B O 1
ATOM 5521 N N . VAL B 1 229 ? 1.871 -25.391 -15.883 1 97.25 229 VAL B N 1
ATOM 5522 C CA . VAL B 1 229 ? 0.563 -24.828 -16.219 1 97.25 229 VAL B CA 1
ATOM 5523 C C . VAL B 1 229 ? -0.2 -25.797 -17.109 1 97.25 229 VAL B C 1
ATOM 5525 O O . VAL B 1 229 ? 0.286 -26.188 -18.172 1 97.25 229 VAL B O 1
ATOM 5528 N N . GLY B 1 230 ? -1.313 -26.25 -16.625 1 96.38 230 GLY B N 1
ATOM 5529 C CA . GLY B 1 230 ? -2.119 -27.203 -17.391 1 96.38 230 GLY B CA 1
ATOM 5530 C C . GLY B 1 230 ? -3.566 -26.766 -17.531 1 96.38 230 GLY B C 1
ATOM 5531 O O . GLY B 1 230 ? -3.891 -25.594 -17.359 1 96.38 230 GLY B O 1
ATOM 5532 N N . PHE B 1 231 ? -4.371 -27.703 -18.031 1 95.81 231 PHE B N 1
ATOM 5533 C CA . PHE B 1 231 ? -5.793 -27.453 -18.25 1 95.81 231 PHE B CA 1
ATOM 5534 C C . PHE B 1 231 ? -6.613 -28.672 -17.844 1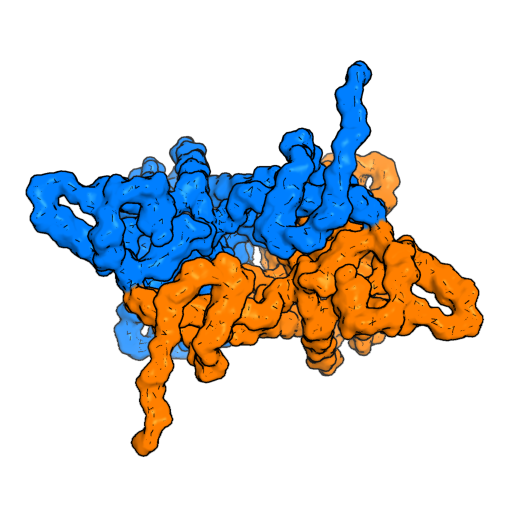 95.81 231 PHE B C 1
ATOM 5536 O O . PHE B 1 231 ? -6.273 -29.812 -18.188 1 95.81 231 PHE B O 1
ATOM 5543 N N . SER B 1 232 ? -7.637 -28.453 -17.078 1 95.56 232 SER B N 1
ATOM 5544 C CA . SER B 1 232 ? -8.508 -29.531 -16.641 1 95.56 232 SER B CA 1
ATOM 5545 C C . SER B 1 232 ? -9.805 -29.562 -17.438 1 95.56 232 SER B C 1
ATOM 5547 O O . SER B 1 232 ? -10.734 -28.797 -17.125 1 95.56 232 SER B O 1
ATOM 5549 N N . ASN B 1 233 ? -9.914 -30.469 -18.281 1 94.75 233 ASN B N 1
ATOM 5550 C CA . ASN B 1 233 ? -11.125 -30.625 -19.062 1 94.75 233 ASN B CA 1
ATOM 5551 C C . ASN B 1 233 ? -12.312 -31.031 -18.188 1 94.75 233 ASN B C 1
ATOM 5553 O O . ASN B 1 233 ? -13.445 -30.594 -18.438 1 94.75 233 ASN B O 1
ATOM 5557 N N . ALA B 1 234 ? -12.055 -31.859 -17.281 1 94.12 234 ALA B N 1
ATOM 5558 C CA . ALA B 1 234 ? -13.102 -32.312 -16.375 1 94.12 234 ALA B CA 1
ATOM 5559 C C . ALA B 1 234 ? -13.719 -31.141 -15.617 1 94.12 234 ALA B C 1
ATOM 5561 O O . ALA B 1 234 ? -14.938 -31.031 -15.5 1 94.12 234 ALA B O 1
ATOM 5562 N N . THR B 1 235 ? -12.875 -30.266 -15.109 1 93.44 235 THR B N 1
ATOM 5563 C CA . THR B 1 235 ? -13.359 -29.094 -14.391 1 93.44 235 THR B CA 1
ATOM 5564 C C . THR B 1 235 ? -14.125 -28.172 -15.328 1 93.44 235 THR B C 1
ATOM 5566 O O . THR B 1 235 ? -15.141 -27.594 -14.945 1 93.44 235 THR B O 1
ATOM 5569 N N . PHE B 1 236 ? -13.594 -28.031 -16.516 1 94.56 236 PHE B N 1
ATOM 5570 C CA . PHE B 1 236 ? -14.258 -27.172 -17.5 1 94.56 236 PHE B CA 1
ATOM 5571 C C . PHE B 1 236 ? -15.688 -27.656 -17.75 1 94.56 236 PHE B C 1
ATOM 5573 O O . PHE B 1 236 ? -16.625 -26.844 -17.734 1 94.56 236 PHE B O 1
ATOM 5580 N N . GLN B 1 237 ? -15.844 -28.906 -17.922 1 92.38 237 GLN B N 1
ATOM 5581 C CA . GLN B 1 237 ? -17.172 -29.469 -18.141 1 92.38 237 GLN B CA 1
ATOM 5582 C C . GLN B 1 237 ? -18.062 -29.297 -16.922 1 92.38 237 GLN B C 1
ATOM 5584 O O . GLN B 1 237 ? -19.25 -28.969 -17.062 1 92.38 237 GLN B O 1
ATOM 5589 N N . SER B 1 238 ? -17.5 -29.469 -15.789 1 89.94 238 SER B N 1
ATOM 5590 C CA . SER B 1 238 ? -18.25 -29.297 -14.547 1 89.94 238 SER B CA 1
ATOM 5591 C C . SER B 1 238 ? -18.703 -27.859 -14.383 1 89.94 238 SER B C 1
ATOM 5593 O O . SER B 1 238 ? -19.812 -27.594 -13.898 1 89.94 238 SER B O 1
ATOM 5595 N N . GLU B 1 239 ? -17.812 -26.875 -14.719 1 89.69 239 GLU B N 1
ATOM 5596 C CA . GLU B 1 239 ? -18.156 -25.453 -14.648 1 89.69 239 GLU B CA 1
ATOM 5597 C C . GLU B 1 239 ? -19.312 -25.109 -15.578 1 89.69 239 GLU B C 1
ATOM 5599 O O . GLU B 1 239 ? -20.203 -24.344 -15.211 1 89.69 239 GLU B O 1
ATOM 5604 N N . LYS B 1 240 ? -19.281 -25.688 -16.656 1 89.06 240 LYS B N 1
ATOM 5605 C CA . LYS B 1 240 ? -20.328 -25.438 -17.656 1 89.06 240 LYS B CA 1
ATOM 5606 C C . LYS B 1 240 ? -21.672 -26 -17.188 1 89.06 240 LYS B C 1
ATOM 5608 O O . LYS B 1 240 ? -22.703 -25.344 -17.328 1 89.06 240 LYS B O 1
ATOM 5613 N N . GLU B 1 241 ? -21.609 -27.125 -16.625 1 86.25 241 GLU B N 1
ATOM 5614 C CA . GLU B 1 241 ? -22.828 -27.828 -16.234 1 86.25 241 GLU B CA 1
ATOM 5615 C C . GLU B 1 241 ? -23.453 -27.188 -15 1 86.25 241 GLU B C 1
ATOM 5617 O O . GLU B 1 241 ? -24.672 -27.234 -14.828 1 86.25 241 GLU B O 1
ATOM 5622 N N . THR B 1 242 ? -22.672 -26.594 -14.203 1 82.44 242 THR B N 1
ATOM 5623 C CA . THR B 1 242 ? -23.172 -26.031 -12.953 1 82.44 242 THR B CA 1
ATOM 5624 C C . THR B 1 242 ? -23.141 -24.516 -13 1 82.44 242 THR B C 1
ATOM 5626 O O . THR B 1 242 ? -23.234 -23.859 -11.961 1 82.44 242 THR B O 1
ATOM 5629 N N . GLY B 1 243 ? -23.016 -24 -14.148 1 87.38 243 GLY B N 1
ATOM 5630 C CA . GLY B 1 243 ? -22.781 -22.562 -14.273 1 87.38 243 GLY B CA 1
ATOM 5631 C C . GLY B 1 243 ? -24.062 -21.766 -14.375 1 87.38 243 GLY B C 1
ATOM 5632 O O . GLY B 1 243 ? -24.109 -20.734 -15.047 1 87.38 243 GLY B O 1
ATOM 5633 N N . ASP B 1 244 ? -25.172 -22.25 -13.773 1 80.69 244 ASP B N 1
ATOM 5634 C CA . ASP B 1 244 ? -26.469 -21.594 -13.906 1 80.69 244 ASP B CA 1
ATOM 5635 C C . ASP B 1 244 ? -26.406 -20.141 -13.43 1 80.69 244 ASP B C 1
ATOM 5637 O O . ASP B 1 244 ? -27 -19.25 -14.047 1 80.69 244 ASP B O 1
ATOM 5641 N N . ARG B 1 245 ? -25.797 -19.953 -12.359 1 84.56 245 ARG B N 1
ATOM 5642 C CA . ARG B 1 245 ? -25.688 -18.594 -11.812 1 84.56 245 ARG B CA 1
ATOM 5643 C C . ARG B 1 245 ? -24.953 -17.672 -12.781 1 84.56 245 ARG B C 1
ATOM 5645 O O . ARG B 1 245 ? -25.359 -16.531 -12.984 1 84.56 245 ARG B O 1
ATOM 5652 N N . ASN B 1 246 ? -23.891 -18.141 -13.336 1 89.38 246 ASN B N 1
ATOM 5653 C CA . ASN B 1 246 ? -23.125 -17.344 -14.289 1 89.38 246 ASN B CA 1
ATOM 5654 C C . ASN B 1 246 ? -23.906 -17.062 -15.562 1 89.38 246 ASN B C 1
ATOM 5656 O O . ASN B 1 246 ? -23.781 -15.992 -16.156 1 89.38 246 ASN B O 1
ATOM 5660 N N . PHE B 1 247 ? -24.703 -18.016 -15.93 1 89.44 247 PHE B N 1
ATOM 5661 C CA . PHE B 1 247 ? -25.578 -17.781 -17.078 1 89.44 247 PHE B CA 1
ATOM 5662 C C . PHE B 1 247 ? -26.609 -16.703 -16.75 1 89.44 247 PHE B C 1
ATOM 5664 O O . PHE B 1 247 ? -26.875 -15.836 -17.578 1 89.44 247 PHE B O 1
ATOM 5671 N N . ALA B 1 248 ? -27.188 -16.781 -15.594 1 87.31 248 ALA B N 1
ATOM 5672 C CA . ALA B 1 248 ? -28.125 -15.75 -15.18 1 87.31 248 ALA B CA 1
ATOM 5673 C C . ALA B 1 248 ? -27.469 -14.367 -15.211 1 87.31 248 ALA B C 1
ATOM 5675 O O . ALA B 1 248 ? -28.062 -13.406 -15.711 1 87.31 248 ALA B O 1
ATOM 5676 N N . ILE B 1 249 ? -26.266 -14.273 -14.688 1 89.19 249 ILE B N 1
ATOM 5677 C CA . ILE B 1 249 ? -25.516 -13.023 -14.688 1 89.19 249 ILE B CA 1
ATOM 5678 C C . ILE B 1 249 ? -25.266 -12.57 -16.125 1 89.19 249 ILE B C 1
ATOM 5680 O O . ILE B 1 249 ? -25.453 -11.391 -16.453 1 89.19 249 ILE B O 1
ATOM 5684 N N . GLY B 1 250 ? -24.922 -13.531 -16.953 1 91.88 250 GLY B N 1
ATOM 5685 C CA . GLY B 1 250 ? -24.656 -13.227 -18.359 1 91.88 250 GLY B CA 1
ATOM 5686 C C . GLY B 1 250 ? -25.859 -12.641 -19.078 1 91.88 250 GLY B C 1
ATOM 5687 O O . GLY B 1 250 ? -25.734 -11.625 -19.766 1 91.88 250 GLY B O 1
ATOM 5688 N N . TYR B 1 251 ? -26.969 -13.25 -18.859 1 90.19 251 TYR B N 1
ATOM 5689 C CA . TYR B 1 251 ? -28.188 -12.789 -19.547 1 90.19 251 TYR B CA 1
ATOM 5690 C C . TYR B 1 251 ? -28.625 -11.438 -19 1 90.19 251 TYR B C 1
ATOM 5692 O O . TYR B 1 251 ? -29.109 -10.586 -19.75 1 90.19 251 TYR B O 1
ATOM 5700 N N . TYR B 1 252 ? -28.531 -11.312 -17.734 1 90.25 252 TYR B N 1
ATOM 5701 C CA . TYR B 1 252 ? -28.844 -10.023 -17.141 1 90.25 252 TYR B CA 1
ATOM 5702 C C . TYR B 1 252 ? -27.984 -8.914 -17.734 1 90.25 252 TYR B C 1
ATOM 5704 O O . TYR B 1 252 ? -28.5 -7.859 -18.109 1 90.25 252 TYR B O 1
ATOM 5712 N N . MET B 1 253 ? -26.703 -9.148 -17.859 1 93.12 253 MET B N 1
ATOM 5713 C CA . MET B 1 253 ? -25.766 -8.172 -18.406 1 93.12 253 MET B CA 1
ATOM 5714 C C . MET B 1 253 ? -26.031 -7.914 -19.875 1 93.12 253 MET B C 1
ATOM 5716 O O . MET B 1 253 ? -25.859 -6.797 -20.375 1 93.12 253 MET B O 1
ATOM 5720 N N . LYS B 1 254 ? -26.406 -8.938 -20.531 1 91.62 254 LYS B N 1
ATOM 5721 C CA . LYS B 1 254 ? -26.766 -8.781 -21.938 1 91.62 254 LYS B CA 1
ATOM 5722 C C . LYS B 1 254 ? -27.969 -7.844 -22.109 1 91.62 254 LYS B C 1
ATOM 5724 O O . LYS B 1 254 ? -27.953 -6.973 -22.969 1 91.62 254 LYS B O 1
ATOM 5729 N N . GLU B 1 255 ? -28.953 -8.047 -21.266 1 90.19 255 GLU B N 1
ATOM 5730 C CA . GLU B 1 255 ? -30.125 -7.184 -21.281 1 90.19 255 GLU B CA 1
ATOM 5731 C C . GLU B 1 255 ? -29.75 -5.73 -21.016 1 90.19 255 GLU B C 1
ATOM 5733 O O . GLU B 1 255 ? -30.297 -4.812 -21.625 1 90.19 255 GLU B O 1
ATOM 5738 N N . LYS B 1 256 ? -28.828 -5.555 -20.141 1 91.38 256 LYS B N 1
ATOM 5739 C CA . LYS B 1 256 ? -28.406 -4.215 -19.75 1 91.38 256 LYS B CA 1
ATOM 5740 C C . LYS B 1 256 ? -27.359 -3.66 -20.688 1 91.38 256 LYS B C 1
ATOM 5742 O O . LYS B 1 256 ? -26.844 -2.559 -20.484 1 91.38 256 LYS B O 1
ATOM 5747 N N . LYS B 1 257 ? -26.906 -4.465 -21.703 1 93.44 257 LYS B N 1
ATOM 5748 C CA . LYS B 1 257 ? -25.969 -4.051 -22.75 1 93.44 257 LYS B CA 1
ATOM 5749 C C . LYS B 1 257 ? -24.594 -3.738 -22.156 1 93.44 257 LYS B C 1
ATOM 5751 O O . LYS B 1 257 ? -24 -2.719 -22.484 1 93.44 257 LYS B O 1
ATOM 5756 N N . CYS B 1 258 ? -24.156 -4.605 -21.266 1 94.06 258 CYS B N 1
ATOM 5757 C CA . CYS B 1 258 ? -22.875 -4.422 -20.578 1 94.06 258 CYS B CA 1
ATOM 5758 C C . CYS B 1 258 ? -21.719 -4.895 -21.453 1 94.06 258 CYS B C 1
ATOM 5760 O O . CYS B 1 258 ? -20.562 -4.543 -21.203 1 94.06 258 CYS B O 1
ATOM 5762 N N . PHE B 1 259 ? -21.969 -5.629 -22.516 1 95.44 259 PHE B N 1
ATOM 5763 C CA . PHE B 1 259 ? -20.906 -6.234 -23.312 1 95.44 259 PHE B CA 1
ATOM 5764 C C . PHE B 1 259 ? -20.469 -5.293 -24.422 1 95.44 259 PHE B C 1
ATOM 5766 O O . PHE B 1 259 ? -21.281 -4.52 -24.938 1 95.44 259 PHE B O 1
ATOM 5773 N N . PRO B 1 260 ? -19.156 -5.34 -24.766 1 94.69 260 PRO B N 1
ATOM 5774 C CA . PRO B 1 260 ? -18.719 -4.535 -25.906 1 94.69 260 PRO B CA 1
ATOM 5775 C C . PRO B 1 260 ? -19.359 -4.961 -27.219 1 94.69 260 PRO B C 1
ATOM 5777 O O . PRO B 1 260 ? -19.797 -6.109 -27.359 1 94.69 260 PRO B O 1
ATOM 5780 N N . PRO B 1 261 ? -19.359 -3.979 -28.172 1 93.12 261 PRO B N 1
ATOM 5781 C CA . PRO B 1 261 ? -19.938 -4.324 -29.484 1 93.12 261 PRO B CA 1
ATOM 5782 C C . PRO B 1 261 ? -19.234 -5.512 -30.141 1 93.12 261 PRO B C 1
ATOM 5784 O O . PRO B 1 261 ? -18 -5.586 -30.141 1 93.12 261 PRO B O 1
ATOM 5787 N N . GLY B 1 262 ? -20.031 -6.449 -30.609 1 91 262 GLY B N 1
ATOM 5788 C CA . GLY B 1 262 ? -19.5 -7.602 -31.312 1 91 262 GLY B CA 1
ATOM 5789 C C . GLY B 1 262 ? -19.234 -8.797 -30.422 1 91 262 GLY B C 1
ATOM 5790 O O . GLY B 1 262 ? -18.969 -9.898 -30.891 1 91 262 GLY B O 1
ATOM 5791 N N . ALA B 1 263 ? -19.391 -8.602 -29.109 1 93.06 263 ALA B N 1
ATOM 5792 C CA . ALA B 1 263 ? -19.141 -9.688 -28.172 1 93.06 263 ALA B CA 1
ATOM 5793 C C . ALA B 1 263 ? -20.312 -10.656 -28.125 1 93.06 263 ALA B C 1
ATOM 5795 O O . ALA B 1 263 ? -21.469 -10.234 -28.172 1 93.06 263 ALA B O 1
ATOM 5796 N N . ASP B 1 264 ? -20.016 -11.93 -28.078 1 93.25 264 ASP B N 1
ATOM 5797 C CA . ASP B 1 264 ? -21 -12.969 -27.844 1 93.25 264 ASP B CA 1
ATOM 5798 C C . ASP B 1 264 ? -21 -13.422 -26.391 1 93.25 264 ASP B C 1
ATOM 5800 O O . ASP B 1 264 ? -19.969 -13.883 -25.875 1 93.25 264 ASP B O 1
ATOM 5804 N N . MET B 1 265 ? -22.125 -13.281 -25.766 1 93.25 265 MET B N 1
ATOM 5805 C CA . MET B 1 265 ? -22.234 -13.547 -24.344 1 93.25 265 MET B CA 1
ATOM 5806 C C . MET B 1 265 ? -21.891 -15.008 -24.031 1 93.25 265 MET B C 1
ATOM 5808 O O . MET B 1 265 ? -21.156 -15.289 -23.094 1 93.25 265 MET B O 1
ATOM 5812 N N . ILE B 1 266 ? -22.391 -15.938 -24.797 1 94 266 ILE B N 1
ATOM 5813 C CA . ILE B 1 266 ? -22.172 -17.359 -24.562 1 94 266 ILE B CA 1
ATOM 5814 C C . ILE B 1 266 ? -20.688 -17.688 -24.766 1 94 266 ILE B C 1
ATOM 5816 O O . ILE B 1 266 ? -20.109 -18.438 -23.969 1 94 266 ILE B O 1
ATOM 5820 N N . ASP B 1 267 ? -20.141 -17.141 -25.781 1 93 267 ASP B N 1
ATOM 5821 C CA . ASP B 1 267 ? -18.719 -17.344 -26.031 1 93 267 ASP B CA 1
ATOM 5822 C C . ASP B 1 267 ? -17.875 -16.781 -24.891 1 93 267 ASP B C 1
ATOM 5824 O O . ASP B 1 267 ? -16.844 -17.344 -24.531 1 93 267 ASP B O 1
ATOM 5828 N N . SER B 1 268 ? -18.281 -15.648 -24.422 1 93.94 268 SER B N 1
ATOM 5829 C CA . SER B 1 268 ? -17.562 -15.008 -23.312 1 93.94 268 SER B CA 1
ATOM 5830 C C . SER B 1 268 ? -17.641 -15.867 -22.047 1 93.94 268 SER B C 1
ATOM 5832 O O . SER B 1 268 ? -16.641 -16 -21.344 1 93.94 268 SER B O 1
ATOM 5834 N N . LEU B 1 269 ? -18.766 -16.391 -21.797 1 94.06 269 LEU B N 1
ATOM 5835 C CA . LEU B 1 269 ? -18.953 -17.25 -20.625 1 94.06 269 LEU B CA 1
ATOM 5836 C C . LEU B 1 269 ? -18.125 -18.516 -20.75 1 94.06 269 LEU B C 1
ATOM 5838 O O . LEU B 1 269 ? -17.5 -18.953 -19.797 1 94.06 269 LEU B O 1
ATOM 5842 N N . ASP B 1 270 ? -18.188 -19.078 -21.922 1 93.81 270 ASP B N 1
ATOM 5843 C CA . ASP B 1 270 ? -17.406 -20.281 -22.203 1 93.81 270 ASP B CA 1
ATOM 5844 C C . ASP B 1 270 ? -15.914 -20.031 -21.984 1 93.81 270 ASP B C 1
ATOM 5846 O O . ASP B 1 270 ? -15.227 -20.859 -21.391 1 93.81 270 ASP B O 1
ATOM 5850 N N . PHE B 1 271 ? -15.523 -18.984 -22.469 1 94.06 271 PHE B N 1
ATOM 5851 C CA . PHE B 1 271 ? -14.117 -18.625 -22.312 1 94.06 271 PHE B CA 1
ATOM 5852 C C . PHE B 1 271 ? -13.766 -18.422 -20.844 1 94.06 271 PHE B C 1
ATOM 5854 O O . PHE B 1 271 ? -12.711 -18.875 -20.391 1 94.06 271 PHE B O 1
ATOM 5861 N N . TYR B 1 272 ? -14.594 -17.734 -20.141 1 94.81 272 TYR B N 1
ATOM 5862 C CA . TYR B 1 272 ? -14.367 -17.531 -18.719 1 94.81 272 TYR B CA 1
ATOM 5863 C C . TYR B 1 272 ? -14.266 -18.875 -18 1 94.81 272 TYR B C 1
ATOM 5865 O O . TYR B 1 272 ? -13.398 -19.062 -17.141 1 94.81 272 TYR B O 1
ATOM 5873 N N . PHE B 1 273 ? -15.109 -19.828 -18.328 1 94.56 273 PHE B N 1
ATOM 5874 C CA . PHE B 1 273 ? -15.062 -21.156 -17.734 1 94.56 273 PHE B CA 1
ATOM 5875 C C . PHE B 1 273 ? -13.742 -21.844 -18.047 1 94.56 273 PHE B C 1
ATOM 5877 O O . PHE B 1 273 ? -13.195 -22.562 -17.219 1 94.56 273 PHE B O 1
ATOM 5884 N N . GLN B 1 274 ? -13.328 -21.672 -19.25 1 94.81 274 GLN B N 1
ATOM 5885 C CA . GLN B 1 274 ? -12.039 -22.219 -19.625 1 94.81 274 GLN B CA 1
ATOM 5886 C C . GLN B 1 274 ? -10.914 -21.656 -18.766 1 94.81 274 GLN B C 1
ATOM 5888 O O . GLN B 1 274 ? -10.047 -22.406 -18.312 1 94.81 274 GLN B O 1
ATOM 5893 N N . LEU B 1 275 ? -10.93 -20.375 -18.594 1 96.06 275 LEU B N 1
ATOM 5894 C CA . LEU B 1 275 ? -9.891 -19.719 -17.797 1 96.06 275 LEU B CA 1
ATOM 5895 C C . LEU B 1 275 ? -9.914 -20.219 -16.359 1 96.06 275 LEU B C 1
ATOM 5897 O O . LEU B 1 275 ? -8.859 -20.469 -15.758 1 96.06 275 LEU B O 1
ATOM 5901 N N . CYS B 1 276 ? -11.102 -20.375 -15.805 1 95.62 276 CYS B N 1
ATOM 5902 C CA . CYS B 1 276 ? -11.234 -20.875 -14.445 1 95.62 276 CYS B CA 1
ATOM 5903 C C . CYS B 1 276 ? -10.664 -22.281 -14.312 1 95.62 276 CYS B C 1
ATOM 5905 O O . CYS B 1 276 ? -10.289 -22.703 -13.219 1 95.62 276 CYS B O 1
ATOM 5907 N N . SER B 1 277 ? -10.516 -23 -15.438 1 96.44 277 SER B N 1
ATOM 5908 C CA . SER B 1 277 ? -10.141 -24.406 -15.445 1 96.44 277 SER B CA 1
ATOM 5909 C C . SER B 1 277 ? -8.648 -24.578 -15.711 1 96.44 277 SER B C 1
ATOM 5911 O O . SER B 1 277 ? -8.172 -25.703 -15.852 1 96.44 277 SER B O 1
ATOM 5913 N N . ILE B 1 278 ? -7.949 -23.516 -15.781 1 96.69 278 ILE B N 1
ATOM 5914 C CA . ILE B 1 278 ? -6.496 -23.594 -15.875 1 96.69 278 ILE B CA 1
ATOM 5915 C C . ILE B 1 278 ? -5.922 -24.172 -14.586 1 96.69 278 ILE B C 1
ATOM 5917 O O . ILE B 1 278 ? -6.312 -23.766 -13.492 1 96.69 278 ILE B O 1
ATOM 5921 N N . GLU B 1 279 ? -4.98 -25.109 -14.734 1 97.69 279 GLU B N 1
ATOM 5922 C CA . GLU B 1 279 ? -4.379 -25.797 -13.602 1 97.69 279 GLU B CA 1
ATOM 5923 C C . GLU B 1 279 ? -2.971 -25.281 -13.32 1 97.69 279 GLU B C 1
ATOM 5925 O O . GLU B 1 279 ? -2.184 -25.062 -14.25 1 97.69 279 GLU B O 1
ATOM 5930 N N . VAL B 1 280 ? -2.723 -25.078 -12.047 1 98.31 280 VAL B N 1
ATOM 5931 C CA . VAL B 1 280 ? -1.39 -24.688 -11.594 1 98.31 280 VAL B CA 1
ATOM 5932 C C . VAL B 1 280 ? -1.03 -25.453 -10.32 1 98.31 280 VAL B C 1
ATOM 5934 O O . VAL B 1 280 ? -1.849 -26.219 -9.789 1 98.31 280 VAL B O 1
ATOM 5937 N N . THR B 1 281 ? 0.159 -25.375 -9.906 1 98.56 281 THR B N 1
ATOM 5938 C CA . THR B 1 281 ? 0.601 -25.812 -8.586 1 98.56 281 THR B CA 1
ATOM 5939 C C . THR B 1 281 ? 0.928 -24.609 -7.699 1 98.56 281 THR B C 1
ATOM 5941 O O . THR B 1 281 ? 0.943 -23.469 -8.172 1 98.56 281 THR B O 1
ATOM 5944 N N . CYS B 1 282 ? 1.103 -24.891 -6.41 1 98.69 282 CYS B N 1
ATOM 5945 C CA . CYS B 1 282 ? 1.54 -23.797 -5.547 1 98.69 282 CYS B CA 1
ATOM 5946 C C . CYS B 1 282 ? 2.828 -23.172 -6.066 1 98.69 282 CYS B C 1
ATOM 5948 O O . CYS B 1 282 ? 3.004 -21.953 -5.996 1 98.69 282 CYS B O 1
ATOM 5950 N N . GLU B 1 283 ? 3.676 -24 -6.602 1 98.12 283 GLU B N 1
ATOM 5951 C CA . GLU B 1 283 ? 4.977 -23.547 -7.078 1 98.12 283 GLU B CA 1
ATOM 5952 C C . GLU B 1 283 ? 4.832 -22.625 -8.281 1 98.12 283 GLU B C 1
ATOM 5954 O O . GLU B 1 283 ? 5.367 -21.516 -8.289 1 98.12 283 GLU B O 1
ATOM 5959 N N . SER B 1 284 ? 4.105 -23.062 -9.281 1 98.19 284 SER B N 1
ATOM 5960 C CA . SER B 1 284 ? 3.922 -22.203 -10.453 1 98.19 284 SER B CA 1
ATOM 5961 C C . SER B 1 284 ? 3.1 -20.969 -10.117 1 98.19 284 SER B C 1
ATOM 5963 O O . SER B 1 284 ? 3.371 -19.875 -10.625 1 98.19 284 SER B O 1
ATOM 5965 N N . GLY B 1 285 ? 2.086 -21.141 -9.234 1 98.69 285 GLY B N 1
ATOM 5966 C CA . GLY B 1 285 ? 1.284 -20 -8.805 1 98.69 285 GLY B CA 1
ATOM 5967 C C . GLY B 1 285 ? 2.096 -18.922 -8.109 1 98.69 285 GLY B C 1
ATOM 5968 O O . GLY B 1 285 ? 1.834 -17.734 -8.273 1 98.69 285 GLY B O 1
ATOM 5969 N N . SER B 1 286 ? 3.066 -19.359 -7.312 1 98.81 286 SER B N 1
ATOM 5970 C CA . SER B 1 286 ? 3.895 -18.406 -6.594 1 98.81 286 SER B CA 1
ATOM 5971 C C . SER B 1 286 ? 4.734 -17.578 -7.559 1 98.81 286 SER B C 1
ATOM 5973 O O . SER B 1 286 ? 4.977 -16.391 -7.32 1 98.81 286 SER B O 1
ATOM 5975 N N . ILE B 1 287 ? 5.156 -18.156 -8.641 1 98.5 287 ILE B N 1
ATOM 5976 C CA . ILE B 1 287 ? 5.949 -17.453 -9.641 1 98.5 287 ILE B CA 1
ATOM 5977 C C . ILE B 1 287 ? 5.066 -16.453 -10.383 1 98.5 287 ILE B C 1
ATOM 5979 O O . ILE B 1 287 ? 5.496 -15.328 -10.672 1 98.5 287 ILE B O 1
ATOM 5983 N N . MET B 1 288 ? 3.826 -16.875 -10.672 1 98.62 288 MET B N 1
ATOM 5984 C CA . MET B 1 288 ? 2.871 -15.953 -11.273 1 98.62 288 MET B CA 1
ATOM 5985 C C . MET B 1 288 ? 2.672 -14.719 -10.398 1 98.62 288 MET B C 1
ATOM 5987 O O . MET B 1 288 ? 2.709 -13.586 -10.891 1 98.62 288 MET B O 1
ATOM 5991 N N . ALA B 1 289 ? 2.469 -14.984 -9.133 1 98.81 289 ALA B N 1
ATOM 5992 C CA . ALA B 1 289 ? 2.307 -13.898 -8.172 1 98.81 289 ALA B CA 1
ATOM 5993 C C . ALA B 1 289 ? 3.561 -13.031 -8.109 1 98.81 289 ALA B C 1
ATOM 5995 O O . ALA B 1 289 ? 3.471 -11.805 -7.98 1 98.81 289 ALA B O 1
ATOM 5996 N N . ALA B 1 290 ? 4.691 -13.633 -8.188 1 98.75 290 ALA B N 1
ATOM 5997 C CA . ALA B 1 290 ? 5.961 -12.906 -8.148 1 98.75 290 ALA B CA 1
ATOM 5998 C C . ALA B 1 290 ? 6.125 -12.039 -9.391 1 98.75 290 ALA B C 1
ATOM 6000 O O . ALA B 1 290 ? 6.73 -10.961 -9.328 1 98.75 290 ALA B O 1
ATOM 6001 N N . THR B 1 291 ? 5.617 -12.492 -10.484 1 98.38 291 THR B N 1
ATOM 6002 C CA . THR B 1 291 ? 5.645 -11.68 -11.695 1 98.38 291 THR B CA 1
ATOM 6003 C C . THR B 1 291 ? 4.852 -10.391 -11.5 1 98.38 291 THR B C 1
ATOM 6005 O O . THR B 1 291 ? 5.273 -9.328 -11.953 1 98.38 291 THR B O 1
ATOM 6008 N N . LEU B 1 292 ? 3.752 -10.523 -10.828 1 98.38 292 LEU B N 1
ATOM 6009 C CA . LEU B 1 292 ? 3 -9.32 -10.469 1 98.38 292 LEU B CA 1
ATOM 6010 C C . LEU B 1 292 ? 3.789 -8.461 -9.492 1 98.38 292 LEU B C 1
ATOM 6012 O O . LEU B 1 292 ? 3.857 -7.238 -9.648 1 98.38 292 LEU B O 1
ATOM 6016 N N . ALA B 1 293 ? 4.41 -9.109 -8.539 1 98.38 293 ALA B N 1
ATOM 6017 C CA . ALA B 1 293 ? 5.188 -8.383 -7.535 1 98.38 293 ALA B CA 1
ATOM 6018 C C . ALA B 1 293 ? 6.355 -7.641 -8.18 1 98.38 293 ALA B C 1
ATOM 6020 O O . ALA B 1 293 ? 6.793 -6.605 -7.68 1 98.38 293 ALA B O 1
ATOM 6021 N N . ASN B 1 294 ? 6.82 -8.148 -9.273 1 97.25 294 ASN B N 1
ATOM 6022 C CA . ASN B 1 294 ? 8.008 -7.629 -9.945 1 97.25 294 ASN B CA 1
ATOM 6023 C C . ASN B 1 294 ? 7.637 -6.719 -11.117 1 97.25 294 ASN B C 1
ATOM 6025 O O . ASN B 1 294 ? 8.422 -6.555 -12.055 1 97.25 294 ASN B O 1
ATOM 6029 N N . GLY B 1 295 ? 6.516 -6.191 -11.148 1 94.62 295 GLY B N 1
ATOM 6030 C CA . GLY B 1 295 ? 6.129 -5.188 -12.125 1 94.62 295 GLY B CA 1
ATOM 6031 C C . GLY B 1 295 ? 5.855 -5.77 -13.5 1 94.62 295 GLY B C 1
ATOM 6032 O O . GLY B 1 295 ? 5.988 -5.074 -14.516 1 94.62 295 GLY B O 1
ATOM 6033 N N . GLY B 1 296 ? 5.609 -7.047 -13.617 1 96.44 296 GLY B N 1
ATOM 6034 C CA . GLY B 1 296 ? 5.258 -7.668 -14.883 1 96.44 296 GLY B CA 1
ATOM 6035 C C . GLY B 1 296 ? 6.402 -8.453 -15.5 1 96.44 296 GLY B C 1
ATOM 6036 O O . GLY B 1 296 ? 6.262 -9.016 -16.594 1 96.44 296 GLY B O 1
ATOM 6037 N N . ILE B 1 297 ? 7.488 -8.5 -14.805 1 95.25 297 ILE B N 1
ATOM 6038 C CA . ILE B 1 297 ? 8.648 -9.258 -15.266 1 95.25 297 ILE B CA 1
ATOM 6039 C C . ILE B 1 297 ? 8.758 -10.562 -14.484 1 95.25 297 ILE B C 1
ATOM 6041 O O . ILE B 1 297 ? 8.797 -10.555 -13.25 1 95.25 297 ILE B O 1
ATOM 6045 N N . CYS B 1 298 ? 8.75 -11.641 -15.164 1 96.69 298 CYS B N 1
ATOM 6046 C CA . CYS B 1 298 ? 8.914 -12.93 -14.5 1 96.69 298 CYS B CA 1
ATOM 6047 C C . CYS B 1 298 ? 10.305 -13.039 -13.875 1 96.69 298 CYS B C 1
ATOM 6049 O O . CYS B 1 298 ? 11.312 -12.93 -14.57 1 96.69 298 CYS B O 1
ATOM 6051 N N . PRO B 1 299 ? 10.414 -13.281 -12.633 1 95 299 PRO B N 1
ATOM 6052 C CA . PRO B 1 299 ? 11.711 -13.234 -11.953 1 95 299 PRO B CA 1
ATOM 6053 C C . PRO B 1 299 ? 12.641 -14.375 -12.383 1 95 299 PRO B C 1
ATOM 6055 O O . PRO B 1 299 ? 13.859 -14.25 -12.281 1 95 299 PRO B O 1
ATOM 6058 N N . ILE B 1 300 ? 12.133 -15.438 -12.852 1 92.75 300 ILE B N 1
ATOM 6059 C CA . ILE B 1 300 ? 12.961 -16.609 -13.109 1 92.75 300 ILE B CA 1
ATOM 6060 C C . ILE B 1 300 ? 13.438 -16.594 -14.562 1 92.75 300 ILE B C 1
ATOM 6062 O O . ILE B 1 300 ? 14.523 -17.094 -14.875 1 92.75 300 ILE B O 1
ATOM 6066 N N . THR B 1 301 ? 12.68 -15.984 -15.422 1 91.12 301 THR B N 1
ATOM 6067 C CA . THR B 1 301 ? 13.062 -15.984 -16.828 1 91.12 301 THR B CA 1
ATOM 6068 C C . THR B 1 301 ? 13.578 -14.609 -17.25 1 91.12 301 THR B C 1
ATOM 6070 O O . THR B 1 301 ? 14.273 -14.484 -18.266 1 91.12 301 THR B O 1
ATOM 6073 N N . GLY B 1 302 ? 13.102 -13.555 -16.547 1 89.56 302 GLY B N 1
ATOM 6074 C CA . GLY B 1 302 ? 13.477 -12.203 -16.922 1 89.56 302 GLY B CA 1
ATOM 6075 C C . GLY B 1 302 ? 12.609 -11.625 -18.016 1 89.56 302 GLY B C 1
ATOM 6076 O O . GLY B 1 302 ? 12.789 -10.477 -18.422 1 89.56 302 GLY B O 1
ATOM 6077 N N . GLU B 1 303 ? 11.609 -12.336 -18.422 1 91.06 303 GLU B N 1
ATOM 6078 C CA . GLU B 1 303 ? 10.758 -11.891 -19.516 1 91.06 303 GLU B CA 1
ATOM 6079 C C . GLU B 1 303 ? 9.781 -10.812 -19.047 1 91.06 303 GLU B C 1
ATOM 6081 O O . GLU B 1 303 ? 9.195 -10.914 -17.969 1 91.06 303 GLU B O 1
ATOM 6086 N N . HIS B 1 304 ? 9.68 -9.773 -19.875 1 93.06 304 HIS B N 1
ATOM 6087 C CA . HIS B 1 304 ? 8.633 -8.773 -19.672 1 93.06 304 HIS B CA 1
ATOM 6088 C C . HIS B 1 304 ? 7.285 -9.266 -20.172 1 93.06 304 HIS B C 1
ATOM 6090 O O . HIS B 1 304 ? 7.004 -9.203 -21.375 1 93.06 304 HIS B O 1
ATOM 6096 N N . VAL B 1 305 ? 6.426 -9.594 -19.297 1 95.38 305 VAL B N 1
ATOM 6097 C CA . VAL B 1 305 ? 5.184 -10.258 -19.672 1 95.38 305 VAL B CA 1
ATOM 6098 C C . VAL B 1 305 ? 4.035 -9.25 -19.688 1 95.38 305 VAL B C 1
ATOM 6100 O O . VAL B 1 305 ? 3.166 -9.297 -20.547 1 95.38 305 VAL B O 1
ATOM 6103 N N . LEU B 1 306 ? 3.977 -8.344 -18.672 1 96 306 LEU B N 1
ATOM 6104 C CA . LEU B 1 306 ? 2.904 -7.375 -18.5 1 96 306 LEU B CA 1
ATOM 6105 C C . LEU B 1 306 ? 3.469 -5.965 -18.344 1 96 306 LEU B C 1
ATOM 6107 O O . LEU B 1 306 ? 4.586 -5.789 -17.859 1 96 306 LEU B O 1
ATOM 6111 N N . SER B 1 307 ? 2.691 -5.027 -18.734 1 93.62 307 SER B N 1
ATOM 6112 C CA . SER B 1 307 ? 3.084 -3.635 -18.531 1 93.62 307 SER B CA 1
ATOM 6113 C C . SER B 1 307 ? 2.982 -3.246 -17.047 1 93.62 307 SER B C 1
ATOM 6115 O O . SER B 1 307 ? 2.201 -3.834 -16.297 1 93.62 307 SER B O 1
ATOM 6117 N N . ALA B 1 308 ? 3.754 -2.252 -16.719 1 92.38 308 ALA B N 1
ATOM 6118 C CA . ALA B 1 308 ? 3.729 -1.743 -15.352 1 92.38 308 ALA B CA 1
ATOM 6119 C C . ALA B 1 308 ? 2.346 -1.213 -14.984 1 92.38 308 ALA B C 1
ATOM 6121 O O . ALA B 1 308 ? 1.892 -1.369 -13.852 1 92.38 308 ALA B O 1
ATOM 6122 N N . GLU B 1 309 ? 1.7 -0.591 -15.883 1 92.75 309 GLU B N 1
ATOM 6123 C CA . GLU B 1 309 ? 0.358 -0.058 -15.672 1 92.75 309 GLU B CA 1
ATOM 6124 C C . GLU B 1 309 ? -0.639 -1.174 -15.375 1 92.75 309 GLU B C 1
ATOM 6126 O O . GLU B 1 309 ? -1.456 -1.055 -14.453 1 92.75 309 GLU B O 1
ATOM 6131 N N . ALA B 1 310 ? -0.549 -2.211 -16.141 1 96.25 310 ALA B N 1
ATOM 6132 C CA . ALA B 1 310 ? -1.432 -3.357 -15.938 1 96.25 310 ALA B CA 1
ATOM 6133 C C . ALA B 1 310 ? -1.241 -3.955 -14.547 1 96.25 310 ALA B C 1
ATOM 6135 O O . ALA B 1 310 ? -2.215 -4.309 -13.875 1 96.25 310 ALA B O 1
ATOM 6136 N N . VAL B 1 311 ? -0.006 -4.031 -14.164 1 97.31 311 VAL B N 1
ATOM 6137 C CA . VAL B 1 311 ? 0.31 -4.637 -12.875 1 97.31 311 VAL B CA 1
ATOM 6138 C C . VAL B 1 311 ? -0.176 -3.73 -11.75 1 97.31 311 VAL B C 1
ATOM 6140 O O . VAL B 1 311 ? -0.807 -4.195 -10.797 1 97.31 311 VAL B O 1
ATOM 6143 N N . ARG B 1 312 ? 0.121 -2.479 -11.812 1 95.56 312 ARG B N 1
ATOM 6144 C CA . ARG B 1 312 ? -0.309 -1.526 -10.789 1 95.56 312 ARG B CA 1
ATOM 6145 C C . ARG B 1 312 ? -1.819 -1.581 -10.594 1 95.56 312 ARG B C 1
ATOM 6147 O O . ARG B 1 312 ? -2.301 -1.634 -9.461 1 95.56 312 ARG B O 1
ATOM 6154 N N . ASN B 1 313 ? -2.539 -1.521 -11.711 1 96.94 313 ASN B N 1
ATOM 6155 C CA . ASN B 1 313 ? -3.996 -1.577 -11.664 1 96.94 313 ASN B CA 1
ATOM 6156 C C . ASN B 1 313 ? -4.488 -2.883 -11.039 1 96.94 313 ASN B C 1
ATOM 6158 O O . ASN B 1 313 ? -5.418 -2.879 -10.234 1 96.94 313 ASN B O 1
ATOM 6162 N N . THR B 1 314 ? -3.883 -3.965 -11.422 1 98.31 314 THR B N 1
ATOM 6163 C CA . THR B 1 314 ? -4.273 -5.285 -10.945 1 98.31 314 THR B CA 1
ATOM 6164 C C . THR B 1 314 ? -4.086 -5.387 -9.43 1 98.31 314 THR B C 1
ATOM 6166 O O . THR B 1 314 ? -4.984 -5.828 -8.719 1 98.31 314 THR B O 1
ATOM 6169 N N . LEU B 1 315 ? -2.928 -4.961 -8.953 1 98.12 315 LEU B N 1
ATOM 6170 C CA . LEU B 1 315 ? -2.645 -5.031 -7.523 1 98.12 315 LEU B CA 1
ATOM 6171 C C . LEU B 1 315 ? -3.602 -4.145 -6.734 1 98.12 315 LEU B C 1
ATOM 6173 O O . LEU B 1 315 ? -4.043 -4.512 -5.645 1 98.12 315 LEU B O 1
ATOM 6177 N N . SER B 1 316 ? -3.936 -3.021 -7.281 1 96.44 316 SER B N 1
ATOM 6178 C CA . SER B 1 316 ? -4.895 -2.131 -6.641 1 96.44 316 SER B CA 1
ATOM 6179 C C . SER B 1 316 ? -6.246 -2.814 -6.445 1 96.44 316 SER B C 1
ATOM 6181 O O . SER B 1 316 ? -6.832 -2.744 -5.367 1 96.44 316 SER B O 1
ATOM 6183 N N . LEU B 1 317 ? -6.68 -3.475 -7.453 1 96.44 317 LEU B N 1
ATOM 6184 C CA . LEU B 1 317 ? -7.996 -4.094 -7.414 1 96.44 317 LEU B CA 1
ATOM 6185 C C . LEU B 1 317 ? -7.977 -5.363 -6.57 1 96.44 317 LEU B C 1
ATOM 6187 O O . LEU B 1 317 ? -8.961 -5.691 -5.906 1 96.44 317 LEU B O 1
ATOM 6191 N N . MET B 1 318 ? -6.875 -6.117 -6.645 1 97.31 318 MET B N 1
ATOM 6192 C CA . MET B 1 318 ? -6.73 -7.27 -5.754 1 97.31 318 MET B CA 1
ATOM 6193 C C . MET B 1 318 ? -6.852 -6.848 -4.293 1 97.31 318 MET B C 1
ATOM 6195 O O . MET B 1 318 ? -7.445 -7.562 -3.486 1 97.31 318 MET B O 1
ATOM 6199 N N . HIS B 1 319 ? -6.305 -5.734 -3.957 1 95.75 319 HIS B N 1
ATOM 6200 C CA . HIS B 1 319 ? -6.301 -5.238 -2.584 1 95.75 319 HIS B CA 1
ATOM 6201 C C . HIS B 1 319 ? -7.699 -4.824 -2.143 1 95.75 319 HIS B C 1
ATOM 6203 O O . HIS B 1 319 ? -8.117 -5.121 -1.02 1 95.75 319 HIS B O 1
ATOM 6209 N N . SER B 1 320 ? -8.398 -4.172 -2.998 1 91 320 SER B N 1
ATOM 6210 C CA . SER B 1 320 ? -9.664 -3.566 -2.602 1 91 320 SER B CA 1
ATOM 6211 C C . SER B 1 320 ? -10.836 -4.523 -2.828 1 91 320 SER B C 1
ATOM 6213 O O . SER B 1 320 ? -11.852 -4.438 -2.143 1 91 320 SER B O 1
ATOM 6215 N N . CYS B 1 321 ? -10.633 -5.48 -3.771 1 91.19 321 CYS B N 1
ATOM 6216 C CA . CYS B 1 321 ? -11.805 -6.234 -4.203 1 91.19 321 CYS B CA 1
ATOM 6217 C C . CYS B 1 321 ? -11.484 -7.719 -4.316 1 91.19 321 CYS B C 1
ATOM 6219 O O . CYS B 1 321 ? -12.328 -8.508 -4.754 1 91.19 321 CYS B O 1
ATOM 6221 N N . GLY B 1 322 ? -10.414 -8.211 -3.945 1 91.5 322 GLY B N 1
ATOM 6222 C CA . GLY B 1 322 ? -9.945 -9.531 -4.324 1 91.5 322 GLY B CA 1
ATOM 6223 C C . GLY B 1 322 ? -10.492 -10.641 -3.436 1 91.5 322 GLY B C 1
ATOM 6224 O O . GLY B 1 322 ? -10.422 -11.812 -3.793 1 91.5 322 GLY B O 1
ATOM 6225 N N . MET B 1 323 ? -11.016 -10.32 -2.281 1 90.38 323 MET B N 1
ATOM 6226 C CA . MET B 1 323 ? -11.383 -11.352 -1.315 1 90.38 323 MET B CA 1
ATOM 6227 C C . MET B 1 323 ? -12.883 -11.32 -1.032 1 90.38 323 MET B C 1
ATOM 6229 O O . MET B 1 323 ? -13.305 -11.445 0.118 1 90.38 323 MET B O 1
ATOM 6233 N N . TYR B 1 324 ? -13.633 -11.102 -1.961 1 77.38 324 TYR B N 1
ATOM 6234 C CA . TYR B 1 324 ? -15.086 -11.102 -1.859 1 77.38 324 TYR B CA 1
ATOM 6235 C C . TYR B 1 324 ? -15.555 -10.172 -0.747 1 77.38 324 TYR B C 1
ATOM 6237 O O . TYR B 1 324 ? -15.117 -9.016 -0.668 1 77.38 324 TYR B O 1
ATOM 6245 N N . ASP B 1 325 ? -16.469 -10.633 0.076 1 74.75 325 ASP B N 1
ATOM 6246 C CA . ASP B 1 325 ? -17.016 -9.844 1.17 1 74.75 325 ASP B CA 1
ATOM 6247 C C . ASP B 1 325 ? -16.016 -9.688 2.305 1 74.75 325 ASP B C 1
ATOM 6249 O O . ASP B 1 325 ? -16.266 -8.969 3.271 1 74.75 325 ASP B O 1
ATOM 6253 N N . PHE B 1 326 ? -14.945 -10.289 2.068 1 79.44 326 PHE B N 1
ATOM 6254 C CA . PHE B 1 326 ? -13.906 -10.266 3.096 1 79.44 326 PHE B CA 1
ATOM 6255 C C . PHE B 1 326 ? -12.828 -9.258 2.754 1 79.44 326 PHE B C 1
ATOM 6257 O O . PHE B 1 326 ? -11.883 -9.062 3.523 1 79.44 326 PHE B O 1
ATOM 6264 N N . SER B 1 327 ? -12.977 -8.5 1.68 1 84.69 327 SER B N 1
ATOM 6265 C CA . SER B 1 327 ? -11.914 -7.641 1.161 1 84.69 327 SER B CA 1
ATOM 6266 C C . SER B 1 327 ? -11.562 -6.539 2.152 1 84.69 327 SER B C 1
ATOM 6268 O O . SER B 1 327 ? -10.391 -6.207 2.33 1 84.69 327 SER B O 1
ATOM 6270 N N . GLY B 1 328 ? -12.555 -5.965 2.76 1 84.38 328 GLY B N 1
ATOM 6271 C CA . GLY B 1 328 ? -12.273 -4.938 3.746 1 84.38 328 GLY B CA 1
ATOM 6272 C C . GLY B 1 328 ? -11.469 -5.449 4.926 1 84.38 328 GLY B C 1
ATOM 6273 O O . GLY B 1 328 ? -10.531 -4.789 5.379 1 84.38 328 GLY B O 1
ATOM 6274 N N . GLN B 1 329 ? -11.789 -6.613 5.426 1 88 329 GLN B N 1
ATOM 6275 C CA . GLN B 1 329 ? -11.07 -7.238 6.531 1 88 329 GLN B CA 1
ATOM 6276 C C . GLN B 1 329 ? -9.648 -7.617 6.121 1 88 329 GLN B C 1
ATOM 6278 O O . GLN B 1 329 ? -8.703 -7.391 6.875 1 88 329 GLN B O 1
ATOM 6283 N N . MET B 1 330 ? -9.578 -8.18 4.934 1 91.88 330 MET B N 1
ATOM 6284 C CA . MET B 1 330 ? -8.266 -8.562 4.426 1 91.88 330 MET B CA 1
ATOM 6285 C C . MET B 1 330 ? -7.367 -7.34 4.262 1 91.88 330 MET B C 1
ATOM 6287 O O . MET B 1 330 ? -6.191 -7.371 4.621 1 91.88 330 MET B O 1
ATOM 6291 N N . ALA B 1 331 ? -7.938 -6.316 3.738 1 91.56 331 ALA B N 1
ATOM 6292 C CA . ALA B 1 331 ? -7.199 -5.074 3.545 1 91.56 331 ALA B CA 1
ATOM 6293 C C . ALA B 1 331 ? -6.758 -4.484 4.883 1 91.56 331 ALA B C 1
ATOM 6295 O O . ALA B 1 331 ? -5.688 -3.879 4.98 1 91.56 331 ALA B O 1
ATOM 6296 N N . PHE B 1 332 ? -7.539 -4.648 5.871 1 91.31 332 PHE B N 1
ATOM 6297 C CA . PHE B 1 332 ? -7.281 -4.074 7.184 1 91.31 332 PHE B CA 1
ATOM 6298 C C . PHE B 1 332 ? -6.266 -4.914 7.953 1 91.31 332 PHE B C 1
ATOM 6300 O O . PHE B 1 332 ? -5.266 -4.391 8.445 1 91.31 332 PHE B O 1
ATOM 6307 N N . HIS B 1 333 ? -6.422 -6.207 8.008 1 92.38 333 HIS B N 1
ATOM 6308 C CA . HIS B 1 333 ? -5.621 -7.074 8.867 1 92.38 333 HIS B CA 1
ATOM 6309 C C . HIS B 1 333 ? -4.34 -7.508 8.164 1 92.38 333 HIS B C 1
ATOM 6311 O O . HIS B 1 333 ? -3.285 -7.621 8.797 1 92.38 333 HIS B O 1
ATOM 6317 N N . VAL B 1 334 ? -4.445 -7.836 6.895 1 95 334 VAL B N 1
ATOM 6318 C CA . VAL B 1 334 ? -3.293 -8.344 6.16 1 95 334 VAL B CA 1
ATOM 6319 C C . VAL B 1 334 ? -2.643 -7.207 5.371 1 95 334 VAL B C 1
ATOM 6321 O O . VAL B 1 334 ? -1.418 -7.07 5.359 1 95 334 VAL B O 1
ATOM 6324 N N . GLY B 1 335 ? -3.533 -6.391 4.684 1 96.44 335 GLY B N 1
ATOM 6325 C CA . GLY B 1 335 ? -3.051 -5.172 4.055 1 96.44 335 GLY B CA 1
ATOM 6326 C C . GLY B 1 335 ? -2.287 -5.43 2.768 1 96.44 335 GLY B C 1
ATOM 6327 O O . GLY B 1 335 ? -1.441 -4.625 2.371 1 96.44 335 GLY B O 1
ATOM 6328 N N . LEU B 1 336 ? -2.49 -6.59 2.123 1 97.81 336 LEU B N 1
ATOM 6329 C CA . LEU B 1 336 ? -1.783 -6.957 0.901 1 97.81 336 LEU B CA 1
ATOM 6330 C C . LEU B 1 336 ? -2.764 -7.352 -0.197 1 97.81 336 LEU B C 1
ATOM 6332 O O . LEU B 1 336 ? -3.867 -7.82 0.09 1 97.81 336 LEU B O 1
ATOM 6336 N N . PRO B 1 337 ? -2.391 -7.082 -1.485 1 98 337 PRO B N 1
ATOM 6337 C CA . PRO B 1 337 ? -3.219 -7.586 -2.582 1 98 337 PRO B CA 1
ATOM 6338 C C . PRO B 1 337 ? -3.33 -9.109 -2.584 1 98 337 PRO B C 1
ATOM 6340 O O . PRO B 1 337 ? -2.312 -9.805 -2.516 1 98 337 PRO B O 1
ATOM 6343 N N . ALA B 1 338 ? -4.535 -9.562 -2.695 1 98.31 338 ALA B N 1
ATOM 6344 C CA . ALA B 1 338 ? -4.77 -11 -2.729 1 98.31 338 ALA B CA 1
ATOM 6345 C C . ALA B 1 338 ? -6.043 -11.336 -3.502 1 98.31 338 ALA B C 1
ATOM 6347 O O . ALA B 1 338 ? -6.91 -10.477 -3.676 1 98.31 338 ALA B O 1
ATOM 6348 N N . LYS B 1 339 ? -6.059 -12.438 -4.031 1 98.06 339 LYS B N 1
ATOM 6349 C CA . LYS B 1 339 ? -7.262 -13.008 -4.637 1 98.06 339 LYS B CA 1
ATOM 6350 C C . LYS B 1 339 ? -7.461 -14.453 -4.203 1 98.06 339 LYS B C 1
ATOM 6352 O O . LYS B 1 339 ? -6.512 -15.242 -4.191 1 98.06 339 LYS B O 1
ATOM 6357 N N . SER B 1 340 ? -8.672 -14.758 -3.824 1 96.62 340 SER B N 1
ATOM 6358 C CA . SER B 1 340 ? -9.023 -16.109 -3.41 1 96.62 340 SER B CA 1
ATOM 6359 C C . SER B 1 340 ? -9.797 -16.844 -4.504 1 96.62 340 SER B C 1
ATOM 6361 O O . SER B 1 340 ? -10.367 -16.219 -5.391 1 96.62 340 SER B O 1
ATOM 6363 N N . GLY B 1 341 ? -9.727 -18.172 -4.535 1 95.19 341 GLY B N 1
ATOM 6364 C CA . GLY B 1 341 ? -10.516 -19.062 -5.375 1 95.19 341 GLY B CA 1
ATOM 6365 C C . GLY B 1 341 ? -11.148 -20.203 -4.605 1 95.19 341 GLY B C 1
ATOM 6366 O O . GLY B 1 341 ? -10.602 -20.672 -3.605 1 95.19 341 GLY B O 1
ATOM 6367 N N . VAL B 1 342 ? -12.242 -20.672 -5.133 1 94.25 342 VAL B N 1
ATOM 6368 C CA . VAL B 1 342 ? -13.031 -21.672 -4.422 1 94.25 342 VAL B CA 1
ATOM 6369 C C . VAL B 1 342 ? -12.305 -23.016 -4.445 1 94.25 342 VAL B C 1
ATOM 6371 O O . VAL B 1 342 ? -12.719 -23.969 -3.771 1 94.25 342 VAL B O 1
ATOM 6374 N N . SER B 1 343 ? -11.219 -23.109 -5.219 1 96.5 343 SER B N 1
ATOM 6375 C CA . SER B 1 343 ? -10.375 -24.297 -5.176 1 96.5 343 SER B CA 1
ATOM 6376 C C . SER B 1 343 ? -9.617 -24.406 -3.854 1 96.5 343 SER B C 1
ATOM 6378 O O . SER B 1 343 ? -9.055 -25.438 -3.531 1 96.5 343 SER B O 1
ATOM 6380 N N . GLY B 1 344 ? -9.578 -23.312 -3.129 1 97.81 344 GLY B N 1
ATOM 6381 C CA . GLY B 1 344 ? -8.82 -23.234 -1.895 1 97.81 344 GLY B CA 1
ATOM 6382 C C . GLY B 1 344 ? -7.508 -22.484 -2.057 1 97.81 344 GLY B C 1
ATOM 6383 O O . GLY B 1 344 ? -6.656 -22.516 -1.162 1 97.81 344 GLY B O 1
ATOM 6384 N N . ALA B 1 345 ? -7.383 -21.828 -3.145 1 98.38 345 ALA B N 1
ATOM 6385 C CA . ALA B 1 345 ? -6.148 -21.109 -3.441 1 98.38 345 ALA B CA 1
ATOM 6386 C C . ALA B 1 345 ? -6.234 -19.656 -2.986 1 98.38 345 ALA B C 1
ATOM 6388 O O . ALA B 1 345 ? -7.305 -19.047 -3.049 1 98.38 345 ALA B O 1
ATOM 6389 N N . ILE B 1 346 ? -5.18 -19.125 -2.48 1 98.56 346 ILE B N 1
ATOM 6390 C CA . ILE B 1 346 ? -5.008 -17.688 -2.268 1 98.56 346 ILE B CA 1
ATOM 6391 C C . ILE B 1 346 ? -3.734 -17.219 -2.967 1 98.56 346 ILE B C 1
ATOM 6393 O O . ILE B 1 346 ? -2.635 -17.672 -2.652 1 98.56 346 ILE B O 1
ATOM 6397 N N . LEU B 1 347 ? -3.918 -16.422 -3.959 1 98.81 347 LEU B N 1
ATOM 6398 C CA . LEU B 1 347 ? -2.818 -15.734 -4.633 1 98.81 347 LEU B CA 1
ATOM 6399 C C . LEU B 1 347 ? -2.48 -14.422 -3.932 1 98.81 347 LEU B C 1
ATOM 6401 O O . LEU B 1 347 ? -3.254 -13.461 -3.994 1 98.81 347 LEU B O 1
ATOM 6405 N N . LEU B 1 348 ? -1.342 -14.383 -3.25 1 98.88 348 LEU B N 1
ATOM 6406 C CA . LEU B 1 348 ? -0.931 -13.227 -2.453 1 98.88 348 LEU B CA 1
ATOM 6407 C C . LEU B 1 348 ? 0.295 -12.555 -3.061 1 98.88 348 LEU B C 1
ATOM 6409 O O . LEU B 1 348 ? 1.237 -13.234 -3.479 1 98.88 348 LEU B O 1
ATOM 6413 N N . VAL B 1 349 ? 0.258 -11.227 -3.115 1 98.81 349 VAL B N 1
ATOM 6414 C CA . VAL B 1 349 ? 1.381 -10.477 -3.668 1 98.81 349 VAL B CA 1
ATOM 6415 C C . VAL B 1 349 ? 1.912 -9.5 -2.623 1 98.81 349 VAL B C 1
ATOM 6417 O O . VAL B 1 349 ? 1.147 -8.719 -2.045 1 98.81 349 VAL B O 1
ATOM 6420 N N . ILE B 1 350 ? 3.131 -9.602 -2.266 1 98.5 350 ILE B N 1
ATOM 6421 C CA . ILE B 1 350 ? 3.863 -8.57 -1.54 1 98.5 350 ILE B CA 1
ATOM 6422 C C . ILE B 1 350 ? 4.629 -7.691 -2.525 1 98.5 350 ILE B C 1
ATOM 6424 O O . ILE B 1 350 ? 5.699 -8.07 -3.006 1 98.5 350 ILE B O 1
ATOM 6428 N N . PRO B 1 351 ? 4.078 -6.508 -2.826 1 97.12 351 PRO B N 1
ATOM 6429 C CA . PRO B 1 351 ? 4.605 -5.691 -3.92 1 97.12 351 PRO B CA 1
ATOM 6430 C C . PRO B 1 351 ? 6.105 -5.43 -3.791 1 97.12 351 PRO B C 1
ATOM 6432 O O . PRO B 1 351 ? 6.59 -5.102 -2.705 1 97.12 351 PRO B O 1
ATOM 6435 N N . ASN B 1 352 ? 6.836 -5.602 -4.914 1 96 352 ASN B N 1
ATOM 6436 C CA . ASN B 1 352 ? 8.266 -5.336 -5.043 1 96 352 ASN B CA 1
ATOM 6437 C C . ASN B 1 352 ? 9.094 -6.309 -4.211 1 96 352 ASN B C 1
ATOM 6439 O O . ASN B 1 352 ? 10.305 -6.129 -4.066 1 96 352 ASN B O 1
ATOM 6443 N N . VAL B 1 353 ? 8.43 -7.387 -3.646 1 97.94 353 VAL B N 1
ATOM 6444 C CA . VAL B 1 353 ? 9.18 -8.273 -2.766 1 97.94 353 VAL B CA 1
ATOM 6445 C C . VAL B 1 353 ? 9.008 -9.719 -3.219 1 97.94 353 VAL B C 1
ATOM 6447 O O . VAL B 1 353 ? 9.984 -10.406 -3.525 1 97.94 353 VAL B O 1
ATOM 6450 N N . MET B 1 354 ? 7.742 -10.211 -3.213 1 98.75 354 MET B N 1
ATOM 6451 C CA . MET B 1 354 ? 7.574 -11.609 -3.572 1 98.75 354 MET B CA 1
ATOM 6452 C C . MET B 1 354 ? 6.113 -11.922 -3.881 1 98.75 354 MET B C 1
ATOM 6454 O O . MET B 1 354 ? 5.23 -11.102 -3.633 1 98.75 354 MET B O 1
ATOM 6458 N N . GLY B 1 355 ? 5.918 -13.078 -4.5 1 98.81 355 GLY B N 1
ATOM 6459 C CA . GLY B 1 355 ? 4.621 -13.719 -4.652 1 98.81 355 GLY B CA 1
ATOM 6460 C C . GLY B 1 355 ? 4.477 -14.969 -3.811 1 98.81 355 GLY B C 1
ATOM 6461 O O . GLY B 1 355 ? 5.434 -15.727 -3.639 1 98.81 355 GLY B O 1
ATOM 6462 N N . VAL B 1 356 ? 3.232 -15.18 -3.289 1 98.88 356 VAL B N 1
ATOM 6463 C CA . VAL B 1 356 ? 2.936 -16.344 -2.459 1 98.88 356 VAL B CA 1
ATOM 6464 C C . VAL B 1 356 ? 1.676 -17.031 -2.973 1 98.88 356 VAL B C 1
ATOM 6466 O O . VAL B 1 356 ? 0.703 -16.375 -3.342 1 98.88 356 VAL B O 1
ATOM 6469 N N . MET B 1 357 ? 1.719 -18.312 -3.088 1 98.88 357 MET B N 1
ATOM 6470 C CA . MET B 1 357 ? 0.54 -19.125 -3.367 1 98.88 357 MET B CA 1
ATOM 6471 C C . MET B 1 357 ? 0.267 -20.094 -2.223 1 98.88 357 MET B C 1
ATOM 6473 O O . MET B 1 357 ? 1.118 -20.922 -1.887 1 98.88 357 MET B O 1
ATOM 6477 N N . CYS B 1 358 ? -0.879 -19.953 -1.58 1 98.75 358 CYS B N 1
ATOM 6478 C CA . CYS B 1 358 ? -1.387 -20.891 -0.587 1 98.75 358 CYS B CA 1
ATOM 6479 C C . CYS B 1 358 ? -2.518 -21.734 -1.163 1 98.75 358 CYS B C 1
ATOM 6481 O O . CYS B 1 358 ? -3.346 -21.234 -1.925 1 98.75 358 CYS B O 1
ATOM 6483 N N . TRP B 1 359 ? -2.518 -22.984 -0.733 1 98.81 359 TRP B N 1
ATOM 6484 C CA . TRP B 1 359 ? -3.604 -23.828 -1.223 1 98.81 359 TRP B CA 1
ATOM 6485 C C . TRP B 1 359 ? -4.043 -24.828 -0.157 1 98.81 359 TRP B C 1
ATOM 6487 O O . TRP B 1 359 ? -3.229 -25.594 0.354 1 98.81 359 TRP B O 1
ATOM 6497 N N . SER B 1 360 ? -5.234 -24.703 0.203 1 98.81 360 SER B N 1
ATOM 6498 C CA . SER B 1 360 ? -5.93 -25.625 1.096 1 98.81 360 SER B CA 1
ATOM 6499 C C . SER B 1 360 ? -7.422 -25.672 0.784 1 98.81 360 SER B C 1
ATOM 6501 O O . SER B 1 360 ? -8.117 -24.656 0.892 1 98.81 360 SER B O 1
ATOM 6503 N N . PRO B 1 361 ? -8 -26.781 0.491 1 98 361 PRO B N 1
ATOM 6504 C CA . PRO B 1 361 ? -9.352 -26.922 -0.061 1 98 361 PRO B CA 1
ATOM 6505 C C . PRO B 1 361 ? -10.438 -26.453 0.911 1 98 361 PRO B C 1
ATOM 6507 O O . PRO B 1 361 ? -11.445 -25.891 0.491 1 98 361 PRO B O 1
ATOM 6510 N N . PRO B 1 362 ? -10.391 -26.625 2.252 1 98.06 362 PRO B N 1
ATOM 6511 C CA . PRO B 1 362 ? -11.477 -26.188 3.129 1 98.06 362 PRO B CA 1
ATOM 6512 C C . PRO B 1 362 ? -11.672 -24.672 3.129 1 98.06 362 PRO B C 1
ATOM 6514 O O . PRO B 1 362 ? -10.711 -23.922 3.336 1 98.06 362 PRO B O 1
ATOM 6517 N N . LEU B 1 363 ? -12.883 -24.25 2.91 1 97 363 LEU B N 1
ATOM 6518 C CA . LEU B 1 363 ? -13.25 -22.844 2.756 1 97 363 LEU B CA 1
ATOM 6519 C C . LEU B 1 363 ? -14.125 -22.391 3.916 1 97 363 LEU B C 1
ATOM 6521 O O . LEU B 1 363 ? -14.875 -23.188 4.484 1 97 363 LEU B O 1
ATOM 6525 N N . ASP B 1 364 ? -14.055 -21.156 4.254 1 94.06 364 ASP B N 1
ATOM 6526 C CA . ASP B 1 364 ? -14.961 -20.562 5.23 1 94.06 364 ASP B CA 1
ATOM 6527 C C . ASP B 1 364 ? -16.312 -20.25 4.598 1 94.06 364 ASP B C 1
ATOM 6529 O O . ASP B 1 364 ? -16.594 -20.656 3.469 1 94.06 364 ASP B O 1
ATOM 6533 N N . ARG B 1 365 ? -17.125 -19.516 5.312 1 87.81 365 ARG B N 1
ATOM 6534 C CA . ARG B 1 365 ? -18.516 -19.281 4.895 1 87.81 365 ARG B CA 1
ATOM 6535 C C . ARG B 1 365 ? -18.562 -18.375 3.67 1 87.81 365 ARG B C 1
ATOM 6537 O O . ARG B 1 365 ? -19.516 -18.438 2.889 1 87.81 365 ARG B O 1
ATOM 6544 N N . VAL B 1 366 ? -17.5 -17.594 3.537 1 85.94 366 VAL B N 1
ATOM 6545 C CA . VAL B 1 366 ? -17.547 -16.641 2.434 1 85.94 366 VAL B CA 1
ATOM 6546 C C . VAL B 1 366 ? -16.75 -17.172 1.254 1 85.94 366 VAL B C 1
ATOM 6548 O O . VAL B 1 366 ? -16.703 -16.547 0.191 1 85.94 366 VAL B O 1
ATOM 6551 N N . GLY B 1 367 ? -16.094 -18.359 1.379 1 90.94 367 GLY B N 1
ATOM 6552 C CA . GLY B 1 367 ? -15.5 -19.031 0.232 1 90.94 367 GLY B CA 1
ATOM 6553 C C . GLY B 1 367 ? -13.984 -18.906 0.187 1 90.94 367 GLY B C 1
ATOM 6554 O O . GLY B 1 367 ? -13.367 -19.172 -0.845 1 90.94 367 GLY B O 1
ATOM 6555 N N . ASN B 1 368 ? -13.375 -18.484 1.257 1 94.12 368 ASN B N 1
ATOM 6556 C CA . ASN B 1 368 ? -11.922 -18.359 1.306 1 94.12 368 ASN B CA 1
ATOM 6557 C C . ASN B 1 368 ? -11.281 -19.531 2.049 1 94.12 368 ASN B C 1
ATOM 6559 O O . ASN B 1 368 ? -11.836 -20.031 3.023 1 94.12 368 ASN B O 1
ATOM 6563 N N . SER B 1 369 ? -10.148 -19.938 1.57 1 97.44 369 SER B N 1
ATOM 6564 C CA . SER B 1 369 ? -9.398 -20.984 2.268 1 97.44 369 SER B CA 1
ATOM 6565 C C . SER B 1 369 ? -9.094 -20.578 3.705 1 97.44 369 SER B C 1
ATOM 6567 O O . SER B 1 369 ? -8.445 -19.547 3.939 1 97.44 369 SER B O 1
ATOM 6569 N N . VAL B 1 370 ? -9.469 -21.359 4.664 1 97.69 370 VAL B N 1
ATOM 6570 C CA . VAL B 1 370 ? -9.305 -21.031 6.078 1 97.69 370 VAL B CA 1
ATOM 6571 C C . VAL B 1 370 ? -7.816 -21 6.43 1 97.69 370 VAL B C 1
ATOM 6573 O O . VAL B 1 370 ? -7.324 -20.016 6.996 1 97.69 370 VAL B O 1
ATOM 6576 N N . ARG B 1 371 ? -7.094 -22.078 6.086 1 98.44 371 ARG B N 1
ATOM 6577 C CA . ARG B 1 371 ? -5.664 -22.125 6.379 1 98.44 371 ARG B CA 1
ATOM 6578 C C . ARG B 1 371 ? -4.918 -21.016 5.637 1 98.44 371 ARG B C 1
ATOM 6580 O O . ARG B 1 371 ? -3.992 -20.422 6.184 1 98.44 371 ARG B O 1
ATOM 6587 N N . GLY B 1 372 ? -5.309 -20.766 4.406 1 98.06 372 GLY B N 1
ATOM 6588 C CA . GLY B 1 372 ? -4.676 -19.703 3.633 1 98.06 372 GLY B CA 1
ATOM 6589 C C . GLY B 1 372 ? -4.773 -18.344 4.293 1 98.06 372 GLY B C 1
ATOM 6590 O O . GLY B 1 372 ? -3.783 -17.609 4.371 1 98.06 372 GLY B O 1
ATOM 6591 N N . ILE B 1 373 ? -5.938 -17.984 4.781 1 97.25 373 ILE B N 1
ATOM 6592 C CA . ILE B 1 373 ? -6.16 -16.703 5.434 1 97.25 373 ILE B CA 1
ATOM 6593 C C . ILE B 1 373 ? -5.316 -16.609 6.703 1 97.25 373 ILE B C 1
ATOM 6595 O O . ILE B 1 373 ? -4.656 -15.594 6.945 1 97.25 373 ILE B O 1
ATOM 6599 N N . HIS B 1 374 ? -5.344 -17.609 7.477 1 97.62 374 HIS B N 1
ATOM 6600 C CA . HIS B 1 374 ? -4.578 -17.609 8.719 1 97.62 374 HIS B CA 1
ATOM 6601 C C . HIS B 1 374 ? -3.082 -17.5 8.438 1 97.62 374 HIS B C 1
ATOM 6603 O O . HIS B 1 374 ? -2.352 -16.859 9.203 1 97.62 374 HIS B O 1
ATOM 6609 N N . PHE B 1 375 ? -2.633 -18.172 7.418 1 98.5 375 PHE B N 1
ATOM 6610 C CA . PHE B 1 375 ? -1.232 -18.047 7.031 1 98.5 375 PHE B CA 1
ATOM 6611 C C . PHE B 1 375 ? -0.884 -16.594 6.73 1 98.5 375 PHE B C 1
ATOM 6613 O O . PHE B 1 375 ? 0.14 -16.078 7.195 1 98.5 375 PHE B O 1
ATOM 6620 N N . CYS B 1 376 ? -1.73 -15.93 5.949 1 98.12 376 CYS B N 1
ATOM 6621 C CA . CYS B 1 376 ? -1.503 -14.531 5.598 1 98.12 376 CYS B CA 1
ATOM 6622 C C . CYS B 1 376 ? -1.462 -13.656 6.844 1 98.12 376 CYS B C 1
ATOM 6624 O O . CYS B 1 376 ? -0.62 -12.766 6.953 1 98.12 376 CYS B O 1
ATOM 6626 N N . GLU B 1 377 ? -2.359 -13.898 7.742 1 96.88 377 GLU B N 1
ATOM 6627 C CA . GLU B 1 377 ? -2.41 -13.133 8.984 1 96.88 377 GLU B CA 1
ATOM 6628 C C . GLU B 1 377 ? -1.136 -13.32 9.805 1 96.88 377 GLU B C 1
ATOM 6630 O O . GLU B 1 377 ? -0.578 -12.359 10.328 1 96.88 377 GLU B O 1
ATOM 6635 N N . GLU B 1 378 ? -0.657 -14.531 9.93 1 97.38 378 GLU B N 1
ATOM 6636 C CA . GLU B 1 378 ? 0.575 -14.812 10.664 1 97.38 378 GLU B CA 1
ATOM 6637 C C . GLU B 1 378 ? 1.783 -14.188 9.969 1 97.38 378 GLU B C 1
ATOM 6639 O O . GLU B 1 378 ? 2.703 -13.703 10.633 1 97.38 378 GLU B O 1
ATOM 6644 N N . LEU B 1 379 ? 1.771 -14.289 8.703 1 98 379 LEU B N 1
ATOM 6645 C CA . LEU B 1 379 ? 2.861 -13.742 7.902 1 98 379 LEU B CA 1
ATOM 6646 C C . LEU B 1 379 ? 3.068 -12.258 8.195 1 98 379 LEU B C 1
ATOM 6648 O O . LEU B 1 379 ? 4.195 -11.828 8.445 1 98 379 LEU B O 1
ATOM 6652 N N . VAL B 1 380 ? 1.982 -11.492 8.266 1 96.19 380 VAL B N 1
ATOM 6653 C CA . VAL B 1 380 ? 2.096 -10.047 8.43 1 96.19 380 VAL B CA 1
ATOM 6654 C C . VAL B 1 380 ? 2.23 -9.711 9.914 1 96.19 380 VAL B C 1
ATOM 6656 O O . VAL B 1 380 ? 2.602 -8.586 10.273 1 96.19 380 VAL B O 1
ATOM 6659 N N . SER B 1 381 ? 1.83 -10.586 10.758 1 94.5 381 SER B N 1
ATOM 6660 C CA . SER B 1 381 ? 2.057 -10.383 12.18 1 94.5 381 SER B CA 1
ATOM 6661 C C . SER B 1 381 ? 3.537 -10.516 12.531 1 94.5 381 SER B C 1
ATOM 6663 O O . SER B 1 381 ? 4.031 -9.828 13.422 1 94.5 381 SER B O 1
ATOM 6665 N N . LEU B 1 382 ? 4.188 -11.344 11.773 1 95.12 382 LEU B N 1
ATOM 6666 C CA . LEU B 1 382 ? 5.598 -11.602 12.055 1 95.12 382 LEU B CA 1
ATOM 6667 C C . LEU B 1 382 ? 6.492 -10.648 11.273 1 95.12 382 LEU B C 1
ATOM 6669 O O . LEU B 1 382 ? 7.5 -10.172 11.797 1 95.12 382 LEU B O 1
ATOM 6673 N N . PHE B 1 383 ? 6.148 -10.422 10.039 1 95.62 383 PHE B N 1
ATOM 6674 C CA . PHE B 1 383 ? 7.012 -9.633 9.164 1 95.62 383 PHE B CA 1
ATOM 6675 C C . PHE B 1 383 ? 6.363 -8.297 8.828 1 95.62 383 PHE B C 1
ATOM 6677 O O . PHE B 1 383 ? 5.137 -8.195 8.75 1 95.62 383 PHE B O 1
ATOM 6684 N N . ASN B 1 384 ? 7.16 -7.242 8.531 1 93.19 384 ASN B N 1
ATOM 6685 C CA . ASN B 1 384 ? 6.684 -5.918 8.148 1 93.19 384 ASN B CA 1
ATOM 6686 C C . ASN B 1 384 ? 6.285 -5.871 6.672 1 93.19 384 ASN B C 1
ATOM 6688 O O . ASN B 1 384 ? 6.828 -5.074 5.906 1 93.19 384 ASN B O 1
ATOM 6692 N N . PHE B 1 385 ? 5.273 -6.703 6.328 1 95.31 385 PHE B N 1
ATOM 6693 C CA . PHE B 1 385 ? 4.84 -6.781 4.938 1 95.31 385 PHE B CA 1
ATOM 6694 C C . PHE B 1 385 ? 3.566 -5.977 4.723 1 95.31 385 PHE B C 1
ATOM 6696 O O . PHE B 1 385 ? 3.207 -5.668 3.582 1 95.31 385 PHE B O 1
ATOM 6703 N N . HIS B 1 386 ? 2.875 -5.664 5.848 1 94 386 HIS B N 1
ATOM 6704 C CA . HIS B 1 386 ? 1.678 -4.848 5.703 1 94 386 HIS B CA 1
ATOM 6705 C C . HIS B 1 386 ? 1.999 -3.516 5.031 1 94 386 HIS B C 1
ATOM 6707 O O . HIS B 1 386 ? 2.988 -2.863 5.375 1 94 386 HIS B O 1
ATOM 6713 N N . ASN B 1 387 ? 1.219 -3.066 4.105 1 92.94 387 ASN B N 1
ATOM 6714 C CA . ASN B 1 387 ? 1.478 -1.878 3.303 1 92.94 387 ASN B CA 1
ATOM 6715 C C . ASN B 1 387 ? 1.68 -0.644 4.176 1 92.94 387 ASN B C 1
ATOM 6717 O O . ASN B 1 387 ? 2.34 0.313 3.766 1 92.94 387 ASN B O 1
ATOM 6721 N N . TYR B 1 388 ? 1.169 -0.728 5.367 1 92.69 388 TYR B N 1
ATOM 6722 C CA . TYR B 1 388 ? 1.183 0.484 6.18 1 92.69 388 TYR B CA 1
ATOM 6723 C C . TYR B 1 388 ? 1.931 0.255 7.488 1 92.69 388 TYR B C 1
ATOM 6725 O O . TYR B 1 388 ? 1.733 0.988 8.461 1 92.69 388 TYR B O 1
ATOM 6733 N N . ASP B 1 389 ? 2.715 -0.758 7.512 1 90.5 389 ASP B N 1
ATOM 6734 C CA . ASP B 1 389 ? 3.674 -0.91 8.602 1 90.5 389 ASP B CA 1
ATOM 6735 C C . ASP B 1 389 ? 4.707 0.216 8.586 1 90.5 389 ASP B C 1
ATOM 6737 O O . ASP B 1 389 ? 5.137 0.655 7.516 1 90.5 389 ASP B O 1
ATOM 6741 N N . ASN B 1 390 ? 5.012 0.595 9.75 1 85.38 390 ASN B N 1
ATOM 6742 C CA . ASN B 1 390 ? 6.133 1.522 9.844 1 85.38 390 ASN B CA 1
ATOM 6743 C C . ASN B 1 390 ? 7.469 0.806 9.664 1 85.38 390 ASN B C 1
ATOM 6745 O O . ASN B 1 390 ? 7.738 -0.188 10.344 1 85.38 390 ASN B O 1
ATOM 6749 N N . LEU B 1 391 ? 8.266 1.275 8.844 1 79.75 391 LEU B N 1
ATOM 6750 C CA . LEU B 1 391 ? 9.508 0.586 8.523 1 79.75 391 LEU B CA 1
ATOM 6751 C C . LEU B 1 391 ? 10.688 1.227 9.242 1 79.75 391 LEU B C 1
ATOM 6753 O O . LEU B 1 391 ? 11.805 0.693 9.219 1 79.75 391 LEU B O 1
ATOM 6757 N N . ARG B 1 392 ? 10.352 2.264 9.891 1 74.94 392 ARG B N 1
ATOM 6758 C CA . ARG B 1 392 ? 11.438 2.99 10.539 1 74.94 392 ARG B CA 1
ATOM 6759 C C . ARG B 1 392 ? 11.469 2.699 12.031 1 74.94 392 ARG B C 1
ATOM 6761 O O . ARG B 1 392 ? 12.547 2.613 12.633 1 74.94 392 ARG B O 1
ATOM 6768 N N . HIS B 1 393 ? 10.219 2.613 12.586 1 69.94 393 HIS B N 1
ATOM 6769 C CA . HIS B 1 393 ? 10.141 2.455 14.039 1 69.94 393 HIS B CA 1
ATOM 6770 C C . HIS B 1 393 ? 9.336 1.217 14.414 1 69.94 393 HIS B C 1
ATOM 6772 O O . HIS B 1 393 ? 8.125 1.301 14.625 1 69.94 393 HIS B O 1
ATOM 6778 N N . PHE B 1 394 ? 9.945 0.088 14.078 1 64.44 394 PHE B N 1
ATOM 6779 C CA . PHE B 1 394 ? 9.156 -1.1 14.391 1 64.44 394 PHE B CA 1
ATOM 6780 C C . PHE B 1 394 ? 9.844 -1.932 15.469 1 64.44 394 PHE B C 1
ATOM 6782 O O . PHE B 1 394 ? 11.07 -2.049 15.484 1 64.44 394 PHE B O 1
ATOM 6789 N N . VAL B 1 395 ? 9.023 -2.217 16.406 1 62 395 VAL B N 1
ATOM 6790 C CA . VAL B 1 395 ? 9.648 -2.902 17.531 1 62 395 VAL B CA 1
ATOM 6791 C C . VAL B 1 395 ? 9.25 -4.375 17.531 1 62 395 VAL B C 1
ATOM 6793 O O . VAL B 1 395 ? 10.031 -5.242 17.922 1 62 395 VAL B O 1
ATOM 6796 N N . LYS B 1 396 ? 8.219 -4.633 16.891 1 76.25 396 LYS B N 1
ATOM 6797 C CA . LYS B 1 396 ? 7.703 -5.969 17.156 1 76.25 396 LYS B CA 1
ATOM 6798 C C . LYS B 1 396 ? 7.836 -6.867 15.93 1 76.25 396 LYS B C 1
ATOM 6800 O O . LYS B 1 396 ? 8.086 -8.07 16.062 1 76.25 396 LYS B O 1
ATOM 6805 N N . LYS B 1 397 ? 7.918 -6.336 14.773 1 88.06 397 LYS B N 1
ATOM 6806 C CA . LYS B 1 397 ? 7.957 -7.133 13.555 1 88.06 397 LYS B CA 1
ATOM 6807 C C . LYS B 1 397 ? 9.359 -7.164 12.961 1 88.06 397 LYS B C 1
ATOM 6809 O O . LYS B 1 397 ? 10.219 -6.363 13.344 1 88.06 397 LYS B O 1
ATOM 6814 N N . GLN B 1 398 ? 9.57 -8.18 12.148 1 89.56 398 GLN B N 1
ATOM 6815 C CA . GLN B 1 398 ? 10.836 -8.328 11.438 1 89.56 398 GLN B CA 1
ATOM 6816 C C . GLN B 1 398 ? 10.719 -7.867 9.992 1 89.56 398 GLN B C 1
ATOM 6818 O O . GLN B 1 398 ? 9.664 -8.047 9.367 1 89.56 398 GLN B O 1
ATOM 6823 N N . ASP B 1 399 ? 11.758 -7.242 9.586 1 90.69 399 ASP B N 1
ATOM 6824 C CA . ASP B 1 399 ? 11.852 -6.957 8.156 1 90.69 399 ASP B CA 1
ATOM 6825 C C . ASP B 1 399 ? 12.883 -7.863 7.48 1 90.69 399 ASP B C 1
ATOM 6827 O O . ASP B 1 399 ? 14.086 -7.609 7.559 1 90.69 399 ASP B O 1
ATOM 6831 N N . PRO B 1 400 ? 12.438 -8.875 6.812 1 93.69 400 PRO B N 1
ATOM 6832 C CA . PRO B 1 400 ? 13.383 -9.836 6.242 1 93.69 400 PRO B CA 1
ATOM 6833 C C . PRO B 1 400 ? 14.195 -9.258 5.086 1 93.69 400 PRO B C 1
ATOM 6835 O O . PRO B 1 400 ? 15.148 -9.891 4.617 1 93.69 400 PRO B O 1
ATOM 6838 N N . ARG B 1 401 ? 13.922 -8.055 4.598 1 94.12 401 ARG B N 1
ATOM 6839 C CA . ARG B 1 401 ? 14.641 -7.418 3.5 1 94.12 401 ARG B CA 1
ATOM 6840 C C . ARG B 1 401 ? 15.938 -6.785 3.986 1 94.12 401 ARG B C 1
ATOM 6842 O O . ARG B 1 401 ? 16.797 -6.434 3.184 1 94.12 401 ARG B O 1
ATOM 6849 N N . ARG B 1 402 ? 15.914 -6.621 5.25 1 86.06 402 ARG B N 1
ATOM 6850 C CA . ARG B 1 402 ? 17.094 -5.992 5.844 1 86.06 402 ARG B CA 1
ATOM 6851 C C . ARG B 1 402 ? 17.984 -7.023 6.52 1 86.06 402 ARG B C 1
ATOM 6853 O O . ARG B 1 402 ? 17.5 -7.969 7.141 1 86.06 402 ARG B O 1
ATOM 6860 N N . PRO B 1 403 ? 19.312 -6.742 6.242 1 74 403 PRO B N 1
ATOM 6861 C CA . PRO B 1 403 ? 20.219 -7.648 6.957 1 74 403 PRO B CA 1
ATOM 6862 C C . PRO B 1 403 ? 20.141 -7.484 8.477 1 74 403 PRO B C 1
ATOM 6864 O O . PRO B 1 403 ? 19.797 -6.402 8.969 1 74 403 PRO B O 1
ATOM 6867 N N . ASP B 1 404 ? 20.328 -8.469 9.164 1 62.06 404 ASP B N 1
ATOM 6868 C CA . ASP B 1 404 ? 20.281 -8.453 10.617 1 62.06 404 ASP B CA 1
ATOM 6869 C C . ASP B 1 404 ? 21.266 -7.418 11.188 1 62.06 404 ASP B C 1
ATOM 6871 O O . ASP B 1 404 ? 22.391 -7.312 10.727 1 62.06 404 ASP B O 1
ATOM 6875 N N . GLY B 1 405 ? 20.812 -6.562 12.047 1 55.81 405 GLY B N 1
ATOM 6876 C CA . GLY B 1 405 ? 21.688 -5.684 12.812 1 55.81 405 GLY B CA 1
ATOM 6877 C C . GLY B 1 405 ? 21.891 -4.332 12.156 1 55.81 405 GLY B C 1
ATOM 6878 O O . GLY B 1 405 ? 22.469 -3.424 12.758 1 55.81 405 GLY B O 1
ATOM 6879 N N . ASP B 1 406 ? 21.438 -4.152 11 1 57 406 ASP B N 1
ATOM 6880 C CA . ASP B 1 406 ? 21.766 -2.93 10.273 1 57 406 ASP B CA 1
ATOM 6881 C C . ASP B 1 406 ? 21.109 -1.714 10.922 1 57 406 ASP B C 1
ATOM 6883 O O . ASP B 1 406 ? 21.781 -0.717 11.203 1 57 406 ASP B O 1
ATOM 6887 N N . ASP B 1 407 ? 19.875 -1.769 11.164 1 57.41 407 ASP B N 1
ATOM 6888 C CA . ASP B 1 407 ? 19.156 -0.6 11.672 1 57.41 407 ASP B CA 1
ATOM 6889 C C . ASP B 1 407 ? 19.594 -0.265 13.094 1 57.41 407 ASP B C 1
ATOM 6891 O O . ASP B 1 407 ? 19.734 0.907 13.445 1 57.41 407 ASP B O 1
ATOM 6895 N N . ARG B 1 408 ? 19.812 -1.268 13.805 1 54.31 408 ARG B N 1
ATOM 6896 C CA . ARG B 1 408 ? 20.266 -1.056 15.172 1 54.31 408 ARG B CA 1
ATOM 6897 C C . ARG B 1 408 ? 21.641 -0.415 15.211 1 54.31 408 ARG B C 1
ATOM 6899 O O . ARG B 1 408 ? 21.891 0.489 16.016 1 54.31 408 ARG B O 1
ATOM 6906 N N . ASN B 1 409 ? 22.312 -0.842 14.383 1 51.66 409 ASN B N 1
ATOM 6907 C CA . ASN B 1 409 ? 23.672 -0.309 14.344 1 51.66 409 ASN B CA 1
ATOM 6908 C C . ASN B 1 409 ? 23.688 1.163 13.938 1 51.66 409 ASN B C 1
ATOM 6910 O O . ASN B 1 409 ? 24.422 1.962 14.523 1 51.66 409 ASN B O 1
ATOM 6914 N N . LYS B 1 410 ? 22.844 1.435 13.102 1 57.72 410 LYS B N 1
ATOM 6915 C CA . LYS B 1 410 ? 22.766 2.824 12.656 1 57.72 410 LYS B CA 1
ATOM 6916 C C . LYS B 1 410 ? 22.25 3.73 13.773 1 57.72 410 LYS B C 1
ATOM 6918 O O . LYS B 1 410 ? 22.781 4.832 13.977 1 57.72 410 LYS B O 1
ATOM 6923 N N . SER B 1 411 ? 21.25 3.238 14.445 1 59.88 411 SER B N 1
ATOM 6924 C CA . SER B 1 411 ? 20.672 4.031 15.531 1 59.88 411 SER B CA 1
ATOM 6925 C C . SER B 1 411 ? 21.688 4.219 16.656 1 59.88 411 SER B C 1
ATOM 6927 O O . SER B 1 411 ? 21.781 5.305 17.234 1 59.88 411 SER B O 1
ATOM 6929 N N . VAL B 1 412 ? 22.328 3.207 16.906 1 54.72 412 VAL B N 1
ATOM 6930 C CA . VAL B 1 412 ? 23.328 3.268 17.969 1 54.72 412 VAL B CA 1
ATOM 6931 C C . VAL B 1 412 ? 24.453 4.223 17.562 1 54.72 412 VAL B C 1
ATOM 6933 O O . VAL B 1 412 ? 24.906 5.031 18.375 1 54.72 412 VAL B O 1
ATOM 6936 N N . PHE B 1 413 ? 24.719 4.18 16.375 1 51.88 413 PHE B N 1
ATOM 6937 C CA . PHE B 1 413 ? 25.75 5.09 15.883 1 51.88 413 PHE B CA 1
ATOM 6938 C C . PHE B 1 413 ? 25.297 6.539 16.016 1 51.88 413 PHE B C 1
ATOM 6940 O O . PHE B 1 413 ? 26.047 7.391 16.484 1 51.88 413 PHE B O 1
ATOM 6947 N N . ASN B 1 414 ? 24.172 6.73 15.625 1 59.66 414 ASN B N 1
ATOM 6948 C CA . ASN B 1 414 ? 23.656 8.094 15.688 1 59.66 414 ASN B CA 1
ATOM 6949 C C . ASN B 1 414 ? 23.578 8.602 17.125 1 59.66 414 ASN B C 1
ATOM 6951 O O . ASN B 1 414 ? 23.859 9.773 17.391 1 59.66 414 ASN B O 1
ATOM 6955 N N . LEU B 1 415 ? 23.172 7.695 17.938 1 59.94 415 LEU B N 1
ATOM 6956 C CA . LEU B 1 415 ? 23.094 8.07 19.344 1 59.94 415 LEU B CA 1
ATOM 6957 C C . LEU B 1 415 ? 24.469 8.367 19.906 1 59.94 415 LEU B C 1
ATOM 6959 O O . LEU B 1 415 ? 24.672 9.375 20.594 1 59.94 415 LEU B O 1
ATOM 6963 N N . MET B 1 416 ? 25.359 7.543 19.594 1 56.5 416 MET B N 1
ATOM 6964 C CA . MET B 1 416 ? 26.719 7.719 20.094 1 56.5 416 MET B CA 1
ATOM 6965 C C . MET B 1 416 ? 27.344 8.977 19.5 1 56.5 416 MET B C 1
ATOM 6967 O O . MET B 1 416 ? 28.047 9.711 20.203 1 56.5 416 MET B O 1
ATOM 6971 N N . PHE B 1 417 ? 27 9.156 18.281 1 55.75 417 PHE B N 1
ATOM 6972 C CA . PHE B 1 417 ? 27.531 10.359 17.641 1 55.75 417 PHE B CA 1
ATOM 6973 C C . PHE B 1 417 ? 26.922 11.617 18.25 1 55.75 417 PHE B C 1
ATOM 6975 O O . PHE B 1 417 ? 27.609 12.617 18.453 1 55.75 417 PHE B O 1
ATOM 6982 N N . ALA B 1 418 ? 25.703 11.523 18.547 1 61.53 418 ALA B N 1
ATOM 6983 C CA . ALA B 1 418 ? 25.031 12.648 19.188 1 61.53 418 ALA B CA 1
ATOM 6984 C C . ALA B 1 418 ? 25.625 12.938 20.562 1 61.53 418 ALA B C 1
ATOM 6986 O O . ALA B 1 418 ? 25.859 14.102 20.906 1 61.53 418 ALA B O 1
ATOM 6987 N N . ALA B 1 419 ? 25.75 11.914 21.234 1 59.38 419 ALA B N 1
ATOM 6988 C CA . ALA B 1 419 ? 26.344 12.047 22.578 1 59.38 419 ALA B CA 1
ATOM 6989 C C . ALA B 1 419 ? 27.75 12.625 22.484 1 59.38 419 ALA B C 1
ATOM 6991 O O . ALA B 1 419 ? 28.109 13.523 23.25 1 59.38 419 ALA B O 1
ATOM 6992 N N . TYR B 1 420 ? 28.438 12.117 21.5 1 51.75 420 TYR B N 1
ATOM 6993 C CA . TYR B 1 420 ? 29.812 12.547 21.328 1 51.75 420 TYR B CA 1
ATOM 6994 C C . TYR B 1 420 ? 29.875 14.008 20.891 1 51.75 420 TYR B C 1
ATOM 6996 O O . TYR B 1 420 ? 30.719 14.766 21.359 1 51.75 420 TYR B O 1
ATOM 7004 N N . SER B 1 421 ? 28.969 14.328 20.062 1 56.12 421 SER B N 1
ATOM 7005 C CA . SER B 1 421 ? 28.984 15.664 19.469 1 56.12 421 SER B CA 1
ATOM 7006 C C . SER B 1 421 ? 28.25 16.656 20.375 1 56.12 421 SER B C 1
ATOM 7008 O O . SER B 1 421 ? 28.234 17.859 20.094 1 56.12 421 SER B O 1
ATOM 7010 N N . GLY B 1 422 ? 27.625 16.156 21.438 1 56.38 422 GLY B N 1
ATOM 7011 C CA . GLY B 1 422 ? 26.859 17.016 22.328 1 56.38 422 GLY B CA 1
ATOM 7012 C C . GLY B 1 422 ? 25.578 17.531 21.703 1 56.38 422 GLY B C 1
ATOM 7013 O O . GLY B 1 422 ? 25.141 18.641 21.984 1 56.38 422 GLY B O 1
ATOM 7014 N N . ASP B 1 423 ? 25.172 16.797 20.797 1 62.53 423 ASP B N 1
ATOM 7015 C CA . ASP B 1 423 ? 23.922 17.125 20.141 1 62.53 423 ASP B CA 1
ATOM 7016 C C . ASP B 1 423 ? 22.719 16.812 21.047 1 62.53 423 ASP B C 1
ATOM 7018 O O . ASP B 1 423 ? 22.141 15.742 20.953 1 62.53 423 ASP B O 1
ATOM 7022 N N . VAL B 1 424 ? 22.359 17.766 21.828 1 61.88 424 VAL B N 1
ATOM 7023 C CA . VAL B 1 424 ? 21.328 17.578 22.859 1 61.88 424 VAL B CA 1
ATOM 7024 C C . VAL B 1 424 ? 19.969 17.391 22.188 1 61.88 424 VAL B C 1
ATOM 7026 O O . VAL B 1 424 ? 19.125 16.625 22.672 1 61.88 424 VAL B O 1
ATOM 7029 N N . SER B 1 425 ? 19.844 18.062 21.109 1 66.31 425 SER B N 1
ATOM 7030 C CA . SER B 1 425 ? 18.578 17.938 20.406 1 66.31 425 SER B CA 1
ATOM 7031 C C . SER B 1 425 ? 18.359 16.516 19.906 1 66.31 425 SER B C 1
ATOM 7033 O O . SER B 1 425 ? 17.266 15.969 20.047 1 66.31 425 SER B O 1
ATOM 7035 N N . ALA B 1 426 ? 19.375 15.969 19.391 1 67.81 426 ALA B N 1
ATOM 7036 C CA . ALA B 1 426 ? 19.297 14.594 18.906 1 67.81 426 ALA B CA 1
ATOM 7037 C C . ALA B 1 426 ? 19.047 13.625 20.078 1 67.81 426 ALA B C 1
ATOM 7039 O O . ALA B 1 426 ? 18.266 12.68 19.953 1 67.81 426 ALA B O 1
ATOM 7040 N N . LEU B 1 427 ? 19.719 13.898 21.141 1 62.38 427 LEU B N 1
ATOM 7041 C CA . LEU B 1 427 ? 19.562 13.031 22.312 1 62.38 427 LEU B CA 1
ATOM 7042 C C . LEU B 1 427 ? 18.141 13.117 22.859 1 62.38 427 LEU B C 1
ATOM 7044 O O . LEU B 1 427 ? 17.562 12.102 23.25 1 62.38 427 LEU B O 1
ATOM 7048 N N . ARG B 1 428 ? 17.609 14.25 22.844 1 63.22 428 ARG B N 1
ATOM 7049 C CA . ARG B 1 428 ? 16.234 14.445 23.297 1 63.22 428 ARG B CA 1
ATOM 7050 C C . ARG B 1 428 ? 15.25 13.711 22.391 1 63.22 428 ARG B C 1
ATOM 7052 O O . ARG B 1 428 ? 14.312 13.086 22.891 1 63.22 428 ARG B O 1
ATOM 7059 N N . ARG B 1 429 ? 15.492 13.805 21.172 1 65.25 429 ARG B N 1
ATOM 7060 C CA . ARG B 1 429 ? 14.609 13.141 20.219 1 65.25 429 ARG B CA 1
ATOM 7061 C C . ARG B 1 429 ? 14.641 11.625 20.406 1 65.25 429 ARG B C 1
ATOM 7063 O O . ARG B 1 429 ? 13.609 10.961 20.297 1 65.25 429 ARG B O 1
ATOM 7070 N N . PHE B 1 430 ? 15.789 11.203 20.594 1 62.41 430 PHE B N 1
ATOM 7071 C CA . PHE B 1 430 ? 15.938 9.781 20.844 1 62.41 430 PHE B CA 1
ATOM 7072 C C . PHE B 1 430 ? 15.164 9.367 22.094 1 62.41 430 PHE B C 1
ATOM 7074 O O . PHE B 1 430 ? 14.531 8.312 22.125 1 62.41 430 PHE B O 1
ATOM 7081 N N . ALA B 1 431 ? 15.211 10.195 23.062 1 59.44 431 ALA B N 1
ATOM 7082 C CA . ALA B 1 431 ? 14.531 9.906 24.328 1 59.44 431 ALA B CA 1
ATOM 7083 C C . ALA B 1 431 ? 13.016 9.93 24.141 1 59.44 431 ALA B C 1
ATOM 7085 O O . ALA B 1 431 ? 12.297 9.125 24.75 1 59.44 431 ALA B O 1
ATOM 7086 N N . LEU B 1 432 ? 12.672 10.766 23.266 1 58.69 432 LEU B N 1
ATOM 7087 C CA . LEU B 1 432 ? 11.242 10.953 23.062 1 58.69 432 LEU B CA 1
ATOM 7088 C C . LEU B 1 432 ? 10.664 9.867 22.172 1 58.69 432 LEU B C 1
ATOM 7090 O O . LEU B 1 432 ? 9.477 9.547 22.266 1 58.69 432 LEU B O 1
ATOM 7094 N N . SER B 1 433 ? 11.531 9.367 21.281 1 56.41 433 SER B N 1
ATOM 7095 C CA . SER B 1 433 ? 11.055 8.375 20.312 1 56.41 433 SER B CA 1
ATOM 7096 C C . SER B 1 433 ? 10.945 6.996 20.953 1 56.41 433 SER B C 1
ATOM 7098 O O . SER B 1 433 ? 10.391 6.07 20.359 1 56.41 433 SER B O 1
ATOM 7100 N N . ASN B 1 434 ? 10.992 6.754 22.266 1 47.53 434 ASN B N 1
ATOM 7101 C CA . ASN B 1 434 ? 10.93 5.504 23.016 1 47.53 434 ASN B CA 1
ATOM 7102 C C . ASN B 1 434 ? 11.695 4.391 22.312 1 47.53 434 ASN B C 1
ATOM 7104 O O . ASN B 1 434 ? 11.242 3.246 22.266 1 47.53 434 ASN B O 1
ATOM 7108 N N . MET B 1 435 ? 12.633 4.684 21.594 1 46.44 435 MET B N 1
ATOM 7109 C CA . MET B 1 435 ? 13.461 3.602 21.062 1 46.44 435 MET B CA 1
ATOM 7110 C C . MET B 1 435 ? 14.055 2.77 22.188 1 46.44 435 MET B C 1
ATOM 7112 O O . MET B 1 435 ? 14.578 3.32 23.156 1 46.44 435 MET B O 1
ATOM 7116 N N . ASP B 1 436 ? 13.5 1.647 22.547 1 42.78 436 ASP B N 1
ATOM 7117 C CA . ASP B 1 436 ? 14.055 0.731 23.547 1 42.78 436 ASP B CA 1
ATOM 7118 C C . ASP B 1 436 ? 15.562 0.576 23.359 1 42.78 436 ASP B C 1
ATOM 7120 O O . ASP B 1 436 ? 16.016 -0.095 22.422 1 42.78 436 ASP B O 1
ATOM 7124 N N . MET B 1 437 ? 16.281 1.469 23.609 1 40.84 437 MET B N 1
ATOM 7125 C CA . MET B 1 437 ? 17.734 1.34 23.531 1 40.84 437 MET B CA 1
ATOM 7126 C C . MET B 1 437 ? 18.25 0.375 24.578 1 40.84 437 MET B C 1
ATOM 7128 O O . MET B 1 437 ? 18.453 0.761 25.734 1 40.84 437 MET B O 1
ATOM 7132 N N . ASP B 1 438 ? 17.797 -0.731 24.812 1 36.09 438 ASP B N 1
ATOM 7133 C CA . ASP B 1 438 ? 18.641 -1.608 25.641 1 36.09 438 ASP B CA 1
ATOM 7134 C C . ASP B 1 438 ? 20.062 -1.657 25.094 1 36.09 438 ASP B C 1
ATOM 7136 O O . ASP B 1 438 ? 20.438 -2.594 24.391 1 36.09 438 ASP B O 1
ATOM 7140 N N . LEU B 1 439 ? 20.641 -0.57 24.875 1 39.28 439 LEU B N 1
ATOM 7141 C CA . LEU B 1 439 ? 22 -0.422 24.359 1 39.28 439 LEU B CA 1
ATOM 7142 C C . LEU B 1 439 ? 23.016 -1.008 25.328 1 39.28 439 LEU B C 1
ATOM 7144 O O . LEU B 1 439 ? 24.156 -0.562 25.359 1 39.28 439 LEU B O 1
ATOM 7148 N N . LYS B 1 440 ? 22.734 -1.832 26.25 1 35.88 440 LYS B N 1
ATOM 7149 C CA . LYS B 1 440 ? 23.734 -2.273 27.219 1 35.88 440 LYS B CA 1
ATOM 7150 C C . LYS B 1 440 ? 25 -2.768 26.516 1 35.88 440 LYS B C 1
ATOM 7152 O O . LYS B 1 440 ? 26.094 -2.691 27.078 1 35.88 440 LYS B O 1
ATOM 7157 N N . ASP B 1 441 ? 24.859 -3.502 25.484 1 34.06 441 ASP B N 1
ATOM 7158 C CA . ASP B 1 441 ? 26.031 -4.262 25.062 1 34.06 441 ASP B CA 1
ATOM 7159 C C . ASP B 1 441 ? 26.875 -3.463 24.062 1 34.06 441 ASP B C 1
ATOM 7161 O O . ASP B 1 441 ? 27.75 -4.016 23.406 1 34.06 441 ASP B O 1
ATOM 7165 N N . TYR B 1 442 ? 26.531 -2.285 23.656 1 34.28 442 TYR B N 1
ATOM 7166 C CA . TYR B 1 442 ? 27.375 -1.724 22.594 1 34.28 442 TYR B CA 1
ATOM 7167 C C . TYR B 1 442 ? 28.562 -0.972 23.188 1 34.28 442 TYR B C 1
ATOM 7169 O O . TYR B 1 442 ? 28.391 -0.124 24.062 1 34.28 442 TYR B O 1
ATOM 7177 N N . ASP B 1 443 ? 29.703 -1.619 23.203 1 38.41 443 ASP B N 1
ATOM 7178 C CA . ASP B 1 443 ? 31 -1.028 23.531 1 38.41 443 ASP B CA 1
ATOM 7179 C C . ASP B 1 443 ? 31.438 -0.009 22.484 1 38.41 443 ASP B C 1
ATOM 7181 O O . ASP B 1 443 ? 30.891 0.012 21.375 1 38.41 443 ASP B O 1
ATOM 7185 N N . SER B 1 444 ? 32.188 1.038 22.766 1 37.06 444 SER B N 1
ATOM 7186 C CA . SER B 1 444 ? 32.812 2.098 21.984 1 37.06 444 SER B CA 1
ATOM 7187 C C . SER B 1 444 ? 33.375 1.557 20.672 1 37.06 444 SER B C 1
ATOM 7189 O O . SER B 1 444 ? 33.5 2.299 19.688 1 37.06 444 SER B O 1
ATOM 7191 N N . ARG B 1 445 ? 33.781 0.42 20.688 1 37.69 445 ARG B N 1
ATOM 7192 C CA . ARG B 1 445 ? 34.438 -0.22 19.531 1 37.69 445 ARG B CA 1
ATOM 7193 C C . ARG B 1 445 ? 33.406 -0.497 18.438 1 37.69 445 ARG B C 1
ATOM 7195 O O . ARG B 1 445 ? 33.75 -0.421 17.25 1 37.69 445 ARG B O 1
ATOM 7202 N N . THR B 1 446 ? 32.312 -0.807 18.75 1 40.53 446 THR B N 1
ATOM 7203 C CA . THR B 1 446 ? 31.234 -1.124 17.812 1 40.53 446 THR B CA 1
ATOM 7204 C C . THR B 1 446 ? 30.812 0.122 17.047 1 40.53 446 THR B C 1
ATOM 7206 O O . THR B 1 446 ? 30.578 0.064 15.828 1 40.53 446 THR B O 1
ATOM 7209 N N . ALA B 1 447 ? 30.766 1.153 17.703 1 41.41 447 ALA B N 1
ATOM 7210 C CA . ALA B 1 447 ? 30.422 2.41 17.047 1 41.41 447 ALA B CA 1
ATOM 7211 C C . ALA B 1 447 ? 31.453 2.773 15.977 1 41.41 447 ALA B C 1
ATOM 7213 O O . ALA B 1 447 ? 31.094 3.225 14.883 1 41.41 447 ALA B O 1
ATOM 7214 N N . LEU B 1 448 ? 32.719 2.529 16.266 1 41.41 448 LEU B N 1
ATOM 7215 C CA . LEU B 1 448 ? 33.781 2.783 15.305 1 41.41 448 LEU B CA 1
ATOM 7216 C C . LEU B 1 448 ? 33.656 1.859 14.094 1 41.41 448 LEU B C 1
ATOM 7218 O O . LEU B 1 448 ? 33.875 2.285 12.961 1 41.41 448 LEU B O 1
ATOM 7222 N N . HIS B 1 449 ? 33.375 0.734 14.375 1 39.72 449 HIS B N 1
ATOM 7223 C CA . HIS B 1 449 ? 33.219 -0.238 13.297 1 39.72 449 HIS B CA 1
ATOM 7224 C C . HIS B 1 449 ? 32.062 0.105 12.391 1 39.72 449 HIS B C 1
ATOM 7226 O O . HIS B 1 449 ? 32.156 -0 11.164 1 39.72 449 HIS B O 1
ATOM 7232 N N . ILE B 1 450 ? 31.078 0.469 13 1 43.41 450 ILE B N 1
ATOM 7233 C CA . ILE B 1 450 ? 29.906 0.812 12.211 1 43.41 450 ILE B CA 1
ATOM 7234 C C . ILE B 1 450 ? 30.172 2.061 11.383 1 43.41 450 ILE B C 1
ATOM 7236 O O . ILE B 1 450 ? 29.812 2.127 10.211 1 43.41 450 ILE B O 1
ATOM 7240 N N . ALA B 1 451 ? 30.891 2.98 12 1 44.56 451 ALA B N 1
ATOM 7241 C CA . ALA B 1 451 ? 31.281 4.188 11.281 1 44.56 451 ALA B CA 1
ATOM 7242 C C . ALA B 1 451 ? 32.188 3.854 10.102 1 44.56 451 ALA B C 1
ATOM 7244 O O . ALA B 1 451 ? 32.062 4.453 9.023 1 44.56 451 ALA B O 1
ATOM 7245 N N . ALA B 1 452 ? 33.062 2.945 10.367 1 42.31 452 ALA B N 1
ATOM 7246 C CA . ALA B 1 452 ? 33.969 2.504 9.312 1 42.31 452 ALA B CA 1
ATOM 7247 C C . ALA B 1 452 ? 33.219 1.824 8.18 1 42.31 452 ALA B C 1
ATOM 7249 O O . ALA B 1 452 ? 33.531 2.049 7.004 1 42.31 452 ALA B O 1
ATOM 7250 N N . ALA B 1 453 ? 32.375 1.016 8.586 1 40.53 453 ALA B N 1
ATOM 7251 C CA . ALA B 1 453 ? 31.656 0.233 7.59 1 40.53 453 ALA B CA 1
ATOM 7252 C C . ALA B 1 453 ? 30.766 1.129 6.727 1 40.53 453 ALA B C 1
ATOM 7254 O O . ALA B 1 453 ? 30.562 0.856 5.543 1 40.53 453 ALA B O 1
ATOM 7255 N N . GLU B 1 454 ? 30.266 2.088 7.387 1 41.81 454 GLU B N 1
ATOM 7256 C CA . GLU B 1 454 ? 29.375 2.969 6.633 1 41.81 454 GLU B CA 1
ATOM 7257 C C . GLU B 1 454 ? 30.156 4.051 5.902 1 41.81 454 GLU B C 1
ATOM 7259 O O . GLU B 1 454 ? 29.578 4.957 5.305 1 41.81 454 GLU B O 1
ATOM 7264 N N . GLY B 1 455 ? 31.5 3.908 5.789 1 40.41 455 GLY B N 1
ATOM 7265 C CA . GLY B 1 455 ? 32.375 4.84 5.09 1 40.41 455 GLY B CA 1
ATOM 7266 C C . GLY B 1 455 ? 32.531 6.172 5.805 1 40.41 455 GLY B C 1
ATOM 7267 O O . GLY B 1 455 ? 32.906 7.168 5.199 1 40.41 455 GLY B O 1
ATOM 7268 N N . GLU B 1 456 ? 32.062 6.211 6.969 1 38.44 456 GLU B N 1
ATOM 7269 C CA . GLU B 1 456 ? 32.125 7.469 7.715 1 38.44 456 GLU B CA 1
ATOM 7270 C C . GLU B 1 456 ? 33.344 7.512 8.609 1 38.44 456 GLU B C 1
ATOM 7272 O O . GLU B 1 456 ? 33.344 8.18 9.648 1 38.44 456 GLU B O 1
ATOM 7277 N N . LEU B 1 457 ? 34.344 6.898 8.312 1 39.03 457 LEU B N 1
ATOM 7278 C CA . LEU B 1 457 ? 35.562 6.875 9.109 1 39.03 457 LEU B CA 1
ATOM 7279 C C . LEU B 1 457 ? 36.062 8.289 9.375 1 39.03 457 LEU B C 1
ATOM 7281 O O . LEU B 1 457 ? 36.594 8.578 10.461 1 39.03 457 LEU B O 1
ATOM 7285 N N . HIS B 1 458 ? 36.031 9.078 8.516 1 38.16 458 HIS B N 1
ATOM 7286 C CA . HIS B 1 458 ? 36.625 10.391 8.688 1 38.16 458 HIS B CA 1
ATOM 7287 C C . HIS B 1 458 ? 35.938 11.172 9.812 1 38.16 458 HIS B C 1
ATOM 7289 O O . HIS B 1 458 ? 36.531 12.078 10.391 1 38.16 458 HIS B O 1
ATOM 7295 N N . MET B 1 459 ? 34.812 10.836 10.094 1 36.66 459 MET B N 1
ATOM 7296 C CA . MET B 1 459 ? 34.156 11.594 11.141 1 36.66 459 MET B CA 1
ATOM 7297 C C . MET B 1 459 ? 34.625 11.148 12.523 1 36.66 459 MET B C 1
ATOM 7299 O O . MET B 1 459 ? 34.531 11.914 13.492 1 36.66 459 MET B O 1
ATOM 7303 N N . ILE B 1 460 ? 35.062 9.977 12.711 1 36 460 ILE B N 1
ATOM 7304 C CA . ILE B 1 460 ? 35.438 9.43 14.008 1 36 460 ILE B CA 1
ATOM 7305 C C . ILE B 1 460 ? 36.844 9.898 14.383 1 36 460 ILE B C 1
ATOM 7307 O O . ILE B 1 460 ? 37.25 9.828 15.547 1 36 460 ILE B O 1
ATOM 7311 N N . TYR B 1 461 ? 37.625 10.258 13.602 1 32.66 461 TYR B N 1
ATOM 7312 C CA . TYR B 1 461 ? 38.969 10.539 14.125 1 32.66 461 TYR B CA 1
ATOM 7313 C C . TYR B 1 461 ? 38.906 11.508 15.297 1 32.66 461 TYR B C 1
ATOM 7315 O O . TYR B 1 461 ? 39.781 11.492 16.172 1 32.66 461 TYR B O 1
ATOM 7323 N N . GLY B 1 462 ? 37.938 12.344 15.383 1 32.47 462 GLY B N 1
ATOM 7324 C CA . GLY B 1 462 ? 38 13.234 16.531 1 32.47 462 GLY B CA 1
ATOM 7325 C C . GLY B 1 462 ? 37.469 12.617 17.812 1 32.47 462 GLY B C 1
ATOM 7326 O O . GLY B 1 462 ? 37.406 13.273 18.844 1 32.47 462 GLY B O 1
ATOM 7327 N N . ILE B 1 463 ? 36.75 11.57 17.703 1 31.23 463 ILE B N 1
ATOM 7328 C CA . ILE B 1 463 ? 36.281 11.102 19 1 31.23 463 ILE B CA 1
ATOM 7329 C C . ILE B 1 463 ? 37.438 10.555 19.812 1 31.23 463 ILE B C 1
ATOM 7331 O O . ILE B 1 463 ? 38.062 9.547 19.438 1 31.23 463 ILE B O 1
ATOM 7335 N N . LYS B 1 464 ? 38.219 11.312 20.484 1 29.09 464 LYS B N 1
ATOM 7336 C CA . LYS B 1 464 ? 39.094 10.797 21.547 1 29.09 464 LYS B CA 1
ATOM 7337 C C . LYS B 1 464 ? 38.312 9.883 22.5 1 29.09 464 LYS B C 1
ATOM 7339 O O . LYS B 1 464 ? 37.281 10.273 23.031 1 29.09 464 LYS B O 1
ATOM 7344 N N . VAL B 1 465 ? 38.375 8.617 22.391 1 29.42 465 VAL B N 1
ATOM 7345 C CA . VAL B 1 465 ? 38.031 7.66 23.438 1 29.42 465 VAL B CA 1
ATOM 7346 C C . VAL B 1 465 ? 38.562 8.156 24.781 1 29.42 465 VAL B C 1
ATOM 7348 O O . VAL B 1 465 ? 39.781 8.219 25 1 29.42 465 VAL B O 1
ATOM 7351 N N . HIS B 1 466 ? 38.062 9.164 25.391 1 26.78 466 HIS B N 1
ATOM 7352 C CA . HIS B 1 466 ? 38.438 9.359 26.781 1 26.78 466 HIS B CA 1
ATOM 7353 C C . HIS B 1 466 ? 38.062 8.156 27.641 1 26.78 466 HIS B C 1
ATOM 7355 O O . HIS B 1 466 ? 36.875 7.777 27.688 1 26.78 466 HIS B O 1
ATOM 7361 N N . LYS B 1 467 ? 38.844 7.113 27.984 1 27.95 467 LYS B N 1
ATOM 7362 C CA . LYS B 1 467 ? 39 6.027 28.953 1 27.95 467 LYS B CA 1
ATOM 7363 C C . LYS B 1 467 ? 38.531 6.469 30.344 1 27.95 467 LYS B C 1
ATOM 7365 O O . LYS B 1 467 ? 38.406 5.645 31.25 1 27.95 467 LYS B O 1
ATOM 7370 N N . ASN B 1 468 ? 38.562 7.609 30.938 1 26.44 468 ASN B N 1
ATOM 7371 C CA . ASN B 1 468 ? 38.594 7.727 32.406 1 26.44 468 ASN B CA 1
ATOM 7372 C C . ASN B 1 468 ? 37.219 7.465 33 1 26.44 468 ASN B C 1
ATOM 7374 O O . ASN B 1 468 ? 36.938 7.867 34.156 1 26.44 468 ASN B O 1
ATOM 7378 N N . MET B 1 469 ? 36.125 7.109 32.375 1 24.81 469 MET B N 1
ATOM 7379 C CA . MET B 1 469 ? 35.125 6.898 33.406 1 24.81 469 MET B CA 1
ATOM 7380 C C . MET B 1 469 ? 35.438 5.676 34.25 1 24.81 469 MET B C 1
ATOM 7382 O O . MET B 1 469 ? 35.844 4.637 33.719 1 24.81 469 MET B O 1
ATOM 7386 N N . ASN B 1 470 ? 35.688 5.836 35.594 1 23.72 470 ASN B N 1
ATOM 7387 C CA . ASN B 1 470 ? 35.969 5.098 36.812 1 23.72 470 ASN B CA 1
ATOM 7388 C C . ASN B 1 470 ? 34.906 4.027 37.062 1 23.72 470 ASN B C 1
ATOM 7390 O O . ASN B 1 470 ? 33.75 4.34 37.406 1 23.72 470 ASN B O 1
ATOM 7394 N N . CYS B 1 471 ? 34.594 3.027 36.406 1 21.89 471 CYS B N 1
ATOM 7395 C CA . CYS B 1 471 ? 34.125 1.791 37.031 1 21.89 471 CYS B CA 1
ATOM 7396 C C . CYS B 1 471 ? 35.031 1.406 38.219 1 21.89 471 CYS B C 1
ATOM 7398 O O . CYS B 1 471 ? 35.656 0.355 38.188 1 21.89 471 CYS B O 1
ATOM 7400 N N . ASN B 1 472 ? 35.625 2.396 38.938 1 20.16 472 ASN B N 1
ATOM 7401 C CA . ASN B 1 472 ? 36.188 1.867 40.156 1 20.16 472 ASN B CA 1
ATOM 7402 C C . ASN B 1 472 ? 35.125 1.187 41.031 1 20.16 472 ASN B C 1
ATOM 7404 O O . ASN B 1 472 ? 33.938 1.384 40.812 1 20.16 472 ASN B O 1
ATOM 7408 N N . LYS B 1 473 ? 35.625 0.972 42.469 1 21.47 473 LYS B N 1
ATOM 7409 C CA . LYS B 1 473 ? 35.312 0.421 43.781 1 21.47 473 LYS B CA 1
ATOM 7410 C C . LYS B 1 473 ? 34.094 1.107 44.406 1 21.47 473 LYS B C 1
ATOM 7412 O O . LYS B 1 473 ? 33.719 0.803 45.531 1 21.47 473 LYS B O 1
ATOM 7417 N N . MET B 1 474 ? 33.344 1.973 44.031 1 18.58 474 MET B N 1
ATOM 7418 C CA . MET B 1 474 ? 32.281 1.956 45.031 1 18.58 474 MET B CA 1
ATOM 7419 C C . MET B 1 474 ? 31.219 0.936 44.688 1 18.58 474 MET B C 1
ATOM 7421 O O . MET B 1 474 ? 30.891 0.745 43.531 1 18.58 474 MET B O 1
#

Foldseek 3Di:
DLVCLQVVNDQKDFPVSVQVSCVQLQDDLPQPLLVQLSVLVVVQVVVDPDGDIDGPVSNCVRCVSPVVLSCCSSVLVALQSRVNVVLVVLVVLQVVLLPDQDFDFDPLQPVLNPDDLNFKKKKKAWLQGRIDIDGPQADKDFCALVCQLLLQQVLCQVPNDVVLCVQAAQAAPLAFLLDLDPDPLLHHHHSSGLLNVLQSLQSQPVVDVPPSLVPSQVLLCQLLVNADKAFDPSSLVSCVVSVVSSVVSLVSSVVSVSHDPPGDSVVSSSSSSRNRGMMDGQNSLFQSLNCLLNQQARNSNRDRRGHNVSSVSSFSSQQQHADGNCNVVCCVQLVWRWHFRLSQWIWTHQHNTMTMIIGGRGADPSRHRSSVSSSSNVVVQAAVSHPPRDPLDDDHHHHSSDDPPLNVLVVVLQCVVCVQVVVVVSVVVVVVSPRVCPVVPDDPVSSCVSCVVVVNNVVCVPRDPPPPPPPDDD/DLVCLQVVNDQKDFPVSVQVSCVQLQDDLPQPLLVQLSVLVVVQVVVDPDGDIDGPVSNCVRCVSPVVLSCCSSVLVALQSRVNVVLVVLVVLQVVLLPDQDFDFDPLQPVSNPDDLNFKKKKKAWLQGRIDIDGPQADKDFCALVCQLLLQLVLCQQPNDVVLCVQAAQAAPLAFLLDLDADPLLHHHHSSGLLNVLQSLQSQPVVDPPPSLVPSQVLLCQLLVNADKAFDPSSLVSCVVSVVSSVVSLVSSVVSVSHDPPGDSVVSSSSSSRNRGMMDGQNSLFQSLNCLLNQQARNSNRDRRGHNVSSVSSFSSQQQHADGNCNVVCCVQLVWRWHFRLSQWIWTHQHNTMTMIIGRRGADPSRHRSSVSSSSNVVVQAAVSHPPDDPLDDDHHHHSSDDPPLNVLVVVLQCVVCVQVVVVVSVVVVVVSPPVCPVVPDDPVSSCVSCVVVVNNVVCPPRPPPPPPDPDDD

Radius of gyration: 29.68 Å; Cα contacts (8 Å, |Δi|>4): 1806; chains: 2; bounding box: 74×89×86 Å

pLDDT: mean 83.76, std 18.96, range [18.58, 98.88]

Sequence (948 aa):
MLFYTITEGKEQVPISYFTSALKRTGLHPLDPRLKDCMEKLRQAVKESAGEVMMDKDLFHRCVGGNIVLLIQAFRKKFIIPEFDVFAQKINEIYNTVQHQTDGKVADYIPQLAKFSPELWGVSLCTVDGQRHSVGDTKQPFCLQSCVKPLQYAIAVHEAGTEKVHRYVGMEPSGFKFNMLSLDDEDKPHNPMVNAGAIVISSLIKVNRWTCTDCCVMEFVKKMAGQEYVGFSNATFQSEKETGDRNFAIGYYMKEKKCFPPGADMIDSLDFYFQLCSIEVTCESGSIMAATLANGGICPITGEHVLSAEAVRNTLSLMHSCGMYDFSGQMAFHVGLPAKSGVSGAILLVIPNVMGVMCWSPPLDRVGNSVRGIHFCEELVSLFNFHNYDNLRHFVKKQDPRRPDGDDRNKSVFNLMFAAYSGDVSALRRFALSNMDMDLKDYDSRTALHIAAAEGELHMIYGIKVHKNMNCNKMMLFYTITEGKEQVPISYFTSALKRTGLHPLDPRLKDCMEKLRQAVKESAGEVMMDKDLFHRCVGGNIVLLIQAFRKKFIIPEFDVFAQKINEIYNTVQHQTDGKVADYIPQLAKFSPELWGVSLCTVDGQRHSVGDTKQPFCLQSCVKPLQYAIAVHEAGTEKVHRYVGMEPSGFKFNMLSLDDEDKPHNPMVNAGAIVISSLIKVNRWTCTDCCVMEFVKKMAGQEYVGFSNATFQSEKETGDRNFAIGYYMKEKKCFPPGADMIDSLDFYFQLCSIEVTCESGSIMAATLANGGICPITGEHVLSAEAVRNTLSLMHSCGMYDFSGQMAFHVGLPAKSGVSGAILLVIPNVMGVMCWSPPLDRVGNSVRGIHFCEELVSLFNFHNYDNLRHFVKKQDPRRPDGDDRNKSVFNLMFAAYSGDVSALRRFALSNMDMDLKDYDSRTALHIAAAEGELHMIYGIKVHKNMNCNKM

InterPro domains:
  IPR002110 Ankyrin repeat [PF13637] (415-460)
  IPR012338 Beta-lactamase/transpeptidase-like [G3DSA:3.40.710.10] (76-403)
  IPR012338 Beta-lactamase/transpeptidase-like [SSF56601] (86-389)
  IPR015868 Glutaminase [MF_00313] (86-388)
  IPR015868 Glutaminase [PF04960] (103-388)
  IPR015868 Glutaminase [PTHR12544] (1-461)
  IPR015868 Glutaminase [TIGR03814] (91-383)
  IPR036770 Ankyrin repeat-containing domain superfamily [G3DSA:1.25.40.20] (404-472)
  IPR036770 Ankyrin repeat-containing domain superfamily [SSF48403] (414-459)
  IPR041541 Glutaminase, EF-hand domain [PF17959] (2-81)

Solvent-accessible surface area (backbone atoms only — not comparable to full-atom values): 47804 Å² total; per-residue (Å²): 108,66,62,35,63,73,48,73,66,44,71,61,41,50,53,66,54,52,54,52,54,40,44,42,44,15,43,54,82,80,33,68,68,39,43,68,34,48,49,45,48,51,49,50,42,67,74,36,99,56,89,44,65,36,30,64,66,54,44,50,68,27,35,37,48,35,42,65,62,50,48,35,44,76,67,40,64,41,66,47,34,59,29,50,62,53,51,51,52,51,50,51,48,50,60,64,36,64,74,61,74,65,51,46,56,41,63,84,42,64,69,56,45,69,59,60,70,79,48,46,16,35,13,35,16,27,42,71,36,29,49,52,75,50,72,56,25,79,57,70,45,44,37,29,55,44,35,30,55,56,55,48,24,50,39,26,49,73,62,29,64,71,63,53,51,72,45,25,46,67,36,61,68,76,47,58,49,83,55,90,63,58,43,99,82,49,20,26,28,21,48,66,28,55,64,14,33,32,46,50,35,28,53,47,43,65,73,32,87,69,68,46,72,56,47,58,51,49,52,52,35,52,29,18,54,73,38,64,65,52,73,39,66,69,45,28,53,40,43,63,74,61,30,60,66,59,49,52,44,48,53,53,36,54,76,63,60,37,58,60,92,90,49,51,68,68,61,13,47,52,48,37,37,48,51,27,16,30,22,30,20,23,53,17,41,2,29,34,26,6,8,49,15,40,30,16,25,14,40,54,63,27,40,62,76,42,41,53,65,20,29,28,51,34,45,38,45,25,27,58,34,20,42,48,80,42,8,35,55,42,30,56,71,35,31,45,27,27,27,37,7,61,55,5,33,32,47,31,31,40,72,71,46,20,5,30,12,26,36,22,29,17,17,42,95,87,42,40,15,40,48,35,51,52,40,47,44,50,49,36,62,46,28,63,64,25,70,51,50,46,84,83,78,57,84,81,45,40,58,64,63,51,63,86,63,51,68,58,48,50,53,50,32,51,50,51,47,19,63,71,57,52,10,53,50,56,50,48,31,50,64,42,50,63,64,80,67,81,58,80,80,68,53,77,62,53,44,50,49,49,31,44,71,70,69,41,44,78,71,46,71,72,61,67,82,74,74,75,76,73,82,64,85,124,109,66,62,34,62,73,48,71,65,44,70,61,40,48,51,65,54,53,54,52,54,40,44,40,46,14,44,51,81,80,35,69,68,36,44,67,34,48,50,44,48,50,50,50,42,69,75,36,101,55,89,45,66,36,31,64,66,55,44,50,68,27,36,38,47,35,42,64,62,50,49,34,45,76,65,40,64,43,66,48,34,58,29,49,62,53,50,51,52,50,50,52,51,49,60,64,35,65,75,62,74,66,51,45,56,41,61,84,41,64,70,53,45,70,57,59,68,80,48,45,16,36,13,36,16,26,41,71,36,29,49,52,74,49,71,55,25,77,57,71,45,43,36,30,54,43,35,30,56,55,54,49,24,50,40,26,49,73,62,30,63,70,63,54,50,72,47,26,46,67,35,62,70,77,48,57,49,82,56,92,63,58,42,101,82,50,20,27,30,20,49,67,28,54,62,12,33,33,46,48,36,28,54,46,44,65,74,32,87,70,68,45,72,56,47,59,51,49,51,52,34,52,28,18,54,74,37,65,65,51,72,39,66,69,45,28,52,39,44,63,73,59,32,61,68,59,47,53,44,47,52,52,36,54,76,61,60,36,58,61,92,90,49,51,68,67,61,13,47,52,48,37,38,50,52,27,16,30,22,31,21,24,54,18,40,1,29,34,26,7,7,50,14,40,31,14,25,13,39,55,65,28,41,62,76,43,40,52,67,20,30,27,50,33,45,36,44,24,26,59,33,19,42,48,79,44,10,37,57,42,30,56,71,33,30,45,27,27,26,39,7,63,54,5,33,32,47,31,30,42,72,71,45,21,5,29,12,27,36,20,28,17,15,41,96,87,43,40,15,40,48,37,52,52,40,47,42,51,49,37,63,47,27,64,64,26,70,49,52,46,85,82,75,56,84,83,44,39,56,65,63,51,64,86,63,52,68,58,48,49,51,49,34,51,49,50,46,18,63,72,58,52,9,54,50,56,50,48,30,50,62,42,51,64,61,81,66,80,57,80,79,66,53,79,63,54,45,50,48,50,30,45,72,70,69,42,44,80,69,49,72,72,63,71,80,76,75,76,79,74,83,63,87,121

Nearest PDB structures (foldseek):
  8gwr-assembly1_B  TM=9.188E-01  e=9.807E-55  Homo sapiens
  6lox-assembly1_D  TM=9.774E-01  e=9.183E-51  Homo sapiens
  7sbn-assembly1_D  TM=9.746E-01  e=8.369E-51  Homo sapiens
  8jub-assembly1_A  TM=9.714E-01  e=1.106E-50  Homo sapiens
  3uo9-assembly1_A  TM=9.694E-01  e=2.671E-50  Homo sapiens

Secondary structure (DSSP, 8-state):
-HHHHHHTT-SEEEHHHHHHHHHHTT--TT-GGGHHHHHHHHHHHHH-SSPPEEEHHHHHHHHGGGHHHHHHHHTT-SSSTTHHHHHHHHHHHHHHHHT---SEE--SSHHHHTS-TT--EEEEEETT--EEEEES-SS-EE-GGGHHHHHHHHHHHHH-HHHHHTTS--S--SS-TT-----TTSS-S-TTSHHHHHHHHHHHHHH-SS-HHHHHHHHHHHHTTTS-EEE-HHHHHHHHHTTHHHHHHHHHHHHTT-SPTT--HHHHHHHHHHHHTEEE-HHHHHHHHHHHHTTTB-TTT--B-S-HHHHHHHHHHHHHHTTGGGHHHHHHHT-S-EEE-TTSEEEEEETTTEEEEEE-SEE-TTS-BHHHHHHHHHHHHHBTTSTT--SSS-SS-B-TTSPTTHHHHHHHHHHHHHHHHT-HHHHHHHHHTT----GGG--HHHHHHHHHHTT-HHHHTT------------/-HHHHHHTT-SEEEHHHHHHHHHHTT--TT-GGGHHHHHHHHHHHHH-SS-PEEEHHHHHHHHGGGHHHHHHHHTT-SSSTTHHHHHHHHHHHHHHHHT---SEE--SSHHHHTS-TT--EEEEEETT--EEEEES-SS-EE-GGGHHHHHHHHHHHHH-HHHHHTTS--S--SS-TT-----TTSS-S-TTSHHHHHHHHHHHHHH-SS-HHHHHHHHHHHHTTTS-EEE-HHHHHHHHHTTHHHHHHHHHHHHTT-SPTT--HHHHHHHHHHHHTEEE-HHHHHHHHHHHHTTTB-TTT--B-S-HHHHHHHHHHHHHHTTGGGHHHHHHHT-S-EEE-TTSEEEEEETTTEEEEEE-SEE-TTS-BHHHHHHHHHHHHHBTTSTT--SSS-SS-B-TTSPTTHHHHHHHHHHHHHHHHT-HHHHHHHHHTT-----TT--HHHHHHHHHHTT-HHHHTT------------